Protein 5OGI (pdb70)

Organism: Human adenovirus C serotype 5 (NCBI:txid28285)

B-factor: mean 92.47, std 31.45, range [34.57, 237.87]

Secondary structure (DSSP, 8-state):
-HHHHHTTSSS--HHHHS-HHHHHHHHHHTTTS--GGGS--------SSSB--S---SEEEE--SEEEE-SSEEEEEEEEEE-TT--EEEEEEEEEEEEEEE--TT-B-SSS-SSSTTS-TTPBPSEEEEEE-----EEEEEE----EE-S-EETTEEEEEEETTEEEE--TTT-S-TT---SSSS----SSEEEEEE-TTSPP-BSTT-EE--SSTTS--PPEEE-TTS-EEE--EEEEE--HHHHHS-STT---SEEEEEE---EE-TTEEEEE---S--S--SGGGG-EEEEPPPB-EEEPGGGTTSB--S-GGG--EEEESS----S----TT--HHHHHHHHHHHHS-TTS-BTTTTB------HHHHSEE-------S-EEE--TTSS-S-EEE--EEE-TTSSS-EEE--SSS-S-EEE--SSPP-EEE-HHHHHHHHHHHHHTGGGS-GGG-BPPTT----S-TTSHHHHHH-B--GGGG-TTTTTT-EE--HHHHTS-TTSSTT-HHHHHHHHHH-SSSEEEEEEEEE---TTTTT-EEPSEEEEEEEEEE--HHHHEEESS---TTTTT-EEEEEEEEEEEEE--B-HHHHHHHHHHHTSGGG-EEEE-SS-EEEEEEEE-TT--EEEEEEEEEE-TT--EEEEEEEEGGG---TTSS--TT----S--HHHH-----GGGEEEEEEEETTTEEES-TT-SSSTTSEE-B-SS-SS--EETTTTEEHHHHHHHHHHHHS-GGG---PPPTTTS-TTSTGGGEEEEEEEEE-TTT-TT-----GGG--SSTTSB-SSSS---BS-------SPP-SSTTPPPEEEEEEEEE-S--EEEE-STTS--S-SS-HHHHSHHHHSSEEEEEEEEEE---SS-EEEEEEEE-EEEEEEE--STT--EEEEEEESS--/------SS---EEEE-SEEEE-TT--EEEEEEESS--TT-EEEEEE-SSS--EEEEETTTEEPTT--TTEEEEEETTEEEEEESS--GGG-SEEEEEE-SSSSPEE---EEEEE----EEEE---EEE-TT--EEEEEEEESS-TTT--EEEEEE-TTS-EEEEEEE-TTS-EEE-GGGTT-EEEEEETTTTEEEEEE-S--GGG-EEEEEEEE-SSSSEEEE---EEEEE--

Foldseek 3Di:
DPVCCVVQQDPAAPCPPDDVVVNVVQVVCCVPDHCRVVGDHHDDDDDDQFFADDDDDQKDWWFFPDWDDDPWWIKTKTWDFAAALFWFWLLQKWKWFWWWWFLFLLAFLDFFADFPRVAAQQAWAFEKAWDVDVCVDIDIDTDHDFFDAADFQDPQAGFHQADVPHTDHADLQCPPPAVDHDPDQDDDDRQATEEAHEYQPAFIDHRRQKDFDHPDPNRGFADWDQDPVGDTDGPWDKDFADDPVLVVDPPPSDDGSYIYTYGHTDIDRSFKDWQAQPDLDDGDDPSRSRIGIGGFAHKFKFFDALLFQFFAAQFPVFWWFKFFPPDPDGAGDHHVLDFLQQLLQVVCQLPDALCDADVFRLSHAWDFDLCLQWPQAQFFDQPDWDKDARPVQADQWFFAFDWDAPVVDDGHIGTDPPPDPRGDTDHPDHGDIDIDRVRQVVLLVVQCNFPQLQFPLVQWAAHDSDDADPDCLESRNSGRTFGFSVVRHSPPLHRFGGGDPRCLPPLRSLTSRRVSSSVRSPSQHRRSIGTDIHIRGDRPFVRSRDIDAGHIIMTMTMTTFLCLRRMAMSNFGQSVVNDIGIDTDGMMMMTGIRSGHSVSSNVVSVVCQDDVNWDKTFRSQQWGKDKAKDFFQHFKGKDKFPWDFQQLFWFKWWAKFFPQLAADHNVSDGPPHGTNHDRCSRSLFGRGRQFFAWKFKAKFHPRGPPAPCPDPPRRIGGAFDDDDPVPQADDQFRGGVRQVLLLCQLQPNARPPDDDDDDDSSQTDQHFVVQKFKTKGKDADCVPFPPDDDDDLQGWDDCQQQQDRRGNDGGHHDDDDTPDDQDCDDPRHHDIDMHIGIITTSYIRIQTPEPSSHPPDSRHPNSHDCVSRPGIIMMMMMIGGGGHRHMMIMMMIRRWIWMKTWHNNDRSGIHIDTAIPPPGD/DDDFDAPDDKAWAKPDAEDADDFFDKDKIKIFIPWFLFQAKWKWWDADQFDIATADGSFFHGDPPHDPQWGKHDGTGMIMIMRRGHDVVRQTKMKMWGDSGPPTYIYFIYGYDYVCVWAKAKDAADEDAAQFKDKIKIATDDDALLVWKKWKWKDFPSGDIGTAWIQGNVRDIGGDCVLVPQWDKGADRVRRMIMIMGGRDDQRPQTWMKIWTQDPPTGTHYIYSTYTYGYDD

Sequence (1154 aa):
MPQWSYMHISGQDASEYLSPGLVQFARRATETYFSLNNKFRNPTVAPTHDVTTDRSQRLTLRFIPVDREDTAYSYKARFTLAVGDNRVLDMASTYFDIRGVLDRGPTFKPYSGTAYNALAPKGAPNPCEWDEAATAEQQKTHVFGQAPYSGINITKEGIQIGVEGQTPKYADKTFQPEPQIGESQQWYETEINHAAGRVLKKTTPMKPCYGSYAKPTNENGGQGILVKQQNGKLESQVEMQFFSTTEAAAGNGDNLTPKVVLYSEDVDIETPDTHISYMPTIKEGNSRELMGQQSMPNRPNYIAFRDNFIGLMYYNSTGNMGVLAGQASQLNAVVDLQDRNTELSYQLLLDSIGDRTRYFSMWNQAVDSYDPDVRIIENHGTEDELPNYCFPLGGVGNNSTYTKVKPKTGQENGWEKDATEFSDKNEIRVGNNFAMEINLNANLWRNFLYSNIALYLPDKLKYSPSNVKISDNPNTYDYMNKRVVAPGLVDCYINLGARWSLDYMDNVNPFNHHRNAGLRYRSMLLGNGRYVPFHIQVPQKFFAIKNLLLLPGSYTYEWNFRKDVNMVLQSSLGNDLRVDGASIKFDSICLYATFFPMAHNTASTLEAMLRNDTNDQSFNDYLSAANMLYPIPANATNVPISIPSRNWAAFRGWAFTRLKTKETPSLGSGYDPYYTYSGSIPYLDGTFYLNHTFKKVAITFDSSVSWPGNDRLLTPNEFEIKRRSVDGEGYNVAQCNMTKDWFLVQMLANYNIGYQGFYIPESYKDRMYSFFRNFQPMSRQVVDDTKYKDYQQVGILHQHNNSGFVGYLAPTMREGQAYPANFPYPLIGKTAVDSITQKKFLCDRTLWRIPFSSNFMSMGALTDLGQNLLYANSAHALDMTFEVDPMDEPTLLYVLFEVFDVVRVHRPHRGVIETVYLRTPFSADYKDDDDKDIVMTQSPSSLSASVGDRVTITCKASQSVTNDAAWYQKKPGKAPKLLIYQASTRYTGVPSRFSGSGYGTDFTLTISSLQPEDFATYFCHQDYSSPLTFGQGTKVEIKRQVQLVQSGAEDKKPGASVKVSCKVSGFSLGRRYGVHWVRQAPGQGLEWMGVIWRGGTTDYNAKFQGRVTITKDDSKSTVYMELSSLRSEDTAVYYCARQGSNFPLAYWGQGTLVTVSS

GO terms:
  GO:0019028 viral capsid (C, IDA)

Solvent-accessible surface area: 58524 Å² total; per-residue (Å²): 144,109,113,119,58,161,106,50,105,34,48,83,56,14,61,105,59,39,67,115,42,57,26,135,117,20,184,67,12,79,122,160,134,46,29,102,127,127,70,165,60,19,130,105,79,99,126,132,82,58,82,25,152,172,98,38,152,100,64,30,139,28,107,36,93,57,79,85,68,73,99,74,10,2,52,0,85,0,45,0,41,2,28,66,42,54,11,0,62,1,65,34,4,47,2,17,1,132,5,64,1,30,0,2,95,10,23,12,13,85,65,22,19,68,63,72,54,179,20,98,93,28,34,35,18,48,5,7,4,53,50,57,32,122,160,209,124,97,128,63,61,52,99,41,129,27,35,50,64,13,95,63,9,50,180,107,0,0,19,42,17,92,113,60,178,86,59,93,45,12,68,84,39,34,39,9,49,94,133,84,34,100,118,70,158,120,164,71,142,52,57,45,8,0,2,27,2,25,32,95,95,5,76,12,65,2,26,7,0,14,70,11,104,78,41,48,183,79,45,4,52,4,60,60,69,129,60,183,117,34,112,98,71,18,73,10,110,60,48,79,71,34,80,125,150,48,55,86,44,135,30,142,121,88,72,37,87,43,0,11,1,1,5,34,8,66,31,78,34,69,6,6,25,22,25,96,39,23,17,124,161,171,46,33,33,123,98,17,31,36,6,20,2,29,28,18,14,12,0,13,0,0,2,4,1,0,3,2,0,3,3,2,6,9,0,79,64,22,60,1,41,0,6,2,87,80,32,187,120,38,5,4,58,6,38,92,41,4,1,3,8,0,4,30,1,18,31,25,12,38,119,30,80,4,88,181,83,93,56,73,40,10,27,1,7,2,21,49,34,97,82,19,15,12,6,73,2,147,31,40,146,59,148,146,70,45,103,70,111,33,159,25,37,66,26,128,65,64,91,87,56,84,74,61,69,33,73,0,36,23,98,11,135,40,142,13,48,132,151,96,60,63,140,46,129,88,71,119,63,138,62,107,36,119,117,76,54,84,64,22,66,123,47,45,98,42,0,26,39,2,3,0,20,23,9,32,58,131,45,22,95,56,21,79,60,36,190,48,38,143,45,76,28,10,21,54,32,40,11,45,35,21,0,5,8,18,50,2,3,23,25,20,42,105,67,22,96,4,0,23,78,116,27,11,43,34,5,15,0,19,10,12,86,1,43,0,1,80,72,0,0,107,75,36,24,134,35,72,150,9,112,9,103,15,36,2,10,9,7,0,10,5,4,31,67,3,44,0,0,0,2,43,0,13,1,26,2,18,1,13,41,12,12,0,9,0,0,0,0,0,19,5,0,3,0,59,92,13,37,11,62,21,127,10,72,52,6,16,0,52,0,61,7,113,36,34,6,65,91,39,1,46,78,49,34,60,94,27,28,83,99,121,62,24,29,74,38,78,5,103,17,13,1,3,8,75,60,43,105,0,89,47,97,25,54,82,5,95,17,82,19,107,69,61,71,0,31,15,0,49,0,0,2,0,0,4,3,20,51,80,13,15,10,71,50,12,74,9,80,26,86,197,6,39,14,0,0,0,0,4,21,4,6,0,3,1,3,1,0,15,2,0,48,47,0,29,1,35,5,50,79,112,81,40,14,28,15,116,116,147,11,87,38,46,109,50,1,28,0,28,92,73,143,31,80,129,42,66,37,34,45,150,1,23,1,3,84,8,0,17,47,0,0,2,0,16,32,11,53,7,10,118,169,40,106,122,128,8,87,86,142,89,6,72,24,16,15,0,62,119,19,21,53,42,5,43,44,85,40,24,14,87,120,156,47,182,82,66,122,156,46,41,55,103,129,36,61,31,65,23,9,135,29,8,120,37,10,42,31,116,135,85,67,130,67,148,102,59,66,62,56,61,61,72,147,57,216,103,48,8,74,56,75,77,62,103,25,5,2,0,2,36,1,7,0,65,0,16,0,4,56,46,11,46,72,116,40,73,80,15,46,20,3,103,71,139,100,22,32,111,56,62,14,25,1,46,3,46,0,53,0,35,71,11,98,51,69,1,22,0,0,0,4,0,22,0,44,3,49,0,113,2,33,2,29,125,134,8,29,2,81,32,105,50,105,14,40,3,29,71,123,192,224,180,76,69,61,145,132,76,2,87,4,62,11,53,55,86,58,64,61,8,52,94,47,62,173,7,62,4,45,1,124,9,72,14,37,0,25,52,10,1,2,0,0,15,2,39,132,70,107,23,5,104,7,6,0,37,71,4,78,52,119,36,104,80,24,53,99,52,6,44,13,60,33,148,7,57,74,1,44,3,32,5,62,54,6,83,90,121,5,36,11,32,0,5,0,0,0,7,24,14,25,19,2,25,16,3,106,11,2,114,8,100,107,125,235,180,25,101,8,72,16,38,52,66,75,104,105,147,44,62,24,55,16,122,0,32,0,105,4,54,58,33,65,6,43,155,28,0,0,0,0,0,21,36,15,104,86,130,16,14,36,3,0,0,0,7,42,106,71,34,92,52,43,69,12,78,133,4,153,62,55,2,60,5,72,36,46,91,101,116,29,12,0,38,2,73,3,40,69,2,139,44,145,4,39,3,37,2,5,0,0,11,2,2,66,110,45,8,0,15,54,32,3,120,13,1,94,1,41,3,68,134

InterPro domains:
  IPR016107 Adenovirus Pll, hexon, N-terminal [PF01065] (8-635)
  IPR016108 Adenovirus Pll, hexon, C-terminal [PF03678] (636-857)
  IPR016112 Group II dsDNA virus coat/capsid protein [SSF49749] (6-637)
  IPR016112 Group II dsDNA virus coat/capsid protein [SSF49749] (636-947)
  IPR037542 Adenovirus hexon protein [MF_04051] (1-952)
  IPR044942 Adenovirus Pll, hexon, subdomain 2 [G3DSA:3.90.39.10] (454-565)

Radius of gyration: 51.04 Å; Cα contacts (8 Å, |Δi|>4): 2637; chains: 2; bounding box: 121×82×144 Å

CATH classification: 2.170.9.10

Nearest PDB structures (foldseek):
  5ldn-assembly1_A  TM=9.985E-01  e=0.000E+00  Human adenovirus 5
  6eqc-assembly1_B  TM=9.920E-01  e=0.000E+00  Human adenovirus 5
  7s78-assembly1_H  TM=9.960E-01  e=0.000E+00  Human adenovirus 5
  7s78-assembly1_E  TM=9.958E-01  e=0.000E+00  Human adenovirus 5
  7s78-assembly1_B  TM=9.947E-01  e=0.000E+00  Human adenovirus 5

Structure (mmCIF, N/CA/C/O backbone):
data_5OGI
#
_entry.id   5OGI
#
_cell.length_a   158.185
_cell.length_b   158.185
_cell.length_c   140.805
_cell.angle_alpha   90.00
_cell.angle_beta   90.00
_cell.angle_gamma   120.00
#
_symmetry.space_group_name_H-M   'P 63'
#
loop_
_entity.id
_entity.type
_entity.pdbx_description
1 polymer 'Hexon protein'
2 polymer 'scFv of 9C12 antibody'
3 non-polymer 'SULFATE ION'
4 non-polymer '1,4-DIETHYLENE DIOXIDE'
5 non-polymer 1,2-ETHANEDIOL
6 non-polymer '2-(N-MORPHOLINO)-ETHANESULFONIC ACID'
7 water water
#
loop_
_atom_site.group_PDB
_atom_site.id
_atom_site.type_symbol
_atom_site.label_atom_id
_atom_site.label_alt_id
_atom_site.label_comp_id
_atom_site.label_asym_id
_atom_site.label_entity_id
_atom_site.label_seq_id
_atom_site.pdbx_PDB_ins_code
_atom_site.Cartn_x
_atom_site.Cartn_y
_atom_site.Cartn_z
_atom_site.occupancy
_atom_site.B_iso_or_equiv
_atom_site.auth_seq_id
_atom_site.auth_comp_id
_atom_site.auth_asym_id
_atom_site.auth_atom_id
_atom_site.pdbx_PDB_model_num
ATOM 1 N N . MET A 1 7 ? -85.656 77.410 43.956 1.00 156.31 6 MET A N 1
ATOM 2 C CA . MET A 1 7 ? -86.734 78.356 43.688 1.00 156.70 6 MET A CA 1
ATOM 3 C C . MET A 1 7 ? -88.083 77.771 44.100 1.00 156.00 6 MET A C 1
ATOM 4 O O . MET A 1 7 ? -88.193 76.570 44.346 1.00 156.27 6 MET A O 1
ATOM 17 N N . PRO A 1 8 ? -89.114 78.622 44.174 1.00 156.72 7 PRO A N 1
ATOM 18 C CA . PRO A 1 8 ? -90.421 78.150 44.652 1.00 154.24 7 PRO A CA 1
ATOM 19 C C . PRO A 1 8 ? -91.205 77.377 43.604 1.00 149.63 7 PRO A C 1
ATOM 20 O O . PRO A 1 8 ? -91.656 76.256 43.859 1.00 148.69 7 PRO A O 1
ATOM 31 N N . GLN A 1 9 ? -91.370 77.964 42.417 1.00 136.78 8 GLN A N 1
ATOM 32 C CA . GLN A 1 9 ? -92.241 77.377 41.408 1.00 134.23 8 GLN A CA 1
ATOM 33 C C . GLN A 1 9 ? -91.596 76.210 40.670 1.00 129.05 8 GLN A C 1
ATOM 34 O O . GLN A 1 9 ? -92.316 75.397 40.082 1.00 126.82 8 GLN A O 1
ATOM 48 N N . TRP A 1 10 ? -90.265 76.104 40.685 1.00 118.83 9 TRP A N 1
ATOM 49 C CA . TRP A 1 10 ? -89.607 74.979 40.025 1.00 113.28 9 TRP A CA 1
ATOM 50 C C . TRP A 1 10 ? -89.971 73.661 40.698 1.00 112.79 9 TRP A C 1
ATOM 51 O O . TRP A 1 10 ? -90.397 72.708 40.035 1.00 113.15 9 TRP A O 1
ATOM 72 N N . SER A 1 11 ? -89.809 73.589 42.021 1.00 120.74 10 SER A N 1
ATOM 73 C CA . SER A 1 11 ? -90.115 72.355 42.738 1.00 118.72 10 SER A CA 1
ATOM 74 C C . SER A 1 11 ? -91.576 71.965 42.559 1.00 115.63 10 SER A C 1
ATOM 75 O O . SER A 1 11 ? -91.902 70.774 42.463 1.00 113.17 10 SER A O 1
ATOM 83 N N . TYR A 1 12 ? -92.470 72.954 42.507 1.00 115.35 11 TYR A N 1
ATOM 84 C CA . TYR A 1 12 ? -93.886 72.662 42.311 1.00 114.81 11 TYR A CA 1
ATOM 85 C C . TYR A 1 12 ? -94.145 72.104 40.917 1.00 110.97 11 TYR A C 1
ATOM 86 O O . TYR A 1 12 ? -94.889 71.129 40.759 1.00 107.53 11 TYR A O 1
ATOM 104 N N . MET A 1 13 ? -93.542 72.708 39.894 1.00 99.68 12 MET A N 1
ATOM 105 C CA . MET A 1 13 ? -93.678 72.233 38.523 1.00 97.45 12 MET A CA 1
ATOM 106 C C . MET A 1 13 ? -92.720 71.096 38.196 1.00 94.82 12 MET A C 1
ATOM 107 O O . MET A 1 13 ? -92.652 70.673 37.038 1.00 90.55 12 MET A O 1
ATOM 121 N N . HIS A 1 14 ? -91.980 70.598 39.183 1.00 102.38 13 HIS A N 1
ATOM 122 C CA . HIS A 1 14 ? -91.119 69.431 39.019 1.00 103.00 13 HIS A CA 1
ATOM 123 C C . HIS A 1 14 ? -89.987 69.675 38.027 1.00 104.49 13 HIS A C 1
ATOM 124 O O . HIS A 1 14 ? -89.438 68.724 37.461 1.00 102.99 13 HIS A O 1
ATOM 138 N N . ILE A 1 15 ? -89.632 70.940 37.793 1.00 94.44 14 ILE A N 1
ATOM 139 C CA . ILE A 1 15 ? -88.352 71.239 37.161 1.00 93.78 14 ILE A CA 1
ATOM 140 C C . ILE A 1 15 ? -87.214 70.848 38.094 1.00 94.47 14 ILE A C 1
ATOM 141 O O . ILE A 1 15 ? -86.215 70.255 37.670 1.00 87.17 14 ILE A O 1
ATOM 157 N N . SER A 1 16 ? -87.348 71.180 39.373 1.00 126.87 15 SER A N 1
ATOM 158 C CA . SER A 1 16 ? -86.440 70.751 40.426 1.00 132.17 15 SER A CA 1
ATOM 159 C C . SER A 1 16 ? -87.240 69.977 41.475 1.00 137.71 15 SER A C 1
ATOM 160 O O . SER A 1 16 ? -88.428 69.692 41.295 1.00 135.85 15 SER A O 1
ATOM 168 N N . GLY A 1 17 ? -86.580 69.636 42.578 1.00 147.90 16 GLY A N 1
ATOM 169 C CA . GLY A 1 17 ? -87.239 68.935 43.662 1.00 146.10 16 GLY A CA 1
ATOM 170 C C . GLY A 1 17 ? -86.861 67.470 43.740 1.00 140.53 16 GLY A C 1
ATOM 171 O O . GLY A 1 17 ? -85.688 67.115 43.590 1.00 142.35 16 GLY A O 1
ATOM 175 N N . GLN A 1 18 ? -87.850 66.611 43.970 1.00 99.36 17 GLN A N 1
ATOM 176 C CA . GLN A 1 18 ? -87.634 65.187 44.159 1.00 95.95 17 GLN A CA 1
ATOM 177 C C . GLN A 1 18 ? -88.400 64.400 43.103 1.00 84.12 17 GLN A C 1
ATOM 178 O O . GLN A 1 18 ? -89.359 64.891 42.503 1.00 76.50 17 GLN A O 1
ATOM 192 N N . ASP A 1 19 ? -87.958 63.164 42.881 1.00 103.10 18 ASP A N 1
ATOM 193 C CA . ASP A 1 19 ? -88.551 62.316 41.859 1.00 102.31 18 ASP A CA 1
ATOM 194 C C . ASP A 1 19 ? -89.989 61.948 42.229 1.00 100.66 18 ASP A C 1
ATOM 195 O O . ASP A 1 19 ? -90.456 62.180 43.348 1.00 100.46 18 ASP A O 1
ATOM 204 N N . ALA A 1 20 ? -90.693 61.354 41.260 1.00 108.65 19 ALA A N 1
ATOM 205 C CA . ALA A 1 20 ? -92.084 60.967 41.477 1.00 112.26 19 ALA A CA 1
ATOM 206 C C . ALA A 1 20 ? -92.216 60.009 42.653 1.00 116.28 19 ALA A C 1
ATOM 207 O O . ALA A 1 20 ? -93.151 60.123 43.453 1.00 116.95 19 ALA A O 1
ATOM 214 N N . SER A 1 21 ? -91.290 59.057 42.775 1.00 101.19 20 SER A N 1
ATOM 215 C CA . SER A 1 21 ? -91.347 58.098 43.870 1.00 104.34 20 SER A CA 1
ATOM 216 C C . SER A 1 21 ? -91.371 58.772 45.237 1.00 101.41 20 SER A C 1
ATOM 217 O O . SER A 1 21 ? -91.840 58.166 46.207 1.00 98.09 20 SER A O 1
ATOM 225 N N . GLU A 1 22 ? -90.882 60.006 45.339 1.00 130.78 21 GLU A N 1
ATOM 226 C CA . GLU A 1 22 ? -90.700 60.664 46.627 1.00 135.49 21 GLU A CA 1
ATOM 227 C C . GLU A 1 22 ? -91.783 61.683 46.965 1.00 135.44 21 GLU A C 1
ATOM 228 O O . GLU A 1 22 ? -92.079 61.874 48.150 1.00 137.69 21 GLU A O 1
ATOM 240 N N . TYR A 1 23 ? -92.389 62.341 45.974 1.00 106.20 22 TYR A N 1
ATOM 241 C CA . TYR A 1 23 ? -93.395 63.362 46.249 1.00 107.02 22 TYR A CA 1
ATOM 242 C C . TYR A 1 23 ? -94.825 62.871 46.057 1.00 105.66 22 TYR A C 1
ATOM 243 O O . TYR A 1 23 ? -95.760 63.658 46.232 1.00 105.58 22 TYR A O 1
ATOM 261 N N . LEU A 1 24 ? -95.022 61.604 45.707 1.00 111.84 23 LEU A N 1
ATOM 262 C CA . LEU A 1 24 ? -96.356 61.044 45.553 1.00 107.90 23 LEU A CA 1
ATOM 263 C C . LEU A 1 24 ? -96.772 60.301 46.817 1.00 106.33 23 LEU A C 1
ATOM 264 O O . LEU A 1 24 ? -95.963 60.008 47.700 1.00 106.02 23 LEU A O 1
ATOM 280 N N . SER A 1 25 ? -98.062 60.002 46.892 1.00 124.36 24 SER A N 1
ATOM 281 C CA . SER A 1 25 ? -98.583 59.227 48.006 1.00 125.28 24 SER A CA 1
ATOM 282 C C . SER A 1 25 ? -97.853 57.888 48.081 1.00 125.78 24 SER A C 1
ATOM 283 O O . SER A 1 25 ? -97.712 57.210 47.053 1.00 123.23 24 SER A O 1
ATOM 291 N N . PRO A 1 26 ? -97.371 57.472 49.257 1.00 113.45 25 PRO A N 1
ATOM 292 C CA . PRO A 1 26 ? -96.749 56.139 49.349 1.00 111.78 25 PRO A CA 1
ATOM 293 C C . PRO A 1 26 ? -97.652 55.023 48.850 1.00 108.26 25 PRO A C 1
ATOM 294 O O . PRO A 1 26 ? -97.174 54.090 48.194 1.00 106.13 25 PRO A O 1
ATOM 305 N N . GLY A 1 27 ? -98.952 55.096 49.144 1.00 117.34 26 GLY A N 1
ATOM 306 C CA . GLY A 1 27 ? -99.870 54.077 48.660 1.00 116.68 26 GLY A CA 1
ATOM 307 C C . GLY A 1 27 ? -99.951 54.031 47.146 1.00 116.89 26 GLY A C 1
ATOM 308 O O . GLY A 1 27 ? -100.043 52.954 46.552 1.00 116.78 26 GLY A O 1
ATOM 312 N N . LEU A 1 28 ? -99.923 55.200 46.499 1.00 106.91 27 LEU A N 1
ATOM 313 C CA . LEU A 1 28 ? -99.960 55.235 45.040 1.00 105.68 27 LEU A CA 1
ATOM 314 C C . LEU A 1 28 ? -98.693 54.636 44.441 1.00 105.29 27 LEU A C 1
ATOM 315 O O . LEU A 1 28 ? -98.761 53.872 43.470 1.00 103.39 27 LEU A O 1
ATOM 331 N N . VAL A 1 29 ? -97.530 54.971 45.002 1.00 103.63 28 VAL A N 1
ATOM 332 C CA . VAL A 1 29 ? -96.277 54.404 44.510 1.00 103.04 28 VAL A CA 1
ATOM 333 C C . VAL A 1 29 ? -96.307 52.886 44.630 1.00 102.80 28 VAL A C 1
ATOM 334 O O . VAL A 1 29 ? -95.969 52.161 43.685 1.00 99.66 28 VAL A O 1
ATOM 347 N N . GLN A 1 30 ? -96.709 52.382 45.800 1.00 118.92 29 GLN A N 1
ATOM 348 C CA . GLN A 1 30 ? -96.913 50.946 45.966 1.00 121.20 29 GLN A CA 1
ATOM 349 C C . GLN A 1 30 ? -97.841 50.406 44.887 1.00 119.85 29 GLN A C 1
ATOM 350 O O . GLN A 1 30 ? -97.557 49.383 44.253 1.00 118.05 29 GLN A O 1
ATOM 364 N N . PHE A 1 31 ? -98.967 51.087 44.671 1.00 107.50 30 PHE A N 1
ATOM 365 C CA . PHE A 1 31 ? -99.909 50.671 43.639 1.00 108.27 30 PHE A CA 1
ATOM 366 C C . PHE A 1 31 ? -99.243 50.645 42.270 1.00 104.90 30 PHE A C 1
ATOM 367 O O . PHE A 1 31 ? -99.417 49.695 41.498 1.00 103.13 30 PHE A O 1
ATOM 384 N N . ALA A 1 32 ? -98.469 51.686 41.951 1.00 114.81 31 ALA A N 1
ATOM 385 C CA . ALA A 1 32 ? -97.842 51.767 40.636 1.00 114.96 31 ALA A CA 1
ATOM 386 C C . ALA A 1 32 ? -96.878 50.609 40.406 1.00 114.87 31 ALA A C 1
ATOM 387 O O . ALA A 1 32 ? -96.862 50.012 39.322 1.00 113.45 31 ALA A O 1
ATOM 394 N N . ARG A 1 33 ? -96.060 50.279 41.409 1.00 116.38 32 ARG A N 1
ATOM 395 C CA A ARG A 1 33 ? -95.141 49.155 41.264 0.36 115.82 32 ARG A CA 1
ATOM 396 C CA B ARG A 1 33 ? -95.141 49.152 41.272 0.64 115.80 32 ARG A CA 1
ATOM 397 C C . ARG A 1 33 ? -95.898 47.851 41.039 1.00 117.90 32 ARG A C 1
ATOM 398 O O . ARG A 1 33 ? -95.459 46.998 40.258 1.00 116.92 32 ARG A O 1
ATOM 439 N N . ALA A 1 34 ? -97.036 47.678 41.716 1.00 102.29 33 ALA A N 1
ATOM 440 C CA . ALA A 1 34 ? -97.813 46.453 41.565 1.00 105.20 33 ALA A CA 1
ATOM 441 C C . ALA A 1 34 ? -98.395 46.333 40.162 1.00 107.62 33 ALA A C 1
ATOM 442 O O . ALA A 1 34 ? -98.430 45.237 39.589 1.00 109.72 33 ALA A O 1
ATOM 449 N N . THR A 1 35 ? -98.852 47.446 39.591 1.00 115.56 34 THR A N 1
ATOM 450 C CA . THR A 1 35 ? -99.529 47.443 38.301 1.00 113.53 34 THR A CA 1
ATOM 451 C C . THR A 1 35 ? -98.599 47.741 37.132 1.00 111.23 34 THR A C 1
ATOM 452 O O . THR A 1 35 ? -99.076 47.860 35.999 1.00 110.06 34 THR A O 1
ATOM 463 N N . GLU A 1 36 ? -97.293 47.865 37.374 1.00 125.46 35 GLU A N 1
ATOM 464 C CA . GLU A 1 36 ? -96.370 48.239 36.307 1.00 123.93 35 GLU A CA 1
ATOM 465 C C . GLU A 1 36 ? -96.484 47.299 35.111 1.00 121.47 35 GLU A C 1
ATOM 466 O O . GLU A 1 36 ? -96.611 47.745 33.966 1.00 119.85 35 GLU A O 1
ATOM 478 N N . THR A 1 37 ? -96.441 45.988 35.359 1.00 119.50 36 THR A N 1
ATOM 479 C CA . THR A 1 37 ? -96.291 45.037 34.262 1.00 116.16 36 THR A CA 1
ATOM 480 C C . THR A 1 37 ? -97.454 45.113 33.279 1.00 112.95 36 THR A C 1
ATOM 481 O O . THR A 1 37 ? -97.272 44.839 32.087 1.00 112.71 36 THR A O 1
ATOM 492 N N . TYR A 1 38 ? -98.647 45.487 33.748 1.00 93.10 37 TYR A N 1
ATOM 493 C CA . TYR A 1 38 ? -99.832 45.518 32.902 1.00 92.39 37 TYR A CA 1
ATOM 494 C C . TYR A 1 38 ? -100.527 46.872 32.864 1.00 88.70 37 TYR A C 1
ATOM 495 O O . TYR A 1 38 ? -101.521 47.016 32.142 1.00 86.18 37 TYR A O 1
ATOM 513 N N . PHE A 1 39 ? -100.044 47.866 33.608 1.00 106.30 38 PHE A N 1
ATOM 514 C CA . PHE A 1 39 ? -100.626 49.202 33.546 1.00 105.88 38 PHE A CA 1
ATOM 515 C C . PHE A 1 39 ? -99.670 50.227 34.142 1.00 107.23 38 PHE A C 1
ATOM 516 O O . PHE A 1 39 ? -99.891 50.727 35.250 1.00 108.46 38 PHE A O 1
ATOM 533 N N . SER A 1 40 ? -98.607 50.547 33.409 1.00 106.48 39 SER A N 1
ATOM 534 C CA . SER A 1 40 ? -97.594 51.468 33.904 1.00 106.35 39 SER A CA 1
ATOM 535 C C . SER A 1 40 ? -98.172 52.869 34.075 1.00 106.64 39 SER A C 1
ATOM 536 O O . SER A 1 40 ? -99.021 53.309 33.294 1.00 105.37 39 SER A O 1
ATOM 544 N N . LEU A 1 41 ? -97.705 53.570 35.112 1.00 86.98 40 LEU A N 1
ATOM 545 C CA . LEU A 1 41 ? -98.081 54.958 35.364 1.00 89.80 40 LEU A CA 1
ATOM 546 C C . LEU A 1 41 ? -96.863 55.874 35.419 1.00 86.89 40 LEU A C 1
ATOM 547 O O . LEU A 1 41 ? -96.964 57.005 35.904 1.00 86.68 40 LEU A O 1
ATOM 563 N N . ASN A 1 42 ? -95.711 55.410 34.931 1.00 106.11 41 ASN A N 1
ATOM 564 C CA . ASN A 1 42 ? -94.476 56.172 35.089 1.00 107.84 41 ASN A CA 1
ATOM 565 C C . ASN A 1 42 ? -94.509 57.460 34.274 1.00 109.93 41 ASN A C 1
ATOM 566 O O . ASN A 1 42 ? -94.196 58.540 34.790 1.00 111.02 41 ASN A O 1
ATOM 577 N N . ASN A 1 43 ? -94.883 57.370 32.996 1.00 112.60 42 ASN A N 1
ATOM 578 C CA . ASN A 1 43 ? -94.875 58.543 32.128 1.00 108.84 42 ASN A CA 1
ATOM 579 C C . ASN A 1 43 ? -95.887 59.601 32.550 1.00 105.12 42 ASN A C 1
ATOM 580 O O . ASN A 1 43 ? -95.860 60.708 32.002 1.00 104.92 42 ASN A O 1
ATOM 591 N N . LYS A 1 44 ? -96.768 59.297 33.504 1.00 80.37 43 LYS A N 1
ATOM 592 C CA . LYS A 1 44 ? -97.774 60.257 33.939 1.00 83.02 43 LYS A CA 1
ATOM 593 C C . LYS A 1 44 ? -97.202 61.342 34.842 1.00 84.47 43 LYS A C 1
ATOM 594 O O . LYS A 1 44 ? -97.795 62.422 34.939 1.00 84.80 43 LYS A O 1
ATOM 613 N N . PHE A 1 45 ? -96.074 61.083 35.501 1.00 95.88 44 PHE A N 1
ATOM 614 C CA . PHE A 1 45 ? -95.542 61.971 36.526 1.00 94.04 44 PHE A CA 1
ATOM 615 C C . PHE A 1 45 ? -94.119 62.378 36.173 1.00 94.71 44 PHE A C 1
ATOM 616 O O . PHE A 1 45 ? -93.285 61.528 35.845 1.00 92.50 44 PHE A O 1
ATOM 633 N N . ARG A 1 46 ? -93.852 63.678 36.249 1.00 115.10 45 ARG A N 1
ATOM 634 C CA . ARG A 1 46 ? -92.546 64.215 35.901 1.00 114.97 45 ARG A CA 1
ATOM 635 C C . ARG A 1 46 ? -91.513 63.893 36.975 1.00 116.83 45 ARG A C 1
ATOM 636 O O . ARG A 1 46 ? -91.823 63.807 38.166 1.00 118.69 45 ARG A O 1
ATOM 657 N N . ASN A 1 47 ? -90.267 63.719 36.535 1.00 109.65 46 ASN A N 1
ATOM 658 C CA . ASN A 1 47 ? -89.139 63.531 37.433 1.00 110.18 46 ASN A CA 1
ATOM 659 C C . ASN A 1 47 ? -88.047 64.518 37.028 1.00 109.31 46 ASN A C 1
ATOM 660 O O . ASN A 1 47 ? -87.643 64.540 35.853 1.00 108.58 46 ASN A O 1
ATOM 671 N N . PRO A 1 48 ? -87.542 65.338 37.947 1.00 88.26 47 PRO A N 1
ATOM 672 C CA . PRO A 1 48 ? -86.572 66.365 37.559 1.00 87.68 47 PRO A CA 1
ATOM 673 C C . PRO A 1 48 ? -85.153 65.828 37.473 1.00 80.03 47 PRO A C 1
ATOM 674 O O . PRO A 1 48 ? -84.784 64.848 38.123 1.00 77.24 47 PRO A O 1
ATOM 685 N N . THR A 1 49 ? -84.353 66.498 36.646 1.00 104.59 48 THR A N 1
ATOM 686 C CA . THR A 1 49 ? -82.923 66.242 36.551 1.00 100.46 48 THR A CA 1
ATOM 687 C C . THR A 1 49 ? -82.205 67.576 36.678 1.00 97.22 48 THR A C 1
ATOM 688 O O . THR A 1 49 ? -82.546 68.535 35.979 1.00 95.43 48 THR A O 1
ATOM 699 N N . VAL A 1 50 ? -81.223 67.636 37.572 1.00 96.43 49 VAL A N 1
ATOM 700 C CA . VAL A 1 50 ? -80.563 68.884 37.935 1.00 95.09 49 VAL A CA 1
ATOM 701 C C . VAL A 1 50 ? -79.059 68.701 37.803 1.00 93.75 49 VAL A C 1
ATOM 702 O O . VAL A 1 50 ? -78.499 67.727 38.317 1.00 93.78 49 VAL A O 1
ATOM 715 N N . ALA A 1 51 ? -78.409 69.643 37.122 1.00 91.02 50 ALA A N 1
ATOM 716 C CA . ALA A 1 51 ? -76.961 69.608 36.981 1.00 93.18 50 ALA A CA 1
ATOM 717 C C . ALA A 1 51 ? -76.301 70.187 38.233 1.00 98.01 50 ALA A C 1
ATOM 718 O O . ALA A 1 51 ? -76.818 71.139 38.823 1.00 99.21 50 ALA A O 1
ATOM 725 N N . PRO A 1 52 ? -75.164 69.639 38.663 1.00 87.37 51 PRO A N 1
ATOM 726 C CA . PRO A 1 52 ? -74.478 70.209 39.829 1.00 93.23 51 PRO A CA 1
ATOM 727 C C . PRO A 1 52 ? -73.998 71.624 39.545 1.00 99.42 51 PRO A C 1
ATOM 728 O O . PRO A 1 52 ? -73.529 71.934 38.447 1.00 100.11 51 PRO A O 1
ATOM 739 N N . THR A 1 53 ? -74.121 72.488 40.553 1.00 101.99 52 THR A N 1
ATOM 740 C CA . THR A 1 53 ? -73.820 73.904 40.389 1.00 102.59 52 THR A CA 1
ATOM 741 C C . THR A 1 53 ? -72.400 74.273 40.796 1.00 98.85 52 THR A C 1
ATOM 742 O O . THR A 1 53 ? -71.885 75.294 40.327 1.00 92.03 52 THR A O 1
ATOM 753 N N . HIS A 1 54 ? -71.758 73.479 41.651 1.00 129.99 53 HIS A N 1
ATOM 754 C CA . HIS A 1 54 ? -70.426 73.789 42.146 1.00 133.30 53 HIS A CA 1
ATOM 755 C C . HIS A 1 54 ? -69.526 72.567 42.023 1.00 132.73 53 HIS A C 1
ATOM 756 O O . HIS A 1 54 ? -69.993 71.434 41.881 1.00 132.60 53 HIS A O 1
ATOM 770 N N . ASP A 1 55 ? -68.220 72.823 42.064 1.00 129.52 54 ASP A N 1
ATOM 771 C CA . ASP A 1 55 ? -67.147 71.830 42.117 1.00 127.96 54 ASP A CA 1
ATOM 772 C C . ASP A 1 55 ? -66.849 71.180 40.768 1.00 123.45 54 ASP A C 1
ATOM 773 O O . ASP A 1 55 ? -65.970 70.31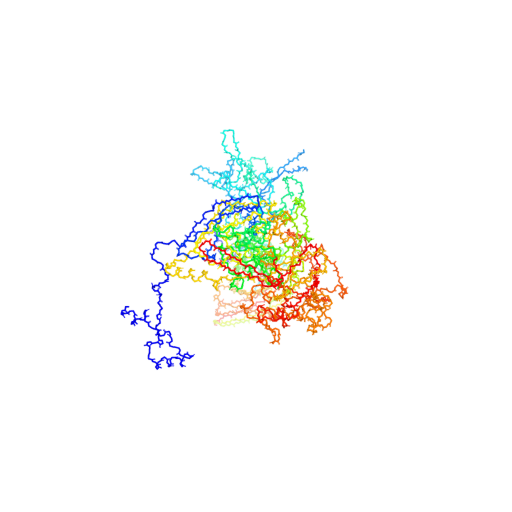0 40.713 1.00 120.08 54 ASP A O 1
ATOM 782 N N . VAL A 1 56 ? -67.526 71.562 39.687 1.00 101.08 55 VAL A N 1
ATOM 783 C CA . VAL A 1 56 ? -67.314 70.916 38.395 1.00 100.58 55 VAL A CA 1
ATOM 784 C C . VAL A 1 56 ? -66.473 71.814 37.497 1.00 97.50 55 VAL A C 1
ATOM 785 O O . VAL A 1 56 ? -65.313 71.504 37.203 1.00 95.36 55 VAL A O 1
ATOM 798 N N . THR A 1 57 ? -67.046 72.929 37.058 1.00 99.77 56 THR A N 1
ATOM 799 C CA . THR A 1 57 ? -66.403 73.800 36.086 1.00 98.13 56 THR A CA 1
ATOM 800 C C . THR A 1 57 ? -65.816 75.034 36.756 1.00 98.94 56 THR A C 1
ATOM 801 O O . THR A 1 57 ? -66.278 75.475 37.811 1.00 102.25 56 THR A O 1
ATOM 812 N N . THR A 1 58 ? -64.782 75.584 36.125 1.00 111.79 57 THR A N 1
ATOM 813 C CA . THR A 1 58 ? -64.144 76.801 36.594 1.00 112.37 57 THR A CA 1
ATOM 814 C C . THR A 1 58 ? -64.991 78.019 36.231 1.00 113.88 57 THR A C 1
ATOM 815 O O . THR A 1 58 ? -66.024 77.920 35.562 1.00 112.28 57 THR A O 1
ATOM 826 N N . ASP A 1 59 ? -64.539 79.190 36.682 1.00 115.69 58 ASP A N 1
ATOM 827 C CA . ASP A 1 59 ? -65.118 80.464 36.280 1.00 116.65 58 ASP A CA 1
ATOM 828 C C . ASP A 1 59 ? -64.113 81.414 35.650 1.00 115.45 58 ASP A C 1
ATOM 829 O O . ASP A 1 59 ? -64.530 82.384 35.007 1.00 113.70 58 ASP A O 1
ATOM 838 N N . ARG A 1 60 ? -62.815 81.165 35.806 1.00 114.27 59 ARG A N 1
ATOM 839 C CA . ARG A 1 60 ? -61.796 82.024 35.229 1.00 113.98 59 ARG A CA 1
ATOM 840 C C . ARG A 1 60 ? -61.555 81.673 33.765 1.00 111.46 59 ARG A C 1
ATOM 841 O O . ARG A 1 60 ? -61.900 80.588 33.291 1.00 108.86 59 ARG A O 1
ATOM 862 N N . SER A 1 61 ? -60.954 82.619 33.047 1.00 106.84 60 SER A N 1
ATOM 863 C CA . SER A 1 61 ? -60.638 82.408 31.641 1.00 106.74 60 SER A CA 1
ATOM 864 C C . SER A 1 61 ? -59.768 81.169 31.479 1.00 110.17 60 SER A C 1
ATOM 865 O O . SER A 1 61 ? -58.725 81.038 32.128 1.00 109.70 60 SER A O 1
ATOM 873 N N . GLN A 1 62 ? -60.201 80.257 30.612 1.00 115.07 61 GLN A N 1
ATOM 874 C CA . GLN A 1 62 ? -59.509 78.988 30.437 1.00 123.49 61 GLN A CA 1
ATOM 875 C C . GLN A 1 62 ? -59.740 78.481 29.022 1.00 129.13 61 GLN A C 1
ATOM 876 O O . GLN A 1 62 ? -60.885 78.410 28.571 1.00 131.39 61 GLN A O 1
ATOM 890 N N . ARG A 1 63 ? -58.663 78.125 28.330 1.00 105.57 62 ARG A N 1
ATOM 891 C CA . ARG A 1 63 ? -58.790 77.538 27.005 1.00 97.76 62 ARG A CA 1
ATOM 892 C C . ARG A 1 63 ? -59.229 76.085 27.111 1.00 81.70 62 ARG A C 1
ATOM 893 O O . ARG A 1 63 ? -58.769 75.342 27.983 1.00 75.69 62 ARG A O 1
ATOM 913 N N . LEU A 1 64 ? -60.128 75.681 26.214 1.00 98.58 63 LEU A N 1
ATOM 914 C CA . LEU A 1 64 ? -60.530 74.281 26.152 1.00 96.81 63 LEU A CA 1
ATOM 915 C C . LEU A 1 64 ? -59.571 73.460 25.303 1.00 91.74 63 LEU A C 1
ATOM 916 O O . LEU A 1 64 ? -59.443 72.249 25.517 1.00 90.54 63 LEU A O 1
ATOM 932 N N . THR A 1 65 ? -58.883 74.098 24.358 1.00 89.32 64 THR A N 1
ATOM 933 C CA . THR A 1 65 ? -57.980 73.412 23.446 1.00 85.93 64 THR A CA 1
ATOM 934 C C . THR A 1 65 ? -56.687 74.202 23.332 1.00 87.10 64 THR A C 1
ATOM 935 O O . THR A 1 65 ? -56.716 75.415 23.105 1.00 89.19 64 THR A O 1
ATOM 946 N N . LEU A 1 66 ? -55.559 73.514 23.487 1.00 84.60 65 LEU A N 1
ATOM 947 C CA . LEU A 1 66 ? -54.244 74.109 23.307 1.00 84.75 65 LEU A CA 1
ATOM 948 C C . LEU A 1 66 ? -53.596 73.556 22.046 1.00 82.98 65 LEU A C 1
ATOM 949 O O . LEU A 1 66 ? -53.731 72.369 21.734 1.00 81.50 65 LEU A O 1
ATOM 965 N N . ARG A 1 67 ? -52.896 74.427 21.328 1.00 90.92 66 ARG A N 1
ATOM 966 C CA . ARG A 1 67 ? -52.177 74.064 20.114 1.00 90.21 66 ARG A CA 1
ATOM 967 C C . ARG A 1 67 ? -50.695 74.314 20.348 1.00 88.07 66 ARG A C 1
ATOM 968 O O . ARG A 1 67 ? -50.296 75.438 20.671 1.00 88.59 66 ARG A O 1
ATOM 989 N N . PHE A 1 68 ? -49.888 73.269 20.199 1.00 79.74 67 PHE A N 1
ATOM 990 C CA . PHE A 1 68 ? -48.445 73.352 20.390 1.00 81.27 67 PHE A CA 1
ATOM 991 C C . PHE A 1 68 ? -47.755 73.120 19.054 1.00 80.42 67 PHE A C 1
ATOM 992 O O . PHE A 1 68 ? -47.890 72.044 18.462 1.00 80.45 67 PHE A O 1
ATOM 1009 N N . ILE A 1 69 ? -47.020 74.122 18.583 1.00 76.33 68 ILE A N 1
ATOM 1010 C CA . ILE A 1 69 ? -46.198 73.960 17.389 1.00 77.31 68 ILE A CA 1
ATOM 1011 C C . ILE A 1 69 ? -44.879 73.353 17.850 1.00 79.61 68 ILE A C 1
ATOM 1012 O O . ILE A 1 69 ? -44.431 73.637 18.971 1.00 80.40 68 ILE A O 1
ATOM 1028 N N . PRO A 1 70 ? -44.224 72.525 17.041 1.00 78.44 69 PRO A N 1
ATOM 1029 C CA . PRO A 1 70 ? -43.107 71.731 17.562 1.00 81.77 69 PRO A CA 1
ATOM 1030 C C . PRO A 1 70 ? -41.862 72.569 17.801 1.00 84.44 69 PRO A C 1
ATOM 1031 O O . PRO A 1 70 ? -41.603 73.562 17.117 1.00 82.46 69 PRO A O 1
ATOM 1042 N N . VAL A 1 71 ? -41.088 72.145 18.803 1.00 92.82 70 VAL A N 1
ATOM 1043 C CA . VAL A 1 71 ? -39.835 72.819 19.127 1.00 95.46 70 VAL A CA 1
ATOM 1044 C C . VAL A 1 71 ? -38.788 72.550 18.054 1.00 94.80 70 VAL A C 1
ATOM 1045 O O . VAL A 1 71 ? -38.055 73.455 17.639 1.00 91.62 70 VAL A O 1
ATOM 1058 N N . ASP A 1 72 ? -38.697 71.304 17.595 1.00 108.70 71 ASP A N 1
ATOM 1059 C CA . ASP A 1 72 ? -37.638 70.891 16.689 1.00 111.51 71 ASP A CA 1
ATOM 1060 C C . ASP A 1 72 ? -38.166 69.799 15.770 1.00 109.64 71 ASP A C 1
ATOM 1061 O O . ASP A 1 72 ? -38.856 68.880 16.219 1.00 108.75 71 ASP A O 1
ATOM 1070 N N . ARG A 1 73 ? -37.841 69.914 14.484 1.00 94.78 72 ARG A N 1
ATOM 1071 C CA . ARG A 1 73 ? -38.251 68.946 13.475 1.00 90.46 72 ARG A CA 1
ATOM 1072 C C . ARG A 1 73 ? -37.031 68.513 12.678 1.00 87.54 72 ARG A C 1
ATOM 1073 O O . ARG A 1 73 ? -36.248 69.356 12.229 1.00 86.72 72 ARG A O 1
ATOM 1094 N N . GLU A 1 74 ? -36.873 67.203 12.507 1.00 95.25 73 GLU A N 1
ATOM 1095 C CA . GLU A 1 74 ? -35.802 66.634 11.705 1.00 96.79 73 GLU A CA 1
ATOM 1096 C C . GLU A 1 74 ? -36.407 65.754 10.622 1.00 94.60 73 GLU A C 1
ATOM 1097 O O . 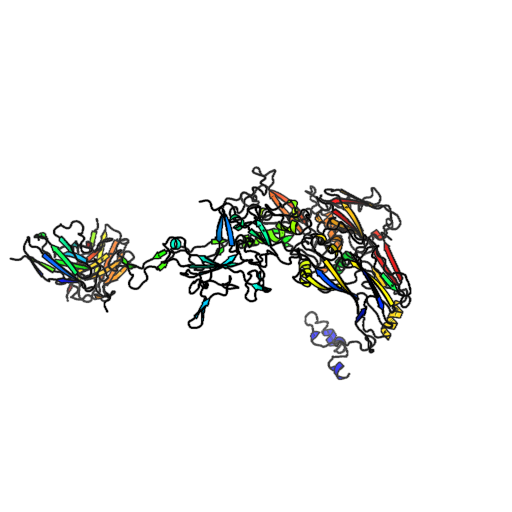GLU A 1 74 ? -37.438 65.110 10.831 1.00 92.51 73 GLU A O 1
ATOM 1109 N N . ASP A 1 75 ? -35.757 65.726 9.461 1.00 79.35 74 ASP A N 1
ATOM 1110 C CA . ASP A 1 75 ? -36.279 65.006 8.310 1.00 77.97 74 ASP A CA 1
ATOM 1111 C C . ASP A 1 75 ? -35.176 64.207 7.636 1.00 76.66 74 ASP A C 1
ATOM 1112 O O . ASP A 1 75 ? -34.047 64.683 7.491 1.00 78.12 74 ASP A O 1
ATOM 1121 N N . THR A 1 76 ? -35.517 62.984 7.234 1.00 85.21 75 THR A N 1
ATOM 1122 C CA . THR A 1 76 ? -34.689 62.202 6.327 1.00 84.24 75 THR A CA 1
ATOM 1123 C C . THR A 1 76 ? -35.465 61.998 5.033 1.00 80.93 75 THR A C 1
ATOM 1124 O O . THR A 1 76 ? -36.437 62.713 4.772 1.00 80.14 75 THR A O 1
ATOM 1135 N N . ALA A 1 77 ? -35.053 61.028 4.219 1.00 81.11 76 ALA A N 1
ATOM 1136 C CA . ALA A 1 77 ? -35.813 60.709 3.017 1.00 78.72 76 ALA A CA 1
ATOM 1137 C C . ALA A 1 77 ? -37.038 59.857 3.326 1.00 78.93 76 ALA A C 1
ATOM 1138 O O . ALA A 1 77 ? -38.027 59.911 2.586 1.00 78.12 76 ALA A O 1
ATOM 1145 N N . TYR A 1 78 ? -36.997 59.078 4.409 1.00 73.04 77 TYR A N 1
ATOM 1146 C CA . TYR A 1 78 ? -38.059 58.136 4.734 1.00 72.80 77 TYR A CA 1
ATOM 1147 C C . TYR A 1 78 ? -38.740 58.408 6.068 1.00 72.27 77 TYR A C 1
ATOM 1148 O O . TYR A 1 78 ? -39.635 57.645 6.449 1.00 69.38 77 TYR A O 1
ATOM 1166 N N . SER A 1 79 ? -38.354 59.459 6.788 1.00 82.15 78 SER A N 1
ATOM 1167 C CA . SER A 1 79 ? -38.900 59.699 8.116 1.00 81.49 78 SER A CA 1
ATOM 1168 C C . SER A 1 79 ? -38.803 61.180 8.450 1.00 80.61 78 SER A C 1
ATOM 1169 O O . SER A 1 79 ? -38.137 61.956 7.761 1.00 80.24 78 SER A O 1
ATOM 1177 N N . TYR A 1 80 ? -39.488 61.561 9.527 1.00 83.64 79 TYR A N 1
ATOM 1178 C CA . TYR A 1 80 ? -39.345 62.892 10.103 1.00 84.54 79 TYR A CA 1
ATOM 1179 C C . TYR A 1 80 ? -39.851 62.845 11.536 1.00 84.52 79 TYR A C 1
ATOM 1180 O O . TYR A 1 80 ? -40.927 62.297 11.795 1.00 83.73 79 TYR A O 1
ATOM 1198 N N . LYS A 1 81 ? -39.072 63.403 12.461 1.00 83.25 80 LYS A N 1
ATOM 1199 C CA . LYS A 1 81 ? -39.415 63.418 13.876 1.00 85.24 80 LYS A CA 1
ATOM 1200 C C . LYS A 1 81 ? -39.769 64.836 14.304 1.00 84.69 80 LYS A C 1
ATOM 1201 O O . LYS A 1 81 ? -39.141 65.803 13.863 1.00 85.77 80 LYS A O 1
ATOM 1220 N N . ALA A 1 82 ? -40.779 64.953 15.163 1.00 81.42 81 ALA A N 1
ATOM 1221 C CA . ALA A 1 82 ? -41.251 66.238 15.656 1.00 83.20 81 ALA A CA 1
ATOM 1222 C C . ALA A 1 82 ? -41.197 66.259 17.177 1.00 84.91 81 ALA A C 1
ATOM 1223 O O . ALA A 1 82 ? -41.565 65.280 17.834 1.00 84.02 81 ALA A O 1
ATOM 1230 N N . ARG A 1 83 ? -40.747 67.383 17.730 1.00 90.43 82 ARG A N 1
ATOM 1231 C CA . ARG A 1 83 ? -40.554 67.540 19.167 1.00 91.61 82 ARG A CA 1
ATOM 1232 C C . ARG A 1 83 ? -41.528 68.589 19.682 1.00 90.67 82 ARG A C 1
ATOM 1233 O O . ARG A 1 83 ? -41.523 69.730 19.207 1.00 89.43 82 ARG A O 1
ATOM 1254 N N . PHE A 1 84 ? -42.364 68.201 20.642 1.00 86.88 83 PHE A N 1
ATOM 1255 C CA . PHE A 1 84 ? -43.320 69.104 21.264 1.00 87.29 83 PHE A CA 1
ATOM 1256 C C . PHE A 1 84 ? -43.026 69.217 22.753 1.00 88.46 83 PHE A C 1
ATOM 1257 O O . PHE A 1 84 ? -42.546 68.269 23.381 1.00 89.31 83 PHE A O 1
ATOM 1274 N N . THR A 1 85 ? -43.315 70.389 23.312 1.00 95.48 84 THR A N 1
ATOM 1275 C CA . THR A 1 85 ? -43.244 70.614 24.754 1.00 99.51 84 THR A CA 1
ATOM 1276 C C . THR A 1 85 ? -44.676 70.725 25.269 1.00 101.40 84 THR A C 1
ATOM 1277 O O . THR A 1 85 ? -45.226 71.817 25.417 1.00 102.70 84 THR A O 1
ATOM 1288 N N . LEU A 1 86 ? -45.281 69.571 25.540 1.00 97.23 85 LEU A N 1
ATOM 1289 C CA . LEU A 1 86 ? -46.643 69.532 26.056 1.00 98.56 85 LEU A CA 1
ATOM 1290 C C . LEU A 1 86 ? -46.676 70.146 27.450 1.00 102.86 85 LEU A C 1
ATOM 1291 O O . LEU A 1 86 ? -46.038 69.634 28.376 1.00 105.07 85 LEU A O 1
ATOM 1307 N N . ALA A 1 87 ? -47.420 71.241 27.600 1.00 93.18 86 ALA A N 1
ATOM 1308 C CA . ALA A 1 87 ? -47.417 72.039 28.822 1.00 98.59 86 ALA A CA 1
ATOM 1309 C C . ALA A 1 87 ? -48.771 71.911 29.508 1.00 101.71 86 ALA A C 1
ATOM 1310 O O . ALA A 1 87 ? -49.762 72.493 29.054 1.00 100.56 86 ALA A O 1
ATOM 1317 N N . VAL A 1 88 ? -48.809 71.156 30.601 1.00 95.63 87 VAL A N 1
ATOM 1318 C CA . VAL A 1 88 ? -49.995 71.058 31.444 1.00 97.67 87 VAL A CA 1
ATOM 1319 C C . VAL A 1 88 ? -49.837 72.073 32.571 1.00 93.51 87 VAL A C 1
ATOM 1320 O O . VAL A 1 88 ? -49.048 71.869 33.497 1.00 87.63 87 VAL A O 1
ATOM 1333 N N . GLY A 1 89 ? -50.581 73.170 32.490 1.00 120.76 88 GLY A N 1
ATOM 1334 C CA . GLY A 1 89 ? -50.530 74.182 33.526 1.00 128.16 88 GLY A CA 1
ATOM 1335 C C . GLY A 1 89 ? -51.041 73.658 34.855 1.00 130.61 88 GLY A C 1
ATOM 1336 O O . GLY A 1 89 ? -51.596 72.565 34.969 1.00 132.28 88 GLY A O 1
ATOM 1340 N N . ASP A 1 90 ? -50.839 74.469 35.890 1.00 106.16 89 ASP A N 1
ATOM 1341 C CA . ASP A 1 90 ? -51.319 74.112 37.216 1.00 114.35 89 ASP A CA 1
ATOM 1342 C C . ASP A 1 90 ? -52.838 74.218 37.277 1.00 115.43 89 ASP A C 1
ATOM 1343 O O . ASP A 1 90 ? -53.453 75.064 36.624 1.00 112.87 89 ASP A O 1
ATOM 1352 N N . ASN A 1 91 ? -53.443 73.342 38.077 1.00 135.25 90 ASN A N 1
ATOM 1353 C CA . ASN A 1 91 ? -54.896 73.246 38.193 1.00 137.93 90 ASN A CA 1
ATOM 1354 C C . ASN A 1 91 ? -55.550 72.890 36.860 1.00 149.83 90 ASN A C 1
ATOM 1355 O O . ASN A 1 91 ? -56.739 73.153 36.654 1.00 153.12 90 ASN A O 1
ATOM 1366 N N . ARG A 1 92 ? -54.780 72.296 35.950 1.00 117.48 91 ARG A N 1
ATOM 1367 C CA . ARG A 1 92 ? -55.283 71.767 34.692 1.00 121.25 91 ARG A CA 1
ATOM 1368 C C . ARG A 1 92 ? -55.012 70.270 34.643 1.00 113.24 91 ARG A C 1
ATOM 1369 O O . ARG A 1 92 ? -54.044 69.779 35.232 1.00 118.13 91 ARG A O 1
ATOM 1389 N N . VAL A 1 93 ? -55.877 69.546 33.937 1.00 117.14 92 VAL A N 1
ATOM 1390 C CA . VAL A 1 93 ? -55.801 68.093 33.841 1.00 105.16 92 VAL A CA 1
ATOM 1391 C C . VAL A 1 93 ? -55.990 67.698 32.384 1.00 94.47 92 VAL A C 1
ATOM 1392 O O . VAL A 1 93 ? -56.924 68.167 31.724 1.00 96.77 92 VAL A O 1
ATOM 1405 N N . LEU A 1 94 ? -55.113 66.828 31.888 1.00 103.81 93 LEU A N 1
ATOM 1406 C CA . LEU A 1 94 ? -55.064 66.469 30.475 1.00 92.05 93 LEU A CA 1
ATOM 1407 C C . LEU A 1 94 ? -55.216 64.964 30.317 1.00 83.69 93 LEU A C 1
ATOM 1408 O O . LEU A 1 94 ? -54.416 64.195 30.862 1.00 82.62 93 LEU A O 1
ATOM 1424 N N . ASP A 1 95 ? -56.223 64.551 29.553 1.00 89.95 94 ASP A N 1
ATOM 1425 C CA . ASP A 1 95 ? -56.384 63.158 29.154 1.00 86.36 94 ASP A CA 1
ATOM 1426 C C . ASP A 1 95 ? -55.729 62.962 27.791 1.00 82.01 94 ASP A C 1
ATOM 1427 O O . ASP A 1 95 ? -56.148 63.577 26.804 1.00 79.91 94 ASP A O 1
ATOM 1436 N N . MET A 1 96 ? -54.706 62.105 27.736 1.00 82.20 95 MET A N 1
ATOM 1437 C CA . MET A 1 96 ? -53.975 61.896 26.489 1.00 80.77 95 MET A CA 1
ATOM 1438 C C . MET A 1 96 ? -54.862 61.338 25.385 1.00 79.50 95 MET A C 1
ATOM 1439 O O . MET A 1 96 ? -54.498 61.431 24.207 1.00 79.79 95 MET A O 1
ATOM 1453 N N . ALA A 1 97 ? -56.011 60.757 25.733 1.00 75.52 96 ALA A N 1
ATOM 1454 C CA . ALA A 1 97 ? -56.954 60.324 24.710 1.00 74.62 96 ALA A CA 1
ATOM 1455 C C . ALA A 1 97 ? -57.438 61.497 23.868 1.00 73.82 96 ALA A C 1
ATOM 1456 O O . ALA A 1 97 ? -57.853 61.308 22.719 1.00 72.75 96 ALA A O 1
ATOM 1463 N N . SER A 1 98 ? -57.393 62.709 24.416 1.00 81.43 97 SER A N 1
ATOM 1464 C CA . SER A 1 98 ? -57.853 63.904 23.724 1.00 82.14 97 SER A CA 1
ATOM 1465 C C . SER A 1 98 ? -56.759 64.568 22.899 1.00 84.23 97 SER A C 1
ATOM 1466 O O . SER A 1 98 ? -56.945 65.702 22.447 1.00 87.12 97 SER A O 1
ATOM 1474 N N . THR A 1 99 ? -55.629 63.898 22.697 1.00 81.68 98 THR A N 1
ATOM 1475 C CA . THR A 1 99 ? -54.513 64.466 21.959 1.00 81.19 98 THR A CA 1
ATOM 1476 C C . THR A 1 99 ? -54.323 63.737 20.637 1.00 78.98 98 THR A C 1
ATOM 1477 O O . THR A 1 99 ? -54.649 62.554 20.501 1.00 78.65 98 THR A O 1
ATOM 1488 N N . TYR A 1 100 ? -53.790 64.468 19.665 1.00 74.16 99 TYR A N 1
ATOM 1489 C CA . TYR A 1 100 ? -53.552 63.945 18.330 1.00 72.82 99 TYR A CA 1
ATOM 1490 C C . TYR A 1 100 ? -52.621 64.908 17.611 1.00 72.31 99 TYR A C 1
ATOM 1491 O O . TYR A 1 100 ? -52.441 66.053 18.034 1.00 71.53 99 TYR A O 1
ATOM 1509 N N . PHE A 1 101 ? -52.040 64.434 16.514 1.00 67.81 100 PHE A N 1
ATOM 1510 C CA . PHE A 1 101 ? -51.158 65.244 15.688 1.00 68.24 100 PHE A CA 1
ATOM 1511 C C . PHE A 1 101 ? -51.924 65.749 14.474 1.00 67.83 100 PHE A C 1
ATOM 1512 O O . PHE A 1 101 ? -52.519 64.957 13.736 1.00 68.09 100 PHE A O 1
ATOM 1529 N N . ASP A 1 102 ? -51.914 67.065 14.278 1.00 75.78 101 ASP A N 1
ATOM 1530 C CA . ASP A 1 102 ? -52.570 67.689 13.130 1.00 77.25 101 ASP A CA 1
ATOM 1531 C C . ASP A 1 102 ? -51.513 67.859 12.046 1.00 77.05 101 ASP A C 1
ATOM 1532 O O . ASP A 1 102 ? -50.649 68.735 12.137 1.00 76.84 101 ASP A O 1
ATOM 1541 N N . ILE A 1 103 ? -51.578 67.010 11.021 1.00 78.15 102 ILE A N 1
ATOM 1542 C CA . ILE A 1 103 ? -50.571 66.958 9.968 1.00 77.52 102 ILE A CA 1
ATOM 1543 C C . ILE A 1 103 ? -51.183 67.471 8.673 1.00 76.83 102 ILE A C 1
ATOM 1544 O O . ILE A 1 103 ? -52.317 67.123 8.324 1.00 78.63 102 ILE A O 1
ATOM 1560 N N . ARG A 1 104 ? -50.419 68.294 7.959 1.00 73.61 103 ARG A N 1
ATOM 1561 C CA . ARG A 1 104 ? -50.832 68.857 6.682 1.00 72.97 103 ARG A CA 1
ATOM 1562 C C . ARG A 1 104 ? -49.688 68.736 5.690 1.00 73.45 103 ARG A C 1
ATOM 1563 O O . ARG A 1 104 ? -48.522 68.932 6.048 1.00 73.91 103 ARG A O 1
ATOM 1584 N N . GLY A 1 105 ? -50.025 68.417 4.448 1.00 69.63 104 GLY A N 1
ATOM 1585 C CA . GLY A 1 105 ? -49.011 68.292 3.425 1.00 70.92 104 GLY A CA 1
ATOM 1586 C C . GLY A 1 105 ? -49.631 68.174 2.052 1.00 71.44 104 GLY A C 1
ATOM 1587 O O . GLY A 1 105 ? -50.833 68.373 1.871 1.00 70.02 104 GLY A O 1
ATOM 1591 N N . VAL A 1 106 ? -48.782 67.845 1.082 1.00 65.33 105 VAL A N 1
ATOM 1592 C CA . VAL A 1 106 ? -49.193 67.666 -0.304 1.00 64.97 105 VAL A CA 1
ATOM 1593 C C . VAL A 1 106 ? -48.932 66.222 -0.699 1.00 62.24 105 VAL A C 1
ATOM 1594 O O . VAL A 1 106 ? -47.861 65.673 -0.418 1.00 56.53 105 VAL A O 1
ATOM 1607 N N . LEU A 1 107 ? -49.910 65.613 -1.363 1.00 80.90 106 LEU A N 1
ATOM 1608 C CA . LEU A 1 107 ? -49.847 64.214 -1.757 1.00 76.74 106 LEU A CA 1
ATOM 1609 C C . LEU A 1 107 ? -49.972 64.098 -3.269 1.00 72.56 106 LEU A C 1
ATOM 1610 O O . LEU A 1 107 ? -50.721 64.850 -3.902 1.00 72.23 106 LEU A O 1
ATOM 1626 N N . ASP A 1 108 ? -49.222 63.159 -3.842 1.00 63.92 107 ASP A N 1
ATOM 1627 C CA . ASP A 1 108 ? -49.270 62.862 -5.272 1.00 62.83 107 ASP A CA 1
ATOM 1628 C C . ASP A 1 108 ? -49.416 61.351 -5.408 1.00 61.04 107 ASP A C 1
ATOM 1629 O O . ASP A 1 108 ? -48.436 60.614 -5.274 1.00 62.32 107 ASP A O 1
ATOM 1638 N N . ARG A 1 109 ? -50.641 60.892 -5.669 1.00 59.85 108 ARG A N 1
ATOM 1639 C CA . ARG A 1 109 ? -50.895 59.458 -5.734 1.00 59.04 108 ARG A CA 1
ATOM 1640 C C . ARG A 1 109 ? -50.332 58.832 -7.002 1.00 58.83 108 ARG A C 1
ATOM 1641 O O . ARG A 1 109 ? -50.157 57.611 -7.048 1.00 59.23 108 ARG A O 1
ATOM 1662 N N . GLY A 1 110 ? -50.043 59.633 -8.024 1.00 62.71 109 GLY A N 1
ATOM 1663 C CA . GLY A 1 110 ? -49.289 59.168 -9.163 1.00 65.40 109 GLY A CA 1
ATOM 1664 C C . GLY A 1 110 ? -50.138 58.779 -10.355 1.00 65.82 109 GLY A C 1
ATOM 1665 O O . GLY A 1 110 ? -51.367 58.902 -10.351 1.00 64.97 109 GLY A O 1
ATOM 1669 N N . PRO A 1 111 ? -49.481 58.300 -11.414 1.00 68.40 110 PRO A N 1
ATOM 1670 C CA . PRO A 1 111 ? -50.196 57.924 -12.640 1.00 68.18 110 PRO A CA 1
ATOM 1671 C C . PRO A 1 111 ? -50.906 56.581 -12.577 1.00 64.18 110 PRO A C 1
ATOM 1672 O O . PRO A 1 111 ? -51.547 56.202 -13.563 1.00 67.33 110 PRO A O 1
ATOM 1683 N N . THR A 1 112 ? -50.807 55.843 -11.472 1.00 52.34 111 THR A N 1
ATOM 1684 C CA . THR A 1 112 ? -51.467 54.551 -11.340 1.00 50.18 111 THR A CA 1
ATOM 1685 C C . THR A 1 112 ? -52.724 54.625 -10.486 1.00 49.69 111 THR A C 1
ATOM 1686 O O . THR A 1 112 ? -53.328 53.588 -10.195 1.00 51.07 111 THR A O 1
ATOM 1697 N N . PHE A 1 113 ? -53.130 55.825 -10.085 1.00 47.70 112 PHE A N 1
ATOM 1698 C CA . PHE A 1 113 ? -54.319 56.021 -9.268 1.00 46.65 112 PHE A CA 1
ATOM 1699 C C . PHE A 1 113 ? -55.538 56.151 -10.176 1.00 49.87 112 PHE A C 1
ATOM 1700 O O . PHE A 1 113 ? -55.618 57.081 -10.986 1.00 54.43 112 PHE A O 1
ATOM 1717 N N . LYS A 1 114 ? -56.480 55.219 -10.048 1.00 49.59 113 LYS A N 1
ATOM 1718 C CA . LYS A 1 114 ? -57.704 55.231 -10.848 1.00 50.30 113 LYS A CA 1
ATOM 1719 C C . LYS A 1 114 ? -58.877 54.857 -9.957 1.00 48.76 113 LYS A C 1
ATOM 1720 O O . LYS A 1 114 ? -59.209 53.673 -9.804 1.00 44.55 113 LYS A O 1
ATOM 1739 N N . PRO A 1 115 ? -59.543 55.844 -9.359 1.00 56.13 114 PRO A N 1
ATOM 1740 C CA . PRO A 1 115 ? -60.628 55.537 -8.417 1.00 55.87 114 PRO A CA 1
ATOM 1741 C C . PRO A 1 115 ? -61.963 55.258 -9.091 1.00 52.34 114 PRO A C 1
ATOM 1742 O O . PRO A 1 115 ? -63.004 55.717 -8.616 1.00 53.33 114 PRO A O 1
ATOM 1753 N N . TYR A 1 116 ? -61.954 54.510 -10.190 1.00 47.03 115 TYR A N 1
ATOM 1754 C CA . TYR A 1 116 ? -63.199 54.140 -10.850 1.00 46.92 115 TYR A CA 1
ATOM 1755 C C . TYR A 1 116 ? -62.916 53.053 -11.872 1.00 45.58 115 TYR A C 1
ATOM 1756 O O . TYR A 1 116 ? -61.775 52.852 -12.295 1.00 47.23 115 TYR A O 1
ATOM 1774 N N . SER A 1 117 ? -63.976 52.352 -12.256 1.00 48.04 116 SER A N 1
ATOM 1775 C CA . SER A 1 117 ? -63.923 51.347 -13.305 1.00 47.30 116 SER A CA 1
ATOM 1776 C C . SER A 1 117 ? -64.497 51.930 -14.588 1.00 46.08 116 SER A C 1
ATOM 1777 O O . SER A 1 117 ? -65.305 52.862 -14.562 1.00 46.76 116 SER A O 1
ATOM 1785 N N . GLY A 1 118 ? -64.066 51.381 -15.713 1.00 46.80 117 GLY A N 1
ATOM 1786 C CA . GLY A 1 118 ? -64.483 51.923 -16.986 1.00 48.50 117 GLY A CA 1
ATOM 1787 C C . GLY A 1 118 ? -63.686 53.165 -17.346 1.00 49.24 117 GLY A C 1
ATOM 1788 O O . GLY A 1 118 ? -62.562 53.383 -16.878 1.00 47.92 117 GLY A O 1
ATOM 1792 N N . THR A 1 119 ? -64.295 54.000 -18.183 1.00 49.82 118 THR A N 1
ATOM 1793 C CA . THR A 1 119 ? -63.639 55.183 -18.716 1.00 49.46 118 THR A CA 1
ATOM 1794 C C . THR A 1 119 ? -64.516 56.404 -18.489 1.00 49.96 118 THR A C 1
ATOM 1795 O O . THR A 1 119 ? -65.696 56.303 -18.140 1.00 49.51 118 THR A O 1
ATOM 1806 N N . ALA A 1 120 ? -63.913 57.571 -18.699 1.00 54.15 119 ALA A N 1
ATOM 1807 C CA . ALA A 1 120 ? -64.617 58.841 -18.639 1.00 55.37 119 ALA A CA 1
ATOM 1808 C C . ALA A 1 120 ? -64.988 59.376 -20.015 1.00 55.66 119 ALA A C 1
ATOM 1809 O O . ALA A 1 120 ? -65.742 60.352 -20.099 1.00 56.66 119 ALA A O 1
ATOM 1816 N N . TYR A 1 121 ? -64.492 58.761 -21.087 1.00 47.72 120 TYR A N 1
ATOM 1817 C CA . TYR A 1 121 ? -64.545 59.348 -22.419 1.00 46.38 120 TYR A CA 1
ATOM 1818 C C . TYR A 1 121 ? -65.155 58.358 -23.395 1.00 47.20 120 TYR A C 1
ATOM 1819 O O . TYR A 1 121 ? -64.591 57.283 -23.625 1.00 46.29 120 TYR A O 1
ATOM 1837 N N . ASN A 1 122 ? -66.295 58.729 -23.975 1.00 46.49 121 ASN A N 1
ATOM 1838 C CA . ASN A 1 122 ? -66.953 57.920 -24.993 1.00 45.64 121 ASN A CA 1
ATOM 1839 C C . ASN A 1 122 ? -67.181 56.498 -24.487 1.00 46.76 121 ASN A C 1
ATOM 1840 O O . ASN A 1 122 ? -66.890 55.509 -25.164 1.00 48.11 121 ASN A O 1
ATOM 1851 N N . ALA A 1 123 ? -67.708 56.403 -23.264 1.00 46.02 122 ALA A N 1
ATOM 1852 C CA . ALA A 1 123 ? -67.943 55.097 -22.658 1.00 44.84 122 ALA A CA 1
ATOM 1853 C C . ALA A 1 123 ? -68.938 54.282 -23.473 1.00 48.21 122 ALA A C 1
ATOM 1854 O O . ALA A 1 123 ? -68.801 53.058 -23.589 1.00 51.16 122 ALA A O 1
ATOM 1861 N N . LEU A 1 124 ? -69.944 54.941 -24.048 1.00 47.72 123 LEU A N 1
ATOM 1862 C CA . LEU A 1 124 ? -70.966 54.249 -24.822 1.00 46.18 123 LEU A CA 1
ATOM 1863 C C . LEU A 1 124 ? -70.482 53.819 -26.198 1.00 48.89 123 LEU A C 1
ATOM 1864 O O . LEU A 1 124 ? -71.145 52.997 -26.839 1.00 51.51 123 LEU A O 1
ATOM 1880 N N . ALA A 1 125 ? -69.355 54.342 -26.661 1.00 50.21 124 ALA A N 1
ATOM 1881 C CA . ALA A 1 125 ? -68.855 53.984 -27.982 1.00 51.44 124 ALA A CA 1
ATOM 1882 C C . ALA A 1 125 ? -68.476 52.507 -28.009 1.00 50.77 124 ALA A C 1
ATOM 1883 O O . ALA A 1 125 ? -67.832 52.023 -27.071 1.00 53.44 124 ALA A O 1
ATOM 1890 N N . PRO A 1 126 ? -68.859 51.759 -29.042 1.00 48.86 125 PRO A N 1
ATOM 1891 C CA . PRO A 1 126 ? -68.348 50.391 -29.189 1.00 48.85 125 PRO A CA 1
ATOM 1892 C C . PRO A 1 126 ? -66.829 50.371 -29.125 1.00 50.27 125 PRO A C 1
ATOM 1893 O O . PRO A 1 126 ? -66.151 51.154 -29.794 1.00 52.49 125 PRO A O 1
ATOM 1904 N N . LYS A 1 127 ? -66.294 49.463 -28.307 1.00 50.21 126 LYS A N 1
ATOM 1905 C CA . LYS A 1 127 ? -64.880 49.501 -27.949 1.00 52.99 126 LYS A CA 1
ATOM 1906 C C . LYS A 1 127 ? -63.947 49.278 -29.133 1.00 52.71 126 LYS A C 1
ATOM 1907 O O . LYS A 1 127 ? -62.745 49.540 -29.004 1.00 52.76 126 LYS A O 1
ATOM 1926 N N . GLY A 1 128 ? -64.454 48.813 -30.272 1.00 54.13 127 GLY A N 1
ATOM 1927 C CA . GLY A 1 128 ? -63.623 48.637 -31.448 1.00 55.23 127 GLY A CA 1
ATOM 1928 C C . GLY A 1 128 ? -63.819 49.732 -32.477 1.00 54.00 127 GLY A C 1
ATOM 1929 O O . GLY A 1 128 ? -63.042 49.847 -33.430 1.00 53.92 127 GLY A O 1
ATOM 1933 N N . ALA A 1 129 ? -64.850 50.546 -32.292 1.00 53.48 128 ALA A N 1
ATOM 1934 C CA . ALA A 1 129 ? -65.164 51.585 -33.262 1.00 51.42 128 ALA A CA 1
ATOM 1935 C C . ALA A 1 129 ? -64.041 52.615 -33.293 1.00 53.97 128 ALA A C 1
ATOM 1936 O O . ALA A 1 129 ? -63.607 53.080 -32.233 1.00 58.15 128 ALA A O 1
ATOM 1943 N N . PRO A 1 130 ? -63.547 52.999 -34.466 1.00 51.78 129 PRO A N 1
ATOM 1944 C CA . PRO A 1 130 ? -62.516 54.037 -34.532 1.00 52.32 129 PRO A CA 1
ATOM 1945 C C . PRO A 1 130 ? -63.122 55.432 -34.469 1.00 52.19 129 PRO A C 1
ATOM 1946 O O . PRO A 1 130 ? -64.338 55.621 -34.505 1.00 53.21 129 PRO A O 1
ATOM 1957 N N . ASN A 1 131 ? -62.238 56.414 -34.362 1.00 47.42 130 ASN A N 1
ATOM 1958 C CA . ASN A 1 131 ? -62.619 57.793 -34.587 1.00 49.50 130 ASN A CA 1
ATOM 1959 C C . ASN A 1 131 ? -62.596 58.088 -36.083 1.00 52.59 130 ASN A C 1
ATOM 1960 O O . ASN A 1 131 ? -61.931 57.388 -36.851 1.00 50.48 130 ASN A O 1
ATOM 1971 N N . PRO A 1 132 ? -63.315 59.116 -36.528 1.00 65.13 131 PRO A N 1
ATOM 1972 C CA . PRO A 1 132 ? -63.184 59.541 -37.929 1.00 66.92 131 PRO A CA 1
ATOM 1973 C C . PRO A 1 132 ? -61.736 59.902 -38.218 1.00 65.87 131 PRO A C 1
ATOM 1974 O O . PRO A 1 132 ? -61.176 60.823 -37.621 1.00 69.72 131 PRO A O 1
ATOM 1985 N N . CYS A 1 133 ? -61.122 59.156 -39.131 1.00 58.55 132 CYS A N 1
ATOM 1986 C CA . CYS A 1 133 ? -59.680 59.213 -39.308 1.00 56.13 132 CYS A CA 1
ATOM 1987 C C . CYS A 1 133 ? -59.328 59.089 -40.783 1.00 51.30 132 CYS A C 1
ATOM 1988 O O . CYS A 1 133 ? -60.183 58.836 -41.636 1.00 48.53 132 CYS A O 1
ATOM 1996 N N . GLU A 1 134 ? -58.042 59.286 -41.067 1.00 53.90 133 GLU A N 1
ATOM 1997 C CA . GLU A 1 134 ? -57.490 59.164 -42.407 1.00 53.10 133 GLU A CA 1
ATOM 1998 C C . GLU A 1 134 ? -56.119 58.512 -42.304 1.00 51.66 133 GLU A C 1
ATOM 1999 O O . GLU A 1 134 ? -55.460 58.572 -41.264 1.00 50.54 133 GLU A O 1
ATOM 2011 N N . TRP A 1 135 ? -55.688 57.884 -43.395 1.00 53.70 134 TRP A N 1
ATOM 2012 C CA . TRP A 1 135 ? -54.397 57.208 -43.397 1.00 56.87 134 TRP A CA 1
ATOM 2013 C C . TRP A 1 135 ? -53.888 57.075 -44.824 1.00 57.98 134 TRP A C 1
ATOM 2014 O O . TRP A 1 135 ? -54.663 57.075 -45.785 1.00 55.63 134 TRP A O 1
ATOM 2035 N N . ASP A 1 136 ? -52.568 56.948 -44.942 1.00 64.02 135 ASP A N 1
ATOM 2036 C CA . ASP A 1 136 ? -51.920 56.715 -46.224 1.00 70.41 135 ASP A CA 1
ATOM 2037 C C . ASP A 1 136 ? -51.795 55.219 -46.477 1.00 74.63 135 ASP A C 1
ATOM 2038 O O . ASP A 1 136 ? -51.505 54.441 -45.564 1.00 74.19 135 ASP A O 1
ATOM 2047 N N . GLU A 1 137 ? -52.012 54.825 -47.729 1.00 71.07 136 GLU A N 1
ATOM 2048 C CA . GLU A 1 137 ? -52.075 53.423 -48.103 1.00 78.77 136 GLU A CA 1
ATOM 2049 C C . GLU A 1 137 ? -51.414 53.240 -49.460 1.00 89.10 136 GLU A C 1
ATOM 2050 O O . GLU A 1 137 ? -51.465 54.127 -50.316 1.00 88.12 136 GLU A O 1
ATOM 2062 N N . ALA A 1 138 ? -50.786 52.083 -49.647 1.00 66.03 137 ALA A N 1
ATOM 2063 C CA . ALA A 1 138 ? -50.156 51.779 -50.923 1.00 81.60 137 ALA A CA 1
ATOM 2064 C C . ALA A 1 138 ? -51.178 51.884 -52.047 1.00 100.10 137 ALA A C 1
ATOM 2065 O O . ALA A 1 138 ? -52.287 51.353 -51.946 1.00 102.95 137 ALA A O 1
ATOM 2072 N N . ALA A 1 139 ? -50.804 52.583 -53.118 1.00 112.53 138 ALA A N 1
ATOM 2073 C CA . ALA A 1 139 ? -51.706 52.793 -54.243 1.00 119.95 138 ALA A CA 1
ATOM 2074 C C . ALA A 1 139 ? -52.184 51.465 -54.815 1.00 117.45 138 ALA A C 1
ATOM 2075 O O . ALA A 1 139 ? -53.333 51.069 -54.595 1.00 111.51 138 ALA A O 1
ATOM 2082 N N . THR A 1 140 ? -51.305 50.764 -55.532 1.00 179.49 139 THR A N 1
ATOM 2083 C CA . THR A 1 140 ? -51.652 49.511 -56.196 1.00 186.51 139 THR A CA 1
ATOM 2084 C C . THR A 1 140 ? -52.860 49.689 -57.110 1.00 187.29 139 THR A C 1
ATOM 2085 O O . THR A 1 140 ? -53.985 49.881 -56.636 1.00 187.46 139 THR A O 1
ATOM 2096 N N . ALA A 1 141 ? -52.637 49.617 -58.418 1.00 123.09 140 ALA A N 1
ATOM 2097 C CA . ALA A 1 141 ? -53.706 49.796 -59.395 1.00 140.53 140 ALA A CA 1
ATOM 2098 C C . ALA A 1 141 ? -54.116 48.458 -59.999 1.00 157.46 140 ALA A C 1
ATOM 2099 O O . ALA A 1 141 ? -55.276 48.260 -60.362 1.00 163.70 140 ALA A O 1
ATOM 2106 N N . GLU A 1 162 ? -42.567 55.082 -53.377 1.00 148.03 161 GLU A N 1
ATOM 2107 C CA . GLU A 1 162 ? -43.752 54.273 -53.638 1.00 146.73 161 GLU A CA 1
ATOM 2108 C C . GLU A 1 162 ? -44.993 55.158 -53.690 1.00 144.81 161 GLU A C 1
ATOM 2109 O O . GLU A 1 162 ? -45.090 56.150 -52.968 1.00 143.94 161 GLU A O 1
ATOM 2120 N N . GLN A 1 163 ? -45.939 54.794 -54.551 1.00 146.34 162 GLN A N 1
ATOM 2121 C CA . GLN A 1 163 ? -47.146 55.587 -54.746 1.00 144.41 162 GLN A CA 1
ATOM 2122 C C . GLN A 1 163 ? -48.149 55.273 -53.642 1.00 138.96 162 GLN A C 1
ATOM 2123 O O . GLN A 1 163 ? -48.561 54.119 -53.479 1.00 139.13 162 GLN A O 1
ATOM 2137 N N . GLN A 1 164 ? -48.543 56.298 -52.888 1.00 102.47 163 GLN A N 1
ATOM 2138 C CA . GLN A 1 164 ? -49.505 56.148 -51.807 1.00 90.88 163 GLN A CA 1
ATOM 2139 C C . GLN A 1 164 ? -50.624 57.166 -51.969 1.00 82.21 163 GLN A C 1
ATOM 2140 O O . GLN A 1 164 ? -50.459 58.209 -52.608 1.00 81.35 163 GLN A O 1
ATOM 2154 N N . LYS A 1 165 ? -51.772 56.844 -51.376 1.00 82.86 164 LYS A N 1
ATOM 2155 C CA . LYS A 1 165 ? -52.943 57.704 -51.424 1.00 73.57 164 LYS A CA 1
ATOM 2156 C C . LYS A 1 165 ? -53.607 57.719 -50.056 1.00 63.00 164 LYS A C 1
ATOM 2157 O O . LYS A 1 165 ? -53.469 56.776 -49.273 1.00 62.49 164 LYS A O 1
ATOM 2176 N N . THR A 1 166 ? -54.332 58.797 -49.776 1.00 59.45 165 THR A N 1
ATOM 2177 C CA . THR A 1 166 ? -54.974 58.980 -48.483 1.00 52.09 165 THR A CA 1
ATOM 2178 C C . THR A 1 166 ? -56.406 58.463 -48.537 1.00 45.69 165 THR A C 1
ATOM 2179 O O . THR A 1 166 ? -57.179 58.847 -49.419 1.00 41.45 165 THR A O 1
ATOM 2190 N N . HIS A 1 167 ? -56.750 57.589 -47.596 1.00 55.62 166 HIS A N 1
ATOM 2191 C CA . HIS A 1 167 ? -58.110 57.103 -47.432 1.00 55.73 166 HIS A CA 1
ATOM 2192 C C . HIS A 1 167 ? -58.753 57.777 -46.228 1.00 61.88 166 HIS A C 1
ATOM 2193 O O . HIS A 1 167 ? -58.085 58.091 -45.240 1.00 65.73 166 HIS A O 1
ATOM 2207 N N . VAL A 1 168 ? -60.062 57.996 -46.319 1.00 63.74 167 VAL A N 1
ATOM 2208 C CA . VAL A 1 168 ? -60.827 58.634 -45.259 1.00 63.44 167 VAL A CA 1
ATOM 2209 C C . VAL A 1 168 ? -61.917 57.680 -44.800 1.00 65.04 167 VAL A C 1
ATOM 2210 O O . VAL A 1 168 ? -62.521 56.971 -45.613 1.00 66.70 167 VAL A O 1
ATOM 2223 N N . PHE A 1 169 ? -62.157 57.658 -43.493 1.00 57.74 168 PHE A N 1
ATOM 2224 C CA . PHE A 1 169 ? -63.266 56.921 -42.895 1.00 53.52 168 PHE A CA 1
ATOM 2225 C C . PHE A 1 169 ? -63.923 57.851 -41.887 1.00 53.54 168 PHE A C 1
ATOM 2226 O O . PHE A 1 169 ? -63.353 58.118 -40.824 1.00 52.44 168 PHE A O 1
ATOM 2243 N N . GLY A 1 170 ? -65.108 58.351 -42.215 1.00 55.27 169 GLY A N 1
ATOM 2244 C CA . GLY A 1 170 ? -65.704 59.368 -41.383 1.00 55.60 169 GLY A CA 1
ATOM 2245 C C . GLY A 1 170 ? -67.210 59.410 -41.491 1.00 56.25 169 GLY A C 1
ATOM 2246 O O . GLY A 1 170 ? -67.845 58.513 -42.050 1.00 58.41 169 GLY A O 1
ATOM 2250 N N . GLN A 1 171 ? -67.768 60.485 -40.940 1.00 53.42 170 GLN A N 1
ATOM 2251 C CA . GLN A 1 171 ? -69.203 60.679 -40.838 1.00 51.14 170 GLN A CA 1
ATOM 2252 C C . GLN A 1 171 ? -69.494 62.161 -41.018 1.00 50.48 170 GLN A C 1
ATOM 2253 O O . GLN A 1 171 ? -68.654 63.010 -40.712 1.00 53.37 170 GLN A O 1
ATOM 2267 N N . ALA A 1 172 ? -70.687 62.467 -41.523 1.00 46.54 171 ALA A N 1
ATOM 2268 C CA . ALA A 1 172 ? -71.112 63.845 -41.773 1.00 46.75 171 ALA A CA 1
ATOM 2269 C C . ALA A 1 172 ? -72.524 64.014 -41.226 1.00 47.66 171 ALA A C 1
ATOM 2270 O O . ALA A 1 172 ? -73.508 63.945 -41.975 1.00 50.32 171 ALA A O 1
ATOM 2277 N N . PRO A 1 173 ? -72.662 64.244 -39.917 1.00 46.53 172 PRO A N 1
ATOM 2278 C CA . PRO A 1 173 ? -74.005 64.276 -39.319 1.00 47.95 172 PRO A CA 1
ATOM 2279 C C . PRO A 1 173 ? -74.759 65.578 -39.520 1.00 50.14 172 PRO A C 1
ATOM 2280 O O . PRO A 1 173 ? -75.985 65.583 -39.347 1.00 53.38 172 PRO A O 1
ATOM 2291 N N . TYR A 1 174 ? -74.091 66.674 -39.869 1.00 49.85 173 TYR A N 1
ATOM 2292 C CA . TYR A 1 174 ? -74.757 67.966 -39.962 1.00 51.48 173 TYR A CA 1
ATOM 2293 C C . TYR A 1 174 ? -75.313 68.178 -41.362 1.00 54.77 173 TYR A C 1
ATOM 2294 O O . TYR A 1 174 ? -74.586 68.048 -42.351 1.00 58.37 173 TYR A O 1
ATOM 2312 N N . SER A 1 175 ? -76.598 68.514 -41.438 1.00 57.85 174 SER A N 1
ATOM 2313 C CA . SER A 1 175 ? -77.249 68.891 -42.686 1.00 60.52 174 SER A CA 1
ATOM 2314 C C . SER A 1 175 ? -77.257 70.410 -42.778 1.00 65.14 174 SER A C 1
ATOM 2315 O O . SER A 1 175 ? -77.831 71.084 -41.915 1.00 67.85 174 SER A O 1
ATOM 2323 N N . GLY A 1 176 ? -76.616 70.946 -43.817 1.00 66.13 175 GLY A N 1
ATOM 2324 C CA . GLY A 1 176 ? -76.504 72.371 -44.014 1.00 66.78 175 GLY A CA 1
ATOM 2325 C C . GLY A 1 176 ? -77.317 72.859 -45.203 1.00 68.41 175 GLY A C 1
ATOM 2326 O O . GLY A 1 176 ? -77.932 72.095 -45.943 1.00 67.55 175 GLY A O 1
ATOM 2330 N N . ILE A 1 177 ? -77.294 74.180 -45.376 1.00 68.54 176 ILE A N 1
ATOM 2331 C CA . ILE A 1 177 ? -78.086 74.803 -46.429 1.00 69.67 176 ILE A CA 1
ATOM 2332 C C . ILE A 1 177 ? -77.431 74.603 -47.791 1.00 72.59 176 ILE A C 1
ATOM 2333 O O . ILE A 1 177 ? -78.110 74.296 -48.777 1.00 75.31 176 ILE A O 1
ATOM 2349 N N . ASN A 1 178 ? -76.113 74.763 -47.869 1.00 71.15 177 ASN A N 1
ATOM 2350 C CA . ASN A 1 178 ? -75.395 74.655 -49.134 1.00 69.65 177 ASN A CA 1
ATOM 2351 C C . ASN A 1 178 ? -73.923 74.406 -48.828 1.00 66.45 177 ASN A C 1
ATOM 2352 O O . ASN A 1 178 ? -73.507 74.382 -47.666 1.00 68.75 177 ASN A O 1
ATOM 2363 N N . ILE A 1 179 ? -73.133 74.218 -49.884 1.00 49.52 178 ILE A N 1
ATOM 2364 C CA . ILE A 1 179 ? -71.690 74.024 -49.759 1.00 48.08 178 ILE A CA 1
ATOM 2365 C C . ILE A 1 179 ? -71.003 74.813 -50.868 1.00 49.31 178 ILE A C 1
ATOM 2366 O O . ILE A 1 179 ? -71.145 74.481 -52.051 1.00 49.82 178 ILE A O 1
ATOM 2382 N N . THR A 1 180 ? -70.254 75.840 -50.490 1.00 55.79 179 THR A N 1
ATOM 2383 C CA . THR A 1 180 ? -69.373 76.568 -51.390 1.00 59.21 179 THR A CA 1
ATOM 2384 C C . THR A 1 180 ? -67.935 76.373 -50.920 1.00 58.39 179 THR A C 1
ATOM 2385 O O . THR A 1 180 ? -67.665 75.649 -49.959 1.00 53.91 179 THR A O 1
ATOM 2396 N N . LYS A 1 181 ? -67.002 77.030 -51.612 1.00 70.59 180 LYS A N 1
ATOM 2397 C CA . LYS A 1 181 ? -65.608 77.004 -51.189 1.00 71.83 180 LYS A CA 1
ATOM 2398 C C . LYS A 1 181 ? -65.392 77.680 -49.841 1.00 71.84 180 LYS A C 1
ATOM 2399 O O . LYS A 1 181 ? -64.290 77.585 -49.289 1.00 71.95 180 LYS A O 1
ATOM 2418 N N . GLU A 1 182 ? -66.403 78.357 -49.303 1.00 73.36 181 GLU A N 1
ATOM 2419 C CA . GLU A 1 182 ? -66.315 78.992 -47.996 1.00 75.42 181 GLU A CA 1
ATOM 2420 C C . GLU A 1 182 ? -66.732 78.064 -46.862 1.00 75.74 181 GLU A C 1
ATOM 2421 O O . GLU A 1 182 ? -66.696 78.475 -45.697 1.00 76.92 181 GLU A O 1
ATOM 2433 N N . GLY A 1 183 ? -67.118 76.834 -47.171 1.00 66.65 182 GLY A N 1
ATOM 2434 C CA . GLY A 1 183 ? -67.520 75.864 -46.179 1.00 63.77 182 GLY A CA 1
ATOM 2435 C C . GLY A 1 183 ? -68.981 75.483 -46.301 1.00 62.54 182 GLY A C 1
ATOM 2436 O O . GLY A 1 183 ? -69.626 75.669 -47.336 1.00 62.23 182 GLY A O 1
ATOM 2440 N N . ILE A 1 184 ? -69.503 74.927 -45.216 1.00 66.57 183 ILE A N 1
ATOM 2441 C CA . ILE A 1 184 ? -70.912 74.571 -45.123 1.00 64.27 183 ILE A CA 1
ATOM 2442 C C . ILE A 1 184 ? -71.684 75.806 -44.683 1.00 63.73 183 ILE A C 1
ATOM 2443 O O . ILE A 1 184 ? -71.263 76.518 -43.763 1.00 65.17 183 ILE A O 1
ATOM 2459 N N . GLN A 1 185 ? -72.807 76.073 -45.344 1.00 58.10 184 GLN A N 1
ATOM 2460 C CA . GLN A 1 185 ? -73.658 77.194 -44.966 1.00 58.34 184 GLN A CA 1
ATOM 2461 C C . GLN A 1 185 ? -74.562 76.762 -43.819 1.00 60.03 184 GLN A C 1
ATOM 2462 O O . GLN A 1 185 ? -75.310 75.787 -43.946 1.00 61.20 184 GLN A O 1
ATOM 2476 N N . ILE A 1 186 ? -74.494 77.487 -42.703 1.00 51.24 185 ILE A N 1
ATOM 2477 C CA . ILE A 1 186 ? -75.220 77.130 -41.489 1.00 51.66 185 ILE A CA 1
ATOM 2478 C C . ILE A 1 186 ? -76.318 78.123 -41.151 1.00 54.96 185 ILE A C 1
ATOM 2479 O O . ILE A 1 186 ? -77.033 77.921 -40.158 1.00 53.67 185 ILE A O 1
ATOM 2495 N N . GLY A 1 187 ? -76.481 79.181 -41.935 1.00 54.88 186 GLY A N 1
ATOM 2496 C CA . GLY A 1 187 ? -77.501 80.169 -41.652 1.00 61.36 186 GLY A CA 1
ATOM 2497 C C . GLY A 1 187 ? -77.379 81.345 -42.600 1.00 66.60 186 GLY A C 1
ATOM 2498 O O . GLY A 1 187 ? -76.661 81.286 -43.601 1.00 68.71 186 GLY A O 1
ATOM 2502 N N . VAL A 1 188 ? -78.101 82.412 -42.267 1.00 67.98 187 VAL A N 1
ATOM 2503 C CA . VAL A 1 188 ? -78.105 83.635 -43.063 1.00 72.99 187 VAL A CA 1
ATOM 2504 C C . VAL A 1 188 ? -78.198 84.830 -42.126 1.00 76.85 187 VAL A C 1
ATOM 2505 O O . VAL A 1 188 ? -78.886 84.779 -41.100 1.00 72.38 187 VAL A O 1
ATOM 2518 N N . GLU A 1 189 ? -77.509 85.910 -42.487 1.00 102.02 188 GLU A N 1
ATOM 2519 C CA . GLU A 1 189 ? -77.566 87.182 -41.769 1.00 109.39 188 GLU A CA 1
ATOM 2520 C C . GLU A 1 189 ? -78.238 88.187 -42.702 1.00 111.83 188 GLU A C 1
ATOM 2521 O O . GLU A 1 189 ? -77.586 89.020 -43.331 1.00 115.16 188 GLU A O 1
ATOM 2533 N N . GLY A 1 190 ? -79.562 88.098 -42.791 1.00 98.89 189 GLY A N 1
ATOM 2534 C CA . GLY A 1 190 ? -80.305 88.901 -43.741 1.00 100.46 189 GLY A CA 1
ATOM 2535 C C . GLY A 1 190 ? -80.184 88.350 -45.146 1.00 100.96 189 GLY A C 1
ATOM 2536 O O . GLY A 1 190 ? -80.809 87.338 -45.479 1.00 100.92 189 GLY A O 1
ATOM 2540 N N . GLN A 1 191 ? -79.376 89.004 -45.980 1.00 121.72 190 GLN A N 1
ATOM 2541 C CA . GLN A 1 191 ? -79.116 88.537 -47.335 1.00 121.77 190 GLN A CA 1
ATOM 2542 C C . GLN A 1 191 ? -77.770 87.842 -47.474 1.00 116.12 190 GLN A C 1
ATOM 2543 O O . GLN A 1 191 ? -77.517 87.224 -48.513 1.00 116.64 190 GLN A O 1
ATOM 2557 N N . THR A 1 192 ? -76.907 87.923 -46.458 1.00 102.31 191 THR A N 1
ATOM 2558 C CA . THR A 1 192 ? -75.570 87.343 -46.529 1.00 97.94 191 THR A CA 1
ATOM 2559 C C . THR A 1 192 ? -75.591 85.914 -45.998 1.00 93.15 191 THR A C 1
ATOM 2560 O O . THR A 1 192 ? -76.150 85.672 -44.922 1.00 90.81 191 THR A O 1
ATOM 2571 N N . PRO A 1 193 ? -74.998 84.948 -46.698 1.00 77.52 192 PRO A N 1
ATOM 2572 C CA . PRO A 1 193 ? -74.930 83.588 -46.154 1.00 72.88 192 PRO A CA 1
ATOM 2573 C C . PRO A 1 193 ? -73.866 83.472 -45.074 1.00 65.91 192 PRO A C 1
ATOM 2574 O O . PRO A 1 193 ? -72.778 84.046 -45.175 1.00 63.02 192 PRO A O 1
ATOM 2585 N N . LYS A 1 194 ? -74.194 82.717 -44.031 1.00 84.98 193 LYS A N 1
ATOM 2586 C CA . LYS A 1 194 ? -73.317 82.513 -42.890 1.00 86.13 193 LYS A CA 1
ATOM 2587 C C . LYS A 1 194 ? -72.721 81.112 -42.962 1.00 81.76 193 LYS A C 1
ATOM 2588 O O . LYS A 1 194 ? -73.430 80.140 -43.244 1.00 82.08 193 LYS A O 1
ATOM 2607 N N . TYR A 1 195 ? -71.418 81.010 -42.711 1.00 64.00 194 TYR A N 1
ATOM 2608 C CA . TYR A 1 195 ? -70.691 79.762 -42.876 1.00 56.62 194 TYR A CA 1
ATOM 2609 C C . TYR A 1 195 ? -70.104 79.299 -41.549 1.00 52.12 194 TYR A C 1
ATOM 2610 O O . TYR A 1 195 ? -69.919 80.082 -40.613 1.00 51.31 194 TYR A O 1
ATOM 2628 N N . ALA A 1 196 ? -69.807 78.004 -41.489 1.00 49.38 195 ALA A N 1
ATOM 2629 C CA . ALA A 1 196 ? -69.358 77.384 -40.251 1.00 50.13 195 ALA A CA 1
ATOM 2630 C C . ALA A 1 196 ? -67.987 77.908 -39.843 1.00 51.92 195 ALA A C 1
ATOM 2631 O O . ALA A 1 196 ? -67.072 78.003 -40.666 1.00 51.63 195 ALA A O 1
ATOM 2638 N N . ASP A 1 197 ? -67.854 78.248 -38.562 1.00 61.36 196 ASP A N 1
ATOM 2639 C CA . ASP A 1 197 ? -66.564 78.612 -37.984 1.00 61.25 196 ASP A CA 1
ATOM 2640 C C . ASP A 1 197 ? -65.738 77.345 -37.805 1.00 60.97 196 ASP A C 1
ATOM 2641 O O . ASP A 1 197 ? -66.037 76.519 -36.937 1.00 62.72 196 ASP A O 1
ATOM 2650 N N . LYS A 1 198 ? -64.695 77.190 -38.623 1.00 58.22 197 LYS A N 1
ATOM 2651 C CA . LYS A 1 198 ? -63.994 75.912 -38.696 1.00 58.32 197 LYS A CA 1
ATOM 2652 C C . LYS A 1 198 ? -63.427 75.491 -37.347 1.00 59.62 197 LYS A C 1
ATOM 2653 O O . LYS A 1 198 ? -63.252 74.292 -37.098 1.00 60.58 197 LYS A O 1
ATOM 2672 N N . THR A 1 199 ? -63.140 76.450 -36.464 1.00 53.93 198 THR A N 1
ATOM 2673 C CA . THR A 1 199 ? -62.474 76.123 -35.208 1.00 54.15 198 THR A CA 1
ATOM 2674 C C . THR A 1 199 ? -63.301 75.192 -34.330 1.00 51.67 198 THR A C 1
ATOM 2675 O O . THR A 1 199 ? -62.728 74.476 -33.503 1.00 50.70 198 THR A O 1
ATOM 2686 N N . PHE A 1 200 ? -64.626 75.181 -34.478 1.00 53.19 199 PHE A N 1
ATOM 2687 C CA . PHE A 1 200 ? -65.448 74.307 -33.649 1.00 51.16 199 PHE A CA 1
ATOM 2688 C C . PHE A 1 200 ? -66.705 73.826 -34.365 1.00 54.93 199 PHE A C 1
ATOM 2689 O O . PHE A 1 200 ? -67.388 72.920 -33.874 1.00 55.41 199 PHE A O 1
ATOM 2706 N N . GLN A 1 201 ? -67.024 74.420 -35.519 1.00 58.93 200 GLN A N 1
ATOM 2707 C CA . GLN A 1 201 ? -68.196 74.007 -36.271 1.00 59.91 200 GLN A CA 1
ATOM 2708 C C . GLN A 1 201 ? -67.784 73.231 -37.517 1.00 59.01 200 GLN A C 1
ATOM 2709 O O . GLN A 1 201 ? -66.794 73.589 -38.164 1.00 61.65 200 GLN A O 1
ATOM 2723 N N . PRO A 1 202 ? -68.509 72.163 -37.884 1.00 51.28 201 PRO A N 1
ATOM 2724 C CA . PRO A 1 202 ? -69.677 71.624 -37.182 1.00 50.34 201 PRO A CA 1
ATOM 2725 C C . PRO A 1 202 ? -69.294 70.915 -35.888 1.00 50.52 201 PRO A C 1
ATOM 2726 O O . PRO A 1 202 ? -68.169 70.431 -35.763 1.00 49.11 201 PRO A O 1
ATOM 2737 N N . GLU A 1 203 ? -70.223 70.855 -34.940 1.00 57.14 202 GLU A N 1
ATOM 2738 C CA . GLU A 1 203 ? -69.944 70.236 -33.651 1.00 58.84 202 GLU A CA 1
ATOM 2739 C C . GLU A 1 203 ? -70.297 68.753 -33.711 1.00 58.05 202 GLU A C 1
ATOM 2740 O O . GLU A 1 203 ? -71.383 68.401 -34.189 1.00 55.61 202 GLU A O 1
ATOM 2752 N N . PRO A 1 204 ? -69.423 67.857 -33.241 1.00 62.08 203 PRO A N 1
ATOM 2753 C CA . PRO A 1 204 ? -69.651 66.421 -33.474 1.00 62.15 203 PRO A CA 1
ATOM 2754 C C . PRO A 1 204 ? -70.871 65.863 -32.764 1.00 62.25 203 PRO A C 1
ATOM 2755 O O . PRO A 1 204 ? -71.382 64.819 -33.187 1.00 64.81 203 PRO A O 1
ATOM 2766 N N . GLN A 1 205 ? -71.357 66.514 -31.709 1.00 55.73 204 GLN A N 1
ATOM 2767 C CA . GLN A 1 205 ? -72.495 66.004 -30.954 1.00 53.93 204 GLN A CA 1
ATOM 2768 C C . GLN A 1 205 ? -73.836 66.410 -31.553 1.00 54.29 204 GLN A C 1
ATOM 2769 O O . GLN A 1 205 ? -74.873 66.131 -30.942 1.00 57.00 204 GLN A O 1
ATOM 2783 N N . ILE A 1 206 ? -73.847 67.046 -32.723 1.00 51.88 205 ILE A N 1
ATOM 2784 C CA . ILE A 1 206 ? -75.074 67.520 -33.351 1.00 52.41 205 ILE A CA 1
ATOM 2785 C C . ILE A 1 206 ? -75.284 66.770 -34.657 1.00 54.24 205 ILE A C 1
ATOM 2786 O O . ILE A 1 206 ? -74.334 66.528 -35.409 1.00 56.37 205 ILE A O 1
ATOM 2802 N N . GLY A 1 207 ? -76.532 66.424 -34.927 1.00 54.58 206 GLY A N 1
ATOM 2803 C CA . GLY A 1 207 ? -76.887 65.701 -36.123 1.00 55.91 206 GLY A CA 1
ATOM 2804 C C . GLY A 1 207 ? -78.377 65.759 -36.366 1.00 56.05 206 GLY A C 1
ATOM 2805 O O . GLY A 1 207 ? -79.064 66.669 -35.899 1.00 52.95 206 GLY A O 1
ATOM 2809 N N . GLU A 1 208 ? -78.876 64.766 -37.098 1.00 61.34 207 GLU A N 1
ATOM 2810 C CA . GLU A 1 208 ? -80.301 64.703 -37.391 1.00 67.09 207 GLU A CA 1
ATOM 2811 C C . GLU A 1 208 ? -81.100 64.597 -36.096 1.00 68.77 207 GLU A C 1
ATOM 2812 O O . GLU A 1 208 ? -80.651 64.008 -35.109 1.00 67.43 207 GLU A O 1
ATOM 2824 N N . SER A 1 209 ? -82.297 65.180 -36.103 1.00 73.41 208 SER A N 1
ATOM 2825 C CA . SER A 1 209 ? -83.192 65.134 -34.954 1.00 74.05 208 SER A CA 1
ATOM 2826 C C . SER A 1 209 ? -84.310 64.117 -35.122 1.00 68.00 208 SER A C 1
ATOM 2827 O O . SER A 1 209 ? -85.189 64.035 -34.258 1.00 74.32 208 SER A O 1
ATOM 2835 N N A GLN A 1 210 ? -84.340 63.373 -36.222 0.80 65.69 209 GLN A N 1
ATOM 2836 N N B GLN A 1 210 ? -84.249 63.302 -36.175 0.20 65.24 209 GLN A N 1
ATOM 2837 C CA A GLN A 1 210 ? -85.396 62.397 -36.439 0.80 64.11 209 GLN A CA 1
ATOM 2838 C CA B GLN A 1 210 ? -85.338 62.431 -36.591 0.20 65.09 209 GLN A CA 1
ATOM 2839 C C A GLN A 1 210 ? -84.786 61.076 -36.880 0.80 61.08 209 GLN A C 1
ATOM 2840 C C B GLN A 1 210 ? -84.777 61.060 -36.942 0.20 60.99 209 GLN A C 1
ATOM 2841 O O A GLN A 1 210 ? -83.696 61.031 -37.459 0.80 65.00 209 GLN A O 1
ATOM 2842 O O B GLN A 1 210 ? -83.692 60.961 -37.523 0.20 64.88 209 GLN A O 1
ATOM 2866 N N . TRP A 1 211 ? -85.517 60.000 -36.596 1.00 58.72 210 TRP A N 1
ATOM 2867 C CA . TRP A 1 211 ? -84.997 58.650 -36.802 1.00 52.36 210 TRP A CA 1
ATOM 2868 C C . TRP A 1 211 ? -84.959 58.265 -38.278 1.00 55.42 210 TRP A C 1
ATOM 2869 O O . TRP A 1 211 ? -84.014 57.601 -38.721 1.00 59.49 210 TRP A O 1
ATOM 2891 N N . TYR A 1 212 ? -85.969 58.654 -39.052 1.00 51.52 211 TYR A N 1
ATOM 2892 C CA . TYR A 1 212 ? -86.077 58.144 -40.411 1.00 58.04 211 TYR A CA 1
ATOM 2893 C C . TYR A 1 212 ? -85.180 58.927 -41.367 1.00 65.48 211 TYR A C 1
ATOM 2894 O O . TYR A 1 212 ? -84.718 60.034 -41.075 1.00 65.42 211 TYR A O 1
ATOM 2912 N N . GLU A 1 213 ? -84.951 58.329 -42.534 1.00 77.30 212 GLU A N 1
ATOM 2913 C CA . GLU A 1 213 ? -83.995 58.848 -43.500 1.00 83.03 212 GLU A CA 1
ATOM 2914 C C . GLU A 1 213 ? -84.528 60.102 -44.190 1.00 85.82 212 GLU A C 1
ATOM 2915 O O . GLU A 1 213 ? -85.737 60.326 -44.299 1.00 85.10 212 GLU A O 1
ATOM 2927 N N . THR A 1 214 ? -83.590 60.922 -44.663 1.00 80.37 213 THR A N 1
ATOM 2928 C CA . THR A 1 214 ? -83.901 62.137 -45.399 1.00 82.00 213 THR A CA 1
ATOM 2929 C C . THR A 1 214 ? -82.821 62.344 -46.450 1.00 82.55 213 THR A C 1
ATOM 2930 O O . THR A 1 214 ? -81.697 61.852 -46.315 1.00 81.06 213 THR A O 1
ATOM 2941 N N . GLU A 1 215 ? -83.169 63.070 -47.509 1.00 95.77 214 GLU A N 1
ATOM 2942 C CA . GLU A 1 215 ? -82.159 63.478 -48.477 1.00 97.05 214 GLU A CA 1
ATOM 2943 C C . GLU A 1 215 ? -81.333 64.605 -47.870 1.00 94.61 214 GLU A C 1
ATOM 2944 O O . GLU A 1 215 ? -81.876 65.645 -47.481 1.00 94.50 214 GLU A O 1
ATOM 2956 N N . ILE A 1 216 ? -80.032 64.385 -47.755 1.00 81.14 215 ILE A N 1
ATOM 2957 C CA . ILE A 1 216 ? -79.115 65.363 -47.178 1.00 76.17 215 ILE A CA 1
ATOM 2958 C C . ILE A 1 216 ? -78.101 65.683 -48.269 1.00 72.85 215 ILE A C 1
ATOM 2959 O O . ILE A 1 216 ? -77.037 65.064 -48.363 1.00 68.65 215 ILE A O 1
ATOM 2975 N N . ASN A 1 217 ? -78.435 66.660 -49.111 1.00 83.99 216 ASN A N 1
ATOM 2976 C CA . ASN A 1 217 ? -77.591 67.018 -50.241 1.00 83.26 216 ASN A CA 1
ATOM 2977 C C . ASN A 1 217 ? -76.394 67.870 -49.842 1.00 79.63 216 ASN A C 1
ATOM 2978 O O . ASN A 1 217 ? -75.484 68.046 -50.659 1.00 80.70 216 ASN A O 1
ATOM 2989 N N . HIS A 1 218 ? -76.368 68.397 -48.616 1.00 63.48 217 HIS A N 1
ATOM 2990 C CA . HIS A 1 218 ? -75.267 69.242 -48.143 1.00 59.93 217 HIS A CA 1
ATOM 2991 C C . HIS A 1 218 ? -74.948 68.827 -46.709 1.00 54.10 217 HIS A C 1
ATOM 2992 O O . HIS A 1 218 ? -75.571 69.306 -45.757 1.00 55.33 217 HIS A O 1
ATOM 3006 N N . ALA A 1 219 ? -73.969 67.940 -46.563 1.00 51.72 218 ALA A N 1
ATOM 3007 C CA . ALA A 1 219 ? -73.604 67.374 -45.274 1.00 48.86 218 ALA A CA 1
ATOM 3008 C C . ALA A 1 219 ? -72.213 67.830 -44.861 1.00 48.81 218 ALA A C 1
ATOM 3009 O O . ALA A 1 219 ? -71.372 68.176 -45.695 1.00 48.20 218 ALA A O 1
ATOM 3016 N N . ALA A 1 220 ? -71.976 67.823 -43.551 1.00 50.66 219 ALA A N 1
ATOM 3017 C CA . ALA A 1 220 ? -70.698 68.268 -43.022 1.00 50.22 219 ALA A CA 1
ATOM 3018 C C . ALA A 1 220 ? -70.367 67.488 -41.758 1.00 48.56 219 ALA A C 1
ATOM 3019 O O . ALA A 1 220 ? -71.257 66.980 -41.071 1.00 48.45 219 ALA A O 1
ATOM 3026 N N . GLY A 1 221 ? -69.074 67.401 -41.464 1.00 54.27 220 GLY A N 1
ATOM 3027 C CA . GLY A 1 221 ? -68.597 66.730 -40.276 1.00 54.77 220 GLY A CA 1
ATOM 3028 C C . GLY A 1 221 ? -67.158 67.102 -39.987 1.00 54.80 220 GLY A C 1
ATOM 3029 O O . GLY A 1 221 ? -66.576 67.967 -40.644 1.00 56.86 220 GLY A O 1
ATOM 3033 N N . ARG A 1 222 ? -66.584 66.422 -38.996 1.00 49.84 221 ARG A N 1
ATOM 3034 C CA . ARG A 1 222 ? -65.196 66.610 -38.601 1.00 49.83 221 ARG A CA 1
ATOM 3035 C C . ARG A 1 222 ? -64.450 65.293 -38.756 1.00 51.37 221 ARG A C 1
ATOM 3036 O O . ARG A 1 222 ? -65.027 64.213 -38.595 1.00 52.00 221 ARG A O 1
ATOM 3057 N N . VAL A 1 223 ? -63.159 65.388 -39.065 1.00 53.74 222 VAL A N 1
ATOM 3058 C CA . VAL A 1 223 ? -62.326 64.209 -39.259 1.00 54.59 222 VAL A CA 1
ATOM 3059 C C . VAL A 1 223 ? -60.929 64.515 -38.743 1.00 54.92 222 VAL A C 1
ATOM 3060 O O . VAL A 1 223 ? -60.470 65.659 -38.780 1.00 56.08 222 VAL A O 1
ATOM 3073 N N . LEU A 1 224 ? -60.250 63.481 -38.258 1.00 48.41 223 LEU A N 1
ATOM 3074 C CA . LEU A 1 224 ? -58.888 63.618 -37.767 1.00 48.74 223 LEU A CA 1
ATOM 3075 C C . LEU A 1 224 ? -57.909 63.441 -38.919 1.00 50.00 223 LEU A C 1
ATOM 3076 O O . LEU A 1 224 ? -58.049 62.519 -39.729 1.00 50.18 223 LEU A O 1
ATOM 3092 N N . LYS A 1 225 ? -56.926 64.332 -38.991 1.00 55.51 224 LYS A N 1
ATOM 3093 C CA . LYS A 1 225 ? -55.921 64.257 -40.036 1.00 56.03 224 LYS A CA 1
ATOM 3094 C C . LYS A 1 225 ? -55.100 62.979 -39.895 1.00 55.87 224 LYS A C 1
ATOM 3095 O O . LYS A 1 225 ? -55.020 62.371 -38.824 1.00 54.84 224 LYS A O 1
ATOM 3114 N N . LYS A 1 226 ? -54.479 62.573 -41.005 1.00 51.86 225 LYS A N 1
ATOM 3115 C CA . LYS A 1 226 ? -53.607 61.404 -40.984 1.00 52.03 225 LYS A CA 1
ATOM 3116 C C . LYS A 1 226 ? -52.418 61.602 -40.056 1.00 50.14 225 LYS A C 1
ATOM 3117 O O . LYS A 1 226 ? -51.782 60.620 -39.658 1.00 44.62 225 LYS A O 1
ATOM 3136 N N . THR A 1 227 ? -52.108 62.851 -39.703 1.00 59.85 226 THR A N 1
ATOM 3137 C CA . THR A 1 227 ? -51.011 63.135 -38.790 1.00 61.34 226 THR A CA 1
ATOM 3138 C C . THR A 1 227 ? -51.364 62.809 -37.345 1.00 63.84 226 THR A C 1
ATOM 3139 O O . THR A 1 227 ? -50.459 62.573 -36.537 1.00 67.61 226 THR A O 1
ATOM 3150 N N . THR A 1 228 ? -52.648 62.786 -37.004 1.00 56.22 227 THR A N 1
ATOM 3151 C CA . THR A 1 228 ? -53.058 62.438 -35.648 1.00 54.96 227 THR A CA 1
ATOM 3152 C C . THR A 1 228 ? -53.077 60.920 -35.493 1.00 52.78 227 THR A C 1
ATOM 3153 O O . THR A 1 228 ? -53.668 60.230 -36.328 1.00 49.43 227 THR A O 1
ATOM 3164 N N . PRO A 1 229 ? -52.452 60.364 -34.453 1.00 63.50 228 PRO A N 1
ATOM 3165 C CA . PRO A 1 229 ? -52.469 58.904 -34.292 1.00 64.37 228 PRO A CA 1
ATOM 3166 C C . PRO A 1 229 ? -53.888 58.358 -34.241 1.00 62.69 228 PRO A C 1
ATOM 3167 O O . PRO A 1 229 ? -54.836 59.058 -33.881 1.00 63.29 228 PRO A O 1
ATOM 3178 N N . MET A 1 230 ? -54.028 57.095 -34.632 1.00 63.64 229 MET A N 1
ATOM 3179 C CA . MET A 1 230 ? -55.316 56.415 -34.601 1.00 64.56 229 MET A CA 1
ATOM 3180 C C . MET A 1 230 ? -55.546 55.833 -33.214 1.00 64.18 229 MET A C 1
ATOM 3181 O O . MET A 1 230 ? -54.724 55.057 -32.715 1.00 64.63 229 MET A O 1
ATOM 3195 N N . LYS A 1 231 ? -56.660 56.214 -32.595 1.00 61.30 230 LYS A N 1
ATOM 3196 C CA . LYS A 1 231 ? -57.085 55.625 -31.340 1.00 58.70 230 LYS A CA 1
ATOM 3197 C C . LYS A 1 231 ? -58.564 55.279 -31.433 1.00 54.53 230 LYS A C 1
ATOM 3198 O O . LYS A 1 231 ? -59.335 56.026 -32.045 1.00 56.71 230 LYS A O 1
ATOM 3217 N N . PRO A 1 232 ? -58.992 54.161 -30.855 1.00 50.52 231 PRO A N 1
ATOM 3218 C CA . PRO A 1 232 ? -60.427 53.856 -30.844 1.00 50.53 231 PRO A CA 1
ATOM 3219 C C . PRO A 1 232 ? -61.203 54.913 -30.073 1.00 49.19 231 PRO A C 1
ATOM 3220 O O . PRO A 1 232 ? -60.698 55.517 -29.125 1.00 50.06 231 PRO A O 1
ATOM 3231 N N . CYS A 1 233 ? -62.448 55.136 -30.501 1.00 47.70 232 CYS A N 1
ATOM 3232 C CA . CYS A 1 233 ? -63.269 56.188 -29.908 1.00 46.58 232 CYS A CA 1
ATOM 3233 C C . CYS A 1 233 ? -63.396 56.012 -28.400 1.00 49.04 232 CYS A C 1
ATOM 3234 O O . CYS A 1 233 ? -63.238 56.972 -27.636 1.00 51.38 232 CYS A O 1
ATOM 3242 N N . TYR A 1 234 ? -63.693 54.792 -27.952 1.00 49.41 233 TYR A N 1
ATOM 3243 C CA . TYR A 1 234 ? -63.813 54.497 -26.529 1.00 47.29 233 TYR A CA 1
ATOM 3244 C C . TYR A 1 234 ? -62.538 54.887 -25.789 1.00 46.30 233 TYR A C 1
ATOM 3245 O O . TYR A 1 234 ? -61.483 54.279 -25.998 1.00 45.37 233 TYR A O 1
ATOM 3263 N N . GLY A 1 235 ? -62.621 55.900 -24.929 1.00 52.37 234 GLY A N 1
ATOM 3264 C CA . GLY A 1 235 ? -61.477 56.378 -24.181 1.00 52.36 234 GLY A CA 1
ATOM 3265 C C . GLY A 1 235 ? -60.746 57.547 -24.805 1.00 53.07 234 GLY A C 1
ATOM 3266 O O . GLY A 1 235 ? -59.812 58.073 -24.186 1.00 53.99 234 GLY A O 1
ATOM 3270 N N . SER A 1 236 ? -61.143 57.976 -26.000 1.00 48.15 235 SER A N 1
ATOM 3271 C CA . SER A 1 236 ? -60.449 59.063 -26.677 1.00 47.61 235 SER A CA 1
ATOM 3272 C C . SER A 1 236 ? -60.745 60.393 -26.000 1.00 49.85 235 SER A C 1
ATOM 3273 O O . SER A 1 236 ? -61.906 60.737 -25.758 1.00 50.72 235 SER A O 1
ATOM 3281 N N . TYR A 1 237 ? -59.690 61.146 -25.701 1.00 49.95 236 TYR A N 1
ATOM 3282 C CA . TYR A 1 237 ? -59.828 62.489 -25.158 1.00 52.43 236 TYR A CA 1
ATOM 3283 C C . TYR A 1 237 ? -58.832 63.408 -25.845 1.00 52.62 236 TYR A C 1
ATOM 3284 O O . TYR A 1 237 ? -57.666 63.046 -26.024 1.00 48.03 236 TYR A O 1
ATOM 3302 N N . ALA A 1 238 ? -59.301 64.588 -26.236 1.00 64.21 237 ALA A N 1
ATOM 3303 C CA . ALA A 1 238 ? -58.440 65.631 -26.785 1.00 63.71 237 ALA A CA 1
ATOM 3304 C C . ALA A 1 238 ? -58.866 66.944 -26.149 1.00 60.04 237 ALA A C 1
ATOM 3305 O O . ALA A 1 238 ? -59.988 67.406 -26.375 1.00 59.12 237 ALA A O 1
ATOM 3312 N N . LYS A 1 239 ? -57.983 67.533 -25.351 1.00 56.45 238 LYS A N 1
ATOM 3313 C CA . LYS A 1 239 ? -58.331 68.748 -24.637 1.00 57.13 238 LYS A CA 1
ATOM 3314 C C . LYS A 1 239 ? -58.781 69.824 -25.626 1.00 55.49 238 LYS A C 1
ATOM 3315 O O . LYS A 1 239 ? -58.356 69.828 -26.785 1.00 57.46 238 LYS A O 1
ATOM 3334 N N . PRO A 1 240 ? -59.629 70.756 -25.197 1.00 53.39 239 PRO A N 1
ATOM 3335 C CA . PRO A 1 240 ? -60.088 71.800 -26.114 1.00 52.29 239 PRO A CA 1
ATOM 3336 C C . PRO A 1 240 ? -59.087 72.936 -26.229 1.00 55.98 239 PRO A C 1
ATOM 3337 O O . PRO A 1 240 ? -58.379 73.278 -25.280 1.00 59.76 239 PRO A O 1
ATOM 3348 N N . THR A 1 241 ? -59.043 73.525 -27.423 1.00 58.67 240 THR A N 1
ATOM 3349 C CA . THR A 1 241 ? -58.152 74.638 -27.710 1.00 61.72 240 THR A CA 1
ATOM 3350 C C . THR A 1 241 ? -58.872 75.980 -27.762 1.00 64.76 240 THR A C 1
ATOM 3351 O O . THR A 1 241 ? -58.211 77.012 -27.921 1.00 69.23 240 THR A O 1
ATOM 3362 N N . ASN A 1 242 ? -60.198 75.994 -27.644 1.00 55.89 241 ASN A N 1
ATOM 3363 C CA . ASN A 1 242 ? -60.958 77.235 -27.630 1.00 58.36 241 ASN A CA 1
ATOM 3364 C C . ASN A 1 242 ? -62.155 77.063 -26.705 1.00 59.62 241 ASN A C 1
ATOM 3365 O O . ASN A 1 242 ? -62.474 75.956 -26.264 1.00 56.34 241 ASN A O 1
ATOM 3376 N N . GLU A 1 243 ? -62.821 78.181 -26.413 1.00 71.88 242 GLU A N 1
ATOM 3377 C CA . GLU A 1 243 ? -63.960 78.160 -25.504 1.00 74.21 242 GLU A CA 1
ATOM 3378 C C . GLU A 1 243 ? -65.185 77.477 -26.096 1.00 72.76 242 GLU A C 1
ATOM 3379 O O . GLU A 1 243 ? -66.132 77.199 -25.353 1.00 72.90 242 GLU A O 1
ATOM 3391 N N . ASN A 1 244 ? -65.194 77.201 -27.401 1.00 63.39 243 ASN A N 1
ATOM 3392 C CA . ASN A 1 244 ? -66.344 76.608 -28.069 1.00 61.46 243 ASN A CA 1
ATOM 3393 C C . ASN A 1 244 ? -66.185 75.107 -28.285 1.00 56.48 243 ASN A C 1
ATOM 3394 O O . ASN A 1 244 ? -66.926 74.520 -29.080 1.00 54.24 243 ASN A O 1
ATOM 3405 N N . GLY A 1 245 ? -65.233 74.476 -27.599 1.00 64.71 244 GLY A N 1
ATOM 3406 C CA . GLY A 1 245 ? -65.074 73.040 -27.656 1.00 64.97 244 GLY A CA 1
ATOM 3407 C C . GLY A 1 245 ? -64.180 72.524 -28.764 1.00 63.11 244 GLY A C 1
ATOM 3408 O O . GLY A 1 245 ? -63.970 71.306 -28.847 1.00 62.47 244 GLY A O 1
ATOM 3412 N N . GLY A 1 246 ? -63.650 73.397 -29.615 1.00 57.55 245 GLY A N 1
ATOM 3413 C CA . GLY A 1 246 ? -62.753 72.945 -30.663 1.00 57.04 245 GLY A CA 1
ATOM 3414 C C . GLY A 1 246 ? -61.462 72.389 -30.085 1.00 55.53 245 GLY A C 1
ATOM 3415 O O . GLY A 1 246 ? -60.930 72.895 -29.095 1.00 54.49 245 GLY A O 1
ATOM 3419 N N . GLN A 1 247 ? -60.953 71.333 -30.720 1.00 54.37 246 GLN A N 1
ATOM 3420 C CA . GLN A 1 247 ? -59.754 70.646 -30.257 1.00 52.50 246 GLN A CA 1
ATOM 3421 C C . GLN A 1 247 ? -58.575 70.793 -31.209 1.00 50.33 246 GLN A C 1
ATOM 3422 O O . GLN A 1 247 ? -57.493 70.275 -30.916 1.00 50.92 246 GLN A O 1
ATOM 3436 N N . GLY A 1 248 ? -58.750 71.483 -32.331 1.00 51.14 247 GLY A N 1
ATOM 3437 C CA . GLY A 1 248 ? -57.687 71.638 -33.302 1.00 54.78 247 GLY A CA 1
ATOM 3438 C C . GLY A 1 248 ? -56.429 72.244 -32.717 1.00 57.64 247 GLY A C 1
ATOM 3439 O O . GLY A 1 248 ? -56.461 73.362 -32.193 1.00 59.71 247 GLY A O 1
ATOM 3443 N N . ILE A 1 249 ? -55.311 71.518 -32.798 1.00 55.98 248 ILE A N 1
ATOM 3444 C CA . ILE A 1 249 ? -54.052 72.042 -32.285 1.00 59.96 248 ILE A CA 1
ATOM 3445 C C . ILE A 1 249 ? -53.753 73.376 -32.954 1.00 61.28 248 ILE A C 1
ATOM 3446 O O . ILE A 1 249 ? -53.954 73.551 -34.163 1.00 60.64 248 ILE A O 1
ATOM 3462 N N . LEU A 1 250 ? -53.270 74.327 -32.162 1.00 64.21 249 LEU A N 1
ATOM 3463 C CA . LEU A 1 250 ? -52.921 75.651 -32.653 1.00 64.51 249 LEU A CA 1
ATOM 3464 C C . LEU A 1 250 ? -51.418 75.751 -32.868 1.00 67.28 249 LEU A C 1
ATOM 3465 O O . LEU A 1 250 ? -50.627 75.274 -32.048 1.00 67.28 249 LEU A O 1
ATOM 3481 N N . VAL A 1 251 ? -51.032 76.381 -33.975 1.00 68.20 250 VAL A N 1
ATOM 3482 C CA . VAL A 1 251 ? -49.637 76.520 -34.372 1.00 73.76 250 VAL A CA 1
ATOM 3483 C C . VAL A 1 251 ? -49.208 77.966 -34.169 1.00 76.06 250 VAL A C 1
ATOM 3484 O O . VAL A 1 251 ? -49.933 78.899 -34.536 1.00 76.19 250 VAL A O 1
ATOM 3497 N N . LYS A 1 252 ? -48.021 78.147 -33.596 1.00 85.59 251 LYS A N 1
ATOM 3498 C CA . LYS A 1 252 ? -47.481 79.478 -33.353 1.00 90.09 251 LYS A CA 1
ATOM 3499 C C . LYS A 1 252 ? -46.931 80.049 -34.655 1.00 91.35 251 LYS A C 1
ATOM 3500 O O . LYS A 1 252 ? -46.053 79.446 -35.282 1.00 90.27 251 LYS A O 1
ATOM 3519 N N . GLN A 1 253 ? -47.445 81.208 -35.061 1.00 97.92 252 GLN A N 1
ATOM 3520 C CA . GLN A 1 253 ? -47.033 81.836 -36.305 1.00 103.01 252 GLN A CA 1
ATOM 3521 C C . GLN A 1 253 ? -45.799 82.709 -36.080 1.00 109.17 252 GLN A C 1
ATOM 3522 O O . GLN A 1 253 ? -45.306 82.865 -34.960 1.00 109.40 252 GLN A O 1
ATOM 3536 N N . GLN A 1 254 ? -45.292 83.287 -37.172 1.00 120.65 253 GLN A N 1
ATOM 3537 C CA . GLN A 1 254 ? -44.126 84.162 -37.084 1.00 123.20 253 GLN A CA 1
ATOM 3538 C C . GLN A 1 254 ? -44.402 85.352 -36.172 1.00 122.88 253 GLN A C 1
ATOM 3539 O O . GLN A 1 254 ? -43.628 85.638 -35.251 1.00 123.56 253 GLN A O 1
ATOM 3553 N N . ASN A 1 255 ? -45.508 86.060 -36.415 1.00 114.66 254 ASN A N 1
ATOM 3554 C CA . ASN A 1 255 ? -45.841 87.241 -35.625 1.00 114.49 254 ASN A CA 1
ATOM 3555 C C . ASN A 1 255 ? -46.125 86.916 -34.163 1.00 113.09 254 ASN A C 1
ATOM 3556 O O . ASN A 1 255 ? -46.284 87.845 -33.363 1.00 112.94 254 ASN A O 1
ATOM 3567 N N . GLY A 1 256 ? -46.202 85.638 -33.796 1.00 106.30 255 GLY A N 1
ATOM 3568 C CA . GLY A 1 256 ? -46.348 85.239 -32.413 1.00 105.42 255 GLY A CA 1
ATOM 3569 C C . GLY A 1 256 ? -47.759 84.911 -31.971 1.00 103.13 255 GLY A C 1
ATOM 3570 O O . GLY A 1 256 ? -47.962 84.627 -30.785 1.00 102.56 255 GLY A O 1
ATOM 3574 N N . LYS A 1 257 ? -48.735 84.933 -32.875 1.00 99.92 256 LYS A N 1
ATOM 3575 C CA . LYS A 1 257 ? -50.111 84.592 -32.542 1.00 97.17 256 LYS A CA 1
ATOM 3576 C C . LYS A 1 257 ? -50.383 83.131 -32.877 1.00 93.18 256 LYS A C 1
ATOM 3577 O O . LYS A 1 257 ? -49.827 82.578 -33.828 1.00 92.75 256 LYS A O 1
ATOM 3596 N N . LEU A 1 258 ? -51.246 82.510 -32.078 1.00 96.20 257 LEU A N 1
ATOM 3597 C CA . LEU A 1 258 ? -51.670 81.143 -32.337 1.00 92.47 257 LEU A CA 1
ATOM 3598 C C . LEU A 1 258 ? -52.721 81.124 -33.440 1.00 91.57 257 LEU A C 1
ATOM 3599 O O . LEU A 1 258 ? -53.590 81.997 -33.504 1.00 91.73 257 LEU A O 1
ATOM 3615 N N . GLU A 1 259 ? -52.635 80.124 -34.314 1.00 97.41 258 GLU A N 1
ATOM 3616 C CA . GLU A 1 259 ? -53.491 80.057 -35.488 1.00 99.17 258 GLU A CA 1
ATOM 3617 C C . GLU A 1 259 ? -54.018 78.642 -35.666 1.00 94.52 258 GLU A C 1
ATOM 3618 O O . GLU A 1 259 ? -53.307 77.667 -35.409 1.00 94.63 258 GLU A O 1
ATOM 3630 N N . SER A 1 260 ? -55.267 78.541 -36.111 1.00 76.24 259 SER A N 1
ATOM 3631 C CA . SER A 1 260 ? -55.900 77.250 -36.329 1.00 73.57 259 SER A CA 1
ATOM 3632 C C . SER A 1 260 ? -55.438 76.645 -37.648 1.00 68.64 259 SER A C 1
ATOM 3633 O O . SER A 1 260 ? -55.318 77.341 -38.660 1.00 66.48 259 SER A O 1
ATOM 3641 N N . GLN A 1 261 ? -55.179 75.337 -37.631 1.00 77.09 260 GLN A N 1
ATOM 3642 C CA . GLN A 1 261 ? -54.719 74.613 -38.809 1.00 74.98 260 GLN A CA 1
ATOM 3643 C C . GLN A 1 261 ? -55.806 73.723 -39.403 1.00 71.96 260 GLN A C 1
ATOM 3644 O O . GLN A 1 261 ? -55.498 72.794 -40.156 1.00 71.53 260 GLN A O 1
ATOM 3658 N N . VAL A 1 262 ? -57.072 73.998 -39.089 1.00 59.14 261 VAL A N 1
ATOM 3659 C CA . VAL A 1 262 ? -58.169 73.191 -39.609 1.00 57.11 261 VAL A CA 1
ATOM 3660 C C . VAL A 1 262 ? -58.268 73.388 -41.115 1.00 55.95 261 VAL A C 1
ATOM 3661 O O . VAL A 1 262 ? -58.275 74.522 -41.612 1.00 55.16 261 VAL A O 1
ATOM 3674 N N . GLU A 1 263 ? -58.363 72.281 -41.846 1.00 68.15 262 GLU A N 1
ATOM 3675 C CA . GLU A 1 263 ? -58.359 72.285 -43.303 1.00 70.18 262 GLU A CA 1
ATOM 3676 C C . GLU A 1 263 ? -59.622 71.592 -43.798 1.00 68.43 262 GLU A C 1
ATOM 3677 O O . GLU A 1 263 ? -59.997 70.535 -43.280 1.00 67.26 262 GLU A O 1
ATOM 3689 N N . MET A 1 264 ? -60.281 72.193 -44.787 1.00 67.35 263 MET A N 1
ATOM 3690 C CA . MET A 1 264 ? -61.526 71.657 -45.320 1.00 65.91 263 MET A CA 1
ATOM 3691 C C . MET A 1 264 ? -61.249 70.646 -46.426 1.00 67.97 263 MET A C 1
ATOM 3692 O O . MET A 1 264 ? -60.328 70.820 -47.230 1.00 72.99 263 MET A O 1
ATOM 3706 N N . GLN A 1 265 ? -62.059 69.588 -46.459 1.00 55.71 264 GLN A N 1
ATOM 3707 C CA . GLN A 1 265 ? -61.950 68.536 -47.463 1.00 53.13 264 GLN A CA 1
ATOM 3708 C C . GLN A 1 265 ? -63.329 68.291 -48.054 1.00 49.96 264 GLN A C 1
ATOM 3709 O O . GLN A 1 265 ? -64.248 67.875 -47.339 1.00 47.58 264 GLN A O 1
ATOM 3723 N N . PHE A 1 266 ? -63.469 68.535 -49.352 1.00 51.99 265 PHE A N 1
ATOM 3724 C CA . PHE A 1 266 ? -64.746 68.410 -50.038 1.00 51.05 265 PHE A CA 1
ATOM 3725 C C . PHE A 1 266 ? -64.846 67.074 -50.763 1.00 51.57 265 PHE A C 1
ATOM 3726 O O . PHE A 1 266 ? -63.863 66.560 -51.304 1.00 48.56 265 PHE A O 1
ATOM 3743 N N . PHE A 1 267 ? -66.059 66.523 -50.776 1.00 57.09 266 PHE A N 1
ATOM 3744 C CA . PHE A 1 267 ? -66.303 65.201 -51.327 1.00 59.09 266 PHE A CA 1
ATOM 3745 C C . PHE A 1 267 ? -67.614 65.187 -52.096 1.00 63.00 266 PHE A C 1
ATOM 3746 O O . PHE A 1 267 ? -68.544 65.940 -51.795 1.00 64.89 266 PHE A O 1
ATOM 3763 N N . SER A 1 268 ? -67.672 64.313 -53.095 1.00 60.04 267 SER A N 1
ATOM 3764 C CA . SER A 1 268 ? -68.908 63.973 -53.779 1.00 64.37 267 SER A CA 1
ATOM 3765 C C . SER A 1 268 ? -68.868 62.489 -54.111 1.00 68.43 267 SER A C 1
ATOM 3766 O O . SER A 1 268 ? -67.827 61.837 -53.998 1.00 69.01 267 SER A O 1
ATOM 3774 N N . THR A 1 269 ? -70.016 61.951 -54.513 1.00 74.81 268 THR A N 1
ATOM 3775 C CA . THR A 1 269 ? -70.093 60.533 -54.833 1.00 80.75 268 THR A CA 1
ATOM 3776 C C . THR A 1 269 ? -69.174 60.200 -56.000 1.00 91.76 268 THR A C 1
ATOM 3777 O O . THR A 1 269 ? -68.900 61.037 -56.864 1.00 96.11 268 THR A O 1
ATOM 3788 N N . THR A 1 270 ? -68.688 58.959 -56.015 1.00 83.29 269 THR A N 1
ATOM 3789 C CA . THR A 1 270 ? -67.843 58.511 -57.116 1.00 89.96 269 THR A CA 1
ATOM 3790 C C . THR A 1 270 ? -68.584 58.610 -58.442 1.00 91.40 269 THR A C 1
ATOM 3791 O O . THR A 1 270 ? -68.011 59.029 -59.455 1.00 86.31 269 THR A O 1
ATOM 3802 N N . GLU A 1 271 ? -69.861 58.226 -58.455 1.00 127.01 270 GLU A N 1
ATOM 3803 C CA . GLU A 1 271 ? -70.664 58.348 -59.666 1.00 129.13 270 GLU A CA 1
ATOM 3804 C C . GLU A 1 271 ? -70.755 59.799 -60.124 1.00 127.21 270 GLU A C 1
ATOM 3805 O O . GLU A 1 271 ? -70.704 60.083 -61.327 1.00 128.54 270 GLU A O 1
ATOM 3817 N N . ALA A 1 272 ? -70.889 60.733 -59.179 1.00 99.45 271 ALA A N 1
ATOM 3818 C CA . ALA A 1 272 ? -70.980 62.145 -59.538 1.00 104.02 271 ALA A CA 1
ATOM 3819 C C . ALA A 1 272 ? -69.652 62.667 -60.071 1.00 108.77 271 ALA A C 1
ATOM 3820 O O . ALA A 1 272 ? -69.629 63.508 -60.977 1.00 112.92 271 ALA A O 1
ATOM 3827 N N . ALA A 1 273 ? -68.536 62.188 -59.518 1.00 101.80 272 ALA A N 1
ATOM 3828 C CA . ALA A 1 273 ? -67.221 62.582 -60.006 1.00 102.31 272 ALA A CA 1
ATOM 3829 C C . ALA A 1 273 ? -66.876 61.937 -61.341 1.00 100.89 272 ALA A C 1
ATOM 3830 O O . ALA A 1 273 ? -65.900 62.352 -61.976 1.00 99.49 272 ALA A O 1
ATOM 3837 N N . ALA A 1 274 ? -67.643 60.934 -61.777 1.00 119.26 273 ALA A N 1
ATOM 3838 C CA . ALA A 1 274 ? -67.420 60.345 -63.092 1.00 123.51 273 ALA A CA 1
ATOM 3839 C C . ALA A 1 274 ? -67.811 61.307 -64.205 1.00 129.23 273 ALA A C 1
ATOM 3840 O O . ALA A 1 274 ? -67.264 61.228 -65.311 1.00 130.13 273 ALA A O 1
ATOM 3847 N N . GLY A 1 275 ? -68.745 62.213 -63.935 1.00 118.42 274 GLY A N 1
ATOM 3848 C CA . GLY A 1 275 ? -69.185 63.164 -64.938 1.00 118.25 274 GLY A CA 1
ATOM 3849 C C . GLY A 1 275 ? -68.048 64.027 -65.450 1.00 120.20 274 GLY A C 1
ATOM 3850 O O . GLY A 1 275 ? -66.911 63.983 -64.979 1.00 118.75 274 GLY A O 1
ATOM 3854 N N . ASN A 1 276 ? -68.379 64.838 -66.454 1.00 152.79 275 ASN A N 1
ATOM 3855 C CA . ASN A 1 276 ? -67.377 65.691 -67.086 1.00 158.65 275 ASN A CA 1
ATOM 3856 C C . ASN A 1 276 ? -66.759 66.652 -66.075 1.00 155.65 275 ASN A C 1
ATOM 3857 O O . ASN A 1 276 ? -65.540 66.652 -65.867 1.00 154.86 275 ASN A O 1
ATOM 3868 N N . GLY A 1 277 ? -67.582 67.481 -65.432 1.00 144.53 276 GLY A N 1
ATOM 3869 C CA . GLY A 1 277 ? -67.065 68.382 -64.420 1.00 139.38 276 GLY A CA 1
ATOM 3870 C C . GLY A 1 277 ? -67.907 69.613 -64.150 1.00 136.42 276 GLY A C 1
ATOM 3871 O O . GLY A 1 277 ? -67.980 70.070 -63.006 1.00 138.88 276 GLY A O 1
ATOM 3875 N N . ASP A 1 278 ? -68.538 70.173 -65.184 1.00 97.63 277 ASP A N 1
ATOM 3876 C CA . ASP A 1 278 ? -69.323 71.388 -64.988 1.00 103.96 277 ASP A CA 1
ATOM 3877 C C . ASP A 1 278 ? -70.437 71.162 -63.972 1.00 98.38 277 ASP A C 1
ATOM 3878 O O . ASP A 1 278 ? -70.755 72.055 -63.178 1.00 97.35 277 ASP A O 1
ATOM 3887 N N . ASN A 1 279 ? -71.037 69.971 -63.977 1.00 140.93 278 ASN A N 1
ATOM 3888 C CA . ASN A 1 279 ? -72.047 69.621 -62.986 1.00 137.27 278 ASN A CA 1
ATOM 3889 C C . ASN A 1 279 ? -71.445 69.251 -61.638 1.00 130.71 278 ASN A C 1
ATOM 3890 O O . ASN A 1 279 ? -72.192 69.106 -60.664 1.00 134.65 278 ASN A O 1
ATOM 3901 N N . LEU A 1 280 ? -70.126 69.100 -61.557 1.00 91.61 279 LEU A N 1
ATOM 3902 C CA . LEU A 1 280 ? -69.497 68.574 -60.353 1.00 86.65 279 LEU A CA 1
ATOM 3903 C C . LEU A 1 280 ? -69.653 69.561 -59.205 1.00 76.52 279 LEU A C 1
ATOM 3904 O O . LEU A 1 280 ? -69.257 70.726 -59.315 1.00 74.98 279 LEU A O 1
ATOM 3920 N N . THR A 1 281 ? -70.230 69.090 -58.103 1.00 100.82 280 THR A N 1
ATOM 3921 C CA . THR A 1 281 ? -70.425 69.893 -56.907 1.00 92.63 280 THR A CA 1
ATOM 3922 C C . THR A 1 281 ? -70.273 68.983 -55.700 1.00 89.55 280 THR A C 1
ATOM 3923 O O . THR A 1 281 ? -70.652 67.808 -55.765 1.00 93.06 280 THR A O 1
ATOM 3934 N N . PRO A 1 282 ? -69.734 69.486 -54.591 1.00 73.64 281 PRO A N 1
ATOM 3935 C CA . PRO A 1 282 ? -69.557 68.630 -53.415 1.00 67.33 281 PRO A CA 1
ATOM 3936 C C . PRO A 1 282 ? -70.858 68.455 -52.651 1.00 62.07 281 PRO A C 1
ATOM 3937 O O . PRO A 1 282 ? -71.608 69.410 -52.430 1.00 57.71 281 PRO A O 1
ATOM 3948 N N . LYS A 1 283 ? -71.126 67.211 -52.255 1.00 87.09 282 LYS A N 1
ATOM 3949 C CA . LYS A 1 283 ? -72.262 66.896 -51.401 1.00 82.80 282 LYS A CA 1
ATOM 3950 C C . LYS A 1 283 ? -71.870 66.683 -49.945 1.00 77.07 282 LYS A C 1
ATOM 3951 O O . LYS A 1 283 ? -72.757 66.540 -49.096 1.00 77.15 282 LYS A O 1
ATOM 3970 N N . VAL A 1 284 ? -70.573 66.656 -49.639 1.00 63.54 283 VAL A N 1
ATOM 3971 C CA . VAL A 1 284 ? -70.078 66.485 -48.279 1.00 59.71 283 VAL A CA 1
ATOM 3972 C C . VAL A 1 284 ? -68.847 67.363 -48.098 1.00 57.46 283 VAL A C 1
ATOM 3973 O O . VAL A 1 284 ? -68.065 67.571 -49.031 1.00 57.95 283 VAL A O 1
ATOM 3986 N N . VAL A 1 285 ? -68.673 67.876 -46.882 1.00 57.09 284 VAL A N 1
ATOM 3987 C CA . VAL A 1 285 ? -67.480 68.637 -46.522 1.00 57.62 284 VAL A CA 1
ATOM 3988 C C . VAL A 1 285 ? -67.064 68.223 -45.117 1.00 55.37 284 VAL A C 1
ATOM 3989 O O . VAL A 1 285 ? -67.848 68.347 -44.172 1.00 55.75 284 VAL A O 1
ATOM 4002 N N . LEU A 1 286 ? -65.836 67.737 -44.976 1.00 57.87 285 LEU A N 1
ATOM 4003 C CA . LEU A 1 286 ? -65.297 67.330 -43.687 1.00 58.45 285 LEU A CA 1
ATOM 4004 C C . LEU A 1 286 ? -64.234 68.330 -43.259 1.00 61.07 285 LEU A C 1
ATOM 4005 O O . LEU A 1 286 ? -63.390 68.729 -44.068 1.00 63.88 285 LEU A O 1
ATOM 4021 N N . TYR A 1 287 ? -64.285 68.738 -41.994 1.00 56.67 286 TYR A N 1
ATOM 4022 C CA . TYR A 1 287 ? -63.313 69.674 -41.435 1.00 56.16 286 TYR A CA 1
ATOM 4023 C C . TYR A 1 287 ? -62.212 68.864 -40.764 1.00 57.70 286 TYR A C 1
ATOM 4024 O O . TYR A 1 287 ? -62.376 68.378 -39.641 1.00 60.27 286 TYR A O 1
ATOM 4042 N N . SER A 1 288 ? -61.085 68.713 -41.456 1.00 51.08 287 SER A N 1
ATOM 4043 C CA . SER A 1 288 ? -59.985 67.899 -40.962 1.00 53.38 287 SER A CA 1
ATOM 4044 C C . SER A 1 288 ? -59.092 68.712 -40.034 1.00 54.82 287 SER A C 1
ATOM 4045 O O . SER A 1 288 ? -58.740 69.857 -40.336 1.00 56.21 287 SER A O 1
ATOM 4053 N N . GLU A 1 289 ? -58.716 68.107 -38.908 1.00 59.24 288 GLU A N 1
ATOM 4054 C CA . GLU A 1 289 ? -57.944 68.810 -37.897 1.00 60.20 288 GLU A CA 1
ATOM 4055 C C . GLU A 1 289 ? -57.064 67.834 -37.132 1.00 60.69 288 GLU A C 1
ATOM 4056 O O . GLU A 1 289 ? -57.389 66.651 -36.997 1.00 61.78 288 GLU A O 1
ATOM 4068 N N . ASP A 1 290 ? -55.944 68.348 -36.636 1.00 61.72 289 ASP A N 1
ATOM 4069 C CA . ASP A 1 290 ? -55.118 67.637 -35.673 1.00 60.07 289 ASP A CA 1
ATOM 4070 C C . ASP A 1 290 ? -55.589 67.950 -34.261 1.00 56.67 289 ASP A C 1
ATOM 4071 O O . ASP A 1 290 ? -56.034 69.063 -33.968 1.00 55.07 289 ASP A O 1
ATOM 4080 N N . VAL A 1 291 ? -55.481 66.956 -33.381 1.00 50.55 290 VAL A N 1
ATOM 4081 C CA . VAL A 1 291 ? -55.822 67.121 -31.975 1.00 48.38 290 VAL A CA 1
ATOM 4082 C C . VAL A 1 291 ? -54.837 66.314 -31.140 1.00 50.46 290 VAL A C 1
ATOM 4083 O O . VAL A 1 291 ? -54.194 65.379 -31.621 1.00 50.59 290 VAL A O 1
ATOM 4096 N N . ASP A 1 292 ? -54.720 66.693 -29.869 1.00 61.68 291 ASP A N 1
ATOM 4097 C CA . ASP A 1 292 ? -53.836 65.996 -28.934 1.00 67.44 291 ASP A CA 1
ATOM 4098 C C . ASP A 1 292 ? -54.598 64.844 -28.279 1.00 66.10 291 ASP A C 1
ATOM 4099 O O . ASP A 1 292 ? -54.955 64.871 -27.102 1.00 66.57 291 ASP A O 1
ATOM 4108 N N . ILE A 1 293 ? -54.854 63.813 -29.088 1.00 60.50 292 ILE A N 1
ATOM 4109 C CA . ILE A 1 293 ? -55.521 62.627 -28.571 1.00 61.64 292 ILE A CA 1
ATOM 4110 C C . ILE A 1 293 ? -54.706 62.033 -27.433 1.00 59.47 292 ILE A C 1
ATOM 4111 O O . ILE A 1 293 ? -53.472 62.116 -27.400 1.00 60.20 292 ILE A O 1
ATOM 4127 N N . GLU A 1 294 ? -55.413 61.412 -26.498 1.00 56.83 293 GLU A N 1
ATOM 4128 C CA . GLU A 1 294 ? -54.790 60.646 -25.433 1.00 59.49 293 GLU A CA 1
ATOM 4129 C C . GLU A 1 294 ? -55.835 59.687 -24.889 1.00 58.63 293 GLU A C 1
ATOM 4130 O O . GLU A 1 294 ? -57.038 59.872 -25.091 1.00 56.66 293 GLU A O 1
ATOM 4142 N N . THR A 1 295 ? -55.359 58.649 -24.207 1.00 67.07 294 THR A N 1
ATOM 4143 C CA . THR A 1 295 ? -56.216 57.638 -23.597 1.00 66.72 294 THR A CA 1
ATOM 4144 C C . THR A 1 295 ? -55.910 57.596 -22.103 1.00 65.45 294 THR A C 1
ATOM 4145 O O . THR A 1 295 ? -55.285 56.647 -21.610 1.00 67.92 294 THR A O 1
ATOM 4156 N N . PRO A 1 296 ? -56.335 58.617 -21.354 1.00 56.39 295 PRO A N 1
ATOM 4157 C CA . PRO A 1 296 ? -55.932 58.699 -19.941 1.00 54.97 295 PRO A CA 1
ATOM 4158 C C . PRO A 1 296 ? -56.229 57.446 -19.137 1.00 54.25 295 PRO A C 1
ATOM 4159 O O . PRO A 1 296 ? -55.389 57.033 -18.332 1.00 60.01 295 PRO A O 1
ATOM 4170 N N . ASP A 1 297 ? -57.388 56.818 -19.338 1.00 44.34 296 ASP A N 1
ATOM 4171 C CA . ASP A 1 297 ? -57.835 55.746 -18.456 1.00 44.51 296 ASP A CA 1
ATOM 4172 C C . ASP A 1 297 ? -58.191 54.475 -19.224 1.00 42.71 296 ASP A C 1
ATOM 4173 O O . ASP A 1 297 ? -58.991 53.668 -18.746 1.00 41.44 296 ASP A O 1
ATOM 4182 N N . THR A 1 298 ? -57.600 54.266 -20.401 1.00 47.98 297 THR A N 1
ATOM 4183 C CA . THR A 1 298 ? -57.843 53.052 -21.171 1.00 48.49 297 THR A CA 1
ATOM 4184 C C . THR A 1 298 ? -56.540 52.559 -21.783 1.00 49.34 297 THR A C 1
ATOM 4185 O O . THR A 1 298 ? -55.562 53.303 -21.898 1.00 51.81 297 THR A O 1
ATOM 4196 N N . HIS A 1 299 ? -56.539 51.284 -22.176 1.00 44.79 298 HIS A N 1
ATOM 4197 C CA . HIS A 1 299 ? -55.426 50.687 -22.902 1.00 46.82 298 HIS A CA 1
ATOM 4198 C C . HIS A 1 299 ? -55.991 49.819 -24.020 1.00 51.60 298 HIS A C 1
ATOM 4199 O O . HIS A 1 299 ? -57.209 49.685 -24.173 1.00 53.06 298 HIS A O 1
ATOM 4213 N N . ILE A 1 300 ? -55.100 49.220 -24.805 1.00 51.96 299 ILE A N 1
ATOM 4214 C CA . ILE A 1 300 ? -55.479 48.474 -26.000 1.00 50.70 299 ILE A CA 1
ATOM 4215 C C . ILE A 1 300 ? -55.607 47.001 -25.637 1.00 54.24 299 ILE A C 1
ATOM 4216 O O . ILE A 1 300 ? -54.640 46.379 -25.181 1.00 57.00 299 ILE A O 1
ATOM 4232 N N . SER A 1 301 ? -56.798 46.437 -25.856 1.00 54.28 300 SER A N 1
ATOM 4233 C CA . SER A 1 301 ? -57.025 45.014 -25.636 1.00 55.94 300 SER A CA 1
ATOM 4234 C C . SER A 1 301 ? -56.682 44.170 -26.856 1.00 55.80 300 SER A C 1
ATOM 4235 O O . SER A 1 301 ? -56.377 42.980 -26.709 1.00 59.23 300 SER A O 1
ATOM 4243 N N . TYR A 1 302 ? -56.733 44.750 -28.054 1.00 50.64 301 TYR A N 1
ATOM 4244 C CA . TYR A 1 302 ? -56.344 44.049 -29.276 1.00 51.16 301 TYR A CA 1
ATOM 4245 C C . TYR A 1 302 ? -55.534 44.996 -30.150 1.00 50.49 301 TYR A C 1
ATOM 4246 O O . TYR A 1 302 ? -56.081 45.959 -30.698 1.00 48.53 301 TYR A O 1
ATOM 4264 N N . MET A 1 303 ? -54.239 44.716 -30.293 1.00 54.20 302 MET A N 1
ATOM 4265 C CA . MET A 1 303 ? -53.387 45.483 -31.188 1.00 59.98 302 MET A CA 1
ATOM 4266 C C . MET A 1 303 ? -53.137 44.653 -32.437 1.00 63.23 302 MET A C 1
ATOM 4267 O O . MET A 1 303 ? -52.425 43.640 -32.361 1.00 63.82 302 MET A O 1
ATOM 4281 N N . PRO A 1 304 ? -53.685 45.024 -33.598 1.00 64.95 303 PRO A N 1
ATOM 4282 C CA . PRO A 1 304 ? -53.568 44.130 -34.761 1.00 70.00 303 PRO A CA 1
ATOM 4283 C C . PRO A 1 304 ? -52.153 44.017 -35.296 1.00 75.53 303 PRO A C 1
ATOM 4284 O O . PRO A 1 304 ? -51.735 42.923 -35.697 1.00 76.37 303 PRO A O 1
ATOM 4295 N N . THR A 1 305 ? -51.397 45.112 -35.312 1.00 61.80 304 THR A N 1
ATOM 4296 C CA . THR A 1 305 ? -50.083 45.122 -35.932 1.00 69.49 304 THR A CA 1
ATOM 4297 C C . THR A 1 305 ? -49.102 45.875 -35.047 1.00 71.40 304 THR A C 1
ATOM 4298 O O . THR A 1 305 ? -49.461 46.843 -34.372 1.00 69.85 304 THR A O 1
ATOM 4309 N N . ILE A 1 306 ? -47.852 45.410 -35.061 1.00 95.19 305 ILE A N 1
ATOM 4310 C CA . ILE A 1 306 ? -46.781 46.108 -34.362 1.00 103.39 305 ILE A CA 1
ATOM 4311 C C . ILE A 1 306 ? -46.297 47.321 -35.146 1.00 109.00 305 ILE A C 1
ATOM 4312 O O . ILE A 1 306 ? -45.705 48.234 -34.556 1.00 108.54 305 ILE A O 1
ATOM 4328 N N . LYS A 1 307 ? -46.535 47.357 -36.456 1.00 105.10 306 LYS A N 1
ATOM 4329 C CA . LYS A 1 307 ? -46.109 48.489 -37.268 1.00 110.91 306 LYS A CA 1
ATOM 4330 C C . LYS A 1 307 ? -46.720 49.778 -36.737 1.00 114.76 306 LYS A C 1
ATOM 4331 O O . LYS A 1 307 ? -47.941 49.889 -36.596 1.00 110.82 306 LYS A O 1
ATOM 4350 N N . GLU A 1 308 ? -45.868 50.752 -36.443 1.00 138.86 307 GLU A N 1
ATOM 4351 C CA . GLU A 1 308 ? -46.337 52.046 -35.976 1.00 143.47 307 GLU A CA 1
ATOM 4352 C C . GLU A 1 308 ? -46.729 52.922 -37.160 1.00 137.72 307 GLU A C 1
ATOM 4353 O O . GLU A 1 308 ? -46.122 52.864 -38.234 1.00 138.59 307 GLU A O 1
ATOM 4365 N N . GLY A 1 309 ? -47.761 53.736 -36.954 1.00 104.21 308 GLY A N 1
ATOM 4366 C CA . GLY A 1 309 ? -48.264 54.610 -37.996 1.00 98.55 308 GLY A CA 1
ATOM 4367 C C . GLY A 1 309 ? -49.691 54.287 -38.383 1.00 88.75 308 GLY A C 1
ATOM 4368 O O . GLY A 1 309 ? -50.142 53.150 -38.225 1.00 86.38 308 GLY A O 1
ATOM 4372 N N . ASN A 1 310 ? -50.410 55.280 -38.895 1.00 89.95 309 ASN A N 1
ATOM 4373 C CA . ASN A 1 310 ? -51.809 55.083 -39.241 1.00 79.57 309 ASN A CA 1
ATOM 4374 C C . ASN A 1 310 ? -51.945 54.136 -40.426 1.00 73.67 309 ASN A C 1
ATOM 4375 O O . ASN A 1 310 ? -51.146 54.164 -41.365 1.00 75.63 309 ASN A O 1
ATOM 4386 N N . SER A 1 311 ? -52.971 53.292 -40.371 1.00 67.62 310 SER A N 1
ATOM 4387 C CA . SER A 1 311 ? -53.229 52.311 -41.413 1.00 60.31 310 SER A CA 1
ATOM 4388 C C . SER A 1 311 ? -54.659 51.824 -41.257 1.00 55.43 310 SER A C 1
ATOM 4389 O O . SER A 1 311 ? -55.285 52.015 -40.212 1.00 52.02 310 SER A O 1
ATOM 4397 N N . ARG A 1 312 ? -55.174 51.188 -42.311 1.00 63.44 311 ARG A N 1
ATOM 4398 C CA . ARG A 1 312 ? -56.512 50.617 -42.221 1.00 63.13 311 ARG A CA 1
ATOM 4399 C C . ARG A 1 312 ? -56.562 49.527 -41.163 1.00 58.44 311 ARG A C 1
ATOM 4400 O O . ARG A 1 312 ? -57.545 49.412 -40.423 1.00 56.12 311 ARG A O 1
ATOM 4421 N N . GLU A 1 313 ? -55.508 48.714 -41.077 1.00 65.70 312 GLU A N 1
ATOM 4422 C CA . GLU A 1 313 ? -55.465 47.662 -40.068 1.00 68.19 312 GLU A CA 1
ATOM 4423 C C . GLU A 1 313 ? -55.623 48.243 -38.671 1.00 64.41 312 GLU A C 1
ATOM 4424 O O . GLU A 1 313 ? -56.294 47.655 -37.814 1.00 64.15 312 GLU A O 1
ATOM 4436 N N . LEU A 1 314 ? -55.016 49.404 -38.425 1.00 57.41 313 LEU A N 1
ATOM 4437 C CA . LEU A 1 314 ? -55.066 50.023 -37.109 1.00 56.43 313 LEU A CA 1
ATOM 4438 C C . LEU A 1 314 ? -56.449 50.553 -36.757 1.00 58.31 313 LEU A C 1
ATOM 4439 O O . LEU A 1 314 ? -56.654 50.971 -35.614 1.00 58.43 313 LEU A O 1
ATOM 4455 N N . MET A 1 315 ? -57.390 50.561 -37.701 1.00 63.05 314 MET A N 1
ATOM 4456 C CA . MET A 1 315 ? -58.769 50.926 -37.401 1.00 64.33 314 MET A CA 1
ATOM 4457 C C . MET A 1 315 ? -59.522 49.828 -36.668 1.00 63.31 314 MET A C 1
ATOM 4458 O O . MET A 1 315 ? -60.681 50.040 -36.296 1.00 62.22 314 MET A O 1
ATOM 4472 N N . GLY A 1 316 ? -58.906 48.667 -36.465 1.00 64.10 315 GLY A N 1
ATOM 4473 C CA . GLY A 1 316 ? -59.565 47.557 -35.810 1.00 62.36 315 GLY A CA 1
ATOM 4474 C C . GLY A 1 316 ? -59.164 47.393 -34.359 1.00 60.06 315 GLY A C 1
ATOM 4475 O O . GLY A 1 316 ? -59.727 46.553 -33.650 1.00 59.11 315 GLY A O 1
ATOM 4479 N N . GLN A 1 317 ? -58.192 48.181 -33.902 1.00 56.87 316 GLN A N 1
ATOM 4480 C CA . GLN A 1 317 ? -57.720 48.049 -32.531 1.00 56.59 316 GLN A CA 1
ATOM 4481 C C . GLN A 1 317 ? -58.834 48.403 -31.554 1.00 53.26 316 GLN A C 1
ATOM 4482 O O . GLN A 1 317 ? -59.638 49.306 -31.798 1.00 51.37 316 GLN A O 1
ATOM 4496 N N . GLN A 1 318 ? -58.878 47.673 -30.441 1.00 47.80 317 GLN A N 1
ATOM 4497 C CA . GLN A 1 318 ? -59.959 47.766 -29.472 1.00 47.75 317 GLN A CA 1
ATOM 4498 C C . GLN A 1 318 ? -59.417 48.280 -28.147 1.00 52.30 317 GLN A C 1
ATOM 4499 O O . GLN A 1 318 ? -58.296 47.944 -27.752 1.00 50.32 317 GLN A O 1
ATOM 4513 N N . SER A 1 319 ? -60.216 49.096 -27.467 1.00 62.56 318 SER A N 1
ATOM 4514 C CA . SER A 1 319 ? -59.842 49.660 -26.180 1.00 65.60 318 SER A CA 1
ATOM 4515 C C . SER A 1 319 ? -60.485 48.878 -25.042 1.00 65.66 318 SER A C 1
ATOM 4516 O O . SER A 1 319 ? -61.438 48.117 -25.229 1.00 68.74 318 SER A O 1
ATOM 4524 N N . MET A 1 320 ? -59.942 49.090 -23.843 1.00 59.06 319 MET A N 1
ATOM 4525 C CA . MET A 1 320 ? -60.387 48.433 -22.642 1.00 55.77 319 MET A CA 1
ATOM 4526 C C . MET A 1 320 ? -60.042 49.379 -21.498 1.00 53.10 319 MET A C 1
ATOM 4527 O O . MET A 1 320 ? -58.918 49.904 -21.466 1.00 55.45 319 MET A O 1
ATOM 4541 N N . PRO A 1 321 ? -60.957 49.624 -20.565 1.00 47.80 320 PRO A N 1
ATOM 4542 C CA . PRO A 1 321 ? -60.638 50.526 -19.457 1.00 46.66 320 PRO A CA 1
ATOM 4543 C C . PRO A 1 321 ? -59.548 49.955 -18.568 1.00 47.31 320 PRO A C 1
ATOM 4544 O O . PRO A 1 321 ? -59.430 48.741 -18.382 1.00 46.21 320 PRO A O 1
ATOM 4555 N N . ASN A 1 322 ? -58.739 50.856 -18.022 1.00 51.14 321 ASN A N 1
ATOM 4556 C CA . ASN A 1 322 ? -57.679 50.453 -17.115 1.00 52.13 321 ASN A CA 1
ATOM 4557 C C . ASN A 1 322 ? -58.266 50.029 -15.774 1.00 51.18 321 ASN A C 1
ATOM 4558 O O . ASN A 1 322 ? -59.305 50.530 -15.337 1.00 53.51 321 ASN A O 1
ATOM 4569 N N . ARG A 1 323 ? -57.591 49.084 -15.128 1.00 41.22 322 ARG A N 1
ATOM 4570 C CA . ARG A 1 323 ? -58.101 48.533 -13.883 1.00 40.50 322 ARG A CA 1
ATOM 4571 C C . ARG A 1 323 ? -58.237 49.636 -12.835 1.00 39.49 322 ARG A C 1
ATOM 4572 O O . ARG A 1 323 ? -57.401 50.545 -12.775 1.00 41.46 322 ARG A O 1
ATOM 4593 N N . PRO A 1 324 ? -59.266 49.589 -11.992 1.00 36.59 323 PRO A N 1
ATOM 4594 C CA . PRO A 1 324 ? -59.359 50.569 -10.905 1.00 39.63 323 PRO A CA 1
ATOM 4595 C C . PRO A 1 324 ? -58.262 50.344 -9.876 1.00 42.32 323 PRO A C 1
ATOM 4596 O O . PRO A 1 324 ? -57.861 49.209 -9.606 1.00 38.13 323 PRO A O 1
ATOM 4607 N N . ASN A 1 325 ? -57.770 51.446 -9.303 1.00 50.74 324 ASN A N 1
ATOM 4608 C CA . ASN A 1 325 ? -56.716 51.375 -8.289 1.00 50.69 324 ASN A CA 1
ATOM 4609 C C . ASN A 1 325 ? -56.937 52.537 -7.319 1.00 52.68 324 ASN A C 1
ATOM 4610 O O . ASN A 1 325 ? -56.418 53.637 -7.521 1.00 55.11 324 ASN A O 1
ATOM 4621 N N . TYR A 1 326 ? -57.721 52.278 -6.276 1.00 50.66 325 TYR A N 1
ATOM 4622 C CA . TYR A 1 326 ? -57.896 53.259 -5.216 1.00 53.17 325 TYR A CA 1
ATOM 4623 C C . TYR A 1 326 ? -56.628 53.347 -4.380 1.00 54.45 325 TYR A C 1
ATOM 4624 O O . TYR A 1 326 ? -55.974 52.337 -4.110 1.00 51.70 325 TYR A O 1
ATOM 4642 N N . ILE A 1 327 ? -56.278 54.566 -3.979 1.00 58.40 326 ILE A N 1
ATOM 4643 C CA . ILE A 1 327 ? -55.086 54.812 -3.175 1.00 62.77 326 ILE A CA 1
ATOM 4644 C C . ILE A 1 327 ? -55.443 55.817 -2.088 1.00 63.15 326 ILE A C 1
ATOM 4645 O O . ILE A 1 327 ? -56.054 56.853 -2.369 1.00 63.34 326 ILE A O 1
ATOM 4661 N N . ALA A 1 328 ? -55.061 55.514 -0.851 1.00 58.36 327 ALA A N 1
ATOM 4662 C CA . ALA A 1 328 ? -55.482 56.308 0.294 1.00 60.36 327 ALA A CA 1
ATOM 4663 C C . ALA A 1 328 ? -54.500 56.092 1.437 1.00 61.91 327 ALA A C 1
ATOM 4664 O O . ALA A 1 328 ? -53.525 55.344 1.318 1.00 63.00 327 ALA A O 1
ATOM 4671 N N . PHE A 1 329 ? -54.767 56.767 2.553 1.00 62.28 328 PHE A N 1
ATOM 4672 C CA . PHE A 1 329 ? -54.122 56.434 3.811 1.00 60.74 328 PHE A CA 1
ATOM 4673 C C . PHE A 1 329 ? -54.790 55.207 4.416 1.00 58.82 328 PHE A C 1
ATOM 4674 O O . PHE A 1 329 ? -55.970 54.934 4.179 1.00 57.52 328 PHE A O 1
ATOM 4691 N N . ARG A 1 330 ? -54.023 54.464 5.205 1.00 57.32 329 ARG A N 1
ATOM 4692 C CA . ARG A 1 330 ? -54.478 53.171 5.685 1.00 57.50 329 ARG A CA 1
ATOM 4693 C C . ARG A 1 330 ? -55.573 53.336 6.737 1.00 57.11 329 ARG A C 1
ATOM 4694 O O . ARG A 1 330 ? -55.812 54.422 7.272 1.00 57.69 329 ARG A O 1
ATOM 4715 N N . ASP A 1 331 ? -56.255 52.228 7.020 1.00 60.18 330 ASP A N 1
ATOM 4716 C CA . ASP A 1 331 ? -57.259 52.212 8.074 1.00 61.17 330 ASP A CA 1
ATOM 4717 C C . ASP A 1 331 ? -56.647 52.679 9.388 1.00 62.75 330 ASP A C 1
ATOM 4718 O O . ASP A 1 331 ? -55.578 52.211 9.789 1.00 63.12 330 ASP A O 1
ATOM 4727 N N . ASN A 1 332 ? -57.326 53.612 10.056 1.00 63.24 331 ASN A N 1
ATOM 4728 C CA . ASN A 1 332 ? -56.853 54.159 11.327 1.00 62.85 331 ASN A CA 1
ATOM 4729 C C . ASN A 1 332 ? -55.467 54.781 11.185 1.00 60.22 331 ASN A C 1
ATOM 4730 O O . ASN A 1 332 ? -54.691 54.826 12.142 1.00 59.52 331 ASN A O 1
ATOM 4741 N N . PHE A 1 333 ? -55.149 55.266 9.986 1.00 59.83 332 PHE A N 1
ATOM 4742 C CA . PHE A 1 333 ? -53.855 55.887 9.709 1.00 61.38 332 PHE A CA 1
ATOM 4743 C C . PHE A 1 333 ? -52.703 54.976 10.123 1.00 60.82 332 PHE A C 1
ATOM 4744 O O . PHE A 1 333 ? -51.656 55.432 10.586 1.00 62.50 332 PHE A O 1
ATOM 4761 N N . ILE A 1 334 ? -52.900 53.669 9.947 1.00 57.49 333 ILE A N 1
ATOM 4762 C CA . ILE A 1 334 ? -51.843 52.712 10.242 1.00 60.13 333 ILE A CA 1
ATOM 4763 C C . ILE A 1 334 ? -50.612 53.046 9.413 1.00 60.43 333 ILE A C 1
ATOM 4764 O O . ILE A 1 334 ? -50.706 53.331 8.212 1.00 57.89 333 ILE A O 1
ATOM 4780 N N . GLY A 1 335 ? -49.444 53.024 10.057 1.00 66.88 334 GLY A N 1
ATOM 4781 C CA . GLY A 1 335 ? -48.175 53.182 9.383 1.00 68.08 334 GLY A CA 1
ATOM 4782 C C . GLY A 1 335 ? -47.588 54.576 9.445 1.00 71.31 334 GLY A C 1
ATOM 4783 O O . GLY A 1 335 ? -46.371 54.724 9.289 1.00 73.46 334 GLY A O 1
ATOM 4787 N N . LEU A 1 336 ? -48.412 55.603 9.667 1.00 72.91 335 LEU A N 1
ATOM 4788 C CA . LEU A 1 336 ? -47.888 56.965 9.687 1.00 73.15 335 LEU A CA 1
ATOM 4789 C C . LEU A 1 336 ? -46.924 57.185 10.844 1.00 75.44 335 LEU A C 1
ATOM 4790 O O . LEU A 1 336 ? -45.953 57.938 10.701 1.00 78.71 335 LEU A O 1
ATOM 4806 N N . MET A 1 337 ? -47.170 56.554 11.986 1.00 70.18 336 MET A N 1
ATOM 4807 C CA . MET A 1 337 ? -46.349 56.734 13.174 1.00 69.17 336 MET A CA 1
ATOM 4808 C C . MET A 1 337 ? -45.555 55.468 13.469 1.00 66.20 336 MET A C 1
ATOM 4809 O O . MET A 1 337 ? -46.085 54.355 13.388 1.00 65.03 336 MET A O 1
ATOM 4823 N N . TYR A 1 338 ? -44.281 55.651 13.806 1.00 69.33 337 TYR A N 1
ATOM 4824 C CA . TYR A 1 338 ? -43.425 54.528 14.161 1.00 70.80 337 TYR A CA 1
ATOM 4825 C C . TYR A 1 338 ? -43.869 53.921 15.485 1.00 74.71 337 TYR A C 1
ATOM 4826 O O . TYR A 1 338 ? -44.024 54.628 16.485 1.00 77.86 337 TYR A O 1
ATOM 4844 N N . TYR A 1 339 ? -44.070 52.607 15.490 1.00 69.82 338 TYR A N 1
ATOM 4845 C CA . TYR A 1 339 ? -44.318 51.860 16.712 1.00 73.76 338 TYR A CA 1
ATOM 4846 C C . TYR A 1 339 ? -43.457 50.608 16.711 1.00 79.02 338 TYR A C 1
ATOM 4847 O O . TYR A 1 339 ? -43.168 50.032 15.658 1.00 80.08 338 TYR A O 1
ATOM 4865 N N . ASN A 1 340 ? -43.045 50.192 17.907 1.00 75.49 339 ASN A N 1
ATOM 4866 C CA . ASN A 1 340 ? -42.346 48.924 18.091 1.00 78.53 339 ASN A CA 1
ATOM 4867 C C . ASN A 1 340 ? -41.044 48.877 17.297 1.00 82.75 339 ASN A C 1
ATOM 4868 O O . ASN A 1 340 ? -40.572 47.802 16.920 1.00 78.42 339 ASN A O 1
ATOM 4879 N N . SER A 1 341 ? -40.458 50.044 17.032 1.00 113.10 340 SER A N 1
ATOM 4880 C CA . SER A 1 341 ? -39.188 50.155 16.319 1.00 116.98 340 SER A CA 1
ATOM 4881 C C . SER A 1 341 ? -38.172 50.780 17.264 1.00 119.34 340 SER A C 1
ATOM 4882 O O . SER A 1 341 ? -38.279 51.963 17.605 1.00 119.25 340 SER A O 1
ATOM 4890 N N . THR A 1 342 ? -37.192 49.981 17.689 1.00 124.72 341 THR A N 1
ATOM 4891 C CA . THR A 1 342 ? -36.184 50.464 18.627 1.00 128.98 341 THR A CA 1
ATOM 4892 C C . THR A 1 342 ? -35.480 51.708 18.099 1.00 127.90 341 THR A C 1
ATOM 4893 O O . THR A 1 342 ? -35.170 52.628 18.865 1.00 130.08 341 THR A O 1
ATOM 4904 N N . GLY A 1 343 ? -35.216 51.755 16.792 1.00 110.38 342 GLY A N 1
ATOM 4905 C CA . GLY A 1 343 ? -34.485 52.878 16.231 1.00 108.55 342 GLY A CA 1
ATOM 4906 C C . GLY A 1 343 ? -35.276 54.172 16.218 1.00 106.39 342 GLY A C 1
ATOM 4907 O O . GLY A 1 343 ? -34.689 55.259 16.228 1.00 105.74 342 GLY A O 1
ATOM 4911 N N . ASN A 1 344 ? -36.607 54.080 16.201 1.00 106.88 343 ASN A N 1
ATOM 4912 C CA . ASN A 1 344 ? -37.486 55.246 16.108 1.00 103.49 343 ASN A CA 1
ATOM 4913 C C . ASN A 1 344 ? -38.543 55.184 17.214 1.00 101.94 343 ASN A C 1
ATOM 4914 O O . ASN A 1 344 ? -39.747 55.148 16.962 1.00 100.87 343 ASN A O 1
ATOM 4925 N N . MET A 1 345 ? -38.078 55.191 18.461 1.00 97.59 344 MET A N 1
ATOM 4926 C CA . MET A 1 345 ? -38.949 55.035 19.618 1.00 95.77 344 MET A CA 1
ATOM 4927 C C . MET A 1 345 ? -39.525 56.384 20.025 1.00 91.54 344 MET A C 1
ATOM 4928 O O . MET A 1 345 ? -38.783 57.357 20.203 1.00 87.33 344 MET A O 1
ATOM 4942 N N . GLY A 1 346 ? -40.847 56.438 20.169 1.00 103.18 345 GLY A N 1
ATOM 4943 C CA . GLY A 1 346 ? -41.482 57.635 20.682 1.00 102.67 345 GLY A CA 1
ATOM 4944 C C . GLY A 1 346 ? -40.992 57.984 22.073 1.00 101.35 345 GLY A C 1
ATOM 4945 O O . GLY A 1 346 ? -40.410 57.165 22.788 1.00 103.39 345 GLY A O 1
ATOM 4949 N N . VAL A 1 347 ? -41.248 59.229 22.466 1.00 80.48 346 VAL A N 1
ATOM 4950 C CA . VAL A 1 347 ? -40.721 59.777 23.711 1.00 83.05 346 VAL A CA 1
ATOM 4951 C C . VAL A 1 347 ? -41.806 60.587 24.404 1.00 79.81 346 VAL A C 1
ATOM 4952 O O . VAL A 1 347 ? -42.405 61.485 23.802 1.00 76.91 346 VAL A O 1
ATOM 4965 N N . LEU A 1 348 ? -42.059 60.264 25.670 1.00 87.23 347 LEU A N 1
ATOM 4966 C CA . LEU A 1 348 ? -42.829 61.119 26.567 1.00 85.44 347 LEU A CA 1
ATOM 4967 C C . LEU A 1 348 ? -42.092 61.157 27.895 1.00 89.97 347 LEU A C 1
ATOM 4968 O O . LEU A 1 348 ? -41.858 60.109 28.502 1.00 92.36 347 LEU A O 1
ATOM 4984 N N . ALA A 1 349 ? -41.722 62.354 28.341 1.00 98.09 348 ALA A N 1
ATOM 4985 C CA . ALA A 1 349 ? -40.898 62.492 29.531 1.00 101.35 348 ALA A CA 1
ATOM 4986 C C . ALA A 1 349 ? -41.161 63.841 30.176 1.00 102.89 348 ALA A C 1
ATOM 4987 O O . ALA A 1 349 ? -41.697 64.759 29.551 1.00 100.38 348 ALA A O 1
ATOM 4994 N N . GLY A 1 350 ? -40.770 63.950 31.443 1.00 116.88 349 GLY A N 1
ATOM 4995 C CA . GLY A 1 350 ? -40.804 65.232 32.123 1.00 123.53 349 GLY A CA 1
ATOM 4996 C C . GLY A 1 350 ? -39.575 66.056 31.772 1.00 130.57 349 GLY A C 1
ATOM 4997 O O . GLY A 1 350 ? -38.479 65.528 31.585 1.00 130.76 349 GLY A O 1
ATOM 5001 N N . GLN A 1 351 ? -39.772 67.373 31.671 1.00 126.26 350 GLN A N 1
ATOM 5002 C CA . GLN A 1 351 ? -38.657 68.260 31.355 1.00 135.35 350 GLN A CA 1
ATOM 5003 C C . GLN A 1 351 ? -37.510 68.067 32.338 1.00 148.13 350 GLN A C 1
ATOM 5004 O O . GLN A 1 351 ? -36.339 68.029 31.943 1.00 149.76 350 GLN A O 1
ATOM 5018 N N . ALA A 1 352 ? -37.830 67.941 33.626 1.00 140.30 351 ALA A N 1
ATOM 5019 C CA . ALA A 1 352 ? -36.816 67.742 34.652 1.00 145.11 351 ALA A CA 1
ATOM 5020 C C . ALA A 1 352 ? -36.063 66.440 34.414 1.00 141.62 351 ALA A C 1
ATOM 5021 O O . ALA A 1 352 ? -34.863 66.452 34.120 1.00 139.32 351 ALA A O 1
ATOM 5028 N N . SER A 1 353 ? -36.761 65.314 34.533 1.00 172.95 352 SER A N 1
ATOM 5029 C CA . SER A 1 353 ? -36.131 64.011 34.370 1.00 172.60 352 SER A CA 1
ATOM 5030 C C . SER A 1 353 ? -35.806 63.765 32.902 1.00 168.89 352 SER A C 1
ATOM 5031 O O . SER A 1 353 ? -36.705 63.745 32.054 1.00 167.73 352 SER A O 1
ATOM 5039 N N . GLN A 1 354 ? -34.522 63.567 32.601 1.00 159.83 353 GLN A N 1
ATOM 5040 C CA . GLN A 1 354 ? -34.127 63.163 31.258 1.00 153.83 353 GLN A CA 1
ATOM 5041 C C . GLN A 1 354 ? -34.690 61.800 30.876 1.00 146.79 353 GLN A C 1
ATOM 5042 O O . GLN A 1 354 ? -34.615 61.424 29.700 1.00 144.60 353 GLN A O 1
ATOM 5056 N N . LEU A 1 355 ? -35.249 61.062 31.830 1.00 125.94 354 LEU A N 1
ATOM 5057 C CA . LEU A 1 355 ? -35.700 59.703 31.578 1.00 117.91 354 LEU A CA 1
ATOM 5058 C C . LEU A 1 355 ? -36.982 59.692 30.754 1.00 111.68 354 LEU A C 1
ATOM 5059 O O . LEU A 1 355 ? -37.848 60.559 30.895 1.00 111.24 354 LEU A O 1
ATOM 5075 N N . ASN A 1 356 ? -37.102 58.681 29.898 1.00 109.23 355 ASN A N 1
ATOM 5076 C CA . ASN A 1 356 ? -38.239 58.527 29.002 1.00 103.17 355 ASN A CA 1
ATOM 5077 C C . ASN A 1 356 ? -39.273 57.593 29.617 1.00 99.80 355 ASN A C 1
ATOM 5078 O O . ASN A 1 356 ? -38.924 56.593 30.250 1.00 100.89 355 ASN A O 1
ATOM 5089 N N . ALA A 1 357 ? -40.550 57.928 29.425 1.00 99.53 356 ALA A N 1
ATOM 5090 C CA . ALA A 1 357 ? -41.646 57.102 29.916 1.00 94.01 356 ALA A CA 1
ATOM 5091 C C . ALA A 1 357 ? -42.047 56.008 28.939 1.00 90.98 356 ALA A C 1
ATOM 5092 O O . ALA A 1 357 ? -42.697 55.039 29.350 1.00 90.62 356 ALA A O 1
ATOM 5099 N N . VAL A 1 358 ? -41.684 56.139 27.666 1.00 92.40 357 VAL A N 1
ATOM 5100 C CA . VAL A 1 358 ? -42.018 55.149 26.649 1.00 89.76 357 VAL A CA 1
ATOM 5101 C C . VAL A 1 358 ? -40.947 54.069 26.635 1.00 91.32 357 VAL A C 1
ATOM 5102 O O . VAL A 1 358 ? -39.748 54.367 26.564 1.00 92.91 357 VAL A O 1
ATOM 5115 N N . VAL A 1 359 ? -41.380 52.813 26.693 1.00 81.03 358 VAL A N 1
ATOM 5116 C CA . VAL A 1 359 ? -40.497 51.655 26.583 1.00 81.79 358 VAL A CA 1
ATOM 5117 C C . VAL A 1 359 ? -41.147 50.729 25.563 1.00 79.89 358 VAL A C 1
ATOM 5118 O O . VAL A 1 359 ? -42.081 49.989 25.892 1.00 79.57 358 VAL A O 1
ATOM 5131 N N . ASP A 1 360 ? -40.658 50.765 24.328 1.00 87.53 359 ASP A N 1
ATOM 5132 C CA . ASP A 1 360 ? -41.243 50.011 23.231 1.00 86.18 359 ASP A CA 1
ATOM 5133 C C . ASP A 1 360 ? -40.376 48.803 22.900 1.00 89.16 359 ASP A C 1
ATOM 5134 O O . ASP A 1 360 ? -39.151 48.837 23.036 1.00 90.86 359 ASP A O 1
ATOM 5143 N N . LEU A 1 361 ? -41.030 47.731 22.460 1.00 91.61 360 LEU A N 1
ATOM 5144 C CA . LEU A 1 361 ? -40.361 46.496 22.084 1.00 91.92 360 LEU A CA 1
ATOM 5145 C C . LEU A 1 361 ? -40.720 46.135 20.650 1.00 90.59 360 LEU A C 1
ATOM 5146 O O . LEU A 1 361 ? -41.702 46.629 20.091 1.00 89.10 360 LEU A O 1
ATOM 5162 N N . GLN A 1 362 ? -39.908 45.261 20.059 1.00 89.52 361 GLN A N 1
ATOM 5163 C CA . GLN A 1 362 ? -40.188 44.747 18.726 1.00 91.18 361 GLN A CA 1
ATOM 5164 C C . GLN A 1 362 ? -41.109 43.537 18.748 1.00 90.80 361 GLN A C 1
ATOM 5165 O O . GLN A 1 362 ? -41.673 43.183 17.707 1.00 87.94 361 GLN A O 1
ATOM 5179 N N . ASP A 1 363 ? -41.273 42.899 19.904 1.00 103.42 362 ASP A N 1
ATOM 5180 C CA . ASP A 1 363 ? -42.255 41.838 20.057 1.00 103.08 362 ASP A CA 1
ATOM 5181 C C . ASP A 1 363 ? -43.662 42.374 20.288 1.00 100.24 362 ASP A C 1
ATOM 5182 O O . ASP A 1 363 ? -44.574 41.580 20.541 1.00 100.61 362 ASP A O 1
ATOM 5191 N N . ARG A 1 364 ? -43.855 43.688 20.222 1.00 84.89 363 ARG A N 1
ATOM 5192 C CA . ARG A 1 364 ? -45.159 44.303 20.406 1.00 83.17 363 ARG A CA 1
ATOM 5193 C C . ARG A 1 364 ? -45.745 44.692 19.054 1.00 79.33 363 ARG A C 1
ATOM 5194 O O . ARG A 1 364 ? -45.017 44.996 18.105 1.00 78.80 363 ARG A O 1
ATOM 5215 N N . ASN A 1 365 ? -47.076 44.676 18.974 1.00 78.81 364 ASN A N 1
ATOM 5216 C CA . ASN A 1 365 ? -47.804 45.037 17.756 1.00 75.54 364 ASN A CA 1
ATOM 5217 C C . ASN A 1 365 ? -48.862 46.066 18.146 1.00 75.20 364 ASN A C 1
ATOM 5218 O O . ASN A 1 365 ? -50.017 45.721 18.410 1.00 73.54 364 ASN A O 1
ATOM 5229 N N . THR A 1 366 ? -48.459 47.339 18.178 1.00 80.31 365 THR A N 1
ATOM 5230 C CA . THR A 1 366 ? -49.368 48.396 18.608 1.00 79.57 365 THR A CA 1
ATOM 5231 C C . THR A 1 366 ? -50.513 48.581 17.623 1.00 76.45 365 THR A C 1
ATOM 5232 O O . THR A 1 366 ? -51.672 48.723 18.031 1.00 76.77 365 THR A O 1
ATOM 5243 N N . GLU A 1 367 ? -50.210 48.591 16.324 1.00 76.05 366 GLU A N 1
ATOM 5244 C CA . GLU A 1 367 ? -51.245 48.826 15.323 1.00 75.86 366 GLU A CA 1
ATOM 5245 C C . GLU A 1 367 ? -52.319 47.747 15.386 1.00 75.02 366 GLU A C 1
ATOM 5246 O O . GLU A 1 367 ? -53.514 48.049 15.478 1.00 76.75 366 GLU A O 1
ATOM 5258 N N . LEU A 1 368 ? -51.912 46.476 15.343 1.00 62.23 367 LEU A N 1
ATOM 5259 C CA . LEU A 1 368 ? -52.886 45.391 15.386 1.00 60.23 367 LEU A CA 1
ATOM 5260 C C . LEU A 1 368 ? -53.637 45.374 16.712 1.00 60.58 367 LEU A C 1
ATOM 5261 O O . LEU A 1 368 ? -54.829 45.048 16.750 1.00 62.30 367 LEU A O 1
ATOM 5277 N N . SER A 1 369 ? -52.959 45.711 17.809 1.00 66.55 368 SER A N 1
ATOM 5278 C CA . SER A 1 369 ? -53.643 45.819 19.094 1.00 69.99 368 SER A CA 1
ATOM 5279 C C . SER A 1 369 ? -54.768 46.844 19.021 1.00 69.63 368 SER A C 1
ATOM 5280 O O . SER A 1 369 ? -55.888 46.593 19.481 1.00 68.17 368 SER A O 1
ATOM 5288 N N . TYR A 1 370 ? -54.484 48.009 18.435 1.00 71.27 369 TYR A N 1
ATOM 5289 C CA . TYR A 1 370 ? -55.502 49.046 18.309 1.00 73.02 369 TYR A CA 1
ATOM 5290 C C . TYR A 1 370 ? -56.665 48.569 17.448 1.00 70.99 369 TYR A C 1
ATOM 5291 O O . TYR A 1 370 ? -57.829 48.863 17.745 1.00 70.03 369 TYR A O 1
ATOM 5309 N N . GLN A 1 371 ? -56.371 47.831 16.377 1.00 76.11 370 GLN A N 1
ATOM 5310 C CA . GLN A 1 371 ? -57.428 47.278 15.537 1.00 74.40 370 GLN A CA 1
ATOM 5311 C C . GLN A 1 371 ? -58.377 46.411 16.357 1.00 73.86 370 GLN A C 1
ATOM 5312 O O . GLN A 1 371 ? -59.588 46.658 16.401 1.00 75.29 370 GLN A O 1
ATOM 5326 N N . LEU A 1 372 ? -57.839 45.384 17.017 1.00 69.15 371 LEU A N 1
ATOM 5327 C CA . LEU A 1 372 ? -58.686 44.460 17.763 1.00 69.55 371 LEU A CA 1
ATOM 5328 C C . LEU A 1 372 ? -59.343 45.139 18.956 1.00 71.04 371 LEU A C 1
ATOM 5329 O O . LEU A 1 372 ? -60.471 44.789 19.322 1.00 71.59 371 LEU A O 1
ATOM 5345 N N . LEU A 1 373 ? -58.660 46.102 19.577 1.00 71.19 372 LEU A N 1
ATOM 5346 C CA . LEU A 1 373 ? -59.281 46.876 20.646 1.00 72.06 372 LEU A CA 1
ATOM 5347 C C . LEU A 1 373 ? -60.512 47.612 20.133 1.00 71.59 372 LEU A C 1
ATOM 5348 O O . LEU A 1 373 ? -61.597 47.516 20.718 1.00 72.51 372 LEU A O 1
ATOM 5364 N N . LEU A 1 374 ? -60.359 48.356 19.036 1.00 67.14 373 LEU A N 1
ATOM 5365 C CA . LEU A 1 374 ? -61.495 49.064 18.457 1.00 64.86 373 LEU A CA 1
ATOM 5366 C C . LEU A 1 374 ? -62.651 48.114 18.178 1.00 63.26 373 LEU A C 1
ATOM 5367 O O . LEU A 1 374 ? -63.815 48.449 18.427 1.00 62.14 373 LEU A O 1
ATOM 5383 N N . ASP A 1 375 ? -62.349 46.922 17.660 1.00 70.38 374 ASP A N 1
ATOM 5384 C CA . ASP A 1 375 ? -63.401 45.947 17.394 1.00 72.31 374 ASP A CA 1
ATOM 5385 C C . ASP A 1 375 ? -64.123 45.555 18.676 1.00 74.68 374 ASP A C 1
ATOM 5386 O O . ASP A 1 375 ? -65.349 45.395 18.683 1.00 76.10 374 ASP A O 1
ATOM 5395 N N . SER A 1 376 ? -63.380 45.396 19.773 1.00 77.67 375 SER A N 1
ATOM 5396 C CA . SER A 1 376 ? -63.996 44.988 21.031 1.00 79.63 375 SER A CA 1
ATOM 5397 C C . SER A 1 376 ? -64.897 46.083 21.588 1.00 82.45 375 SER A C 1
ATOM 5398 O O . SER A 1 376 ? -65.950 45.793 22.168 1.00 81.13 375 SER A O 1
ATOM 5406 N N . ILE A 1 377 ? -64.503 47.345 21.419 1.00 87.22 376 ILE A N 1
ATOM 5407 C CA . ILE A 1 377 ? -65.263 48.451 21.994 1.00 88.92 376 ILE A CA 1
ATOM 5408 C C . ILE A 1 377 ? -66.533 48.700 21.190 1.00 90.48 376 ILE A C 1
ATOM 5409 O O . ILE A 1 377 ? -67.646 48.659 21.726 1.00 93.05 376 ILE A O 1
ATOM 5425 N N . GLY A 1 378 ? -66.383 48.972 19.895 1.00 79.19 377 GLY A N 1
ATOM 5426 C CA . GLY A 1 378 ? -67.500 49.406 19.079 1.00 76.29 377 GLY A CA 1
ATOM 5427 C C . GLY A 1 378 ? -67.714 48.607 17.810 1.00 73.26 377 GLY A C 1
ATOM 5428 O O . GLY A 1 378 ? -67.314 47.443 17.713 1.00 70.46 377 GLY A O 1
ATOM 5432 N N . ASP A 1 379 ? -68.350 49.239 16.828 1.00 82.20 378 ASP A N 1
ATOM 5433 C CA . ASP A 1 379 ? -68.764 48.589 15.590 1.00 82.25 378 ASP A CA 1
ATOM 5434 C C . ASP A 1 379 ? -67.879 49.095 14.456 1.00 80.44 378 ASP A C 1
ATOM 5435 O O . ASP A 1 379 ? -68.019 50.243 14.018 1.00 80.91 378 ASP A O 1
ATOM 5444 N N . ARG A 1 380 ? -66.973 48.239 13.977 1.00 74.14 379 ARG A N 1
ATOM 5445 C CA . ARG A 1 380 ? -66.058 48.633 12.911 1.00 69.50 379 ARG A CA 1
ATOM 5446 C C . ARG A 1 380 ? -66.757 48.850 11.576 1.00 67.44 379 ARG A C 1
ATOM 5447 O O . ARG A 1 380 ? -66.143 49.416 10.665 1.00 65.61 379 ARG A O 1
ATOM 5468 N N . THR A 1 381 ? -68.012 48.420 11.430 1.00 65.69 380 THR A N 1
ATOM 5469 C CA . THR A 1 381 ? -68.741 48.692 10.197 1.00 63.25 380 THR A CA 1
ATOM 5470 C C . THR A 1 381 ? -69.043 50.174 10.026 1.00 61.83 380 THR A C 1
ATOM 5471 O O . THR A 1 381 ? -69.358 50.603 8.911 1.00 63.34 380 THR A O 1
ATOM 5482 N N . ARG A 1 382 ? -68.960 50.958 11.098 1.00 61.24 381 ARG A N 1
ATOM 5483 C CA . ARG A 1 382 ? -69.195 52.391 11.027 1.00 60.48 381 ARG A CA 1
ATOM 5484 C C . ARG A 1 382 ? -67.891 53.128 10.758 1.00 61.12 381 ARG A C 1
ATOM 5485 O O . ARG A 1 382 ? -66.840 52.781 11.305 1.00 61.50 381 ARG A O 1
ATOM 5506 N N . TYR A 1 383 ? -67.970 54.151 9.913 1.00 61.01 382 TYR A N 1
ATOM 5507 C CA . TYR A 1 383 ? -66.810 54.931 9.510 1.00 62.68 382 TYR A CA 1
ATOM 5508 C C . TYR A 1 383 ? -66.749 56.239 10.286 1.00 63.98 382 TYR A C 1
ATOM 5509 O O . TYR A 1 383 ? -67.774 56.892 10.507 1.00 64.05 382 TYR A O 1
ATOM 5527 N N . PHE A 1 384 ? -65.539 56.612 10.697 1.00 62.35 383 PHE A N 1
ATOM 5528 C CA . PHE A 1 384 ? -65.280 57.894 11.346 1.00 65.33 383 PHE A CA 1
ATOM 5529 C C . PHE A 1 384 ? -64.135 58.561 10.597 1.00 65.36 383 PHE A C 1
ATOM 5530 O O . PHE A 1 384 ? -62.993 58.094 10.658 1.00 64.92 383 PHE A O 1
ATOM 5547 N N . SER A 1 385 ? -64.443 59.654 9.899 1.00 71.22 384 SER A N 1
ATOM 5548 C CA . SER A 1 385 ? -63.478 60.256 8.985 1.00 73.15 384 SER A CA 1
ATOM 5549 C C . SER A 1 385 ? -62.224 60.741 9.701 1.00 76.04 384 SER A C 1
ATOM 5550 O O . SER A 1 385 ? -61.137 60.738 9.111 1.00 74.58 384 SER A O 1
ATOM 5558 N N . MET A 1 386 ? -62.348 61.160 10.963 1.00 81.99 385 MET A N 1
ATOM 5559 C CA . MET A 1 386 ? -61.239 61.837 11.633 1.00 82.79 385 MET A CA 1
ATOM 5560 C C . MET A 1 386 ? -59.974 60.989 11.620 1.00 78.44 385 MET A C 1
ATOM 5561 O O . MET A 1 386 ? -58.908 61.451 11.194 1.00 78.48 385 MET A O 1
ATOM 5575 N N . TRP A 1 387 ? -60.065 59.751 12.097 1.00 72.25 386 TRP A N 1
ATOM 5576 C CA . TRP A 1 387 ? -58.904 58.880 12.214 1.00 70.82 386 TRP A CA 1
ATOM 5577 C C . TRP A 1 387 ? -58.711 57.984 11.000 1.00 68.12 386 TRP A C 1
ATOM 5578 O O . TRP A 1 387 ? -57.934 57.027 11.075 1.00 67.01 386 TRP A O 1
ATOM 5599 N N . ASN A 1 388 ? -59.388 58.265 9.887 1.00 64.58 387 ASN A N 1
ATOM 5600 C CA . ASN A 1 388 ? -59.410 57.345 8.752 1.00 63.99 387 ASN A CA 1
ATOM 5601 C C . ASN A 1 388 ? -59.978 55.994 9.172 1.00 64.19 387 ASN A C 1
ATOM 5602 O O . ASN A 1 388 ? -59.674 54.957 8.577 1.00 66.33 387 ASN A O 1
ATOM 5613 N N . GLN A 1 389 ? -60.817 56.012 10.206 1.00 66.19 388 GLN A N 1
ATOM 5614 C CA . GLN A 1 389 ? -61.388 54.802 10.776 1.00 65.62 388 GLN A CA 1
ATOM 5615 C C . GLN A 1 389 ? -62.413 54.203 9.824 1.00 66.44 388 GLN A C 1
ATOM 5616 O O . GLN A 1 389 ? -63.608 54.506 9.912 1.00 66.18 388 GLN A O 1
ATOM 5630 N N . ALA A 1 390 ? -61.949 53.361 8.901 1.00 67.59 389 ALA A N 1
ATOM 5631 C CA . ALA A 1 390 ? -62.829 52.684 7.952 1.00 67.11 389 ALA A CA 1
ATOM 5632 C C . ALA A 1 390 ? -62.213 51.315 7.682 1.00 66.63 389 ALA A C 1
ATOM 5633 O O . ALA A 1 390 ? -61.228 51.211 6.946 1.00 67.90 389 ALA A O 1
ATOM 5640 N N . VAL A 1 391 ? -62.798 50.276 8.280 1.00 59.85 390 VAL A N 1
ATOM 5641 C CA . VAL A 1 391 ? -62.172 48.961 8.262 1.00 58.98 390 VAL A CA 1
ATOM 5642 C C . VAL A 1 391 ? -62.033 48.464 6.831 1.00 59.55 390 VAL A C 1
ATOM 5643 O O . VAL A 1 391 ? -62.896 48.703 5.976 1.00 59.46 390 VAL A O 1
ATOM 5656 N N . ASP A 1 392 ? -60.938 47.759 6.567 1.00 62.09 391 ASP A N 1
ATOM 5657 C CA . ASP A 1 392 ? -60.790 47.059 5.302 1.00 61.89 391 ASP A CA 1
ATOM 5658 C C . ASP A 1 392 ? -61.813 45.935 5.220 1.00 62.96 391 ASP A C 1
ATOM 5659 O O . ASP A 1 392 ? -62.145 45.304 6.227 1.00 66.24 391 ASP A O 1
ATOM 5668 N N . SER A 1 393 ? -62.317 45.688 4.015 1.00 61.82 392 SER A N 1
ATOM 5669 C CA . SER A 1 393 ? -63.367 44.698 3.824 1.00 61.75 392 SER A CA 1
ATOM 5670 C C . SER A 1 393 ? -63.328 44.206 2.385 1.00 59.35 392 SER A C 1
ATOM 5671 O O . SER A 1 393 ? -62.588 44.727 1.548 1.00 58.25 392 SER A O 1
ATOM 5679 N N . TYR A 1 394 ? -64.138 43.185 2.112 1.00 63.32 393 TYR A N 1
ATOM 5680 C CA . TYR A 1 394 ? -64.300 42.661 0.765 1.00 63.48 393 TYR A CA 1
ATOM 5681 C C . TYR A 1 394 ? -65.751 42.252 0.563 1.00 64.75 393 TYR A C 1
ATOM 5682 O O . TYR A 1 394 ? -66.452 41.904 1.516 1.00 64.88 393 TYR A O 1
ATOM 5700 N N . ASP A 1 395 ? -66.192 42.300 -0.685 1.00 61.82 394 ASP A N 1
ATOM 5701 C CA . ASP A 1 395 ? -67.549 41.882 -1.013 1.00 60.88 394 ASP A CA 1
ATOM 5702 C C . ASP A 1 395 ? -67.685 40.388 -0.745 1.00 58.65 394 ASP A C 1
ATOM 5703 O O . ASP A 1 395 ? -66.900 39.601 -1.291 1.00 59.34 394 ASP A O 1
ATOM 5712 N N . PRO A 1 396 ? -68.645 39.947 0.076 1.00 51.70 395 PRO A N 1
ATOM 5713 C CA . PRO A 1 396 ? -68.770 38.497 0.313 1.00 51.76 395 PRO A CA 1
ATOM 5714 C C . PRO A 1 396 ? -69.057 37.716 -0.954 1.00 53.76 395 PRO A C 1
ATOM 5715 O O . PRO A 1 396 ? -68.559 36.595 -1.119 1.00 55.87 395 PRO A O 1
ATOM 5726 N N . ASP A 1 397 ? -69.846 38.285 -1.862 1.00 63.83 396 ASP A N 1
ATOM 5727 C CA . ASP A 1 397 ? -70.186 37.614 -3.107 1.00 66.71 396 ASP A CA 1
ATOM 5728 C C . ASP A 1 397 ? -69.042 37.620 -4.112 1.00 63.89 396 ASP A C 1
ATOM 5729 O O . ASP A 1 397 ? -69.163 36.990 -5.168 1.00 64.53 396 ASP A O 1
ATOM 5738 N N . VAL A 1 398 ? -67.948 38.316 -3.814 1.00 55.86 397 VAL A N 1
ATOM 5739 C CA . VAL A 1 398 ? -66.726 38.191 -4.600 1.00 53.28 397 VAL A CA 1
ATOM 5740 C C . VAL A 1 398 ? -65.824 37.104 -4.032 1.00 51.85 397 VAL A C 1
ATOM 5741 O O . VAL A 1 398 ? -65.258 36.305 -4.781 1.00 52.47 397 VAL A O 1
ATOM 5754 N N . ARG A 1 399 ? -65.686 37.061 -2.706 1.00 49.69 398 ARG A N 1
ATOM 5755 C CA . ARG A 1 399 ? -64.877 36.031 -2.063 1.00 50.98 398 ARG A CA 1
ATOM 5756 C C . ARG A 1 399 ? -65.444 34.644 -2.342 1.00 52.46 398 ARG A C 1
ATOM 5757 O O . ARG A 1 399 ? -64.768 33.784 -2.916 1.00 51.17 398 ARG A O 1
ATOM 5778 N N . ILE A 1 400 ? -66.690 34.410 -1.941 1.00 64.43 399 ILE A N 1
ATOM 5779 C CA . ILE A 1 400 ? -67.385 33.155 -2.208 1.00 67.73 399 ILE A CA 1
ATOM 5780 C C . ILE A 1 400 ? -68.399 33.410 -3.316 1.00 67.67 399 ILE A C 1
ATOM 5781 O O . ILE A 1 400 ? -69.309 34.232 -3.157 1.00 67.18 399 ILE A O 1
ATOM 5797 N N . ILE A 1 401 ? -68.251 32.702 -4.432 1.00 66.49 400 ILE A N 1
ATOM 5798 C CA . ILE A 1 401 ? -69.157 32.866 -5.564 1.00 65.89 400 ILE A CA 1
ATOM 5799 C C . ILE A 1 401 ? -70.404 32.032 -5.310 1.00 67.54 400 ILE A C 1
ATOM 5800 O O . ILE A 1 401 ? -70.320 30.818 -5.101 1.00 66.24 400 ILE A O 1
ATOM 5816 N N . GLU A 1 402 ? -71.561 32.681 -5.332 1.00 70.03 401 GLU A N 1
ATOM 5817 C CA . GLU A 1 402 ? -72.852 32.020 -5.166 1.00 72.14 401 GLU A CA 1
ATOM 5818 C C . GLU A 1 402 ? -73.561 32.124 -6.513 1.00 67.75 401 GLU A C 1
ATOM 5819 O O . GLU A 1 402 ? -74.247 33.105 -6.798 1.00 70.05 401 GLU A O 1
ATOM 5831 N N . ASN A 1 403 ? -73.380 31.106 -7.349 1.00 52.49 402 ASN A N 1
ATOM 5832 C CA . ASN A 1 403 ? -73.806 31.168 -8.746 1.00 53.40 402 ASN A CA 1
ATOM 5833 C C . ASN A 1 403 ? -75.198 30.562 -8.876 1.00 54.34 402 ASN A C 1
ATOM 5834 O O . ASN A 1 403 ? -75.355 29.340 -8.925 1.00 52.83 402 ASN A O 1
ATOM 5845 N N . HIS A 1 404 ? -76.213 31.422 -8.945 1.00 64.52 403 HIS A N 1
ATOM 5846 C CA . HIS A 1 404 ? -77.584 31.003 -9.196 1.00 66.10 403 HIS A CA 1
ATOM 5847 C C . HIS A 1 404 ? -77.931 31.021 -10.674 1.00 65.31 403 HIS A C 1
ATOM 5848 O O . HIS A 1 404 ? -79.108 30.891 -11.024 1.00 66.90 403 HIS A O 1
ATOM 5862 N N . GLY A 1 405 ? -76.940 31.184 -11.545 1.00 52.80 404 GLY A N 1
ATOM 5863 C CA . GLY A 1 405 ? -77.257 31.411 -12.934 1.00 48.16 404 GLY A CA 1
ATOM 5864 C C . GLY A 1 405 ? -77.914 32.769 -13.103 1.00 47.88 404 GLY A C 1
ATOM 5865 O O . GLY A 1 405 ? -77.664 33.713 -12.348 1.00 44.68 404 GLY A O 1
ATOM 5869 N N . THR A 1 406 ? -78.783 32.864 -14.106 1.00 58.49 405 THR A N 1
ATOM 5870 C CA . THR A 1 406 ? -79.413 34.127 -14.457 1.00 58.12 405 THR A CA 1
ATOM 5871 C C . THR A 1 406 ? -80.886 33.897 -14.752 1.00 61.64 405 THR A C 1
ATOM 5872 O O . THR A 1 406 ? -81.284 32.826 -15.217 1.00 61.65 405 THR A O 1
ATOM 5883 N N . GLU A 1 407 ? -81.691 34.922 -14.470 1.00 67.68 406 GLU A N 1
ATOM 5884 C CA . GLU A 1 407 ? -83.130 34.875 -14.723 1.00 69.17 406 GLU A CA 1
ATOM 5885 C C . GLU A 1 407 ? -83.385 35.454 -16.112 1.00 67.95 406 GLU A C 1
ATOM 5886 O O . GLU A 1 407 ? -83.811 36.598 -16.285 1.00 68.64 406 GLU A O 1
ATOM 5898 N N . ASP A 1 408 ? -83.113 34.629 -17.124 1.00 59.70 407 ASP A N 1
ATOM 5899 C CA . ASP A 1 408 ? -83.207 35.030 -18.522 1.00 59.75 407 ASP A CA 1
ATOM 5900 C C . ASP A 1 408 ? -84.294 34.254 -19.260 1.00 57.40 407 ASP A C 1
ATOM 5901 O O . ASP A 1 408 ? -84.191 34.027 -20.466 1.00 54.22 407 ASP A O 1
ATOM 5910 N N . GLU A 1 409 ? -85.351 33.851 -18.548 1.00 63.54 408 GLU A N 1
ATOM 5911 C CA . GLU A 1 409 ? -86.419 33.083 -19.180 1.00 64.37 408 GLU A CA 1
ATOM 5912 C C . GLU A 1 409 ? -86.998 33.826 -20.378 1.00 63.92 408 GLU A C 1
ATOM 5913 O O . GLU A 1 409 ? -87.244 33.225 -21.431 1.00 67.87 408 GLU A O 1
ATOM 5925 N N . LEU A 1 410 ? -87.220 35.131 -20.241 1.00 58.53 409 LEU A N 1
ATOM 5926 C CA . LEU A 1 410 ? -87.750 35.920 -21.347 1.00 54.18 409 LEU A CA 1
ATOM 5927 C C . LEU A 1 410 ? -86.611 36.423 -22.232 1.00 55.12 409 LEU A C 1
ATOM 5928 O O . LEU A 1 410 ? -85.568 36.843 -21.720 1.00 56.02 409 LEU A O 1
ATOM 5944 N N . PRO A 1 411 ? -86.764 36.391 -23.555 1.00 56.92 410 PRO A N 1
ATOM 5945 C CA . PRO A 1 411 ? -85.748 36.995 -24.424 1.00 57.39 410 PRO A CA 1
ATOM 5946 C C . PRO A 1 411 ? -85.835 38.512 -24.405 1.00 53.76 410 PRO A C 1
ATOM 5947 O O . PRO A 1 411 ? -86.910 39.091 -24.234 1.00 55.52 410 PRO A O 1
ATOM 5958 N N . ASN A 1 412 ? -84.682 39.154 -24.576 1.00 47.71 411 ASN A N 1
ATOM 5959 C CA . ASN A 1 412 ? -84.592 40.607 -24.629 1.00 50.04 411 ASN A CA 1
ATOM 5960 C C . ASN A 1 412 ? -84.230 41.037 -26.041 1.00 46.78 411 ASN A C 1
ATOM 5961 O O . ASN A 1 412 ? -83.338 40.456 -26.667 1.00 45.92 411 ASN A O 1
ATOM 5972 N N . TYR A 1 413 ? -84.919 42.062 -26.535 1.00 48.13 412 TYR A N 1
ATOM 5973 C CA . TYR A 1 413 ? -84.778 42.494 -27.916 1.00 47.98 412 TYR A CA 1
ATOM 5974 C C . TYR A 1 413 ? -84.519 43.989 -27.992 1.00 45.90 412 TYR A C 1
ATOM 5975 O O . TYR A 1 413 ? -85.035 44.771 -27.189 1.00 42.05 412 TYR A O 1
ATOM 5993 N N . CYS A 1 414 ? -83.713 44.371 -28.978 1.00 48.77 413 CYS A N 1
ATOM 5994 C CA . CYS A 1 414 ? -83.599 45.750 -29.424 1.00 52.01 413 CYS A CA 1
ATOM 5995 C C . CYS A 1 414 ? -84.206 45.861 -30.817 1.00 48.92 413 CYS A C 1
ATOM 5996 O O . CYS A 1 414 ? -84.130 44.926 -31.619 1.00 48.37 413 CYS A O 1
ATOM 6004 N N . PHE A 1 415 ? -84.818 47.001 -31.094 1.00 47.86 414 PHE A N 1
ATOM 6005 C CA . PHE A 1 415 ? -85.651 47.190 -32.275 1.00 48.61 414 PHE A CA 1
ATOM 6006 C C . PHE A 1 415 ? -85.201 48.395 -33.074 1.00 43.51 414 PHE A C 1
ATOM 6007 O O . PHE A 1 415 ? -84.403 49.211 -32.603 1.00 41.20 414 PHE A O 1
ATOM 6024 N N . PRO A 1 416 ? -85.698 48.540 -34.302 1.00 43.88 415 PRO A N 1
ATOM 6025 C CA . PRO A 1 416 ? -85.407 49.752 -35.071 1.00 45.07 415 PRO A CA 1
ATOM 6026 C C . PRO A 1 416 ? -86.007 50.974 -34.397 1.00 42.90 415 PRO A C 1
ATOM 6027 O O . PRO A 1 416 ? -87.066 50.907 -33.771 1.00 42.18 415 PRO A O 1
ATOM 6038 N N . LEU A 1 417 ? -85.315 52.105 -34.533 1.00 38.35 416 LEU A N 1
ATOM 6039 C CA . LEU A 1 417 ? -85.832 53.341 -33.960 1.00 39.99 416 LEU A CA 1
ATOM 6040 C C . LEU A 1 417 ? -87.225 53.658 -34.492 1.00 47.85 416 LEU A C 1
ATOM 6041 O O . LEU A 1 417 ? -88.026 54.288 -33.792 1.00 47.40 416 LEU A O 1
ATOM 6057 N N . GLY A 1 418 ? -87.537 53.219 -35.713 1.00 59.76 417 GLY A N 1
ATOM 6058 C CA . GLY A 1 418 ? -88.870 53.374 -36.262 1.00 58.05 417 GLY A CA 1
ATOM 6059 C C . GLY A 1 418 ? -89.856 52.299 -35.859 1.00 56.37 417 GLY A C 1
ATOM 6060 O O . GLY A 1 418 ? -91.039 52.398 -36.200 1.00 57.70 417 GLY A O 1
ATOM 6064 N N . GLY A 1 419 ? -89.394 51.269 -35.156 1.00 50.84 418 GLY A N 1
ATOM 6065 C CA . GLY A 1 419 ? -90.262 50.219 -34.669 1.00 48.71 418 GLY A CA 1
ATOM 6066 C C . GLY A 1 419 ? -90.628 49.154 -35.679 1.00 50.88 418 GLY A C 1
ATOM 6067 O O . GLY A 1 419 ? -91.375 48.229 -35.330 1.00 56.19 418 GLY A O 1
ATOM 6071 N N . VAL A 1 420 ? -90.125 49.237 -36.912 1.00 41.22 419 VAL A N 1
ATOM 6072 C CA . VAL A 1 420 ? -90.539 48.315 -37.963 1.00 40.36 419 VAL A CA 1
ATOM 6073 C C . VAL A 1 420 ? -89.325 47.734 -38.676 1.00 43.95 419 VAL A C 1
ATOM 6074 O O . VAL A 1 420 ? -89.170 46.511 -38.769 1.00 42.44 419 VAL A O 1
ATOM 6087 N N . GLY A 1 421 ? -88.469 48.601 -39.194 1.00 57.54 420 GLY A N 1
ATOM 6088 C CA . GLY A 1 421 ? -87.341 48.177 -39.992 1.00 60.13 420 GLY A CA 1
ATOM 6089 C C . GLY A 1 421 ? -87.623 48.260 -41.478 1.00 63.94 420 GLY A C 1
ATOM 6090 O O . GLY A 1 421 ? -88.512 48.979 -41.942 1.00 65.38 420 GLY A O 1
ATOM 6094 N N . ASN A 1 422 ? -86.840 47.494 -42.237 1.00 61.89 421 ASN A N 1
ATOM 6095 C CA . ASN A 1 422 ? -86.960 47.507 -43.688 1.00 64.08 421 ASN A CA 1
ATOM 6096 C C . ASN A 1 422 ? -88.394 47.222 -44.116 1.00 60.68 421 ASN A C 1
ATOM 6097 O O . ASN A 1 422 ? -89.127 46.472 -43.465 1.00 59.06 421 ASN A O 1
ATOM 6108 N N . ASN A 1 423 ? -88.787 47.826 -45.233 1.00 56.80 422 ASN A N 1
ATOM 6109 C CA . ASN A 1 423 ? -90.139 47.696 -45.749 1.00 56.36 422 ASN A CA 1
ATOM 6110 C C . ASN A 1 423 ? -90.085 47.730 -47.271 1.00 58.64 422 ASN A C 1
ATOM 6111 O O . ASN A 1 423 ? -89.025 47.924 -47.873 1.00 61.36 422 ASN A O 1
ATOM 6122 N N . SER A 1 424 ? -91.244 47.540 -47.889 1.00 56.70 423 SER A N 1
ATOM 6123 C CA . SER A 1 424 ? -91.398 47.642 -49.329 1.00 57.82 423 SER A CA 1
ATOM 6124 C C . SER A 1 424 ? -92.485 48.660 -49.643 1.00 58.80 423 SER A C 1
ATOM 6125 O O . SER A 1 424 ? -93.325 48.980 -48.798 1.00 60.13 423 SER A O 1
ATOM 6133 N N . THR A 1 425 ? -92.457 49.173 -50.870 1.00 63.73 424 THR A N 1
ATOM 6134 C CA . THR A 1 425 ? -93.415 50.181 -51.305 1.00 64.25 424 THR A CA 1
ATOM 6135 C C . THR A 1 425 ? -94.604 49.503 -51.973 1.00 62.15 424 THR A C 1
ATOM 6136 O O . THR A 1 425 ? -94.428 48.647 -52.845 1.00 63.02 424 THR A O 1
ATOM 6147 N N . TYR A 1 426 ? -95.810 49.888 -51.559 1.00 56.43 425 TYR A N 1
ATOM 6148 C CA . TYR A 1 426 ? -97.039 49.283 -52.052 1.00 54.38 425 TYR A CA 1
ATOM 6149 C C . TYR A 1 426 ? -97.978 50.344 -52.609 1.00 55.43 425 TYR A C 1
ATOM 6150 O O . TYR A 1 426 ? -98.105 51.436 -52.046 1.00 55.33 425 TYR A O 1
ATOM 6168 N N . THR A 1 427 ? -98.638 50.004 -53.712 1.00 52.56 426 THR A N 1
ATOM 6169 C CA . THR A 1 427 ? -99.707 50.811 -54.281 1.00 54.29 426 THR A CA 1
ATOM 6170 C C . THR A 1 427 ? -101.046 50.300 -53.765 1.00 54.27 426 THR A C 1
ATOM 6171 O O . THR A 1 427 ? -101.267 49.089 -53.679 1.00 53.96 426 THR A O 1
ATOM 6182 N N . LYS A 1 428 ? -101.938 51.223 -53.423 1.00 55.20 427 LYS A N 1
ATOM 6183 C CA . LYS A 1 428 ? -103.272 50.820 -53.004 1.00 58.48 427 LYS A CA 1
ATOM 6184 C C . LYS A 1 428 ? -104.084 50.369 -54.210 1.00 57.71 427 LYS A C 1
ATOM 6185 O O . LYS A 1 428 ? -103.960 50.923 -55.307 1.00 57.87 427 LYS A O 1
ATOM 6204 N N . VAL A 1 429 ? -104.915 49.351 -54.003 1.00 51.36 428 VAL A N 1
ATOM 6205 C CA . VAL A 1 429 ? -105.833 48.869 -55.024 1.00 48.04 428 VAL A CA 1
ATOM 6206 C C . VAL A 1 429 ? -107.208 48.728 -54.392 1.00 47.40 428 VAL A C 1
ATOM 6207 O O . VAL A 1 429 ? -107.338 48.522 -53.182 1.00 44.49 428 VAL A O 1
ATOM 6220 N N . LYS A 1 430 ? -108.241 48.842 -55.223 1.00 52.27 429 LYS A N 1
ATOM 6221 C CA . LYS A 1 430 ? -109.607 48.676 -54.761 1.00 57.17 429 LYS A CA 1
ATOM 6222 C C . LYS A 1 430 ? -110.308 47.603 -55.583 1.00 55.26 429 LYS A C 1
ATOM 6223 O O . LYS A 1 430 ? -109.996 47.415 -56.762 1.00 56.10 429 LYS A O 1
ATOM 6242 N N . PRO A 1 431 ? -111.255 46.882 -54.991 1.00 58.08 430 PRO A N 1
ATOM 6243 C CA . PRO A 1 431 ? -111.899 45.783 -55.709 1.00 57.67 430 PRO A CA 1
ATOM 6244 C C . PRO A 1 431 ? -112.988 46.273 -56.646 1.00 59.47 430 PRO A C 1
ATOM 6245 O O . PRO A 1 431 ? -113.639 47.294 -56.411 1.00 60.07 430 PRO A O 1
ATOM 6256 N N . LYS A 1 432 ? -113.173 45.522 -57.726 1.00 62.20 431 LYS A N 1
ATOM 6257 C CA . LYS A 1 432 ? -114.336 45.694 -58.589 1.00 64.02 431 LYS A CA 1
ATOM 6258 C C . LYS A 1 432 ? -115.496 44.989 -57.900 1.00 68.25 431 LYS A C 1
ATOM 6259 O O . LYS A 1 432 ? -115.609 43.762 -57.937 1.00 69.88 431 LYS A O 1
ATOM 6278 N N . THR A 1 433 ? -116.352 45.777 -57.245 1.00 74.42 432 THR A N 1
ATOM 6279 C CA . THR A 1 433 ? -117.357 45.242 -56.332 1.00 76.01 432 THR A CA 1
ATOM 6280 C C . THR A 1 433 ? -118.377 44.337 -57.012 1.00 75.32 432 THR A C 1
ATOM 6281 O O . THR A 1 433 ? -119.154 43.682 -56.309 1.00 74.33 432 THR A O 1
ATOM 6292 N N . GLY A 1 434 ? -118.403 44.283 -58.339 1.00 73.60 433 GLY A N 1
ATOM 6293 C CA . GLY A 1 434 ? -119.313 43.417 -59.056 1.00 75.72 433 GLY A CA 1
ATOM 6294 C C . GLY A 1 434 ? -118.700 42.140 -59.590 1.00 76.45 433 GLY A C 1
ATOM 6295 O O . GLY A 1 434 ? -119.382 41.401 -60.310 1.00 77.14 433 GLY A O 1
ATOM 6299 N N . GLN A 1 435 ? -117.446 41.847 -59.256 1.00 76.05 434 GLN A N 1
ATOM 6300 C CA . GLN A 1 435 ? -116.731 40.711 -59.814 1.00 79.54 434 GLN A CA 1
ATOM 6301 C C . GLN A 1 435 ? -116.232 39.799 -58.702 1.00 79.70 434 GLN A C 1
ATOM 6302 O O . GLN A 1 435 ? -116.094 40.205 -57.544 1.00 78.95 434 GLN A O 1
ATOM 6316 N N . GLU A 1 436 ? -115.953 38.550 -59.080 1.00 74.30 435 GLU A N 1
ATOM 6317 C CA . GLU A 1 436 ? -115.477 37.566 -58.115 1.00 73.03 435 GLU A CA 1
ATOM 6318 C C . GLU A 1 436 ? -114.130 37.973 -57.531 1.00 72.48 435 GLU A C 1
ATOM 6319 O O . GLU A 1 436 ? -113.941 37.960 -56.309 1.00 67.99 435 GLU A O 1
ATOM 6331 N N . ASN A 1 437 ? -113.180 38.336 -58.386 1.00 90.63 436 ASN A N 1
ATOM 6332 C CA . ASN A 1 437 ? -111.833 38.654 -57.935 1.00 89.73 436 ASN A CA 1
ATOM 6333 C C . ASN A 1 437 ? -111.199 39.649 -58.906 1.00 85.42 436 ASN A C 1
ATOM 6334 O O . ASN A 1 437 ? -110.144 39.418 -59.492 1.00 85.23 436 ASN A O 1
ATOM 6345 N N . GLY A 1 438 ? -111.858 40.789 -59.086 1.00 70.22 437 GLY A N 1
ATOM 6346 C CA . GLY A 1 438 ? -111.349 41.865 -59.928 1.00 66.57 437 GLY A CA 1
ATOM 6347 C C . GLY A 1 438 ? -110.797 42.997 -59.090 1.00 60.73 437 GLY A C 1
ATOM 6348 O O . GLY A 1 438 ? -111.373 43.369 -58.065 1.00 55.56 437 GLY A O 1
ATOM 6352 N N . TRP A 1 439 ? -109.673 43.557 -59.538 1.00 66.63 438 TRP A N 1
ATOM 6353 C CA . TRP A 1 439 ? -108.966 44.570 -58.774 1.00 66.01 438 TRP A CA 1
ATOM 6354 C C . TRP A 1 439 ? -108.470 45.665 -59.703 1.00 69.25 438 TRP A C 1
ATOM 6355 O O . TRP A 1 439 ? -108.188 45.428 -60.881 1.00 71.65 438 TRP A O 1
ATOM 6376 N N . GLU A 1 440 ? -108.362 46.870 -59.150 1.00 73.97 439 GLU A N 1
ATOM 6377 C CA . GLU A 1 440 ? -108.101 48.069 -59.928 1.00 77.16 439 GLU A CA 1
ATOM 6378 C C . GLU A 1 440 ? -107.146 48.973 -59.165 1.00 76.14 439 GLU A C 1
ATOM 6379 O O . GLU A 1 440 ? -107.300 49.175 -57.958 1.00 74.14 439 GLU A O 1
ATOM 6391 N N . LYS A 1 441 ? -106.164 49.513 -59.880 1.00 66.20 440 LYS A N 1
ATOM 6392 C CA . LYS A 1 441 ? -105.239 50.470 -59.290 1.00 69.58 440 LYS A CA 1
ATOM 6393 C C . LYS A 1 441 ? -105.998 51.694 -58.790 1.00 73.49 440 LYS A C 1
ATOM 6394 O O . LYS A 1 441 ? -106.936 52.169 -59.436 1.00 72.36 440 LYS A O 1
ATOM 6413 N N . ASP A 1 442 ? -105.589 52.206 -57.622 1.00 95.08 441 ASP A N 1
ATOM 6414 C CA . ASP A 1 442 ? -106.236 53.360 -56.985 1.00 101.51 441 ASP A CA 1
ATOM 6415 C C . ASP A 1 442 ? -105.150 54.365 -56.601 1.00 105.41 441 ASP A C 1
ATOM 6416 O O . ASP A 1 442 ? -104.760 54.462 -55.435 1.00 102.34 441 ASP A O 1
ATOM 6425 N N . ALA A 1 443 ? -104.671 55.119 -57.588 1.00 114.70 442 ALA A N 1
ATOM 6426 C CA . ALA A 1 443 ? -103.655 56.140 -57.372 1.00 113.19 442 ALA A CA 1
ATOM 6427 C C . ALA A 1 443 ? -104.226 57.552 -57.366 1.00 109.15 442 ALA A C 1
ATOM 6428 O O . ALA A 1 443 ? -103.464 58.511 -57.210 1.00 108.60 442 ALA A O 1
ATOM 6435 N N . THR A 1 444 ? -105.541 57.704 -57.530 1.00 94.39 443 THR A N 1
ATOM 6436 C CA . THR A 1 444 ? -106.138 59.036 -57.540 1.00 92.44 443 THR A CA 1
ATOM 6437 C C . THR A 1 444 ? -106.006 59.709 -56.178 1.00 83.90 443 THR A C 1
ATOM 6438 O O . THR A 1 444 ? -105.532 60.847 -56.081 1.00 81.43 443 THR A O 1
ATOM 6449 N N . GLU A 1 445 ? -106.412 59.017 -55.113 1.00 91.93 444 GLU A N 1
ATOM 6450 C CA . GLU A 1 445 ? -106.479 59.615 -53.786 1.00 89.96 444 GLU A CA 1
ATOM 6451 C C . GLU A 1 445 ? -105.337 59.198 -52.868 1.00 82.47 444 GLU A C 1
ATOM 6452 O O . GLU A 1 445 ? -105.102 59.871 -51.859 1.00 78.69 444 GLU A O 1
ATOM 6464 N N . PHE A 1 446 ? -104.628 58.118 -53.185 1.00 76.67 445 PHE A N 1
ATOM 6465 C CA . PHE A 1 446 ? -103.570 57.596 -52.336 1.00 71.89 445 PHE A CA 1
ATOM 6466 C C . PHE A 1 446 ? -102.234 57.613 -53.065 1.00 70.86 445 PHE A C 1
ATOM 6467 O O . PHE A 1 446 ? -102.167 57.596 -54.297 1.00 69.37 445 PHE A O 1
ATOM 6484 N N . SER A 1 447 ? -101.164 57.641 -52.278 1.00 66.61 446 SER A N 1
ATOM 6485 C CA . SER A 1 447 ? -99.827 57.522 -52.832 1.00 67.76 446 SER A CA 1
ATOM 6486 C C . SER A 1 447 ? -99.590 56.100 -53.327 1.00 67.52 446 SER A C 1
ATOM 6487 O O . SER A 1 447 ? -100.146 55.133 -52.800 1.00 68.85 446 SER A O 1
ATOM 6495 N N . ASP A 1 448 ? -98.766 55.981 -54.365 1.00 66.12 447 ASP A N 1
ATOM 6496 C CA . ASP A 1 448 ? -98.376 54.686 -54.904 1.00 67.26 447 ASP A CA 1
ATOM 6497 C C . ASP A 1 448 ? -97.074 54.172 -54.301 1.00 66.40 447 ASP A C 1
ATOM 6498 O O . ASP A 1 448 ? -96.523 53.185 -54.797 1.00 63.40 447 ASP A O 1
ATOM 6507 N N . LYS A 1 449 ? -96.576 54.813 -53.243 1.00 81.68 448 LYS A N 1
ATOM 6508 C CA . LYS A 1 449 ? -95.321 54.428 -52.600 1.00 81.79 448 LYS A CA 1
ATOM 6509 C C . LYS A 1 449 ? -95.518 54.400 -51.084 1.00 76.95 448 LYS A C 1
ATOM 6510 O O . LYS A 1 449 ? -94.851 55.104 -50.327 1.00 76.32 448 LYS A O 1
ATOM 6529 N N . ASN A 1 450 ? -96.456 53.569 -50.641 1.00 63.04 449 ASN A N 1
ATOM 6530 C CA . ASN A 1 450 ? -96.734 53.405 -49.223 1.00 57.98 449 ASN A CA 1
ATOM 6531 C C . ASN A 1 450 ? -95.803 52.351 -48.640 1.00 57.08 449 ASN A C 1
ATOM 6532 O O . ASN A 1 450 ? -95.717 51.231 -49.157 1.00 53.34 449 ASN A O 1
ATOM 6543 N N . GLU A 1 451 ? -95.118 52.713 -47.560 1.00 67.41 450 GLU A N 1
ATOM 6544 C CA . GLU A 1 451 ? -94.177 51.815 -46.901 1.00 67.57 450 GLU A CA 1
ATOM 6545 C C . GLU A 1 451 ? -94.941 50.830 -46.024 1.00 62.76 450 GLU A C 1
ATOM 6546 O O . GLU A 1 451 ? -95.721 51.239 -45.156 1.00 61.93 450 GLU A O 1
ATOM 6558 N N . ILE A 1 452 ? -94.725 49.536 -46.252 1.00 53.20 451 ILE A N 1
ATOM 6559 C CA . ILE A 1 452 ? -95.339 48.480 -45.453 1.00 51.44 451 ILE A CA 1
ATOM 6560 C C . ILE A 1 452 ? -94.337 47.346 -45.298 1.00 51.04 451 ILE A C 1
ATOM 6561 O O . ILE A 1 452 ? -93.716 46.920 -46.278 1.00 51.86 451 ILE A O 1
ATOM 6577 N N . ARG A 1 453 ? -94.194 46.844 -44.076 1.00 47.78 452 ARG A N 1
ATOM 6578 C CA . ARG A 1 453 ? -93.407 45.650 -43.806 1.00 47.72 452 ARG A CA 1
ATOM 6579 C C . ARG A 1 453 ? -94.351 44.493 -43.519 1.00 46.10 452 ARG A C 1
ATOM 6580 O O . ARG A 1 453 ? -95.248 44.611 -42.678 1.00 43.43 452 ARG A O 1
ATOM 6601 N N . VAL A 1 454 ? -94.147 43.384 -44.216 1.00 49.52 453 VAL A N 1
ATOM 6602 C CA . VAL A 1 454 ? -94.952 42.187 -44.024 1.00 50.27 453 VAL A CA 1
ATOM 6603 C C . VAL A 1 454 ? -94.243 41.284 -43.026 1.00 53.32 453 VAL A C 1
ATOM 6604 O O . VAL A 1 454 ? -93.038 41.033 -43.147 1.00 55.49 453 VAL A O 1
ATOM 6617 N N . GLY A 1 455 ? -94.984 40.801 -42.038 1.00 53.38 454 GLY A N 1
ATOM 6618 C CA . GLY A 1 455 ? -94.408 39.973 -41.001 1.00 54.32 454 GLY A CA 1
ATOM 6619 C C . GLY A 1 455 ? -93.982 40.781 -39.794 1.00 54.24 454 GLY A C 1
ATOM 6620 O O . GLY A 1 455 ? -94.275 41.972 -39.652 1.00 52.28 454 GLY A O 1
ATOM 6624 N N . ASN A 1 456 ? -93.269 40.102 -38.900 1.00 56.63 455 ASN A N 1
ATOM 6625 C CA . ASN A 1 456 ? -92.769 40.749 -37.698 1.00 56.63 455 ASN A CA 1
ATOM 6626 C C . ASN A 1 456 ? -91.691 41.765 -38.049 1.00 57.05 455 ASN A C 1
ATOM 6627 O O . ASN A 1 456 ? -91.021 41.668 -39.081 1.00 61.15 455 ASN A O 1
ATOM 6638 N N . ASN A 1 457 ? -91.529 42.752 -37.173 1.00 52.27 456 ASN A N 1
ATOM 6639 C CA . ASN A 1 457 ? -90.513 43.769 -37.379 1.00 52.21 456 ASN A CA 1
ATOM 6640 C C . ASN A 1 457 ? -89.117 43.157 -37.257 1.00 48.88 456 ASN A C 1
ATOM 6641 O O . ASN A 1 457 ? -88.937 42.026 -36.796 1.00 49.65 456 ASN A O 1
ATOM 6652 N N . PHE A 1 458 ? -88.119 43.921 -37.689 1.00 42.43 457 PHE A N 1
ATOM 6653 C CA . PHE A 1 458 ? -86.735 43.511 -37.520 1.00 44.03 457 PHE A CA 1
ATOM 6654 C C . PHE A 1 458 ? -86.318 43.694 -36.067 1.00 44.59 457 PHE A C 1
ATOM 6655 O O . PHE A 1 458 ? -86.849 44.548 -35.352 1.00 44.79 457 PHE A O 1
ATOM 6672 N N . ALA A 1 459 ? -85.365 42.878 -35.628 1.00 46.57 458 ALA A N 1
ATOM 6673 C CA . ALA A 1 459 ? -84.937 42.926 -34.236 1.00 49.40 458 ALA A CA 1
ATOM 6674 C C . ALA A 1 459 ? -83.639 42.151 -34.074 1.00 49.91 458 ALA A C 1
ATOM 6675 O O . ALA A 1 459 ? -83.262 41.340 -34.925 1.00 47.79 458 ALA A O 1
ATOM 6682 N N . MET A 1 460 ? -82.960 42.426 -32.962 1.00 51.00 459 MET A N 1
ATOM 6683 C CA . MET A 1 460 ? -81.809 41.658 -32.519 1.00 51.80 459 MET A CA 1
ATOM 6684 C C . MET A 1 460 ? -82.054 41.243 -31.075 1.00 49.60 459 MET A C 1
ATOM 6685 O O . MET A 1 460 ? -82.860 41.851 -30.366 1.00 47.96 459 MET A O 1
ATOM 6699 N N . GLU A 1 461 ? -81.353 40.198 -30.639 1.00 45.09 460 GLU A N 1
ATOM 6700 C CA . GLU A 1 461 ? -81.589 39.589 -29.337 1.00 47.13 460 GLU A CA 1
ATOM 6701 C C . GLU A 1 461 ? -80.331 39.648 -28.482 1.00 45.91 460 GLU A C 1
ATOM 6702 O O . GLU A 1 461 ? -79.214 39.519 -28.991 1.00 43.81 460 GLU A O 1
ATOM 6714 N N . ILE A 1 462 ? -80.524 39.837 -27.176 1.00 55.10 461 ILE A N 1
ATOM 6715 C CA . ILE A 1 462 ? -79.427 39.913 -26.217 1.00 52.22 461 ILE A CA 1
ATOM 6716 C C . ILE A 1 462 ? -79.900 39.307 -24.902 1.00 51.25 461 ILE A C 1
ATOM 6717 O O . ILE A 1 462 ? -81.072 39.420 -24.535 1.00 51.69 461 ILE A O 1
ATOM 6733 N N . ASN A 1 463 ? -78.980 38.652 -24.193 1.00 41.89 462 ASN A N 1
ATOM 6734 C CA . ASN A 1 463 ? -79.268 38.079 -22.877 1.00 40.15 462 ASN A CA 1
ATOM 6735 C C . ASN A 1 463 ? -78.693 39.038 -21.840 1.00 39.70 462 ASN A C 1
ATOM 6736 O O . ASN A 1 463 ? -77.527 38.946 -21.458 1.00 39.27 462 ASN A O 1
ATOM 6747 N N . LEU A 1 464 ? -79.530 39.968 -21.380 1.00 42.43 463 LEU A N 1
ATOM 6748 C CA . LEU A 1 464 ? -79.046 41.047 -20.525 1.00 43.77 463 LEU A CA 1
ATOM 6749 C C . LEU A 1 464 ? -78.460 40.507 -19.227 1.00 49.01 463 LEU A C 1
ATOM 6750 O O . LEU A 1 464 ? -77.335 40.854 -18.848 1.00 51.16 463 LEU A O 1
ATOM 6766 N N . ASN A 1 465 ? -79.210 39.654 -18.528 1.00 52.06 464 ASN A N 1
ATOM 6767 C CA . ASN A 1 465 ? -78.750 39.170 -17.231 1.00 51.30 464 ASN A CA 1
ATOM 6768 C C . ASN A 1 465 ? -77.504 38.300 -17.368 1.00 49.21 464 ASN A C 1
ATOM 6769 O O . ASN A 1 465 ? -76.614 38.346 -16.512 1.00 50.56 464 ASN A O 1
ATOM 6780 N N . ALA A 1 466 ? -77.420 37.498 -18.431 1.00 45.38 465 ALA A N 1
ATOM 6781 C CA . ALA A 1 466 ? -76.202 36.729 -18.670 1.00 45.91 465 ALA A CA 1
ATOM 6782 C C . ALA A 1 466 ? -75.012 37.650 -18.903 1.00 49.81 465 ALA A C 1
ATOM 6783 O O . ALA A 1 466 ? -73.913 37.394 -18.399 1.00 54.30 465 ALA A O 1
ATOM 6790 N N . ASN A 1 467 ? -75.211 38.727 -19.667 1.00 50.18 466 ASN A N 1
ATOM 6791 C CA . ASN A 1 467 ? -74.128 39.678 -19.899 1.00 52.79 466 ASN A CA 1
ATOM 6792 C C . ASN A 1 467 ? -73.713 40.368 -18.605 1.00 53.52 466 ASN A C 1
ATOM 6793 O O . ASN A 1 467 ? -72.517 40.502 -18.319 1.00 52.71 466 ASN A O 1
ATOM 6804 N N . LEU A 1 468 ? -74.685 40.815 -17.809 1.00 50.93 467 LEU A N 1
ATOM 6805 C CA . LEU A 1 468 ? -74.357 41.512 -16.571 1.00 49.83 467 LEU A CA 1
ATOM 6806 C C . LEU A 1 468 ? -73.618 40.595 -15.606 1.00 52.74 467 LEU A C 1
ATOM 6807 O O . LEU A 1 468 ? -72.631 41.002 -14.981 1.00 56.37 467 LEU A O 1
ATOM 6823 N N . TRP A 1 469 ? -74.083 39.353 -15.470 1.00 52.01 468 TRP A N 1
ATOM 6824 C CA . TRP A 1 469 ? -73.392 38.385 -14.626 1.00 51.66 468 TRP A CA 1
ATOM 6825 C C . TRP A 1 469 ? -71.968 38.156 -15.121 1.00 50.66 468 TRP A C 1
ATOM 6826 O O . TRP A 1 469 ? -71.014 38.167 -14.335 1.00 49.46 468 TRP A O 1
ATOM 6847 N N . ARG A 1 470 ? -71.806 37.965 -16.432 1.00 51.48 469 ARG A N 1
ATOM 6848 C CA . ARG A 1 470 ? -70.476 37.763 -16.998 1.00 50.67 469 ARG A CA 1
ATOM 6849 C C . ARG A 1 470 ? -69.571 38.952 -16.695 1.00 49.85 469 ARG A C 1
ATOM 6850 O O . ARG A 1 470 ? -68.419 38.783 -16.282 1.00 51.78 469 ARG A O 1
ATOM 6871 N N . ASN A 1 471 ? -70.083 40.169 -16.887 1.00 47.36 470 ASN A N 1
ATOM 6872 C CA . ASN A 1 471 ? -69.281 41.357 -16.614 1.00 47.75 470 ASN A CA 1
ATOM 6873 C C . ASN A 1 471 ? -68.865 41.415 -15.152 1.00 48.81 470 ASN A C 1
ATOM 6874 O O . ASN A 1 471 ? -67.717 41.750 -14.836 1.00 50.37 470 ASN A O 1
ATOM 6885 N N . PHE A 1 472 ? -69.786 41.091 -14.243 1.00 51.14 471 PHE A N 1
ATOM 6886 C CA . PHE A 1 472 ? -69.449 41.084 -12.825 1.00 49.44 471 PHE A CA 1
ATOM 6887 C C . PHE A 1 472 ? -68.306 40.118 -12.544 1.00 47.78 471 PHE A C 1
ATOM 6888 O O . PHE A 1 472 ? -67.330 40.469 -11.873 1.00 49.67 471 PHE A O 1
ATOM 6905 N N . LEU A 1 473 ? -68.409 38.890 -13.059 1.00 45.50 472 LEU A N 1
ATOM 6906 C CA . LEU A 1 473 ? -67.384 37.887 -12.792 1.00 44.44 472 LEU A CA 1
ATOM 6907 C C . LEU A 1 473 ? -66.026 38.329 -13.318 1.00 47.14 472 LEU A C 1
ATOM 6908 O O . LEU A 1 473 ? -65.004 38.160 -12.640 1.00 50.09 472 LEU A O 1
ATOM 6924 N N . TYR A 1 474 ? -65.990 38.901 -14.522 1.00 45.18 473 TYR A N 1
ATOM 6925 C CA . TYR A 1 474 ? -64.706 39.266 -15.107 1.00 45.76 473 TYR A CA 1
ATOM 6926 C C . TYR A 1 474 ? -64.086 40.450 -14.378 1.00 49.73 473 TYR A C 1
ATOM 6927 O O . TYR A 1 474 ? -62.861 40.516 -14.218 1.00 51.91 473 TYR A O 1
ATOM 6945 N N . SER A 1 475 ? -64.914 41.391 -13.926 1.00 54.57 474 SER A N 1
ATOM 6946 C CA . SER A 1 475 ? -64.388 42.594 -13.289 1.00 58.25 474 SER A CA 1
ATOM 6947 C C . SER A 1 475 ? -63.843 42.298 -11.899 1.00 57.92 474 SER A C 1
ATOM 6948 O O . SER A 1 475 ? -62.765 42.781 -11.531 1.00 55.75 474 SER A O 1
ATOM 6956 N N . ASN A 1 476 ? -64.570 41.503 -11.115 1.00 56.30 475 ASN A N 1
ATOM 6957 C CA . ASN A 1 476 ? -64.273 41.334 -9.701 1.00 56.35 475 ASN A CA 1
ATOM 6958 C C . ASN A 1 476 ? -63.485 40.072 -9.386 1.00 57.02 475 ASN A C 1
ATOM 6959 O O . ASN A 1 476 ? -62.985 39.944 -8.263 1.00 59.91 475 ASN A O 1
ATOM 6970 N N . ILE A 1 477 ? -63.357 39.141 -10.332 1.00 51.13 476 ILE A N 1
ATOM 6971 C CA . ILE A 1 477 ? -62.729 37.857 -10.039 1.00 48.04 476 ILE A CA 1
ATOM 6972 C C . ILE A 1 477 ? -61.676 37.513 -11.084 1.00 46.59 476 ILE A C 1
ATOM 6973 O O . ILE A 1 477 ? -60.502 37.319 -10.750 1.00 49.21 476 ILE A O 1
ATOM 6989 N N . ALA A 1 478 ? -62.079 37.421 -12.353 1.00 46.33 477 ALA A N 1
ATOM 6990 C CA . ALA A 1 478 ? -61.143 37.000 -13.392 1.00 47.71 477 ALA A CA 1
ATOM 6991 C C . ALA A 1 478 ? -59.891 37.869 -13.391 1.00 47.89 477 ALA A C 1
ATOM 6992 O O . ALA A 1 478 ? -58.765 37.360 -13.437 1.00 46.68 477 ALA A O 1
ATOM 6999 N N . LEU A 1 479 ? -60.069 39.190 -13.341 1.00 52.44 478 LEU A N 1
ATOM 7000 C CA . LEU A 1 479 ? -58.936 40.106 -13.387 1.00 53.63 478 LEU A CA 1
ATOM 7001 C C . LEU A 1 479 ? -58.048 40.024 -12.153 1.00 55.42 478 LEU A C 1
ATOM 7002 O O . LEU A 1 479 ? -56.944 40.578 -12.174 1.00 59.32 478 LEU A O 1
ATOM 7018 N N . TYR A 1 480 ? -58.490 39.356 -11.090 1.00 49.50 479 TYR A N 1
ATOM 7019 C CA . TYR A 1 480 ? -57.708 39.235 -9.868 1.00 51.84 479 TYR A CA 1
ATOM 7020 C C . TYR A 1 480 ? -57.068 37.863 -9.720 1.00 54.88 479 TYR A C 1
ATOM 7021 O O . TYR A 1 480 ? -56.447 37.589 -8.688 1.00 59.36 479 TYR A O 1
ATOM 7039 N N . LEU A 1 481 ? -57.191 37.005 -10.727 1.00 51.69 480 LEU A N 1
ATOM 7040 C CA . LEU A 1 481 ? -56.589 35.688 -10.653 1.00 51.99 480 LEU A CA 1
ATOM 7041 C C . LEU A 1 481 ? -55.070 35.810 -10.536 1.00 51.23 480 LEU A C 1
ATOM 7042 O O . LEU A 1 481 ? -54.485 36.808 -10.969 1.00 48.76 480 LEU A O 1
ATOM 7058 N N . PRO A 1 482 ? -54.409 34.816 -9.940 1.00 54.87 481 PRO A N 1
ATOM 7059 C CA . PRO A 1 482 ? -52.943 34.831 -9.889 1.00 56.49 481 PRO A CA 1
ATOM 7060 C C . PRO A 1 482 ? -52.338 35.049 -11.269 1.00 58.18 481 PRO A C 1
ATOM 7061 O O . PRO A 1 482 ? -52.914 34.675 -12.292 1.00 57.10 481 PRO A O 1
ATOM 7072 N N . ASP A 1 483 ? -51.152 35.658 -11.283 1.00 61.51 482 ASP A N 1
ATOM 7073 C CA . ASP A 1 483 ? -50.534 36.071 -12.536 1.00 62.68 482 ASP A CA 1
ATOM 7074 C C . ASP A 1 483 ? -50.155 34.893 -13.423 1.00 65.95 482 ASP A C 1
ATOM 7075 O O . ASP A 1 483 ? -49.940 35.086 -14.623 1.00 63.10 482 ASP A O 1
ATOM 7084 N N . LYS A 1 484 ? -50.071 33.681 -12.870 1.00 80.94 483 LYS A N 1
ATOM 7085 C CA . LYS A 1 484 ? -49.692 32.525 -13.675 1.00 82.91 483 LYS A CA 1
ATOM 7086 C C . LYS A 1 484 ? -50.785 32.110 -14.656 1.00 80.51 483 LYS A C 1
ATOM 7087 O O . LYS A 1 484 ? -50.503 31.353 -15.590 1.00 82.05 483 LYS A O 1
ATOM 7106 N N . LEU A 1 485 ? -52.016 32.586 -14.471 1.00 70.60 484 LEU A N 1
ATOM 7107 C CA . LEU A 1 485 ? -53.120 32.246 -15.359 1.00 67.33 484 LEU A CA 1
ATOM 7108 C C . LEU A 1 485 ? -53.335 33.276 -16.459 1.00 66.30 484 LEU A C 1
ATOM 7109 O O . LEU A 1 485 ? -54.224 33.089 -17.296 1.00 70.05 484 LEU A O 1
ATOM 7125 N N . LYS A 1 486 ? -52.559 34.352 -16.474 1.00 51.72 485 LYS A N 1
ATOM 7126 C CA . LYS A 1 486 ? -52.656 35.376 -17.501 1.00 49.93 485 LYS A CA 1
ATOM 7127 C C . LYS A 1 486 ? -51.529 35.208 -18.515 1.00 48.72 485 LYS A C 1
ATOM 7128 O O . LYS A 1 486 ? -50.628 34.382 -18.353 1.00 48.68 485 LYS A O 1
ATOM 7147 N N . TYR A 1 487 ? -51.589 36.009 -19.576 1.00 55.09 486 TYR A N 1
ATOM 7148 C CA . TYR A 1 487 ? -50.545 36.013 -20.589 1.00 55.43 486 TYR A CA 1
ATOM 7149 C C . TYR A 1 487 ? -50.277 37.445 -21.028 1.00 55.06 486 TYR A C 1
ATOM 7150 O O . TYR A 1 487 ? -51.073 38.354 -20.778 1.00 54.96 486 TYR A O 1
ATOM 7168 N N . SER A 1 488 ? -49.127 37.640 -21.683 1.00 52.69 487 SER A N 1
ATOM 7169 C CA . SER A 1 488 ? -48.719 38.985 -22.063 1.00 54.01 487 SER A CA 1
ATOM 7170 C C . SER A 1 488 ? -49.372 39.381 -23.387 1.00 55.67 487 SER A C 1
ATOM 7171 O O . SER A 1 488 ? -49.460 38.562 -24.306 1.00 54.03 487 SER A O 1
ATOM 7179 N N . PRO A 1 489 ? -49.825 40.627 -23.517 1.00 60.69 488 PRO A N 1
ATOM 7180 C CA . PRO A 1 489 ? -50.552 41.023 -24.727 1.00 62.49 488 PRO A CA 1
ATOM 7181 C C . PRO A 1 489 ? -49.663 40.980 -25.960 1.00 64.54 488 PRO A C 1
ATOM 7182 O O . PRO A 1 489 ? -48.432 41.019 -25.880 1.00 64.82 488 PRO A O 1
ATOM 7193 N N . SER A 1 490 ? -50.311 40.895 -27.120 1.00 61.28 489 SER A N 1
ATOM 7194 C CA . SER A 1 490 ? -49.613 40.786 -28.394 1.00 62.77 489 SER A CA 1
ATOM 7195 C C . SER A 1 490 ? -49.421 42.167 -29.006 1.00 63.05 489 SER A C 1
ATOM 7196 O O . SER A 1 490 ? -50.378 42.938 -29.131 1.00 62.21 489 SER A O 1
ATOM 7204 N N . ASN A 1 491 ? -48.179 42.474 -29.386 1.00 62.29 490 ASN A N 1
ATOM 7205 C CA . ASN A 1 491 ? -47.838 43.726 -30.056 1.00 63.09 490 ASN A CA 1
ATOM 7206 C C . ASN A 1 491 ? -48.041 44.937 -29.149 1.00 66.58 490 ASN A C 1
ATOM 7207 O O . ASN A 1 491 ? -48.375 46.025 -29.622 1.00 67.52 490 ASN A O 1
ATOM 7218 N N . VAL A 1 492 ? -47.836 44.766 -27.845 1.00 63.44 491 VAL A N 1
ATOM 7219 C CA . VAL A 1 492 ? -47.986 45.849 -26.879 1.00 65.50 491 VAL A CA 1
ATOM 7220 C C . VAL A 1 492 ? -46.837 45.761 -25.886 1.00 67.57 491 VAL A C 1
ATOM 7221 O O . VAL A 1 492 ? -46.582 44.694 -25.318 1.00 60.45 491 VAL A O 1
ATOM 7234 N N . LYS A 1 493 ? -46.146 46.879 -25.678 1.00 89.93 492 LYS A N 1
ATOM 7235 C CA . LYS A 1 493 ? -45.058 46.913 -24.713 1.00 94.91 492 LYS A CA 1
ATOM 7236 C C . LYS A 1 493 ? -45.595 46.733 -23.300 1.00 91.82 492 LYS A C 1
ATOM 7237 O O . LYS A 1 493 ? -46.655 47.257 -22.947 1.00 90.86 492 LYS A O 1
ATOM 7256 N N . ILE A 1 494 ? -44.852 45.984 -22.488 1.00 67.01 493 ILE A N 1
ATOM 7257 C CA . ILE A 1 494 ? -45.229 45.722 -21.107 1.00 63.22 493 ILE A CA 1
ATOM 7258 C C . ILE A 1 494 ? -43.972 45.751 -20.250 1.00 60.10 493 ILE A C 1
ATOM 7259 O O . ILE A 1 494 ? -42.878 45.402 -20.703 1.00 58.93 493 ILE A O 1
ATOM 7275 N N . SER A 1 495 ? -44.139 46.174 -19.001 1.00 70.27 494 SER A N 1
ATOM 7276 C CA . SER A 1 495 ? -43.016 46.300 -18.087 1.00 68.86 494 SER A CA 1
ATOM 7277 C C . SER A 1 495 ? -42.418 44.933 -17.765 1.00 67.36 494 SER A C 1
ATOM 7278 O O . SER A 1 495 ? -43.047 43.885 -17.942 1.00 64.11 494 SER A O 1
ATOM 7286 N N . ASP A 1 496 ? -41.174 44.959 -17.289 1.00 80.16 495 ASP A N 1
ATOM 7287 C CA . ASP A 1 496 ? -40.527 43.763 -16.770 1.00 79.25 495 ASP A CA 1
ATOM 7288 C C . ASP A 1 496 ? -40.820 43.534 -15.297 1.00 76.74 495 ASP A C 1
ATOM 7289 O O . ASP A 1 496 ? -40.621 42.418 -14.805 1.00 76.88 495 ASP A O 1
ATOM 7298 N N . ASN A 1 497 ? -41.295 44.558 -14.590 1.00 68.37 496 ASN A N 1
ATOM 7299 C CA . ASN A 1 497 ? -41.545 44.453 -13.160 1.00 67.89 496 ASN A CA 1
ATOM 7300 C C . ASN A 1 497 ? -42.976 43.984 -12.926 1.00 64.54 496 ASN A C 1
ATOM 7301 O O . ASN A 1 497 ? -43.916 44.703 -13.292 1.00 61.88 496 ASN A O 1
ATOM 7312 N N . PRO A 1 498 ? -43.197 42.807 -12.331 1.00 65.32 497 PRO A N 1
ATOM 7313 C CA . PRO A 1 498 ? -44.576 42.381 -12.042 1.00 63.72 497 PRO A CA 1
ATOM 7314 C C . PRO A 1 498 ? -45.247 43.174 -10.932 1.00 62.03 497 PRO A C 1
ATOM 7315 O O . PRO A 1 498 ? -46.440 42.957 -10.680 1.00 60.45 497 PRO A O 1
ATOM 7326 N N . ASN A 1 499 ? -44.530 44.076 -10.267 1.00 63.23 498 ASN A N 1
ATOM 7327 C CA . ASN A 1 499 ? -45.097 44.892 -9.202 1.00 63.15 498 ASN A CA 1
ATOM 7328 C C . ASN A 1 499 ? -45.648 46.222 -9.700 1.00 59.76 498 ASN A C 1
ATOM 7329 O O . ASN A 1 499 ? -46.202 46.981 -8.899 1.00 58.28 498 ASN A O 1
ATOM 7340 N N . THR A 1 500 ? -45.515 46.522 -10.988 1.00 63.68 499 THR A N 1
ATOM 7341 C CA . THR A 1 500 ? -45.970 47.794 -11.526 1.00 63.62 499 THR A CA 1
ATOM 7342 C C . THR A 1 500 ? -47.430 47.714 -11.958 1.00 62.04 499 THR A C 1
ATOM 7343 O O . THR A 1 500 ? -47.975 46.639 -12.220 1.00 60.14 499 THR A O 1
ATOM 7354 N N . TYR A 1 501 ? -48.061 48.888 -12.022 1.00 57.78 500 TYR A N 1
ATOM 7355 C CA . TYR A 1 501 ? -49.425 48.977 -12.532 1.00 56.85 500 TYR A CA 1
ATOM 7356 C C . TYR A 1 501 ? -49.482 48.587 -14.003 1.00 57.92 500 TYR A C 1
ATOM 7357 O O . TYR A 1 501 ? -50.428 47.922 -14.440 1.00 56.39 500 TYR A O 1
ATOM 7375 N N . ASP A 1 502 ? -48.469 48.987 -14.778 1.00 63.26 501 ASP A N 1
ATOM 7376 C CA . ASP A 1 502 ? -48.430 48.655 -16.199 1.00 62.51 501 ASP A CA 1
ATOM 7377 C C . ASP A 1 502 ? -48.518 47.150 -16.415 1.00 61.53 501 ASP A C 1
ATOM 7378 O O . ASP A 1 502 ? -49.230 46.683 -17.311 1.00 60.18 501 ASP A O 1
ATOM 7387 N N . TYR A 1 503 ? -47.799 46.373 -15.604 1.00 59.75 502 TYR A N 1
ATOM 7388 C CA . TYR A 1 503 ? -47.839 44.921 -15.739 1.00 59.68 502 TYR A CA 1
ATOM 7389 C C . TYR A 1 503 ? -49.203 44.372 -15.340 1.00 59.22 502 TYR A C 1
ATOM 7390 O O . TYR A 1 503 ? -49.810 43.592 -16.081 1.00 60.04 502 TYR A O 1
ATOM 7408 N N . MET A 1 504 ? -49.706 44.774 -14.171 1.00 59.64 503 MET A N 1
ATOM 7409 C CA . MET A 1 504 ? -51.005 44.284 -13.720 1.00 60.01 503 MET A CA 1
ATOM 7410 C C . MET A 1 504 ? -52.122 44.703 -14.663 1.00 59.91 503 MET A C 1
ATOM 7411 O O . MET A 1 504 ? -53.125 43.992 -14.794 1.00 62.61 503 MET A O 1
ATOM 7425 N N . ASN A 1 505 ? -51.971 45.848 -15.326 1.00 57.00 504 ASN A N 1
ATOM 7426 C CA . ASN A 1 505 ? -53.049 46.382 -16.148 1.00 56.06 504 ASN A CA 1
ATOM 7427 C C . ASN A 1 505 ? -53.084 45.751 -17.533 1.00 57.71 504 ASN A C 1
ATOM 7428 O O . ASN A 1 505 ? -54.165 45.613 -18.116 1.00 59.83 504 ASN A O 1
ATOM 7439 N N . LYS A 1 506 ? -51.929 45.358 -18.073 1.00 56.26 505 LYS A N 1
ATOM 7440 C CA . LYS A 1 506 ? -51.850 44.864 -19.440 1.00 55.98 505 LYS A CA 1
ATOM 7441 C C . LYS A 1 506 ? -51.828 43.344 -19.536 1.00 57.23 505 LYS A C 1
ATOM 7442 O O . LYS A 1 506 ? -52.017 42.810 -20.634 1.00 58.28 505 LYS A O 1
ATOM 7461 N N . ARG A 1 507 ? -51.615 42.637 -18.428 1.00 59.49 506 ARG A N 1
ATOM 7462 C CA . ARG A 1 507 ? -51.676 41.182 -18.455 1.00 59.07 506 ARG A CA 1
ATOM 7463 C C . ARG A 1 507 ? -53.091 40.725 -18.788 1.00 57.71 506 ARG A C 1
ATOM 7464 O O . ARG A 1 507 ? -54.073 41.253 -18.260 1.00 60.90 506 ARG A O 1
ATOM 7485 N N . VAL A 1 508 ? -53.190 39.739 -19.673 1.00 54.21 507 VAL A N 1
ATOM 7486 C CA . VAL A 1 508 ? -54.460 39.340 -20.269 1.00 51.40 507 VAL A CA 1
ATOM 7487 C C . VAL A 1 508 ? -54.950 38.073 -19.585 1.00 50.10 507 VAL A C 1
ATOM 7488 O O . VAL A 1 508 ? -54.244 37.057 -19.555 1.00 50.29 507 VAL A O 1
ATOM 7501 N N . VAL A 1 509 ? -56.168 38.127 -19.053 1.00 51.07 508 VAL A N 1
ATOM 7502 C CA . VAL A 1 509 ? -56.847 36.965 -18.492 1.00 51.15 508 VAL A CA 1
ATOM 7503 C C . VAL A 1 509 ? -58.012 36.622 -19.407 1.00 49.99 508 VAL A C 1
ATOM 7504 O O . VAL A 1 509 ? -58.790 37.504 -19.793 1.00 49.69 508 VAL A O 1
ATOM 7517 N N . ALA A 1 510 ? -58.129 35.353 -19.758 1.00 47.73 509 ALA A N 1
ATOM 7518 C CA . ALA A 1 510 ? -59.201 34.926 -20.646 1.00 49.06 509 ALA A CA 1
ATOM 7519 C C . ALA A 1 510 ? -60.510 34.835 -19.866 1.00 48.04 509 ALA A C 1
ATOM 7520 O O . ALA A 1 510 ? -60.532 34.257 -18.775 1.00 44.69 509 ALA A O 1
ATOM 7527 N N . PRO A 1 511 ? -61.616 35.384 -20.385 1.00 51.18 510 PRO A N 1
ATOM 7528 C CA . PRO A 1 511 ? -62.866 35.364 -19.605 1.00 51.35 510 PRO A CA 1
ATOM 7529 C C . PRO A 1 511 ? -63.381 33.965 -19.326 1.00 54.34 510 PRO A C 1
ATOM 7530 O O . PRO A 1 511 ? -64.121 33.769 -18.352 1.00 53.44 510 PRO A O 1
ATOM 7541 N N . GLY A 1 512 ? -63.011 32.983 -20.151 1.00 58.69 511 GLY A N 1
ATOM 7542 C CA . GLY A 1 512 ? -63.489 31.626 -19.956 1.00 59.49 511 GLY A CA 1
ATOM 7543 C C . GLY A 1 512 ? -63.063 31.002 -18.643 1.00 61.37 511 GLY A C 1
ATOM 7544 O O . GLY A 1 512 ? -63.630 29.978 -18.243 1.00 61.76 511 GLY A O 1
ATOM 7548 N N . LEU A 1 513 ? -62.080 31.594 -17.956 1.00 62.66 512 LEU A N 1
ATOM 7549 C CA . LEU A 1 513 ? -61.651 31.038 -16.676 1.00 63.43 512 LEU A CA 1
ATOM 7550 C C . LEU A 1 513 ? -62.651 31.342 -15.570 1.00 62.29 512 LEU A C 1
ATOM 7551 O O . LEU A 1 513 ? -62.727 30.599 -14.588 1.00 61.89 512 LEU A O 1
ATOM 7567 N N . VAL A 1 514 ? -63.418 32.420 -15.707 1.00 63.31 513 VAL A N 1
ATOM 7568 C CA . VAL A 1 514 ? -64.433 32.773 -14.722 1.00 62.14 513 VAL A CA 1
ATOM 7569 C C . VAL A 1 514 ? -65.688 33.222 -15.460 1.00 64.64 513 VAL A C 1
ATOM 7570 O O . VAL A 1 514 ? -66.103 34.383 -15.356 1.00 62.84 513 VAL A O 1
ATOM 7583 N N . ASP A 1 515 ? -66.296 32.308 -16.214 1.00 69.86 514 ASP A N 1
ATOM 7584 C CA . ASP A 1 515 ? -67.445 32.631 -17.046 1.00 71.65 514 ASP A CA 1
ATOM 7585 C C . ASP A 1 515 ? -68.738 32.364 -16.275 1.00 70.57 514 ASP A C 1
ATOM 7586 O O . ASP A 1 515 ? -68.726 32.042 -15.085 1.00 71.56 514 ASP A O 1
ATOM 7595 N N . CYS A 1 516 ? -69.875 32.488 -16.964 1.00 60.33 515 CYS A N 1
ATOM 7596 C CA . CYS A 1 516 ? -71.176 32.373 -16.316 1.00 60.21 515 CYS A CA 1
ATOM 7597 C C . CYS A 1 516 ? -71.427 30.986 -15.741 1.00 57.46 515 CYS A C 1
ATOM 7598 O O . CYS A 1 516 ? -72.252 30.847 -14.830 1.00 54.94 515 CYS A O 1
ATOM 7606 N N . TYR A 1 517 ? -70.736 29.964 -16.243 1.00 57.20 516 TYR A N 1
ATOM 7607 C CA . TYR A 1 517 ? -71.025 28.576 -15.906 1.00 56.66 516 TYR A CA 1
ATOM 7608 C C . TYR A 1 517 ? -70.057 28.002 -14.878 1.00 57.83 516 TYR A C 1
ATOM 7609 O O . TYR A 1 517 ? -70.012 26.781 -14.700 1.00 57.71 516 TYR A O 1
ATOM 7627 N N . ILE A 1 518 ? -69.294 28.850 -14.191 1.00 63.02 517 ILE A N 1
ATOM 7628 C CA . ILE A 1 518 ? -68.356 28.366 -13.185 1.00 68.89 517 ILE A CA 1
ATOM 7629 C C . ILE A 1 518 ? -69.123 27.805 -11.998 1.00 68.57 517 ILE A C 1
ATOM 7630 O O . ILE A 1 518 ? -70.003 28.472 -11.439 1.00 67.64 517 ILE A O 1
ATOM 7646 N N . ASN A 1 519 ? -68.784 26.578 -11.603 1.00 70.57 518 ASN A N 1
ATOM 7647 C CA . ASN A 1 519 ? -69.380 25.922 -10.440 1.00 69.46 518 ASN A CA 1
ATOM 7648 C C . ASN A 1 519 ? -70.858 26.277 -10.323 1.00 67.92 518 ASN A C 1
ATOM 7649 O O . ASN A 1 519 ? -71.354 26.689 -9.272 1.00 66.26 518 ASN A O 1
ATOM 7660 N N . LEU A 1 520 ? -71.560 26.124 -11.442 1.00 64.41 519 LEU A N 1
ATOM 7661 C CA . LEU A 1 520 ? -72.929 26.603 -11.549 1.00 61.03 519 LEU A CA 1
ATOM 7662 C C . LEU A 1 520 ? -73.828 25.892 -10.547 1.00 61.83 519 LEU A C 1
ATOM 7663 O O . LEU A 1 520 ? -73.949 24.662 -10.566 1.00 61.50 519 LEU A O 1
ATOM 7679 N N . GLY A 1 521 ? -74.457 26.672 -9.673 1.00 59.07 520 GLY A N 1
ATOM 7680 C CA . GLY A 1 521 ? -75.320 26.134 -8.644 1.00 56.98 520 GLY A CA 1
ATOM 7681 C C . GLY A 1 521 ? -74.638 25.809 -7.336 1.00 56.14 520 GLY A C 1
ATOM 7682 O O . GLY A 1 521 ? -75.228 25.101 -6.511 1.00 56.76 520 GLY A O 1
ATOM 7686 N N . ALA A 1 522 ? -73.419 26.297 -7.119 1.00 57.24 521 ALA A N 1
ATOM 7687 C CA . ALA A 1 522 ? -72.671 26.035 -5.899 1.00 58.19 521 ALA A CA 1
ATOM 7688 C C . ALA A 1 522 ? -72.346 27.342 -5.191 1.00 55.74 521 ALA A C 1
ATOM 7689 O O . ALA A 1 522 ? -72.297 28.413 -5.802 1.00 54.71 521 ALA A O 1
ATOM 7696 N N . ARG A 1 523 ? -72.128 27.238 -3.885 1.00 55.35 522 ARG A N 1
ATOM 7697 C CA . ARG A 1 523 ? -71.541 28.315 -3.094 1.00 53.99 522 ARG A CA 1
ATOM 7698 C C . ARG A 1 523 ? -70.091 27.913 -2.858 1.00 51.95 522 ARG A C 1
ATOM 7699 O O . ARG A 1 523 ? -69.794 27.111 -1.970 1.00 54.95 522 ARG A O 1
ATOM 7720 N N . TRP A 1 524 ? -69.189 28.463 -3.666 1.00 49.26 523 TRP A N 1
ATOM 7721 C CA . TRP A 1 524 ? -67.828 27.952 -3.739 1.00 48.97 523 TRP A CA 1
ATOM 7722 C C . TRP A 1 524 ? -66.880 29.058 -4.171 1.00 50.97 523 TRP A C 1
ATOM 7723 O O . TRP A 1 524 ? -67.084 29.681 -5.217 1.00 53.09 523 TRP A O 1
ATOM 7744 N N . SER A 1 525 ? -65.845 29.290 -3.370 1.00 54.37 524 SER A N 1
ATOM 7745 C CA . SER A 1 525 ? -64.787 30.223 -3.724 1.00 57.32 524 SER A CA 1
ATOM 7746 C C . SER A 1 525 ? -63.729 29.500 -4.544 1.00 56.05 524 SER A C 1
ATOM 7747 O O . SER A 1 525 ? -63.377 28.354 -4.254 1.00 55.51 524 SER A O 1
ATOM 7755 N N . LEU A 1 526 ? -63.228 30.173 -5.575 1.00 55.89 525 LEU A N 1
ATOM 7756 C CA . LEU A 1 526 ? -62.234 29.556 -6.440 1.00 54.77 525 LEU A CA 1
ATOM 7757 C C . LEU A 1 526 ? -60.994 29.177 -5.640 1.00 59.13 525 LEU A C 1
ATOM 7758 O O . LEU A 1 526 ? -60.504 29.952 -4.814 1.00 58.08 525 LEU A O 1
ATOM 7774 N N . ASP A 1 527 ? -60.490 27.966 -5.887 1.00 66.68 526 ASP A N 1
ATOM 7775 C CA . ASP A 1 527 ? -59.285 27.513 -5.200 1.00 70.01 526 ASP A CA 1
ATOM 7776 C C . ASP A 1 527 ? -58.119 28.463 -5.453 1.00 71.90 526 ASP A C 1
ATOM 7777 O O . ASP A 1 527 ? -57.350 28.771 -4.535 1.00 73.57 526 ASP A O 1
ATOM 7786 N N . TYR A 1 528 ? -57.975 28.945 -6.690 1.00 73.24 527 TYR A N 1
ATOM 7787 C CA . TYR A 1 528 ? -56.885 29.861 -7.006 1.00 73.90 527 TYR A CA 1
ATOM 7788 C C . TYR A 1 528 ? -57.011 31.191 -6.275 1.00 72.09 527 TYR A C 1
ATOM 7789 O O . TYR A 1 528 ? -56.007 31.895 -6.125 1.00 73.60 527 TYR A O 1
ATOM 7807 N N . MET A 1 529 ? -58.211 31.551 -5.818 1.00 63.46 528 MET A N 1
ATOM 7808 C CA . MET A 1 529 ? -58.436 32.827 -5.153 1.00 60.78 528 MET A CA 1
ATOM 7809 C C . MET A 1 529 ? -58.409 32.732 -3.633 1.00 62.03 528 MET A C 1
ATOM 7810 O O . MET A 1 529 ? -58.349 33.770 -2.967 1.00 62.24 528 MET A O 1
ATOM 7824 N N . ASP A 1 530 ? -58.452 31.524 -3.070 1.00 68.33 529 ASP A N 1
ATOM 7825 C CA . ASP A 1 530 ? -58.431 31.390 -1.617 1.00 68.42 529 ASP A CA 1
ATOM 7826 C C . ASP A 1 530 ? -57.184 32.030 -1.022 1.00 66.68 529 ASP A C 1
ATOM 7827 O O . ASP A 1 530 ? -57.265 32.756 -0.025 1.00 66.25 529 ASP A O 1
ATOM 7836 N N . ASN A 1 531 ? -56.021 31.778 -1.622 1.00 62.16 530 ASN A N 1
ATOM 7837 C CA . ASN A 1 531 ? -54.763 32.322 -1.135 1.00 60.28 530 ASN A CA 1
ATOM 7838 C C . ASN A 1 531 ? -54.436 33.685 -1.736 1.00 57.56 530 ASN A C 1
ATOM 7839 O O . ASN A 1 531 ? -53.260 34.063 -1.787 1.00 54.93 530 ASN A O 1
ATOM 7850 N N . VAL A 1 532 ? -55.442 34.428 -2.189 1.00 59.51 531 VAL A N 1
ATOM 7851 C CA . VAL A 1 532 ? -55.260 35.772 -2.727 1.00 57.36 531 VAL A CA 1
ATOM 7852 C C . VAL A 1 532 ? -55.910 36.756 -1.765 1.00 59.07 531 VAL A C 1
ATOM 7853 O O . VAL A 1 532 ? -57.094 36.620 -1.433 1.00 59.69 531 VAL A O 1
ATOM 7866 N N . ASN A 1 533 ? -55.132 37.740 -1.313 1.00 59.04 532 ASN A N 1
ATOM 7867 C CA . ASN A 1 533 ? -55.599 38.752 -0.374 1.00 59.39 532 ASN A CA 1
ATOM 7868 C C . ASN A 1 533 ? -56.906 39.371 -0.863 1.00 59.23 532 ASN A C 1
ATOM 7869 O O . ASN A 1 533 ? -56.893 40.201 -1.784 1.00 58.99 532 ASN A O 1
ATOM 7880 N N . PRO A 1 534 ? -58.053 39.008 -0.278 1.00 54.45 533 PRO A N 1
ATOM 7881 C CA . PRO A 1 534 ? -59.326 39.538 -0.790 1.00 54.46 533 PRO A CA 1
ATOM 7882 C C . PRO A 1 534 ? -59.496 41.026 -0.563 1.00 55.43 533 PRO A C 1
ATOM 7883 O O . PRO A 1 534 ? -60.367 41.636 -1.197 1.00 55.56 533 PRO A O 1
ATOM 7894 N N . PHE A 1 535 ? -58.690 41.632 0.307 1.00 58.50 534 PHE A N 1
ATOM 7895 C CA . PHE A 1 535 ? -58.844 43.046 0.616 1.00 58.13 534 PHE A CA 1
ATOM 7896 C C . PHE A 1 535 ? -58.144 43.943 -0.393 1.00 57.77 534 PHE A C 1
ATOM 7897 O O . PHE A 1 535 ? -58.411 45.148 -0.420 1.00 57.94 534 PHE A O 1
ATOM 7914 N N . ASN A 1 536 ? -57.257 43.385 -1.218 1.00 58.82 535 ASN A N 1
ATOM 7915 C CA . ASN A 1 536 ? -56.652 44.127 -2.323 1.00 59.00 535 ASN A CA 1
ATOM 7916 C C . ASN A 1 536 ? -57.598 44.059 -3.523 1.00 57.74 535 ASN A C 1
ATOM 7917 O O . ASN A 1 536 ? -57.341 43.409 -4.540 1.00 59.23 535 ASN A O 1
ATOM 7928 N N . HIS A 1 537 ? -58.718 44.764 -3.385 1.00 48.06 536 HIS A N 1
ATOM 7929 C CA . HIS A 1 537 ? -59.806 44.681 -4.344 1.00 48.16 536 HIS A CA 1
ATOM 7930 C C . HIS A 1 537 ? -60.505 46.030 -4.415 1.00 52.39 536 HIS A C 1
ATOM 7931 O O . HIS A 1 537 ? -60.583 46.755 -3.420 1.00 51.58 536 HIS A O 1
ATOM 7945 N N . HIS A 1 538 ? -61.020 46.360 -5.603 1.00 58.24 537 HIS A N 1
ATOM 7946 C CA . HIS A 1 538 ? -61.654 47.657 -5.802 1.00 58.59 537 HIS A CA 1
ATOM 7947 C C . HIS A 1 538 ? -63.017 47.757 -5.131 1.00 59.99 537 HIS A C 1
ATOM 7948 O O . HIS A 1 538 ? -63.592 48.852 -5.099 1.00 60.13 537 HIS A O 1
ATOM 7962 N N . ARG A 1 539 ? -63.544 46.659 -4.592 1.00 57.49 538 ARG A N 1
ATOM 7963 C CA . ARG A 1 539 ? -64.772 46.686 -3.809 1.00 56.13 538 ARG A CA 1
ATOM 7964 C C . ARG A 1 539 ? -64.502 46.706 -2.310 1.00 53.73 538 ARG A C 1
ATOM 7965 O O . ARG A 1 539 ? -65.429 46.507 -1.519 1.00 52.28 538 ARG A O 1
ATOM 7986 N N . ASN A 1 540 ? -63.253 46.937 -1.906 1.00 50.17 539 ASN A N 1
ATOM 7987 C CA . ASN A 1 540 ? -62.923 47.170 -0.506 1.00 50.35 539 ASN A CA 1
ATOM 7988 C C . ASN A 1 540 ? -63.572 48.469 -0.043 1.00 47.84 539 ASN A C 1
ATOM 7989 O O . ASN A 1 540 ? -62.984 49.545 -0.181 1.00 45.32 539 ASN A O 1
ATOM 8000 N N . ALA A 1 541 ? -64.784 48.374 0.510 1.00 53.42 540 ALA A N 1
ATOM 8001 C CA . ALA A 1 541 ? -65.555 49.571 0.837 1.00 57.03 540 ALA A CA 1
ATOM 8002 C C . ALA A 1 541 ? -64.761 50.537 1.707 1.00 57.26 540 ALA A C 1
ATOM 8003 O O . ALA A 1 541 ? -64.837 51.757 1.522 1.00 55.00 540 ALA A O 1
ATOM 8010 N N . GLY A 1 542 ? -63.999 50.011 2.666 1.00 56.05 541 GLY A N 1
ATOM 8011 C CA . GLY A 1 542 ? -63.210 50.880 3.524 1.00 57.09 541 GLY A CA 1
ATOM 8012 C C . GLY A 1 542 ? -62.134 51.624 2.757 1.00 56.98 541 GLY A C 1
ATOM 8013 O O . GLY A 1 542 ? -62.048 52.854 2.819 1.00 58.48 541 GLY A O 1
ATOM 8017 N N . LEU A 1 543 ? -61.296 50.889 2.022 1.00 56.34 542 LEU A N 1
ATOM 8018 C CA . LEU A 1 543 ? -60.249 51.528 1.233 1.00 58.44 542 LEU A CA 1
ATOM 8019 C C . LEU A 1 543 ? -60.840 52.548 0.269 1.00 58.45 542 LEU A C 1
ATOM 8020 O O . LEU A 1 543 ? -60.287 53.639 0.082 1.00 56.64 542 LEU A O 1
ATOM 8036 N N . ARG A 1 544 ? -61.971 52.208 -0.345 1.00 61.27 543 ARG A N 1
ATOM 8037 C CA . ARG A 1 544 ? -62.620 53.111 -1.285 1.00 61.93 543 ARG A CA 1
ATOM 8038 C C . ARG A 1 544 ? -63.079 54.390 -0.593 1.00 59.76 543 ARG A C 1
ATOM 8039 O O . ARG A 1 544 ? -62.879 55.495 -1.113 1.00 57.95 543 ARG A O 1
ATOM 8060 N N . TYR A 1 545 ? -63.696 54.261 0.583 1.00 59.81 544 TYR A N 1
ATOM 8061 C CA . TYR A 1 545 ? -64.115 55.437 1.339 1.00 58.78 544 TYR A CA 1
ATOM 8062 C C . TYR A 1 545 ? -62.920 56.306 1.708 1.00 59.23 544 TYR A C 1
ATOM 8063 O O . TYR A 1 545 ? -62.990 57.539 1.633 1.00 59.38 544 TYR A O 1
ATOM 8081 N N . ARG A 1 546 ? -61.808 55.681 2.104 1.00 55.59 545 ARG A N 1
ATOM 8082 C CA . ARG A 1 546 ? -60.626 56.446 2.483 1.00 54.93 545 ARG A CA 1
ATOM 8083 C C . ARG A 1 546 ? -59.969 57.095 1.271 1.00 55.84 545 ARG A C 1
ATOM 8084 O O . ARG A 1 546 ? -59.336 58.149 1.401 1.00 56.18 545 ARG A O 1
ATOM 8105 N N . SER A 1 547 ? -60.111 56.492 0.089 1.00 58.37 546 SER A N 1
ATOM 8106 C CA . SER A 1 547 ? -59.609 57.123 -1.127 1.00 60.73 546 SER A CA 1
ATOM 8107 C C . SER A 1 547 ? -60.450 58.333 -1.507 1.00 64.07 546 SER A C 1
ATOM 8108 O O . SER A 1 547 ? -59.915 59.352 -1.959 1.00 64.54 546 SER A O 1
ATOM 8116 N N . MET A 1 548 ? -61.766 58.240 -1.330 1.00 65.81 547 MET A N 1
ATOM 8117 C CA . MET A 1 548 ? -62.651 59.339 -1.686 1.00 65.55 547 MET A CA 1
ATOM 8118 C C . MET A 1 548 ? -62.693 60.426 -0.622 1.00 62.28 547 MET A C 1
ATOM 8119 O O . MET A 1 548 ? -63.114 61.548 -0.923 1.00 61.17 547 MET A O 1
ATOM 8133 N N . LEU A 1 549 ? -62.269 60.127 0.609 1.00 63.69 548 LEU A N 1
ATOM 8134 C CA . LEU A 1 549 ? -62.111 61.185 1.601 1.00 63.42 548 LEU A CA 1
ATOM 8135 C C . LEU A 1 549 ? -61.066 62.198 1.161 1.00 63.39 548 LEU A C 1
ATOM 8136 O O . LEU A 1 549 ? -61.152 63.379 1.519 1.00 63.57 548 LEU A O 1
ATOM 8152 N N . LEU A 1 550 ? -60.072 61.753 0.391 1.00 58.86 549 LEU A N 1
ATOM 8153 C CA . LEU A 1 550 ? -59.066 62.662 -0.143 1.00 59.61 549 LEU A CA 1
ATOM 8154 C C . LEU A 1 550 ? -59.566 63.362 -1.401 1.00 59.20 549 LEU A C 1
ATOM 8155 O O . LEU A 1 550 ? -59.359 64.569 -1.565 1.00 58.99 549 LEU A O 1
ATOM 8171 N N . GLY A 1 551 ? -60.230 62.631 -2.287 1.00 59.80 550 GLY A N 1
ATOM 8172 C CA . GLY A 1 551 ? -60.809 63.192 -3.486 1.00 59.39 550 GLY A CA 1
ATOM 8173 C C . GLY A 1 551 ? -60.684 62.227 -4.646 1.00 60.06 550 GLY A C 1
ATOM 8174 O O . GLY A 1 551 ? -60.387 61.046 -4.470 1.00 61.28 550 GLY A O 1
ATOM 8178 N N . ASN A 1 552 ? -60.918 62.750 -5.851 1.00 59.86 551 ASN A N 1
ATOM 8179 C CA . ASN A 1 552 ? -60.871 61.961 -7.077 1.00 57.23 551 ASN A CA 1
ATOM 8180 C C . ASN A 1 552 ? -59.640 62.241 -7.927 1.00 56.15 551 ASN A C 1
ATOM 8181 O O . ASN A 1 552 ? -59.469 61.604 -8.971 1.00 57.95 551 ASN A O 1
ATOM 8192 N N . GLY A 1 553 ? -58.783 63.173 -7.516 1.00 56.40 552 GLY A N 1
ATOM 8193 C CA . GLY A 1 553 ? -57.574 63.481 -8.246 1.00 56.15 552 GLY A CA 1
ATOM 8194 C C . GLY A 1 553 ? -56.347 62.847 -7.608 1.00 56.00 552 GLY A C 1
ATOM 8195 O O . GLY A 1 553 ? -56.375 62.350 -6.485 1.00 54.86 552 GLY A O 1
ATOM 8199 N N . ARG A 1 554 ? -55.249 62.873 -8.363 1.00 57.25 553 ARG A N 1
ATOM 8200 C CA . ARG A 1 554 ? -53.985 62.363 -7.848 1.00 60.92 553 ARG A CA 1
ATOM 8201 C C . ARG A 1 554 ? -53.238 63.417 -7.041 1.00 62.20 553 ARG A C 1
ATOM 8202 O O . ARG A 1 554 ? -52.440 63.069 -6.164 1.00 61.38 553 ARG A O 1
ATOM 8223 N N . TYR A 1 555 ? -53.485 64.695 -7.318 1.00 62.32 554 TYR A N 1
ATOM 8224 C CA . TYR A 1 555 ? -52.845 65.793 -6.603 1.00 64.02 554 TYR A CA 1
ATOM 8225 C C . TYR A 1 555 ? -53.759 66.209 -5.455 1.00 65.48 554 TYR A C 1
ATOM 8226 O O . TYR A 1 555 ? -54.836 66.769 -5.682 1.00 67.95 554 TYR A O 1
ATOM 8244 N N . VAL A 1 556 ? -53.331 65.937 -4.226 1.00 60.87 555 VAL A N 1
ATOM 8245 C CA . VAL A 1 556 ? -54.188 66.116 -3.058 1.00 63.88 555 VAL A CA 1
ATOM 8246 C C . VAL A 1 556 ? -53.439 66.829 -1.937 1.00 64.41 555 VAL A C 1
ATOM 8247 O O . VAL A 1 556 ? -52.567 66.225 -1.294 1.00 63.51 555 VAL A O 1
ATOM 8260 N N . PRO A 1 557 ? -53.733 68.102 -1.669 1.00 74.22 556 PRO A N 1
ATOM 8261 C CA . PRO A 1 557 ? -53.315 68.708 -0.395 1.00 75.51 556 PRO A CA 1
ATOM 8262 C C . PRO A 1 557 ? -54.204 68.206 0.735 1.00 75.26 556 PRO A C 1
ATOM 8263 O O . PRO A 1 557 ? -55.413 68.449 0.741 1.00 75.81 556 PRO A O 1
ATOM 8274 N N . PHE A 1 558 ? -53.602 67.508 1.694 1.00 70.66 557 PHE A N 1
ATOM 8275 C CA . PHE A 1 558 ? -54.348 66.812 2.731 1.00 68.97 557 PHE A CA 1
ATOM 8276 C C . PHE A 1 558 ? -54.155 67.476 4.089 1.00 71.83 557 PHE A C 1
ATOM 8277 O O . PHE A 1 558 ? -53.153 68.150 4.341 1.00 72.54 557 PHE A O 1
ATOM 8294 N N . HIS A 1 559 ? -55.140 67.270 4.961 1.00 68.22 558 HIS A N 1
ATOM 8295 C CA . HIS A 1 559 ? -55.123 67.814 6.316 1.00 67.64 558 HIS A CA 1
ATOM 8296 C C . HIS A 1 559 ? -55.813 66.791 7.207 1.00 64.21 558 HIS A C 1
ATOM 8297 O O . HIS A 1 559 ? -57.023 66.582 7.083 1.00 60.93 558 HIS A O 1
ATOM 8311 N N . ILE A 1 560 ? -55.050 66.150 8.095 1.00 70.14 559 ILE A N 1
ATOM 8312 C CA . ILE A 1 560 ? -55.522 64.973 8.812 1.00 67.69 559 ILE A CA 1
ATOM 8313 C C . ILE A 1 560 ? -55.184 65.070 10.295 1.00 70.34 559 ILE A C 1
ATOM 8314 O O . ILE A 1 560 ? -54.358 65.879 10.722 1.00 70.99 559 ILE A O 1
ATOM 8330 N N . GLN A 1 561 ? -55.843 64.217 11.080 1.00 70.85 560 GLN A N 1
ATOM 8331 C CA . GLN A 1 561 ? -55.599 64.085 12.513 1.00 69.35 560 GLN A CA 1
ATOM 8332 C C . GLN A 1 561 ? -55.195 62.645 12.797 1.00 68.09 560 GLN A C 1
ATOM 8333 O O . GLN A 1 561 ? -55.923 61.713 12.437 1.00 65.14 560 GLN A O 1
ATOM 8347 N N . VAL A 1 562 ? -54.048 62.464 13.434 1.00 70.90 561 VAL A N 1
ATOM 8348 C CA . VAL A 1 562 ? -53.479 61.144 13.699 1.00 70.00 561 VAL A CA 1
ATOM 8349 C C . VAL A 1 562 ? -53.547 60.886 15.200 1.00 71.60 561 VAL A C 1
ATOM 8350 O O . VAL A 1 562 ? -53.103 61.737 15.979 1.00 73.26 561 VAL A O 1
ATOM 8363 N N . PRO A 1 563 ? -54.068 59.744 15.645 1.00 63.77 562 PRO A N 1
ATOM 8364 C CA . PRO A 1 563 ? -54.182 59.484 17.081 1.00 64.77 562 PRO A CA 1
ATOM 8365 C C . PRO A 1 563 ? -52.971 58.755 17.648 1.00 69.70 562 PRO A C 1
ATOM 8366 O O . PRO A 1 563 ? -52.170 58.157 16.927 1.00 70.54 562 PRO A O 1
ATOM 8377 N N . GLN A 1 564 ? -52.866 58.804 18.975 1.00 74.61 563 GLN A N 1
ATOM 8378 C CA . GLN A 1 564 ? -51.825 58.087 19.700 1.00 75.87 563 GLN A CA 1
ATOM 8379 C C . GLN A 1 564 ? -52.347 56.704 20.073 1.00 74.03 563 GLN A C 1
ATOM 8380 O O . GLN A 1 564 ? -53.383 56.584 20.736 1.00 73.68 563 GLN A O 1
ATOM 8394 N N . LYS A 1 565 ? -51.623 55.661 19.654 1.00 70.74 564 LYS A N 1
ATOM 8395 C CA . LYS A 1 565 ? -52.066 54.287 19.843 1.00 72.59 564 LYS A CA 1
ATOM 8396 C C . LYS A 1 565 ? -51.289 53.521 20.904 1.00 70.69 564 LYS A C 1
ATOM 8397 O O . LYS A 1 565 ? -51.772 52.480 21.360 1.00 67.60 564 LYS A O 1
ATOM 8416 N N . PHE A 1 566 ? -50.111 53.997 21.305 1.00 68.84 565 PHE A N 1
ATOM 8417 C CA . PHE A 1 566 ? -49.318 53.274 22.289 1.00 71.69 565 PHE A CA 1
ATOM 8418 C C . PHE A 1 566 ? -50.117 53.094 23.574 1.00 74.54 565 PHE A C 1
ATOM 8419 O O . PHE A 1 566 ? -50.691 54.051 24.104 1.00 74.17 565 PHE A O 1
ATOM 8436 N N . PHE A 1 567 ? -50.148 51.858 24.077 1.00 82.91 566 PHE A N 1
ATOM 8437 C CA . PHE A 1 567 ? -51.073 51.513 25.152 1.00 84.55 566 PHE A CA 1
ATOM 8438 C C . PHE A 1 567 ? -50.748 52.242 26.450 1.00 88.01 566 PHE A C 1
ATOM 8439 O O . PHE A 1 567 ? -51.657 52.533 27.235 1.00 90.29 566 PHE A O 1
ATOM 8456 N N . ALA A 1 568 ? -49.473 52.548 26.697 1.00 92.96 567 ALA A N 1
ATOM 8457 C CA . ALA A 1 568 ? -49.105 53.191 27.954 1.00 96.29 567 ALA A CA 1
ATOM 8458 C C . ALA A 1 568 ? -49.549 54.649 28.003 1.00 97.00 567 ALA A C 1
ATOM 8459 O O . ALA A 1 568 ? -49.801 55.179 29.091 1.00 98.11 567 ALA A O 1
ATOM 8466 N N . ILE A 1 569 ? -49.657 55.308 26.854 1.00 88.43 568 ILE A N 1
ATOM 8467 C CA . ILE A 1 569 ? -49.941 56.740 26.796 1.00 88.45 568 ILE A CA 1
ATOM 8468 C C . ILE A 1 569 ? -51.401 57.016 26.459 1.00 83.26 568 ILE A C 1
ATOM 8469 O O . ILE A 1 569 ? -52.040 57.857 27.092 1.00 80.37 568 ILE A O 1
ATOM 8485 N N . LYS A 1 570 ? -51.946 56.313 25.461 1.00 85.15 569 LYS A N 1
ATOM 8486 C CA . LYS A 1 570 ? -53.164 56.769 24.793 1.00 86.44 569 LYS A CA 1
ATOM 8487 C C . LYS A 1 570 ? -54.292 57.094 25.767 1.00 87.23 569 LYS A C 1
ATOM 8488 O O . LYS A 1 570 ? -55.167 57.907 25.446 1.00 86.81 569 LYS A O 1
ATOM 8507 N N . ASN A 1 571 ? -54.293 56.484 26.953 1.00 88.17 570 ASN A N 1
ATOM 8508 C CA . ASN A 1 571 ? -55.313 56.756 27.960 1.00 87.87 570 ASN A CA 1
ATOM 8509 C C . ASN A 1 571 ? -54.738 57.367 29.231 1.00 88.68 570 ASN A C 1
ATOM 8510 O O . ASN A 1 571 ? -55.467 57.511 30.221 1.00 87.53 570 ASN A O 1
ATOM 8521 N N . LEU A 1 572 ? -53.461 57.735 29.234 1.00 86.00 571 LEU A N 1
ATOM 8522 C CA . LEU A 1 572 ? -52.862 58.313 30.427 1.00 86.33 571 LEU A CA 1
ATOM 8523 C C . LEU A 1 572 ? -53.519 59.644 30.762 1.00 88.16 571 LEU A C 1
ATOM 8524 O O . LEU A 1 572 ? -53.932 60.402 29.880 1.00 87.14 571 LEU A O 1
ATOM 8540 N N . LEU A 1 573 ? -53.611 59.925 32.057 1.00 77.20 572 LEU A N 1
ATOM 8541 C CA . LEU A 1 573 ? -54.128 61.191 32.562 1.00 78.64 572 LEU A CA 1
ATOM 8542 C C . LEU A 1 573 ? -52.940 61.966 33.115 1.00 76.06 572 LEU A C 1
ATOM 8543 O O . LEU A 1 573 ? -52.380 61.601 34.155 1.00 73.96 572 LEU A O 1
ATOM 8559 N N . LEU A 1 574 ? -52.556 63.028 32.415 1.00 91.56 573 LEU A N 1
ATOM 8560 C CA . LEU A 1 574 ? -51.303 63.722 32.674 1.00 91.48 573 LEU A CA 1
ATOM 8561 C C . LEU A 1 574 ? -51.539 64.863 33.657 1.00 95.32 573 LEU A C 1
ATOM 8562 O O . LEU A 1 574 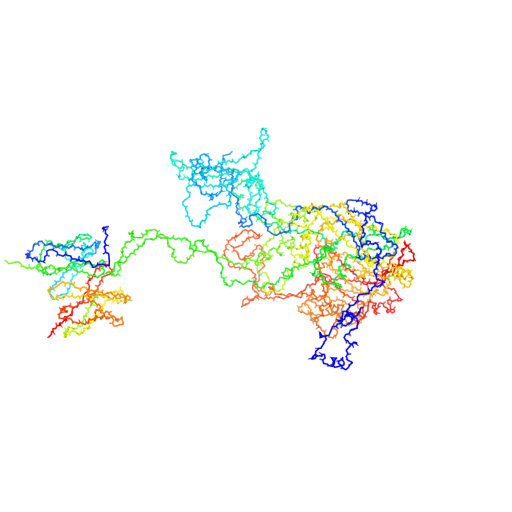? -52.348 65.760 33.396 1.00 95.23 573 LEU A O 1
ATOM 8578 N N . LEU A 1 575 ? -50.834 64.825 34.782 1.00 104.83 574 LEU A N 1
ATOM 8579 C CA . LEU A 1 575 ? -50.958 65.850 35.806 1.00 108.29 574 LEU A CA 1
ATOM 8580 C C . LEU A 1 575 ? -50.113 67.062 35.435 1.00 109.53 574 LEU A C 1
ATOM 8581 O O . LEU A 1 575 ? -49.282 67.003 34.526 1.00 110.10 574 LEU A O 1
ATOM 8597 N N . PRO A 1 576 ? -50.312 68.196 36.124 1.00 106.36 575 PRO A N 1
ATOM 8598 C CA . PRO A 1 576 ? -49.568 69.414 35.771 1.00 106.37 575 PRO A CA 1
ATOM 8599 C C . PRO A 1 576 ? -48.068 69.206 35.641 1.00 105.36 575 PRO A C 1
ATOM 8600 O O . PRO A 1 576 ? -47.517 68.203 36.106 1.00 105.51 575 PRO A O 1
ATOM 8611 N N . GLY A 1 577 ? -47.407 70.164 35.007 1.00 97.21 576 GLY A N 1
ATOM 8612 C CA . GLY A 1 577 ? -46.010 70.050 34.644 1.00 97.17 576 GLY A CA 1
ATOM 8613 C C . GLY A 1 577 ? -45.813 70.171 33.144 1.00 94.00 576 GLY A C 1
ATOM 8614 O O . GLY A 1 577 ? -46.757 70.195 32.357 1.00 93.43 576 GLY A O 1
ATOM 8618 N N . SER A 1 578 ? -44.543 70.256 32.764 1.00 92.14 577 SER A N 1
ATOM 8619 C CA . SER A 1 578 ? -44.148 70.303 31.364 1.00 91.78 577 SER A CA 1
ATOM 8620 C C . SER A 1 578 ? -43.512 68.976 30.974 1.00 91.55 577 SER A C 1
ATOM 8621 O O . SER A 1 578 ? -42.814 68.352 31.779 1.00 92.83 577 SER A O 1
ATOM 8629 N N . TYR A 1 579 ? -43.759 68.547 29.736 1.00 90.65 578 TYR A N 1
ATOM 8630 C CA . TYR A 1 579 ? -43.308 67.245 29.268 1.00 90.19 578 TYR A CA 1
ATOM 8631 C C . TYR A 1 579 ? -42.866 67.341 27.815 1.00 87.02 578 TYR A C 1
ATOM 8632 O O . TYR A 1 579 ? -43.499 68.031 27.011 1.00 84.57 578 TYR A O 1
ATOM 8650 N N . THR A 1 580 ? -41.776 66.648 27.486 1.00 93.71 579 THR A N 1
ATOM 8651 C CA . THR A 1 580 ? -41.378 66.479 26.096 1.00 95.05 579 THR A CA 1
ATOM 8652 C C . THR A 1 580 ? -42.204 65.366 25.471 1.00 95.64 579 THR A C 1
ATOM 8653 O O . THR A 1 580 ? -42.262 64.254 26.003 1.00 96.27 579 THR A O 1
ATOM 8664 N N . TYR A 1 581 ? -42.850 65.669 24.351 1.00 89.63 580 TYR A N 1
ATOM 8665 C CA . TYR A 1 581 ? -43.615 64.686 23.588 1.00 88.10 580 TYR A CA 1
ATOM 8666 C C . TYR A 1 581 ? -43.038 64.700 22.179 1.00 88.28 580 TYR A C 1
ATOM 8667 O O . TYR A 1 581 ? -43.330 65.605 21.390 1.00 87.51 580 TYR A O 1
ATOM 8685 N N . GLU A 1 582 ? -42.202 63.712 21.875 1.00 101.45 581 GLU A N 1
ATOM 8686 C CA . GLU A 1 582 ? -41.493 63.629 20.607 1.00 102.76 581 GLU A CA 1
ATOM 8687 C C . GLU A 1 582 ? -41.814 62.300 19.941 1.00 100.79 581 GLU A C 1
ATOM 8688 O O . GLU A 1 582 ? -41.832 61.256 20.601 1.00 101.87 581 GLU A O 1
ATOM 8700 N N . TRP A 1 583 ? -42.070 62.337 18.635 1.00 92.82 582 TRP A N 1
ATOM 8701 C CA . TRP A 1 583 ? -42.422 61.123 17.915 1.00 92.08 582 TRP A CA 1
ATOM 8702 C C . TRP A 1 583 ? -41.872 61.176 16.498 1.00 91.58 582 TRP A C 1
ATOM 8703 O O . TRP A 1 583 ? -41.645 62.253 15.940 1.00 92.71 582 TRP A O 1
ATOM 8724 N N . ASN A 1 584 ? -41.668 59.994 15.925 1.00 82.89 583 ASN A N 1
ATOM 8725 C CA . ASN A 1 584 ? -41.168 59.841 14.569 1.00 83.74 583 ASN A CA 1
ATOM 8726 C C . ASN A 1 584 ? -42.292 59.399 13.643 1.00 80.72 583 ASN A C 1
ATOM 8727 O O . ASN A 1 584 ? -43.227 58.706 14.057 1.00 80.96 583 ASN A O 1
ATOM 8738 N N . PHE A 1 585 ? -42.188 59.801 12.379 1.00 82.83 584 PHE A N 1
ATOM 8739 C CA . PHE A 1 585 ? -43.213 59.526 11.386 1.00 77.82 584 PHE A CA 1
ATOM 8740 C C . PHE A 1 585 ? -42.558 58.996 10.118 1.00 77.08 584 PHE A C 1
ATOM 8741 O O . PHE A 1 585 ? -41.390 59.281 9.841 1.00 76.57 584 PHE A O 1
ATOM 8758 N N . ARG A 1 586 ? -43.321 58.220 9.353 1.00 75.25 585 ARG A N 1
ATOM 8759 C CA . ARG A 1 586 ? -42.820 57.618 8.127 1.00 73.51 585 ARG A CA 1
ATOM 8760 C C . ARG A 1 586 ? -43.139 58.488 6.915 1.00 70.86 585 ARG A C 1
ATOM 8761 O O . ARG A 1 586 ? -44.083 59.281 6.912 1.00 68.66 585 ARG A O 1
ATOM 8782 N N . LYS A 1 587 ? -42.323 58.320 5.873 1.00 62.83 586 LYS A N 1
ATOM 8783 C CA . LYS A 1 587 ? -42.591 58.895 4.565 1.00 64.13 586 LYS A CA 1
ATOM 8784 C C . LYS A 1 587 ? -42.722 57.846 3.473 1.00 65.05 586 LYS A C 1
ATOM 8785 O O . LYS A 1 587 ? -43.055 58.201 2.335 1.00 62.52 586 LYS A O 1
ATOM 8805 N N . ASP A 1 588 ? -42.466 56.575 3.777 1.00 82.38 587 ASP A N 1
ATOM 8806 C CA . ASP A 1 588 ? -42.501 55.522 2.772 1.00 81.77 587 ASP A CA 1
ATOM 8807 C C . ASP A 1 588 ? -43.898 55.393 2.179 1.00 79.14 587 ASP A C 1
ATOM 8808 O O . ASP A 1 588 ? -44.842 55.016 2.880 1.00 79.03 587 ASP A O 1
ATOM 8817 N N . VAL A 1 589 ? -44.039 55.712 0.890 1.00 74.71 588 VAL A N 1
ATOM 8818 C CA . VAL A 1 589 ? -45.344 55.633 0.238 1.00 73.14 588 VAL A CA 1
ATOM 8819 C C . VAL A 1 589 ? -45.937 54.235 0.377 1.00 71.35 588 VAL A C 1
ATOM 8820 O O . VAL A 1 589 ? -47.155 54.075 0.523 1.00 70.42 588 VAL A O 1
ATOM 8833 N N . ASN A 1 590 ? -45.095 53.200 0.330 1.00 66.06 589 ASN A N 1
ATOM 8834 C CA . ASN A 1 590 ? -45.600 51.842 0.490 1.00 65.86 589 ASN A CA 1
ATOM 8835 C C . ASN A 1 590 ? -46.109 51.575 1.900 1.00 66.14 589 ASN A C 1
ATOM 8836 O O . ASN A 1 590 ? -46.862 50.615 2.101 1.00 64.65 589 ASN A O 1
ATOM 8847 N N . MET A 1 591 ? -45.721 52.395 2.877 1.00 73.57 590 MET A N 1
ATOM 8848 C CA . MET A 1 591 ? -46.193 52.253 4.249 1.00 73.58 590 MET A CA 1
ATOM 8849 C C . MET A 1 591 ? -47.335 53.207 4.574 1.00 73.41 590 MET A C 1
ATOM 8850 O O . MET A 1 591 ? -48.342 52.790 5.154 1.00 73.34 590 MET A O 1
ATOM 8864 N N . VAL A 1 592 ? -47.200 54.483 4.214 1.00 71.67 591 VAL A N 1
ATOM 8865 C CA . VAL A 1 592 ? -48.222 55.456 4.582 1.00 71.29 591 VAL A CA 1
ATOM 8866 C C . VAL A 1 592 ? -49.433 55.353 3.665 1.00 68.80 591 VAL A C 1
ATOM 8867 O O . VAL A 1 592 ? -50.551 55.688 4.072 1.00 69.93 591 VAL A O 1
ATOM 8880 N N . LEU A 1 593 ? -49.245 54.898 2.429 1.00 63.54 592 LEU A N 1
ATOM 8881 C CA . LEU A 1 593 ? -50.332 54.767 1.471 1.00 63.40 592 LEU A CA 1
ATOM 8882 C C . LEU A 1 593 ? -50.702 53.304 1.281 1.00 65.34 592 LEU A C 1
ATOM 8883 O O . LEU A 1 593 ? -49.911 52.395 1.544 1.00 65.71 592 LEU A O 1
ATOM 8899 N N . GLN A 1 594 ? -51.930 53.095 0.817 1.00 72.87 593 GLN A N 1
ATOM 8900 C CA . GLN A 1 594 ? -52.456 51.771 0.524 1.00 69.65 593 GLN A CA 1
ATOM 8901 C C . GLN A 1 594 ? -53.145 51.824 -0.829 1.00 68.41 593 GLN A C 1
ATOM 8902 O O . GLN A 1 594 ? -53.916 52.750 -1.095 1.00 67.92 593 GLN A O 1
ATOM 8916 N N . SER A 1 595 ? -52.868 50.838 -1.679 1.00 62.11 594 SER A N 1
ATOM 8917 C CA . SER A 1 595 ? -53.523 50.719 -2.973 1.00 58.26 594 SER A CA 1
ATOM 8918 C C . SER A 1 595 ? -54.321 49.424 -3.021 1.00 54.10 594 SER A C 1
ATOM 8919 O O . SER A 1 595 ? -53.996 48.452 -2.335 1.00 55.65 594 SER A O 1
ATOM 8927 N N . SER A 1 596 ? -55.374 49.417 -3.839 1.00 48.57 595 SER A N 1
ATOM 8928 C CA . SER A 1 596 ? -56.221 48.232 -3.932 1.00 48.47 595 SER A CA 1
ATOM 8929 C C . SER A 1 596 ? -55.551 47.119 -4.727 1.00 49.82 595 SER A C 1
ATOM 8930 O O . SER A 1 596 ? -55.831 45.939 -4.494 1.00 49.65 595 SER A O 1
ATOM 8938 N N . LEU A 1 597 ? -54.674 47.463 -5.667 1.00 53.56 596 LEU A N 1
ATOM 8939 C CA . LEU A 1 597 ? -53.957 46.452 -6.431 1.00 55.03 596 LEU A CA 1
ATOM 8940 C C . LEU A 1 597 ? -52.638 46.044 -5.787 1.00 60.16 596 LEU A C 1
ATOM 8941 O O . LEU A 1 597 ? -52.105 44.981 -6.124 1.00 65.49 596 LEU A O 1
ATOM 8957 N N . GLY A 1 598 ? -52.103 46.850 -4.872 1.00 55.61 597 GLY A N 1
ATOM 8958 C CA . GLY A 1 598 ? -50.880 46.502 -4.178 1.00 55.38 597 GLY A CA 1
ATOM 8959 C C . GLY A 1 598 ? -49.601 46.771 -4.938 1.00 57.71 597 GLY A C 1
ATOM 8960 O O . GLY A 1 598 ? -48.528 46.367 -4.473 1.00 60.24 597 GLY A O 1
ATOM 8964 N N . ASN A 1 599 ? -49.672 47.438 -6.087 1.00 57.45 598 ASN A N 1
ATOM 8965 C CA . ASN A 1 599 ? -48.474 47.737 -6.857 1.00 58.12 598 ASN A CA 1
ATOM 8966 C C . ASN A 1 599 ? -47.479 48.543 -6.022 1.00 60.97 598 ASN A C 1
ATOM 8967 O O . ASN A 1 599 ? -47.840 49.238 -5.068 1.00 62.94 598 ASN A O 1
ATOM 8978 N N . ASP A 1 600 ? -46.204 48.437 -6.395 1.00 65.09 599 ASP A N 1
ATOM 8979 C CA . ASP A 1 600 ? -45.123 49.146 -5.709 1.00 66.49 599 ASP A CA 1
ATOM 8980 C C . ASP A 1 600 ? -45.252 50.638 -5.987 1.00 65.57 599 ASP A C 1
ATOM 8981 O O . ASP A 1 600 ? -44.886 51.117 -7.062 1.00 63.95 599 ASP A O 1
ATOM 8990 N N . LEU A 1 601 ? -45.759 51.386 -5.004 1.00 60.01 600 LEU A N 1
ATOM 8991 C CA . LEU A 1 601 ? -45.971 52.815 -5.191 1.00 60.92 600 LEU A CA 1
ATOM 8992 C C . LEU A 1 601 ? -44.665 53.599 -5.231 1.00 58.84 600 LEU A C 1
ATOM 8993 O O . LEU A 1 601 ? -44.660 54.745 -5.693 1.00 54.73 600 LEU A O 1
ATOM 9009 N N . ARG A 1 602 ? -43.562 53.016 -4.761 1.00 63.69 601 ARG A N 1
ATOM 9010 C CA . ARG A 1 602 ? -42.264 53.663 -4.925 1.00 67.20 601 ARG A CA 1
ATOM 9011 C C . ARG A 1 602 ? -41.917 53.803 -6.402 1.00 69.86 601 ARG A C 1
ATOM 9012 O O . ARG A 1 602 ? -41.565 54.891 -6.873 1.00 70.03 601 ARG A O 1
ATOM 9033 N N . VAL A 1 603 ? -42.019 52.703 -7.151 1.00 75.70 602 VAL A N 1
ATOM 9034 C CA . VAL A 1 603 ? -41.706 52.730 -8.575 1.00 76.49 602 VAL A CA 1
ATOM 9035 C C . VAL A 1 603 ? -42.793 53.447 -9.365 1.00 78.03 602 VAL A C 1
ATOM 9036 O O . VAL A 1 603 ? -42.509 54.079 -10.389 1.00 81.47 602 VAL A O 1
ATOM 9049 N N . ASP A 1 604 ? -44.048 53.359 -8.921 1.00 65.53 603 ASP A N 1
ATOM 9050 C CA . ASP A 1 604 ? -45.182 53.849 -9.692 1.00 63.19 603 ASP A CA 1
ATOM 9051 C C . ASP A 1 604 ? -45.485 55.325 -9.441 1.00 61.14 603 ASP A C 1
ATOM 9052 O O . ASP A 1 604 ? -46.623 55.760 -9.656 1.00 55.84 603 ASP A O 1
ATOM 9061 N N . GLY A 1 605 ? -44.502 56.097 -8.983 1.00 62.14 604 GLY A N 1
ATOM 9062 C CA . GLY A 1 605 ? -44.590 57.543 -9.043 1.00 63.11 604 GLY A CA 1
ATOM 9063 C C . GLY A 1 605 ? -45.430 58.208 -7.979 1.00 62.46 604 GLY A C 1
ATOM 9064 O O . GLY A 1 605 ? -45.917 59.321 -8.203 1.00 60.15 604 GLY A O 1
ATOM 9068 N N . ALA A 1 606 ? -45.622 57.572 -6.829 1.00 62.51 605 ALA A N 1
ATOM 9069 C CA . ALA A 1 606 ? -46.302 58.210 -5.713 1.00 62.73 605 ALA A CA 1
ATOM 9070 C C . ALA A 1 606 ? -45.286 58.954 -4.857 1.00 65.26 605 ALA A C 1
ATOM 9071 O O . ALA A 1 606 ? -44.167 58.478 -4.643 1.00 63.97 605 ALA A O 1
ATOM 9078 N N . SER A 1 607 ? -45.680 60.131 -4.378 1.00 80.99 606 SER A N 1
ATOM 9079 C CA . SER A 1 607 ? -44.804 60.958 -3.562 1.00 83.08 606 SER A CA 1
ATOM 9080 C C . SER A 1 607 ? -45.653 61.717 -2.556 1.00 80.84 606 SER A C 1
ATOM 9081 O O . SER A 1 607 ? -46.774 62.129 -2.867 1.00 79.85 606 SER A O 1
ATOM 9089 N N . ILE A 1 608 ? -45.111 61.899 -1.355 1.00 75.42 607 ILE A N 1
ATOM 9090 C CA . ILE A 1 608 ? -45.801 62.614 -0.292 1.00 75.09 607 ILE A CA 1
ATOM 9091 C C . ILE A 1 608 ? -44.826 63.575 0.371 1.00 75.27 607 ILE A C 1
ATOM 9092 O O . ILE A 1 608 ? -43.624 63.309 0.471 1.00 73.96 607 ILE A O 1
ATOM 9108 N N . LYS A 1 609 ? -45.363 64.702 0.830 1.00 77.58 608 LYS A N 1
ATOM 9109 C CA . LYS A 1 609 ? -44.584 65.757 1.462 1.00 80.66 608 LYS A CA 1
ATOM 9110 C C . LYS A 1 609 ? -45.383 66.287 2.640 1.00 80.22 608 LYS A C 1
ATOM 9111 O O . LYS A 1 609 ? -46.544 66.673 2.480 1.00 81.29 608 LYS A O 1
ATOM 9130 N N . PHE A 1 610 ? -44.764 66.300 3.817 1.00 70.88 609 PHE A N 1
ATOM 9131 C CA . PHE A 1 610 ? -45.411 66.757 5.043 1.00 70.39 609 PHE A CA 1
ATOM 9132 C C . PHE A 1 610 ? -44.960 68.187 5.316 1.00 70.32 609 PHE A C 1
ATOM 9133 O O . PHE A 1 610 ? -43.821 68.417 5.734 1.00 69.91 609 PHE A O 1
ATOM 9150 N N . ASP A 1 611 ? -45.858 69.146 5.078 1.00 87.69 610 ASP A N 1
ATOM 9151 C CA . ASP A 1 611 ? -45.504 70.557 5.211 1.00 89.26 610 ASP A CA 1
ATOM 9152 C C . ASP A 1 611 ? -45.381 70.962 6.674 1.00 89.17 610 ASP A C 1
ATOM 9153 O O . ASP A 1 611 ? -44.361 71.525 7.090 1.00 90.18 610 ASP A O 1
ATOM 9162 N N . SER A 1 612 ? -46.414 70.692 7.470 1.00 78.83 611 SER A N 1
ATOM 9163 C CA . SER A 1 612 ? -46.470 71.171 8.843 1.00 78.59 611 SER A CA 1
ATOM 9164 C C . SER A 1 612 ? -47.120 70.120 9.730 1.00 75.77 611 SER A C 1
ATOM 9165 O O . SER A 1 612 ? -47.820 69.220 9.259 1.00 75.27 611 SER A O 1
ATOM 9173 N N . ILE A 1 613 ? -46.877 70.251 11.030 1.00 75.25 612 ILE A N 1
ATOM 9174 C CA . ILE A 1 613 ? -47.452 69.362 12.033 1.00 73.85 612 ILE A CA 1
ATOM 9175 C C . ILE A 1 613 ? -47.632 70.148 13.323 1.00 74.04 612 ILE A C 1
ATOM 9176 O O . ILE A 1 613 ? -46.763 70.935 13.713 1.00 73.53 612 ILE A O 1
ATOM 9192 N N . CYS A 1 614 ? -48.767 69.933 13.982 1.00 84.16 613 CYS A N 1
ATOM 9193 C CA . CYS A 1 614 ? -49.063 70.547 15.267 1.00 87.11 613 CYS A CA 1
ATOM 9194 C C . CYS A 1 614 ? -49.563 69.474 16.222 1.00 84.04 613 CYS A C 1
ATOM 9195 O O . CYS A 1 614 ? -49.821 68.332 15.831 1.00 84.42 613 CYS A O 1
ATOM 9203 N N . LEU A 1 615 ? -49.694 69.851 17.492 1.00 73.33 614 LEU A N 1
ATOM 9204 C CA . LEU A 1 615 ? -50.196 68.959 18.529 1.00 74.99 614 LEU A CA 1
ATOM 9205 C C . LEU A 1 615 ? -51.330 69.661 19.258 1.00 73.21 614 LEU A C 1
ATOM 9206 O O . LEU A 1 615 ? -51.148 70.769 19.772 1.00 72.50 614 LEU A O 1
ATOM 9222 N N . TYR A 1 616 ? -52.494 69.021 19.293 1.00 81.27 615 TYR A N 1
ATOM 9223 C CA . TYR A 1 616 ? -53.688 69.580 19.908 1.00 81.01 615 TYR A CA 1
ATOM 9224 C C . TYR A 1 616 ? -54.028 68.799 21.168 1.00 82.96 615 TYR A C 1
ATOM 9225 O O . TYR A 1 616 ? -54.008 67.564 21.165 1.00 84.07 615 TYR A O 1
ATOM 9243 N N . ALA A 1 617 ? -54.338 69.524 22.238 1.00 75.14 616 ALA A N 1
ATOM 9244 C CA . ALA A 1 617 ? -54.679 68.932 23.522 1.00 75.81 616 ALA A CA 1
ATOM 9245 C C . ALA A 1 617 ? -55.932 69.606 24.053 1.00 76.39 616 ALA A C 1
ATOM 9246 O O . ALA A 1 617 ? -55.980 70.835 24.161 1.00 77.69 616 ALA A O 1
ATOM 9253 N N . THR A 1 618 ? -56.940 68.803 24.376 1.00 82.61 617 THR A N 1
ATOM 9254 C CA . THR A 1 618 ? -58.208 69.302 24.889 1.00 83.82 617 THR A CA 1
ATOM 9255 C C . THR A 1 618 ? -58.265 69.073 26.393 1.00 83.82 617 THR A C 1
ATOM 9256 O O . THR A 1 618 ? -58.054 67.951 26.865 1.00 82.04 617 THR A O 1
ATOM 9267 N N . PHE A 1 619 ? -58.554 70.135 27.138 1.00 87.76 618 PHE A N 1
ATOM 9268 C CA . PHE A 1 619 ? -58.545 70.109 28.594 1.00 89.29 618 PHE A CA 1
ATOM 9269 C C . PHE A 1 619 ? -59.957 70.306 29.122 1.00 91.69 618 PHE A C 1
ATOM 9270 O O . PHE A 1 619 ? -60.678 71.198 28.663 1.00 92.93 618 PHE A O 1
ATOM 9287 N N . PHE A 1 620 ? -60.343 69.479 30.082 1.00 82.72 619 PHE A N 1
ATOM 9288 C CA . PHE A 1 620 ? -61.597 69.698 30.781 1.00 81.87 619 PHE A CA 1
ATOM 9289 C C . PHE A 1 620 ? -61.513 71.021 31.541 1.00 83.10 619 PHE A C 1
ATOM 9290 O O . PHE A 1 620 ? -60.535 71.248 32.268 1.00 82.12 619 PHE A O 1
ATOM 9307 N N . PRO A 1 621 ? -62.498 71.919 31.404 1.00 89.66 620 PRO A N 1
ATOM 9308 C CA . PRO A 1 621 ? -62.428 73.186 32.144 1.00 92.38 620 PRO A CA 1
ATOM 9309 C C . PRO A 1 621 ? -62.689 72.980 33.628 1.00 93.55 620 PRO A C 1
ATOM 9310 O O . PRO A 1 621 ? -63.605 73.573 34.204 1.00 93.14 620 PRO A O 1
ATOM 9321 N N . MET A 1 622 ? -61.869 72.142 34.253 1.00 99.19 621 MET A N 1
ATOM 9322 C CA . MET A 1 622 ? -62.142 71.685 35.605 1.00 100.39 621 MET A CA 1
ATOM 9323 C C . MET A 1 622 ? -61.966 72.816 36.608 1.00 106.89 621 MET A C 1
ATOM 9324 O O . MET A 1 622 ? -61.026 73.612 36.515 1.00 108.64 621 MET A O 1
ATOM 9338 N N . ALA A 1 623 ? -62.884 72.889 37.571 1.00 102.16 622 ALA A N 1
ATOM 9339 C CA . ALA A 1 623 ? -62.730 73.821 38.676 1.00 105.85 622 ALA A CA 1
ATOM 9340 C C . ALA A 1 623 ? -61.376 73.610 39.339 1.00 108.12 622 ALA A C 1
ATOM 9341 O O . ALA A 1 623 ? -60.932 72.476 39.535 1.00 107.96 622 ALA A O 1
ATOM 9348 N N . HIS A 1 624 ? -60.716 74.717 39.682 1.00 108.47 623 HIS A N 1
ATOM 9349 C CA . HIS A 1 624 ? -59.332 74.638 40.136 1.00 108.99 623 HIS A CA 1
ATOM 9350 C C . HIS A 1 624 ? -59.220 73.908 41.469 1.00 106.23 623 HIS A C 1
ATOM 9351 O O . HIS A 1 624 ? -58.278 73.137 41.680 1.00 102.65 623 HIS A O 1
ATOM 9365 N N . ASN A 1 625 ? -60.166 74.136 42.383 1.00 121.43 624 ASN A N 1
ATOM 9366 C CA . ASN A 1 625 ? -60.155 73.402 43.646 1.00 121.11 624 ASN A CA 1
ATOM 9367 C C . ASN A 1 625 ? -60.273 71.900 43.411 1.00 118.49 624 ASN A C 1
ATOM 9368 O O . ASN A 1 625 ? -59.570 71.106 44.046 1.00 118.90 624 ASN A O 1
ATOM 9379 N N . THR A 1 626 ? -61.160 71.491 42.501 1.00 118.44 625 THR A N 1
ATOM 9380 C CA . THR A 1 626 ? -61.316 70.072 42.194 1.00 117.87 625 THR A CA 1
ATOM 9381 C C . THR A 1 626 ? -60.080 69.515 41.498 1.00 118.23 625 THR A C 1
ATOM 9382 O O . THR A 1 626 ? -59.646 68.395 41.792 1.00 118.48 625 THR A O 1
ATOM 9393 N N . ALA A 1 627 ? -59.502 70.278 40.567 1.00 103.33 626 ALA A N 1
ATOM 9394 C CA . ALA A 1 627 ? -58.305 69.818 39.870 1.00 103.10 626 ALA A CA 1
ATOM 9395 C C . ALA A 1 627 ? -57.134 69.652 40.832 1.00 107.34 626 ALA A C 1
ATOM 9396 O O . ALA A 1 627 ? -56.370 68.685 40.731 1.00 108.37 626 ALA A O 1
ATOM 9403 N N . SER A 1 628 ? -56.976 70.587 41.774 1.00 112.38 627 SER A N 1
ATOM 9404 C CA . SER A 1 628 ? -55.891 70.489 42.747 1.00 112.96 627 SER A CA 1
ATOM 9405 C C . SER A 1 628 ? -56.069 69.268 43.639 1.00 110.74 627 SER A C 1
ATOM 9406 O O . SER A 1 628 ? -55.112 68.530 43.902 1.00 110.64 627 SER A O 1
ATOM 9414 N N . THR A 1 629 ? -57.293 69.044 44.122 1.00 119.97 628 THR A N 1
ATOM 9415 C CA . THR A 1 629 ? -57.551 67.887 44.971 1.00 121.64 628 THR A CA 1
ATOM 9416 C C . THR A 1 629 ? -57.308 66.589 44.213 1.00 121.27 628 THR A C 1
ATOM 9417 O O . THR A 1 629 ? -56.761 65.630 44.768 1.00 122.52 628 THR A O 1
ATOM 9428 N N . LEU A 1 630 ? -57.706 66.540 42.939 1.00 103.90 629 LEU A N 1
ATOM 9429 C CA . LEU A 1 630 ? -57.502 65.329 42.151 1.00 104.44 629 LEU A CA 1
ATOM 9430 C C . LEU A 1 630 ? -56.024 65.108 41.857 1.00 100.66 629 LEU A C 1
ATOM 9431 O O . LEU A 1 630 ? -55.527 63.980 41.957 1.00 95.55 629 LEU A O 1
ATOM 9447 N N . GLU A 1 631 ? -55.307 66.170 41.485 1.00 122.71 630 GLU A N 1
ATOM 9448 C CA . GLU A 1 631 ? -53.858 66.078 41.350 1.00 124.85 630 GLU A CA 1
ATOM 9449 C C . GLU A 1 631 ? -53.235 65.503 42.616 1.00 127.26 630 GLU A C 1
ATOM 9450 O O . GLU A 1 631 ? -52.449 64.551 42.561 1.00 127.98 630 GLU A O 1
ATOM 9462 N N . ALA A 1 632 ? -53.595 66.063 43.774 1.00 131.13 631 ALA A N 1
ATOM 9463 C CA . ALA A 1 632 ? -53.040 65.586 45.036 1.00 131.29 631 ALA A CA 1
ATOM 9464 C C . ALA A 1 632 ? -53.310 64.099 45.233 1.00 128.85 631 ALA A C 1
ATOM 9465 O O . ALA A 1 632 ? -52.422 63.350 45.657 1.00 130.09 631 ALA A O 1
ATOM 9472 N N . MET A 1 633 ? -54.532 63.653 44.931 1.00 114.38 632 MET A N 1
ATOM 9473 C CA . MET A 1 633 ? -54.871 62.245 45.109 1.00 112.12 632 MET A CA 1
ATOM 9474 C C . MET A 1 633 ? -54.104 61.361 44.133 1.00 110.55 632 MET A C 1
ATOM 9475 O O . MET A 1 633 ? -53.723 60.236 44.476 1.00 111.05 632 MET A O 1
ATOM 9489 N N . LEU A 1 634 ? -53.868 61.849 42.914 1.00 98.39 633 LEU A N 1
ATOM 9490 C CA . LEU A 1 634 ? -53.253 61.032 41.874 1.00 96.66 633 LEU A CA 1
ATOM 9491 C C . LEU A 1 634 ? -51.734 60.970 41.968 1.00 94.33 633 LEU A C 1
ATOM 9492 O O . LEU A 1 634 ? -51.127 60.127 41.299 1.00 92.10 633 LEU A O 1
ATOM 9508 N N . ARG A 1 635 ? -51.105 61.832 42.766 1.00 103.19 634 ARG A N 1
ATOM 9509 C CA . ARG A 1 635 ? -49.661 61.770 42.947 1.00 100.53 634 ARG A CA 1
ATOM 9510 C C . ARG A 1 635 ? -49.241 60.719 43.966 1.00 100.05 634 ARG A C 1
ATOM 9511 O O . ARG A 1 635 ? -48.038 60.483 44.126 1.00 96.78 634 ARG A O 1
ATOM 9532 N N . ASN A 1 636 ? -50.191 60.084 44.648 1.00 116.62 635 ASN A N 1
ATOM 9533 C CA . ASN A 1 636 ? -49.867 59.110 45.676 1.00 119.47 635 ASN A CA 1
ATOM 9534 C C . ASN A 1 636 ? -49.526 57.758 45.054 1.00 119.15 635 ASN A C 1
ATOM 9535 O O . ASN A 1 636 ? -49.931 57.434 43.934 1.00 115.75 635 ASN A O 1
ATOM 9546 N N . ASP A 1 637 ? -48.771 56.960 45.812 1.00 119.50 636 ASP A N 1
ATOM 9547 C CA . ASP A 1 637 ? -48.273 55.687 45.300 1.00 118.94 636 ASP A CA 1
ATOM 9548 C C . ASP A 1 637 ? -49.414 54.727 44.982 1.00 117.15 636 ASP A C 1
ATOM 9549 O O . ASP A 1 637 ? -49.447 54.118 43.907 1.00 114.60 636 ASP A O 1
ATOM 9558 N N . THR A 1 638 ? -50.360 54.572 45.912 1.00 109.03 637 THR A N 1
ATOM 9559 C CA . THR A 1 638 ? -51.439 53.609 45.723 1.00 108.38 637 THR A CA 1
ATOM 9560 C C . THR A 1 638 ? -52.308 53.935 44.516 1.00 102.58 637 THR A C 1
ATOM 9561 O O . THR A 1 638 ? -53.038 53.059 44.040 1.00 99.62 637 THR A O 1
ATOM 9572 N N . ASN A 1 639 ? -52.246 55.167 44.010 1.00 109.82 638 ASN A N 1
ATOM 9573 C CA . ASN A 1 639 ? -53.106 55.615 42.922 1.00 107.72 638 ASN A CA 1
ATOM 9574 C C . ASN A 1 639 ? -52.348 55.752 41.605 1.00 108.06 638 ASN A C 1
ATOM 9575 O O . ASN A 1 639 ? -52.725 56.552 40.744 1.00 103.47 638 ASN A O 1
ATOM 9586 N N . ASP A 1 640 ? -51.278 54.980 41.434 1.00 94.15 639 ASP A N 1
ATOM 9587 C CA . ASP A 1 640 ? -50.606 54.925 40.145 1.00 94.22 639 ASP A CA 1
ATOM 9588 C C . ASP A 1 640 ? -51.550 54.361 39.091 1.00 91.62 639 ASP A C 1
ATOM 9589 O O . ASP A 1 640 ? -52.292 53.407 39.342 1.00 91.03 639 ASP A O 1
ATOM 9598 N N . GLN A 1 641 ? -51.522 54.961 37.907 1.00 87.80 640 GLN A N 1
ATOM 9599 C CA . GLN A 1 641 ? -52.349 54.493 36.808 1.00 86.70 640 GLN A CA 1
ATOM 9600 C C . GLN A 1 641 ? -51.707 53.275 36.162 1.00 87.73 640 GLN A C 1
ATOM 9601 O O . GLN A 1 641 ? -50.484 53.209 35.999 1.00 87.01 640 GLN A O 1
ATOM 9615 N N . SER A 1 642 ? -52.541 52.305 35.800 1.00 102.47 641 SER A N 1
ATOM 9616 C CA . SER A 1 642 ? -52.082 51.043 35.240 1.00 104.19 641 SER A CA 1
ATOM 9617 C C . SER A 1 642 ? -52.805 50.772 33.930 1.00 102.85 641 SER A C 1
ATOM 9618 O O . SER A 1 642 ? -54.018 50.974 33.823 1.00 105.09 641 SER A O 1
ATOM 9626 N N . PHE A 1 643 ? -52.046 50.321 32.934 1.00 84.56 642 PHE A N 1
ATOM 9627 C CA . PHE A 1 643 ? -52.577 49.984 31.623 1.00 83.24 642 PHE A CA 1
ATOM 9628 C C . PHE A 1 643 ? -51.915 48.703 31.138 1.00 82.44 642 PHE A C 1
ATOM 9629 O O . PHE A 1 643 ? -50.921 48.239 31.701 1.00 80.72 642 PHE A O 1
ATOM 9646 N N . ASN A 1 644 ? -52.474 48.135 30.072 1.00 102.02 643 ASN A N 1
ATOM 9647 C CA . ASN A 1 644 ? -51.852 46.993 29.418 1.00 102.48 643 ASN A CA 1
ATOM 9648 C C . ASN A 1 644 ? -52.336 46.915 27.978 1.00 97.94 643 ASN A C 1
ATOM 9649 O O . ASN A 1 644 ? -53.457 47.321 27.661 1.00 96.99 643 ASN A O 1
ATOM 9660 N N . ASP A 1 645 ? -51.469 46.388 27.115 1.00 92.48 644 ASP A N 1
ATOM 9661 C CA . ASP A 1 645 ? -51.784 46.263 25.699 1.00 90.74 644 ASP A CA 1
ATOM 9662 C C . ASP A 1 645 ? -52.962 45.317 25.508 1.00 86.28 644 ASP A C 1
ATOM 9663 O O . ASP A 1 645 ? -52.970 44.204 26.040 1.00 86.58 644 ASP A O 1
ATOM 9672 N N . TYR A 1 646 ? -53.966 45.762 24.749 1.00 76.03 645 TYR A N 1
ATOM 9673 C CA . TYR A 1 646 ? -55.139 44.923 24.525 1.00 75.43 645 TYR A CA 1
ATOM 9674 C C . TYR A 1 646 ? -54.741 43.579 23.931 1.00 75.94 645 TYR A C 1
ATOM 9675 O O . TYR A 1 646 ? -55.191 42.524 24.392 1.00 75.75 645 TYR A O 1
ATOM 9693 N N . LEU A 1 647 ? -53.905 43.601 22.892 1.00 76.46 646 LEU A N 1
ATOM 9694 C CA . LEU A 1 647 ? -53.447 42.359 22.281 1.00 79.67 646 LEU A CA 1
ATOM 9695 C C . LEU A 1 647 ? -52.843 41.433 23.330 1.00 84.82 646 LEU A C 1
ATOM 9696 O O . LEU A 1 647 ? -53.145 40.235 23.368 1.00 86.54 646 LEU A O 1
ATOM 9712 N N . SER A 1 648 ? -51.994 41.980 24.198 1.00 86.33 647 SER A N 1
ATOM 9713 C CA . SER A 1 648 ? -51.366 41.226 25.280 1.00 86.75 647 SER A CA 1
ATOM 9714 C C . SER A 1 648 ? -50.739 39.937 24.744 1.00 83.53 647 SER A C 1
ATOM 9715 O O . SER A 1 648 ? -51.235 38.829 24.948 1.00 80.68 647 SER A O 1
ATOM 9723 N N . ALA A 1 649 ? -49.623 40.117 24.044 1.00 93.33 648 ALA A N 1
ATOM 9724 C CA . ALA A 1 649 ? -48.958 38.984 23.422 1.00 93.55 648 ALA A CA 1
ATOM 9725 C C . ALA A 1 649 ? -47.568 39.400 22.969 1.00 96.53 648 ALA A C 1
ATOM 9726 O O . ALA A 1 649 ? -47.309 40.580 22.712 1.00 96.20 648 ALA A O 1
ATOM 9733 N N . ALA A 1 650 ? -46.681 38.415 22.880 1.00 81.44 649 ALA A N 1
ATOM 9734 C CA . ALA A 1 650 ? -45.375 38.578 22.259 1.00 83.34 649 ALA A CA 1
ATOM 9735 C C . ALA A 1 650 ? -45.430 37.964 20.868 1.00 83.31 649 ALA A C 1
ATOM 9736 O O . ALA A 1 650 ? -45.820 36.802 20.715 1.00 85.85 649 ALA A O 1
ATOM 9743 N N . ASN A 1 651 ? -45.048 38.743 19.864 1.00 73.54 650 ASN A N 1
ATOM 9744 C CA . ASN A 1 651 ? -45.239 38.368 18.472 1.00 70.08 650 ASN A CA 1
ATOM 9745 C C . ASN A 1 651 ? -43.969 37.748 17.903 1.00 68.75 650 ASN A C 1
ATOM 9746 O O . ASN A 1 651 ? -42.864 38.249 18.128 1.00 64.88 650 ASN A O 1
ATOM 9757 N N . MET A 1 652 ? -44.138 36.651 17.168 1.00 98.66 651 MET A N 1
ATOM 9758 C CA . MET A 1 652 ? -43.032 35.959 16.524 1.00 101.25 651 MET A CA 1
ATOM 9759 C C . MET A 1 652 ? -43.447 35.546 15.122 1.00 98.07 651 MET A C 1
ATOM 9760 O O . MET A 1 652 ? -44.561 35.057 14.913 1.00 97.92 651 MET A O 1
ATOM 9774 N N . LEU A 1 653 ? -42.544 35.747 14.166 1.00 81.18 652 LEU A N 1
ATOM 9775 C CA . LEU A 1 653 ? -42.762 35.369 12.776 1.00 76.47 652 LEU A CA 1
ATOM 9776 C C . LEU A 1 653 ? -41.678 34.382 12.374 1.00 75.98 652 LEU A C 1
ATOM 9777 O O . LEU A 1 653 ? -40.486 34.687 12.487 1.00 77.72 652 LEU A O 1
ATOM 9793 N N . TYR A 1 654 ? -42.090 33.207 11.909 1.00 76.85 653 TYR A N 1
ATOM 9794 C CA . TYR A 1 654 ? -41.151 32.166 11.523 1.00 79.52 653 TYR A CA 1
ATOM 9795 C C . TYR A 1 654 ? -41.208 31.966 10.016 1.00 80.58 653 TYR A C 1
ATOM 9796 O O . TYR A 1 654 ? -42.297 31.714 9.480 1.00 82.05 653 TYR A O 1
ATOM 9814 N N . PRO A 1 655 ? -40.094 32.069 9.292 1.00 73.84 654 PRO A N 1
ATOM 9815 C CA . PRO A 1 655 ? -40.154 31.920 7.832 1.00 70.32 654 PRO A CA 1
ATOM 9816 C C . PRO A 1 655 ? -40.636 30.536 7.428 1.00 67.18 654 PRO A C 1
ATOM 9817 O O . PRO A 1 655 ? -40.194 29.520 7.968 1.00 67.01 654 PRO A O 1
ATOM 9828 N N . ILE A 1 656 ? -41.561 30.509 6.475 1.00 79.92 655 ILE A N 1
ATOM 9829 C CA . ILE A 1 656 ? -41.990 29.270 5.835 1.00 81.03 655 ILE A CA 1
ATOM 9830 C C . ILE A 1 656 ? -41.516 29.319 4.388 1.00 80.97 655 ILE A C 1
ATOM 9831 O O . ILE A 1 656 ? -42.153 29.990 3.562 1.00 78.32 655 ILE A O 1
ATOM 9847 N N . PRO A 1 657 ? -40.426 28.644 4.026 1.00 72.88 656 PRO A N 1
ATOM 9848 C CA . PRO A 1 657 ? -39.953 28.721 2.641 1.00 72.58 656 PRO A CA 1
ATOM 9849 C C . PRO A 1 657 ? -41.001 28.194 1.672 1.00 73.48 656 PRO A C 1
ATOM 9850 O O . PRO A 1 657 ? -41.948 27.501 2.050 1.00 74.18 656 PRO A O 1
ATOM 9861 N N . ALA A 1 658 ? -40.823 28.547 0.402 1.00 82.66 657 ALA A N 1
ATOM 9862 C CA . ALA A 1 658 ? -41.824 28.235 -0.608 1.00 81.89 657 ALA A CA 1
ATOM 9863 C C . ALA A 1 658 ? -42.066 26.733 -0.690 1.00 83.24 657 ALA A C 1
ATOM 9864 O O . ALA A 1 658 ? -41.131 25.929 -0.643 1.00 85.47 657 ALA A O 1
ATOM 9871 N N . ASN A 1 659 ? -43.338 26.360 -0.803 1.00 71.71 658 ASN A N 1
ATOM 9872 C CA . ASN A 1 659 ? -43.771 24.984 -1.025 1.00 74.29 658 ASN A CA 1
ATOM 9873 C C . ASN A 1 659 ? -43.432 24.059 0.135 1.00 73.89 658 ASN A C 1
ATOM 9874 O O . ASN A 1 659 ? -43.528 22.835 -0.008 1.00 73.52 658 ASN A O 1
ATOM 9885 N N . ALA A 1 660 ? -43.041 24.604 1.282 1.00 69.96 659 ALA A N 1
ATOM 9886 C CA . ALA A 1 660 ? -42.772 23.797 2.462 1.00 72.26 659 ALA A CA 1
ATOM 9887 C C . ALA A 1 660 ? -44.064 23.565 3.232 1.00 73.34 659 ALA A C 1
ATOM 9888 O O . ALA A 1 660 ? -44.895 24.469 3.361 1.00 72.08 659 ALA A O 1
ATOM 9895 N N . THR A 1 661 ? -44.230 22.345 3.737 1.00 77.61 660 THR A N 1
ATOM 9896 C CA . THR A 1 661 ? -45.423 21.966 4.481 1.00 78.96 660 THR A CA 1
ATOM 9897 C C . THR A 1 661 ? -45.178 21.798 5.970 1.00 77.09 660 THR A C 1
ATOM 9898 O O . THR A 1 661 ? -46.108 21.976 6.759 1.00 71.99 660 THR A O 1
ATOM 9909 N N . ASN A 1 662 ? -43.955 21.465 6.370 1.00 99.47 661 ASN A N 1
ATOM 9910 C CA . ASN A 1 662 ? -43.615 21.240 7.769 1.00 98.75 661 ASN A CA 1
ATOM 9911 C C . ASN A 1 662 ? -42.912 22.478 8.312 1.00 96.09 661 ASN A C 1
ATOM 9912 O O . ASN A 1 662 ? -41.896 22.913 7.760 1.00 96.65 661 ASN A O 1
ATOM 9923 N N . VAL A 1 663 ? -43.452 23.038 9.386 1.00 79.51 662 VAL A N 1
ATOM 9924 C CA . VAL A 1 663 ? -42.931 24.251 10.000 1.00 79.62 662 VAL A CA 1
ATOM 9925 C C . VAL A 1 663 ? -42.554 23.933 11.442 1.00 78.02 662 VAL A C 1
ATOM 9926 O O . VAL A 1 663 ? -43.396 23.960 12.338 1.00 76.91 662 VAL A O 1
ATOM 9939 N N . PRO A 1 664 ? -41.281 23.627 11.705 1.00 84.36 663 PRO A N 1
ATOM 9940 C CA . PRO A 1 664 ? -40.851 23.389 13.085 1.00 84.31 663 PRO A CA 1
ATOM 9941 C C . PRO A 1 664 ? -40.310 24.648 13.742 1.00 83.54 663 PRO A C 1
ATOM 9942 O O . PRO A 1 664 ? -39.578 25.437 13.141 1.00 84.04 663 PRO A O 1
ATOM 9953 N N . ILE A 1 665 ? -40.694 24.827 15.004 1.00 88.80 664 ILE A N 1
ATOM 9954 C CA . ILE A 1 665 ? -40.200 25.920 15.828 1.00 89.74 664 ILE A CA 1
ATOM 9955 C C . ILE A 1 665 ? -39.986 25.401 17.242 1.00 94.24 664 ILE A C 1
ATOM 9956 O O . ILE A 1 665 ? -40.671 24.481 17.700 1.00 95.00 664 ILE A O 1
ATOM 9972 N N . SER A 1 666 ? -39.027 26.010 17.936 1.00 88.50 665 SER A N 1
ATOM 9973 C CA . SER A 1 666 ? -38.677 25.600 19.288 1.00 92.10 665 SER A CA 1
ATOM 9974 C C . SER A 1 666 ? -38.271 26.816 20.103 1.00 95.26 665 SER A C 1
ATOM 9975 O O . SER A 1 666 ? -37.635 27.738 19.584 1.00 96.09 665 SER A O 1
ATOM 9983 N N . ILE A 1 667 ? -38.641 26.805 21.375 1.00 90.28 666 ILE A N 1
ATOM 9984 C CA . ILE A 1 667 ? -38.242 27.825 22.340 1.00 92.43 666 ILE A CA 1
ATOM 9985 C C . ILE A 1 667 ? -37.368 27.155 23.392 1.00 93.37 666 ILE A C 1
ATOM 9986 O O . ILE A 1 667 ? -37.732 26.081 23.886 1.00 90.36 666 ILE A O 1
ATOM 10002 N N . PRO A 1 668 ? -36.228 27.733 23.763 1.00 118.17 667 PRO A N 1
ATOM 10003 C CA . PRO A 1 668 ? -35.407 27.126 24.816 1.00 119.86 667 PRO A CA 1
ATOM 10004 C C . PRO A 1 668 ? -36.102 27.194 26.167 1.00 119.59 667 PRO A C 1
ATOM 10005 O O . PRO A 1 668 ? -37.038 27.968 26.381 1.00 119.03 667 PRO A O 1
ATOM 10016 N N . SER A 1 669 ? -35.625 26.359 27.090 1.00 107.47 668 SER A N 1
ATOM 10017 C CA . SER A 1 669 ? -36.240 26.271 28.408 1.00 106.79 668 SER A CA 1
ATOM 10018 C C . SER A 1 669 ? -36.363 27.653 29.036 1.00 101.45 668 SER A C 1
ATOM 10019 O O . SER A 1 669 ? -35.430 28.457 28.994 1.00 100.57 668 SER A O 1
ATOM 10027 N N . ARG A 1 670 ? -37.529 27.928 29.614 1.00 102.05 669 ARG A N 1
ATOM 10028 C CA . ARG A 1 670 ? -37.803 29.238 30.190 1.00 99.50 669 ARG A CA 1
ATOM 10029 C C . ARG A 1 670 ? -39.011 29.127 31.113 1.00 96.99 669 ARG A C 1
ATOM 10030 O O . ARG A 1 670 ? -39.598 28.055 31.279 1.00 95.75 669 ARG A O 1
ATOM 10051 N N . ASN A 1 671 ? -39.388 30.261 31.700 1.00 106.00 670 ASN A N 1
ATOM 10052 C CA . ASN A 1 671 ? -40.490 30.323 32.649 1.00 106.43 670 ASN A CA 1
ATOM 10053 C C . ASN A 1 671 ? -41.796 30.636 31.929 1.00 102.90 670 ASN A C 1
ATOM 10054 O O . ASN A 1 671 ? -41.836 31.473 31.023 1.00 102.41 670 ASN A O 1
ATOM 10065 N N . TRP A 1 672 ? -42.868 29.959 32.347 1.00 95.50 671 TRP A N 1
ATOM 10066 C CA . TRP A 1 672 ? -44.172 30.085 31.702 1.00 91.06 671 TRP A CA 1
ATOM 10067 C C . TRP A 1 672 ? -45.267 30.550 32.654 1.00 90.75 671 TRP A C 1
ATOM 10068 O O . TRP A 1 672 ? -46.451 30.451 32.310 1.00 88.62 671 TRP A O 1
ATOM 10089 N N . ALA A 1 673 ? -44.913 31.049 33.834 1.00 92.86 672 ALA A N 1
ATOM 10090 C CA . ALA A 1 673 ? -45.916 31.526 34.776 1.00 92.18 672 ALA A CA 1
ATOM 10091 C C . ALA A 1 673 ? -46.781 32.597 34.127 1.00 88.55 672 ALA A C 1
ATOM 10092 O O . ALA A 1 673 ? -46.268 33.604 33.630 1.00 87.08 672 ALA A O 1
ATOM 10099 N N . ALA A 1 674 ? -48.095 32.372 34.128 1.00 72.47 673 ALA A N 1
ATOM 10100 C CA . ALA A 1 674 ? -49.113 33.288 33.611 1.00 67.88 673 ALA A CA 1
ATOM 10101 C C . ALA A 1 674 ? -49.269 33.204 32.098 1.00 77.25 673 ALA A C 1
ATOM 10102 O O . ALA A 1 674 ? -49.934 34.070 31.511 1.00 76.25 673 ALA A O 1
ATOM 10109 N N . PHE A 1 675 ? -48.691 32.199 31.445 1.00 83.23 674 PHE A N 1
ATOM 10110 C CA . PHE A 1 675 ? -48.892 32.019 30.013 1.00 82.48 674 PHE A CA 1
ATOM 10111 C C . PHE A 1 675 ? -50.377 31.843 29.714 1.00 81.46 674 PHE A C 1
ATOM 10112 O O . PHE A 1 675 ? -51.018 30.922 30.230 1.00 81.84 674 PHE A O 1
ATOM 10129 N N . ARG A 1 676 ? -50.927 32.729 28.881 1.00 94.13 675 ARG A N 1
ATOM 10130 C CA . ARG A 1 676 ? -52.365 32.748 28.636 1.00 94.85 675 ARG A CA 1
ATOM 10131 C C . ARG A 1 676 ? -52.793 31.871 27.464 1.00 91.69 675 ARG A C 1
ATOM 10132 O O . ARG A 1 676 ? -53.931 31.385 27.456 1.00 91.16 675 ARG A O 1
ATOM 10153 N N . GLY A 1 677 ? -51.934 31.662 26.477 1.00 76.73 676 GLY A N 1
ATOM 10154 C CA . GLY A 1 677 ? -52.224 30.730 25.409 1.00 75.14 676 GLY A CA 1
ATOM 10155 C C . GLY A 1 677 ? -51.492 31.103 24.136 1.00 74.46 676 GLY A C 1
ATOM 10156 O O . GLY A 1 677 ? -50.639 31.986 24.119 1.00 74.82 676 GLY A O 1
ATOM 10160 N N . TRP A 1 678 ? -51.845 30.390 23.071 1.00 82.98 677 TRP A N 1
ATOM 10161 C CA . TRP A 1 678 ? -51.314 30.615 21.738 1.00 82.56 677 TRP A CA 1
ATOM 10162 C C . TRP A 1 678 ? -52.398 31.184 20.835 1.00 79.87 677 TRP A C 1
ATOM 10163 O O . TRP A 1 678 ? -53.583 30.869 20.978 1.00 80.70 677 TRP A O 1
ATOM 10184 N N . ALA A 1 679 ? -51.973 32.034 19.908 1.00 75.53 678 ALA A N 1
ATOM 10185 C CA . ALA A 1 679 ? -52.790 32.437 18.776 1.00 72.80 678 ALA A CA 1
ATOM 10186 C C . ALA A 1 679 ? -51.888 32.503 17.555 1.00 72.99 678 ALA A C 1
ATOM 10187 O O . ALA A 1 679 ? -50.717 32.875 17.662 1.00 74.84 678 ALA A O 1
ATOM 10194 N N . PHE A 1 680 ? -52.424 32.136 16.394 1.00 73.97 679 PHE A N 1
ATOM 10195 C CA . PHE A 1 680 ? -51.566 32.077 15.219 1.00 74.20 679 PHE A CA 1
ATOM 10196 C C . PHE A 1 680 ? -52.379 32.205 13.940 1.00 72.96 679 PHE A C 1
ATOM 10197 O O . PHE A 1 680 ? -53.556 31.840 13.886 1.00 73.23 679 PHE A O 1
ATOM 10214 N N . THR A 1 681 ? -51.720 32.736 12.914 1.00 63.23 680 THR A N 1
ATOM 10215 C CA . THR A 1 681 ? -52.225 32.761 11.550 1.00 62.91 680 THR A CA 1
ATOM 10216 C C . THR A 1 681 ? -51.017 32.672 10.624 1.00 63.53 680 THR A C 1
ATOM 10217 O O . THR A 1 681 ? -49.889 32.446 11.072 1.00 64.32 680 THR A O 1
ATOM 10228 N N . ARG A 1 682 ? -51.249 32.859 9.328 1.00 65.11 681 ARG A N 1
ATOM 10229 C CA . ARG A 1 682 ? -50.197 32.742 8.330 1.00 63.55 681 ARG A CA 1
ATOM 10230 C C . ARG A 1 682 ? -50.192 33.983 7.454 1.00 62.36 681 ARG A C 1
ATOM 10231 O O . ARG A 1 682 ? -51.250 34.500 7.087 1.00 63.95 681 ARG A O 1
ATOM 10252 N N . LEU A 1 683 ? -48.994 34.455 7.124 1.00 59.72 682 LEU A N 1
ATOM 10253 C CA . LEU A 1 683 ? -48.807 35.663 6.339 1.00 60.01 682 LEU A CA 1
ATOM 10254 C C . LEU A 1 683 ? -47.951 35.363 5.116 1.00 63.32 682 LEU A C 1
ATOM 10255 O O . LEU A 1 683 ? -47.349 34.294 4.991 1.00 62.95 682 LEU A O 1
ATOM 10271 N N . LYS A 1 684 ? -47.905 36.332 4.207 1.00 71.90 683 LYS A N 1
ATOM 10272 C CA . LYS A 1 684 ? -47.016 36.300 3.055 1.00 75.17 683 LYS A CA 1
ATOM 10273 C C . LYS A 1 684 ? -45.863 37.260 3.305 1.00 77.99 683 LYS A C 1
ATOM 10274 O O . LYS A 1 684 ? -46.086 38.406 3.709 1.00 79.87 683 LYS A O 1
ATOM 10293 N N . THR A 1 685 ? -44.634 36.795 3.068 1.00 73.32 684 THR A N 1
ATOM 10294 C CA . THR A 1 685 ? -43.483 37.671 3.251 1.00 75.51 684 THR A CA 1
ATOM 10295 C C . THR A 1 685 ? -43.594 38.907 2.370 1.00 73.32 684 THR A C 1
ATOM 10296 O O . THR A 1 685 ? -43.104 39.981 2.738 1.00 73.99 684 THR A O 1
ATOM 10307 N N . LYS A 1 686 ? -44.240 38.774 1.210 1.00 67.73 685 LYS A N 1
ATOM 10308 C CA . LYS A 1 686 ? -44.406 39.910 0.312 1.00 69.95 685 LYS A CA 1
ATOM 10309 C C . LYS A 1 686 ? -45.231 41.011 0.965 1.00 67.55 685 LYS A C 1
ATOM 10310 O O . LYS A 1 686 ? -44.925 42.200 0.816 1.00 64.74 685 LYS A O 1
ATOM 10329 N N . GLU A 1 687 ? -46.277 40.635 1.695 1.00 73.13 686 GLU A N 1
ATOM 10330 C CA . GLU A 1 687 ? -47.202 41.588 2.290 1.00 73.42 686 GLU A CA 1
ATOM 10331 C C . GLU A 1 687 ? -46.848 41.931 3.731 1.00 73.08 686 GLU A C 1
ATOM 10332 O O . GLU A 1 687 ? -47.631 42.611 4.403 1.00 72.09 686 GLU A O 1
ATOM 10344 N N . THR A 1 688 ? -45.697 41.485 4.216 1.00 75.74 687 THR A N 1
ATOM 10345 C CA . THR A 1 688 ? -45.295 41.714 5.603 1.00 81.78 687 THR A CA 1
ATOM 10346 C C . THR A 1 688 ? -43.983 42.483 5.623 1.00 89.11 687 THR A C 1
ATOM 10347 O O . THR A 1 688 ? -42.928 41.906 5.295 1.00 92.68 687 THR A O 1
ATOM 10358 N N . PRO A 1 689 ? -43.976 43.763 5.982 1.00 71.71 688 PRO A N 1
ATOM 10359 C CA . PRO A 1 689 ? -42.718 44.511 6.022 1.00 75.90 688 PRO A CA 1
ATOM 10360 C C . PRO A 1 689 ? -41.920 44.206 7.281 1.00 80.29 688 PRO A C 1
ATOM 10361 O O . PRO A 1 689 ? -42.451 43.756 8.298 1.00 79.39 688 PRO A O 1
ATOM 10372 N N . SER A 1 690 ? -40.617 44.457 7.189 1.00 100.38 689 SER A N 1
ATOM 10373 C CA . SER A 1 690 ? -39.698 44.222 8.301 1.00 107.80 689 SER A CA 1
ATOM 10374 C C . SER A 1 690 ? -39.604 45.506 9.118 1.00 114.76 689 SER A C 1
ATOM 10375 O O . SER A 1 690 ? -38.874 46.433 8.760 1.00 113.72 689 SER A O 1
ATOM 10383 N N . LEU A 1 691 ? -40.344 45.562 10.222 1.00 113.64 690 LEU A N 1
ATOM 10384 C CA . LEU A 1 691 ? -40.341 46.740 11.073 1.00 123.91 690 LEU A CA 1
ATOM 10385 C C . LEU A 1 691 ? -39.151 46.709 12.026 1.00 130.76 690 LEU A C 1
ATOM 10386 O O . LEU A 1 691 ? -38.489 45.684 12.218 1.00 126.15 690 LEU A O 1
ATOM 10402 N N . GLY A 1 692 ? -38.890 47.862 12.640 1.00 165.29 691 GLY A N 1
ATOM 10403 C CA . GLY A 1 692 ? -37.712 48.055 13.455 1.00 167.60 691 GLY A CA 1
ATOM 10404 C C . GLY A 1 692 ? -36.497 48.538 12.683 1.00 165.65 691 GLY A C 1
ATOM 10405 O O . GLY A 1 692 ? -35.688 49.294 13.227 1.00 167.31 691 GLY A O 1
ATOM 10409 N N . SER A 1 693 ? -36.348 48.112 11.424 1.00 131.79 692 SER A N 1
ATOM 10410 C CA . SER A 1 693 ? -35.252 48.596 10.591 1.00 129.78 692 SER A CA 1
ATOM 10411 C C . SER A 1 693 ? -35.360 50.092 10.329 1.00 117.97 692 SER A C 1
ATOM 10412 O O . SER A 1 693 ? -34.344 50.757 10.090 1.00 115.35 692 SER A O 1
ATOM 10420 N N . GLY A 1 694 ? -36.570 50.635 10.371 1.00 107.78 693 GLY A N 1
ATOM 10421 C CA . GLY A 1 694 ? -36.823 52.021 10.021 1.00 96.34 693 GLY A CA 1
ATOM 10422 C C . GLY A 1 694 ? -37.206 52.182 8.564 1.00 86.08 693 GLY A C 1
ATOM 10423 O O . GLY A 1 694 ? -38.107 52.957 8.238 1.00 85.57 693 GLY A O 1
ATOM 10427 N N . TYR A 1 695 ? -36.531 51.454 7.677 1.00 90.40 694 TYR A N 1
ATOM 10428 C CA . TYR A 1 695 ? -36.862 51.467 6.260 1.00 84.25 694 TYR A CA 1
ATOM 10429 C C . TYR A 1 695 ? -36.551 50.099 5.675 1.00 78.73 694 TYR A C 1
ATOM 10430 O O . TYR A 1 695 ? -35.439 49.590 5.841 1.00 76.95 694 TYR A O 1
ATOM 10448 N N . ASP A 1 696 ? -37.536 49.511 4.996 1.00 89.14 695 ASP A N 1
ATOM 10449 C CA . ASP A 1 696 ? -37.381 48.203 4.379 1.00 86.73 695 ASP A CA 1
ATOM 10450 C C . ASP A 1 696 ? -37.098 48.395 2.896 1.00 85.73 695 ASP A C 1
ATOM 10451 O O . ASP A 1 696 ? -38.022 48.736 2.142 1.00 83.66 695 ASP A O 1
ATOM 10460 N N . PRO A 1 697 ? -35.862 48.197 2.425 1.00 91.22 696 PRO A N 1
ATOM 10461 C CA . PRO A 1 697 ? -35.573 48.434 1.000 1.00 90.27 696 PRO A CA 1
ATOM 10462 C C . PRO A 1 697 ? -36.146 47.380 0.061 1.00 87.85 696 PRO A C 1
ATOM 10463 O O . PRO A 1 697 ? -36.189 47.627 -1.152 1.00 86.16 696 PRO A O 1
ATOM 10474 N N . TYR A 1 698 ? -36.585 46.226 0.568 1.00 83.47 697 TYR A N 1
ATOM 10475 C CA . TYR A 1 698 ? -37.130 45.161 -0.267 1.00 83.04 697 TYR A CA 1
ATOM 10476 C C . TYR A 1 698 ? -38.654 45.087 -0.202 1.00 80.87 697 TYR A C 1
ATOM 10477 O O . TYR A 1 698 ? -39.236 44.061 -0.573 1.00 79.76 697 TYR A O 1
ATOM 10495 N N . TYR A 1 699 ? -39.310 46.155 0.249 1.00 80.48 698 TYR A N 1
ATOM 10496 C CA . TYR A 1 699 ? -40.767 46.195 0.352 1.00 76.72 698 TYR A CA 1
ATOM 10497 C C . TYR A 1 699 ? -41.330 46.811 -0.926 1.00 76.27 698 TYR A C 1
ATOM 10498 O O . TYR A 1 699 ? -41.235 48.026 -1.130 1.00 77.17 698 TYR A O 1
ATOM 10516 N N . THR A 1 700 ? -41.906 45.973 -1.783 1.00 77.58 699 THR A N 1
ATOM 10517 C CA . THR A 1 700 ? -42.484 46.391 -3.057 1.00 75.51 699 THR A CA 1
ATOM 10518 C C . THR A 1 700 ? -43.956 45.985 -3.064 1.00 72.55 699 THR A C 1
ATOM 10519 O O . THR A 1 700 ? -44.382 45.124 -3.844 1.00 75.77 699 THR A O 1
ATOM 10530 N N . TYR A 1 701 ? -44.737 46.603 -2.181 1.00 66.77 700 TYR A N 1
ATOM 10531 C CA . TYR A 1 701 ? -46.132 46.219 -2.000 1.00 62.30 700 TYR A CA 1
ATOM 10532 C C . TYR A 1 701 ? -46.862 47.334 -1.268 1.00 62.01 700 TYR A C 1
ATOM 10533 O O . TYR A 1 701 ? -46.349 47.868 -0.278 1.00 62.75 700 TYR A O 1
ATOM 10551 N N . SER A 1 702 ? -48.054 47.686 -1.756 1.00 59.57 701 SER A N 1
ATOM 10552 C CA . SER A 1 702 ? -48.845 48.751 -1.153 1.00 59.39 701 SER A CA 1
ATOM 10553 C C . SER A 1 702 ? -50.256 48.284 -0.824 1.00 59.77 701 SER A C 1
ATOM 10554 O O . SER A 1 702 ? -51.141 49.118 -0.596 1.00 62.08 701 SER A O 1
ATOM 10562 N N . GLY A 1 703 ? -50.487 46.977 -0.794 1.00 59.40 702 GLY A N 1
ATOM 10563 C CA . GLY A 1 703 ? -51.771 46.451 -0.395 1.00 61.25 702 GLY A CA 1
ATOM 10564 C C . GLY A 1 703 ? -51.897 46.400 1.115 1.00 61.79 702 GLY A C 1
ATOM 10565 O O . GLY A 1 703 ? -51.064 46.914 1.863 1.00 63.09 702 GLY A O 1
ATOM 10569 N N . SER A 1 704 ? -52.975 45.766 1.568 1.00 59.82 703 SER A N 1
ATOM 10570 C CA . SER A 1 704 ? -53.212 45.655 2.999 1.00 59.85 703 SER A CA 1
ATOM 10571 C C . SER A 1 704 ? -52.074 44.886 3.659 1.00 61.30 703 SER A C 1
ATOM 10572 O O . SER A 1 704 ? -51.390 44.076 3.028 1.00 62.67 703 SER A O 1
ATOM 10580 N N . ILE A 1 705 ? -51.878 45.147 4.946 1.00 62.79 704 ILE A N 1
ATOM 10581 C CA . ILE A 1 705 ? -50.824 44.499 5.723 1.00 61.97 704 ILE A CA 1
ATOM 10582 C C . ILE A 1 705 ? -51.484 43.751 6.876 1.00 64.45 704 ILE A C 1
ATOM 10583 O O . ILE A 1 705 ? -51.666 44.326 7.960 1.00 65.41 704 ILE A O 1
ATOM 10599 N N . PRO A 1 706 ? -51.865 42.483 6.691 1.00 63.37 705 PRO A N 1
ATOM 10600 C CA . PRO A 1 706 ? -52.584 41.771 7.762 1.00 64.59 705 PRO A CA 1
ATOM 10601 C C . PRO A 1 706 ? -51.886 41.826 9.109 1.00 66.62 705 PRO A C 1
ATOM 10602 O O . PRO A 1 706 ? -52.554 41.959 10.143 1.00 67.11 705 PRO A O 1
ATOM 10613 N N . TYR A 1 707 ? -50.554 41.730 9.127 1.00 66.43 706 TYR A N 1
ATOM 10614 C CA . TYR A 1 707 ? -49.823 41.787 10.388 1.00 67.15 706 TYR A CA 1
ATOM 10615 C C . TYR A 1 707 ? -50.211 43.008 11.210 1.00 68.05 706 TYR A C 1
ATOM 10616 O O . TYR A 1 707 ? -50.203 42.953 12.445 1.00 67.07 706 TYR A O 1
ATOM 10634 N N . LEU A 1 708 ? -50.564 44.111 10.549 1.00 72.01 707 LEU A N 1
ATOM 10635 C CA . LEU A 1 708 ? -50.886 45.364 11.222 1.00 70.79 707 LEU A CA 1
ATOM 10636 C C . LEU A 1 708 ? -52.385 45.631 11.293 1.00 70.91 707 LEU A C 1
ATOM 10637 O O . LEU A 1 708 ? -52.902 45.961 12.363 1.00 72.61 707 LEU A O 1
ATOM 10653 N N . ASP A 1 709 ? -53.095 45.497 10.174 1.00 62.86 708 ASP A N 1
ATOM 10654 C CA . ASP A 1 709 ? -54.506 45.859 10.116 1.00 61.48 708 ASP A CA 1
ATOM 10655 C C . ASP A 1 709 ? -55.441 44.699 10.431 1.00 60.76 708 ASP A C 1
ATOM 10656 O O . ASP A 1 709 ? -56.652 44.917 10.553 1.00 55.53 708 ASP A O 1
ATOM 10665 N N . GLY A 1 710 ? -54.921 43.482 10.569 1.00 70.42 709 GLY A N 1
ATOM 10666 C CA . GLY A 1 710 ? -55.764 42.345 10.874 1.00 71.77 709 GLY A CA 1
ATOM 10667 C C . GLY A 1 710 ? -56.546 41.795 9.704 1.00 69.04 709 GLY A C 1
ATOM 10668 O O . GLY A 1 710 ? -57.557 41.121 9.915 1.00 71.02 709 GLY A O 1
ATOM 10672 N N . THR A 1 711 ? -56.113 42.059 8.474 1.00 61.28 710 THR A N 1
ATOM 10673 C CA . THR A 1 711 ? -56.779 41.533 7.282 1.00 60.05 710 THR A CA 1
ATOM 10674 C C . THR A 1 711 ? -56.280 40.133 6.932 1.00 60.15 710 THR A C 1
ATOM 10675 O O . THR A 1 711 ? -55.895 39.855 5.798 1.00 60.48 710 THR A O 1
ATOM 10686 N N . PHE A 1 712 ? -56.291 39.233 7.911 1.00 61.53 711 PHE A N 1
ATOM 10687 C CA . PHE A 1 712 ? -55.810 37.878 7.685 1.00 61.82 711 PHE A CA 1
ATOM 10688 C C . PHE A 1 712 ? -56.751 37.132 6.745 1.00 62.40 711 PHE A C 1
ATOM 10689 O O . PHE A 1 712 ? -57.944 37.436 6.653 1.00 63.39 711 PHE A O 1
ATOM 10706 N N . TYR A 1 713 ? -56.204 36.144 6.036 1.00 66.58 712 TYR A N 1
ATOM 10707 C CA . TYR A 1 713 ? -56.994 35.420 5.047 1.00 64.63 712 TYR A CA 1
ATOM 10708 C C . TYR A 1 713 ? -56.402 34.064 4.674 1.00 66.57 712 TYR A C 1
ATOM 10709 O O . TYR A 1 713 ? -56.888 33.418 3.740 1.00 68.33 712 TYR A O 1
ATOM 10727 N N . LEU A 1 714 ? -55.363 33.619 5.381 1.00 64.23 713 LEU A N 1
ATOM 10728 C CA . LEU A 1 714 ? -54.710 32.348 5.084 1.00 64.36 713 LEU A CA 1
ATOM 10729 C C . LEU A 1 714 ? -54.920 31.305 6.174 1.00 64.85 713 LEU A C 1
ATOM 10730 O O . LEU A 1 714 ? -54.225 30.284 6.183 1.00 64.87 713 LEU A O 1
ATOM 10746 N N . ASN A 1 715 ? -55.870 31.528 7.084 1.00 69.62 714 ASN A N 1
ATOM 10747 C CA . ASN A 1 715 ? -56.089 30.588 8.178 1.00 67.76 714 ASN A CA 1
ATOM 10748 C C . ASN A 1 715 ? -56.455 29.200 7.669 1.00 65.31 714 ASN A C 1
ATOM 10749 O O . ASN A 1 715 ? -56.104 28.195 8.297 1.00 67.46 714 ASN A O 1
ATOM 10760 N N . HIS A 1 716 ? -57.153 29.119 6.535 1.00 60.39 715 HIS A N 1
ATOM 10761 C CA . HIS A 1 716 ? -57.612 27.834 6.022 1.00 60.90 715 HIS A CA 1
ATOM 10762 C C . HIS A 1 716 ? -56.468 26.924 5.590 1.00 62.02 715 HIS A C 1
ATOM 10763 O O . HIS A 1 716 ? -56.689 25.722 5.411 1.00 63.83 715 HIS A O 1
ATOM 10777 N N . THR A 1 717 ? -55.261 27.458 5.416 1.00 61.23 716 THR A N 1
ATOM 10778 C CA . THR A 1 717 ? -54.140 26.661 4.931 1.00 62.60 716 THR A CA 1
ATOM 10779 C C . THR A 1 717 ? -53.440 25.875 6.031 1.00 65.51 716 THR A C 1
ATOM 10780 O O . THR A 1 717 ? -52.428 25.224 5.751 1.00 66.95 716 THR A O 1
ATOM 10791 N N . PHE A 1 718 ? -53.939 25.920 7.264 1.00 65.93 717 PHE A N 1
ATOM 10792 C CA . PHE A 1 718 ? -53.364 25.148 8.355 1.00 67.60 717 PHE A CA 1
ATOM 10793 C C . PHE A 1 718 ? -53.979 23.755 8.388 1.00 71.32 717 PHE A C 1
ATOM 10794 O O . PHE A 1 718 ? -55.174 23.585 8.130 1.00 68.85 717 PHE A O 1
ATOM 10811 N N . LYS A 1 719 ? -53.154 22.759 8.706 1.00 82.98 718 LYS A N 1
ATOM 10812 C CA . LYS A 1 719 ? -53.579 21.366 8.741 1.00 87.28 718 LYS A CA 1
ATOM 10813 C C . LYS A 1 719 ? -53.621 20.802 10.153 1.00 88.53 718 LYS A C 1
ATOM 10814 O O . LYS A 1 719 ? -54.644 20.248 10.568 1.00 88.36 718 LYS A O 1
ATOM 10833 N N . LYS A 1 720 ? -52.533 20.926 10.908 1.00 84.74 719 LYS A N 1
ATOM 10834 C CA . LYS A 1 720 ? -52.522 20.488 12.297 1.00 85.00 719 LYS A CA 1
ATOM 10835 C C . LYS A 1 720 ? -51.296 21.063 12.992 1.00 83.69 719 LYS A C 1
ATOM 10836 O O . LYS A 1 720 ? -50.300 21.411 12.349 1.00 81.16 719 LYS A O 1
ATOM 10855 N N . VAL A 1 721 ? -51.391 21.162 14.318 1.00 88.12 720 VAL A N 1
ATOM 10856 C CA . VAL A 1 721 ? -50.333 21.695 15.169 1.00 87.44 720 VAL A CA 1
ATOM 10857 C C . VAL A 1 721 ? -49.977 20.642 16.206 1.00 86.32 720 VAL A C 1
ATOM 10858 O O . VAL A 1 721 ? -50.865 20.019 16.798 1.00 85.88 720 VAL A O 1
ATOM 10871 N N . ALA A 1 722 ? -48.679 20.454 16.435 1.00 80.37 721 ALA A N 1
ATOM 10872 C CA . ALA A 1 722 ? -48.178 19.508 17.429 1.00 82.31 721 ALA A CA 1
ATOM 10873 C C . ALA A 1 722 ? -47.415 20.288 18.489 1.00 84.31 721 ALA A C 1
ATOM 10874 O O . ALA A 1 722 ? -46.348 20.846 18.209 1.00 85.68 721 ALA A O 1
ATOM 10881 N N . ILE A 1 723 ? -47.956 20.323 19.703 1.00 91.52 722 ILE A N 1
ATOM 10882 C CA . ILE A 1 723 ? -47.352 21.042 20.818 1.00 92.41 722 ILE A CA 1
ATOM 10883 C C . ILE A 1 723 ? -46.685 20.023 21.730 1.00 95.78 722 ILE A C 1
ATOM 10884 O O . ILE A 1 723 ? -47.336 19.086 22.209 1.00 97.18 722 ILE A O 1
ATOM 10900 N N . THR A 1 724 ? -45.387 20.202 21.968 1.00 94.06 723 THR A N 1
ATOM 10901 C CA . THR A 1 724 ? -44.608 19.300 22.812 1.00 98.46 723 THR A CA 1
ATOM 10902 C C . THR A 1 724 ? -43.841 20.136 23.827 1.00 99.27 723 THR A C 1
ATOM 10903 O O . THR A 1 724 ? -42.849 20.783 23.478 1.00 97.83 723 THR A O 1
ATOM 10914 N N . PHE A 1 725 ? -44.298 20.127 25.076 1.00 88.88 724 PHE A N 1
ATOM 10915 C CA . PHE A 1 725 ? -43.577 20.821 26.133 1.00 92.09 724 PHE A CA 1
ATOM 10916 C C . PHE A 1 725 ? -42.317 20.049 26.507 1.00 95.28 724 PHE A C 1
ATOM 10917 O O . PHE A 1 725 ? -42.281 18.816 26.466 1.00 92.51 724 PHE A O 1
ATOM 10934 N N . ASP A 1 726 ? -41.275 20.790 26.878 1.00 125.11 725 ASP A N 1
ATOM 10935 C CA . ASP A 1 726 ? -39.966 20.190 27.099 1.00 127.64 725 ASP A CA 1
ATOM 10936 C C . ASP A 1 726 ? -39.611 19.310 25.905 1.00 125.04 725 ASP A C 1
ATOM 10937 O O . ASP A 1 726 ? -39.358 19.819 24.809 1.00 122.97 725 ASP A O 1
ATOM 10946 N N . SER A 1 727 ? -39.603 17.993 26.100 1.00 120.43 726 SER A N 1
ATOM 10947 C CA . SER A 1 727 ? -39.389 17.057 25.005 1.00 118.82 726 SER A CA 1
ATOM 10948 C C . SER A 1 727 ? -40.069 15.747 25.365 1.00 120.23 726 SER A C 1
ATOM 10949 O O . SER A 1 727 ? -39.886 15.239 26.475 1.00 122.54 726 SER A O 1
ATOM 10957 N N . SER A 1 728 ? -40.855 15.214 24.433 1.00 111.44 727 SER A N 1
ATOM 10958 C CA . SER A 1 728 ? -41.621 13.981 24.563 1.00 113.44 727 SER A CA 1
ATOM 10959 C C . SER A 1 728 ? -42.914 14.189 25.353 1.00 115.52 727 SER A C 1
ATOM 10960 O O . SER A 1 728 ? -43.724 13.263 25.425 1.00 114.86 727 SER A O 1
ATOM 10968 N N . VAL A 1 729 ? -43.139 15.358 25.945 1.00 103.00 728 VAL A N 1
ATOM 10969 C CA . VAL A 1 729 ? -44.342 15.634 26.722 1.00 102.39 728 VAL A CA 1
ATOM 10970 C C . VAL A 1 729 ? -45.337 16.327 25.802 1.00 91.59 728 VAL A C 1
ATOM 10971 O O . VAL A 1 729 ? -45.181 17.510 25.479 1.00 82.62 728 VAL A O 1
ATOM 10984 N N . SER A 1 730 ? -46.367 15.597 25.386 1.00 113.40 729 SER A N 1
ATOM 10985 C CA . SER A 1 730 ? -47.383 16.155 24.508 1.00 113.43 729 SER A CA 1
ATOM 10986 C C . SER A 1 730 ? -48.363 17.013 25.299 1.00 111.35 729 SER A C 1
ATOM 10987 O O . SER A 1 730 ? -48.671 16.733 26.461 1.00 112.84 729 SER A O 1
ATOM 10995 N N . TRP A 1 731 ? -48.849 18.073 24.652 1.00 91.52 730 TRP A N 1
ATOM 10996 C CA . TRP A 1 731 ? -49.831 18.968 25.238 1.00 88.52 730 TRP A CA 1
ATOM 10997 C C . TRP A 1 731 ? -51.068 19.031 24.349 1.00 85.97 730 TRP A C 1
ATOM 10998 O O . TRP A 1 731 ? -50.936 19.110 23.123 1.00 85.09 730 TRP A O 1
ATOM 11019 N N . PRO A 1 732 ? -52.285 18.992 24.923 1.00 90.51 731 PRO A N 1
ATOM 11020 C CA . PRO A 1 732 ? -52.597 18.877 26.351 1.00 91.57 731 PRO A CA 1
ATOM 11021 C C . PRO A 1 732 ? -52.492 17.445 26.868 1.00 92.35 731 PRO A C 1
ATOM 11022 O O . PRO A 1 732 ? -52.619 17.223 28.072 1.00 92.61 731 PRO A O 1
ATOM 11033 N N . GLY A 1 733 ? -52.262 16.494 25.966 1.00 100.40 732 GLY A N 1
ATOM 11034 C CA . GLY A 1 733 ? -52.200 15.100 26.367 1.00 101.20 732 GLY A CA 1
ATOM 11035 C C . GLY A 1 733 ? -53.448 14.688 27.114 1.00 101.20 732 GLY A C 1
ATOM 11036 O O . GLY A 1 733 ? -54.563 15.115 26.794 1.00 101.51 732 GLY A O 1
ATOM 11040 N N . ASN A 1 734 ? -53.266 13.842 28.126 1.00 99.02 733 ASN A N 1
ATOM 11041 C CA . ASN A 1 734 ? -54.352 13.390 28.993 1.00 99.62 733 ASN A CA 1
ATOM 11042 C C . ASN A 1 734 ? -55.489 12.732 28.214 1.00 98.79 733 ASN A C 1
ATOM 11043 O O . ASN A 1 734 ? -56.592 12.566 28.745 1.00 99.01 733 ASN A O 1
ATOM 11054 N N . ASP A 1 735 ? -55.249 12.343 26.961 1.00 99.31 734 ASP A N 1
ATOM 11055 C CA . ASP A 1 735 ? -56.252 11.647 26.158 1.00 100.55 734 ASP A CA 1
ATOM 11056 C C . ASP A 1 735 ? -57.491 12.511 25.933 1.00 98.88 734 ASP A C 1
ATOM 11057 O O . ASP A 1 735 ? -58.593 11.995 25.730 1.00 99.78 734 ASP A O 1
ATOM 11066 N N . ARG A 1 736 ? -57.318 13.834 25.959 1.00 85.37 735 ARG A N 1
ATOM 11067 C CA . ARG A 1 736 ? -58.458 14.743 25.875 1.00 82.57 735 ARG A CA 1
ATOM 11068 C C . ARG A 1 736 ? -59.137 14.657 24.513 1.00 76.83 735 ARG A C 1
ATOM 11069 O O . ARG A 1 736 ? -60.343 14.403 24.418 1.00 71.90 735 ARG A O 1
ATOM 11090 N N . LEU A 1 737 ? -58.376 14.870 23.445 1.00 93.73 736 LEU A N 1
ATOM 11091 C CA . LEU A 1 737 ? -58.954 15.009 22.119 1.00 94.15 736 LEU A CA 1
ATOM 11092 C C . LEU A 1 737 ? -59.177 13.645 21.470 1.00 97.15 736 LEU A C 1
ATOM 11093 O O . LEU A 1 737 ? -58.651 12.619 21.911 1.00 99.72 736 LEU A O 1
ATOM 11109 N N . LEU A 1 738 ? -59.982 13.650 20.402 1.00 94.22 737 LEU A N 1
ATOM 11110 C CA . LEU A 1 738 ? -60.193 12.434 19.621 1.00 95.04 737 LEU A CA 1
ATOM 11111 C C . LEU A 1 738 ? -58.875 11.904 19.071 1.00 97.69 737 LEU A C 1
ATOM 11112 O O . LEU A 1 738 ? -58.639 10.690 19.061 1.00 97.83 737 LEU A O 1
ATOM 11128 N N . THR A 1 739 ? -58.009 12.801 18.598 1.00 91.94 738 THR A N 1
ATOM 11129 C CA . THR A 1 739 ? -56.626 12.484 18.255 1.00 93.71 738 THR A CA 1
ATOM 11130 C C . THR A 1 739 ? -55.742 13.204 19.268 1.00 93.09 738 THR A C 1
ATOM 11131 O O . THR A 1 739 ? -55.375 14.370 19.064 1.00 92.17 738 THR A O 1
ATOM 11142 N N . PRO A 1 740 ? -55.371 12.556 20.376 1.00 95.75 739 PRO A N 1
ATOM 11143 C CA . PRO A 1 740 ? -54.859 13.311 21.534 1.00 96.66 739 PRO A CA 1
ATOM 11144 C C . PRO A 1 740 ? -53.480 13.921 21.341 1.00 96.27 739 PRO A C 1
ATOM 11145 O O . PRO A 1 740 ? -53.158 14.892 22.037 1.00 95.09 739 PRO A O 1
ATOM 11156 N N . ASN A 1 741 ? -52.654 13.395 20.435 1.00 96.52 740 ASN A N 1
ATOM 11157 C CA . ASN A 1 741 ? -51.267 13.846 20.366 1.00 97.18 740 ASN A CA 1
ATOM 11158 C C . ASN A 1 741 ? -51.139 15.239 19.761 1.00 93.75 740 ASN A C 1
ATOM 11159 O O . ASN A 1 741 ? -50.232 15.990 20.138 1.00 92.18 740 ASN A O 1
ATOM 11170 N N . GLU A 1 742 ? -52.025 15.607 18.836 1.00 97.78 741 GLU A N 1
ATOM 11171 C CA . GLU A 1 742 ? -51.864 16.834 18.069 1.00 95.08 741 GLU A CA 1
ATOM 11172 C C . GLU A 1 742 ? -53.216 17.495 17.847 1.00 87.83 741 GLU A C 1
ATOM 11173 O O . GLU A 1 742 ? -54.266 16.853 17.912 1.00 86.92 741 GLU A O 1
ATOM 11185 N N . PHE A 1 743 ? -53.172 18.800 17.583 1.00 74.73 742 PHE A N 1
ATOM 11186 C CA . PHE A 1 743 ? -54.364 19.568 17.237 1.00 76.35 742 PHE A CA 1
ATOM 11187 C C . PHE A 1 743 ? -54.627 19.419 15.744 1.00 75.00 742 PHE A C 1
ATOM 11188 O O . PHE A 1 743 ? -53.916 20.005 14.922 1.00 70.59 742 PHE A O 1
ATOM 11205 N N . GLU A 1 744 ? -55.650 18.645 15.390 1.00 91.37 743 GLU A N 1
ATOM 11206 C CA . GLU A 1 744 ? -55.995 18.403 13.993 1.00 92.76 743 GLU A CA 1
ATOM 11207 C C . GLU A 1 744 ? -57.013 19.450 13.555 1.00 90.22 743 GLU A C 1
ATOM 11208 O O . GLU A 1 744 ? -58.153 19.458 14.032 1.00 90.20 743 GLU A O 1
ATOM 11220 N N . ILE A 1 745 ? -56.602 20.330 12.643 1.00 74.19 744 ILE A N 1
ATOM 11221 C CA . ILE A 1 745 ? -57.457 21.438 12.223 1.00 72.66 744 ILE A CA 1
ATOM 11222 C C . ILE A 1 745 ? -58.431 20.985 11.144 1.00 69.19 744 ILE A C 1
ATOM 11223 O O . ILE A 1 745 ? -59.649 21.150 11.271 1.00 66.46 744 ILE A O 1
ATOM 11239 N N . LYS A 1 746 ? -57.903 20.421 10.062 1.00 68.19 745 LYS A N 1
ATOM 11240 C CA . LYS A 1 746 ? -58.715 19.900 8.973 1.00 68.37 745 LYS A CA 1
ATOM 11241 C C . LYS A 1 746 ? -58.133 18.570 8.520 1.00 66.30 745 LYS A C 1
ATOM 11242 O O . LYS A 1 746 ? -56.927 18.335 8.631 1.00 63.66 745 LYS A O 1
ATOM 11261 N N . ARG A 1 747 ? -59.001 17.701 8.007 1.00 64.22 746 ARG A N 1
ATOM 11262 C CA A ARG A 1 747 ? -58.597 16.376 7.564 0.52 68.26 746 ARG A CA 1
ATOM 11263 C CA B ARG A 1 747 ? -58.615 16.365 7.573 0.48 68.28 746 ARG A CA 1
ATOM 11264 C C . ARG A 1 747 ? -59.214 16.071 6.208 1.00 70.76 746 ARG A C 1
ATOM 11265 O O . ARG A 1 747 ? -60.399 16.328 5.977 1.00 63.91 746 ARG A O 1
ATOM 11306 N N . SER A 1 748 ? -58.395 15.515 5.318 1.00 107.68 747 SER A N 1
ATOM 11307 C CA . SER A 1 748 ? -58.819 15.147 3.972 1.00 117.63 747 SER A CA 1
ATOM 11308 C C . SER A 1 748 ? -59.325 13.709 3.994 1.00 124.55 747 SER A C 1
ATOM 11309 O O . SER A 1 748 ? -58.545 12.771 4.190 1.00 123.12 747 SER A O 1
ATOM 11317 N N . VAL A 1 749 ? -60.630 13.538 3.784 1.00 128.73 748 VAL A N 1
ATOM 11318 C CA . VAL A 1 749 ? -61.262 12.223 3.819 1.00 131.82 748 VAL A CA 1
ATOM 11319 C C . VAL A 1 749 ? -60.922 11.535 5.134 1.00 135.32 748 VAL A C 1
ATOM 11320 O O . VAL A 1 749 ? -59.924 10.811 5.235 1.00 132.42 748 VAL A O 1
ATOM 11333 N N . ASP A 1 750 ? -61.755 11.755 6.147 1.00 112.69 749 ASP A N 1
ATOM 11334 C CA . ASP A 1 750 ? -61.575 11.138 7.456 1.00 113.95 749 ASP A CA 1
ATOM 11335 C C . ASP A 1 750 ? -62.258 9.774 7.450 1.00 111.41 749 ASP A C 1
ATOM 11336 O O . ASP A 1 750 ? -63.490 9.688 7.401 1.00 108.89 749 ASP A O 1
ATOM 11345 N N . GLY A 1 751 ? -61.459 8.707 7.489 1.00 117.14 750 GLY A N 1
ATOM 11346 C CA . GLY A 1 751 ? -62.031 7.377 7.611 1.00 121.18 750 GLY A CA 1
ATOM 11347 C C . GLY A 1 751 ? -62.844 7.207 8.879 1.00 119.31 750 GLY A C 1
ATOM 11348 O O . GLY A 1 751 ? -63.815 6.446 8.902 1.00 116.62 750 GLY A O 1
ATOM 11352 N N . GLU A 1 752 ? -62.464 7.913 9.948 1.00 144.56 751 GLU A N 1
ATOM 11353 C CA . GLU A 1 752 ? -63.217 7.849 11.196 1.00 146.97 751 GLU A CA 1
ATOM 11354 C C . GLU A 1 752 ? -64.527 8.620 11.103 1.00 139.52 751 GLU A C 1
ATOM 11355 O O . GLU A 1 752 ? -65.507 8.256 11.764 1.00 140.05 751 GLU A O 1
ATOM 11367 N N . GLY A 1 753 ? -64.565 9.680 10.298 1.00 113.97 752 GLY A N 1
ATOM 11368 C CA . GLY A 1 753 ? -65.728 10.542 10.227 1.00 102.40 752 GLY A CA 1
ATOM 11369 C C . GLY A 1 753 ? -65.692 11.617 11.293 1.00 89.46 752 GLY A C 1
ATOM 11370 O O . GLY A 1 753 ? -66.696 11.873 11.963 1.00 84.69 752 GLY A O 1
ATOM 11374 N N . TYR A 1 754 ? -64.532 12.252 11.457 1.00 89.12 753 TYR A N 1
ATOM 11375 C CA . TYR A 1 754 ? -64.324 13.256 12.491 1.00 86.49 753 TYR A CA 1
ATOM 11376 C C . TYR A 1 754 ? -64.511 14.684 11.989 1.00 79.94 753 TYR A C 1
ATOM 11377 O O . TYR A 1 754 ? -64.205 15.628 12.725 1.00 81.40 753 TYR A O 1
ATOM 11395 N N . ASN A 1 755 ? -64.998 14.871 10.767 1.00 70.52 754 ASN A N 1
ATOM 11396 C CA . ASN A 1 755 ? -65.258 16.216 10.281 1.00 65.67 754 ASN A CA 1
ATOM 11397 C C . ASN A 1 755 ? -66.604 16.717 10.808 1.00 60.52 754 ASN A C 1
ATOM 11398 O O . ASN A 1 755 ? -67.410 15.959 11.353 1.00 56.18 754 ASN A O 1
ATOM 11409 N N . VAL A 1 756 ? -66.842 18.020 10.647 1.00 75.83 755 VAL A N 1
ATOM 11410 C CA . VAL A 1 756 ? -67.978 18.683 11.275 1.00 77.89 755 VAL A CA 1
ATOM 11411 C C . VAL A 1 756 ? -68.529 19.769 10.366 1.00 76.76 755 VAL A C 1
ATOM 11412 O O . VAL A 1 756 ? -67.819 20.330 9.527 1.00 78.49 755 VAL A O 1
ATOM 11425 N N . ALA A 1 757 ? -69.816 20.062 10.547 1.00 74.23 756 ALA A N 1
ATOM 11426 C CA . ALA A 1 757 ? -70.443 21.245 9.968 1.00 73.56 756 ALA A CA 1
ATOM 11427 C C . ALA A 1 757 ? -70.418 21.211 8.444 1.00 74.28 756 ALA A C 1
ATOM 11428 O O . ALA A 1 757 ? -70.426 22.256 7.789 1.00 73.93 756 ALA A O 1
ATOM 11435 N N . GLN A 1 758 ? -70.387 20.011 7.870 1.00 74.69 757 GLN A N 1
ATOM 11436 C CA . GLN A 1 758 ? -70.446 19.848 6.422 1.00 73.46 757 GLN A CA 1
ATOM 11437 C C . GLN A 1 758 ? -69.276 20.556 5.743 1.00 72.59 757 GLN A C 1
ATOM 11438 O O . GLN A 1 758 ? -69.438 21.237 4.729 1.00 72.87 757 GLN A O 1
ATOM 11452 N N . CYS A 1 759 ? -68.090 20.405 6.322 1.00 68.18 758 CYS A N 1
ATOM 11453 C CA . CYS A 1 759 ? -66.853 20.831 5.684 1.00 68.16 758 CYS A CA 1
ATOM 11454 C C . CYS A 1 759 ? -65.748 19.886 6.143 1.00 68.82 758 CYS A C 1
ATOM 11455 O O . CYS A 1 759 ? -66.017 18.827 6.718 1.00 70.38 758 CYS A O 1
ATOM 11463 N N . ASN A 1 760 ? -64.496 20.270 5.891 1.00 68.17 759 ASN A N 1
ATOM 11464 C CA . ASN A 1 760 ? -63.352 19.430 6.213 1.00 67.85 759 ASN A CA 1
ATOM 11465 C C . ASN A 1 760 ? -62.678 19.832 7.523 1.00 67.01 759 ASN A C 1
ATOM 11466 O O . ASN A 1 760 ? -61.495 19.534 7.718 1.00 66.67 759 ASN A O 1
ATOM 11477 N N . MET A 1 761 ? -63.403 20.490 8.423 1.00 67.83 760 MET A N 1
ATOM 11478 C CA . MET A 1 761 ? -62.872 20.838 9.733 1.00 71.87 760 MET A CA 1
ATOM 11479 C C . MET A 1 761 ? -63.207 19.748 10.744 1.00 74.09 760 MET A C 1
ATOM 11480 O O . MET A 1 761 ? -64.248 19.092 10.659 1.00 74.97 760 MET A O 1
ATOM 11494 N N . THR A 1 762 ? -62.319 19.572 11.715 1.00 65.92 761 THR A N 1
ATOM 11495 C CA . THR A 1 762 ? -62.412 18.463 12.651 1.00 67.75 761 THR A CA 1
ATOM 11496 C C . THR A 1 762 ? -63.308 18.808 13.838 1.00 66.76 761 THR A C 1
ATOM 11497 O O . THR A 1 762 ? -63.540 19.975 14.162 1.00 64.71 761 THR A O 1
ATOM 11508 N N . LYS A 1 763 ? -63.804 17.757 14.496 1.00 77.59 762 LYS A N 1
ATOM 11509 C CA . LYS A 1 763 ? -64.582 17.934 15.718 1.00 81.16 762 LYS A CA 1
ATOM 11510 C C . LYS A 1 763 ? -63.747 18.594 16.804 1.00 85.66 762 LYS A C 1
ATOM 11511 O O . LYS A 1 763 ? -64.196 19.543 17.459 1.00 86.03 762 LYS A O 1
ATOM 11530 N N . ASP A 1 764 ? -62.526 18.101 17.012 1.00 88.23 763 ASP A N 1
ATOM 11531 C CA . ASP A 1 764 ? -61.662 18.676 18.033 1.00 89.20 763 ASP A CA 1
ATOM 11532 C C . ASP A 1 764 ? -61.466 20.169 17.804 1.00 84.44 763 ASP A C 1
ATOM 11533 O O . ASP A 1 764 ? -61.708 20.984 18.702 1.00 84.95 763 ASP A O 1
ATOM 11542 N N . TRP A 1 765 ? -61.037 20.548 16.599 1.00 69.76 764 TRP A N 1
ATOM 11543 C CA . TRP A 1 765 ? -60.702 21.944 16.343 1.00 63.02 764 TRP A CA 1
ATOM 11544 C C . TRP A 1 765 ? -61.921 22.843 16.499 1.00 59.57 764 TRP A C 1
ATOM 11545 O O . TRP A 1 765 ? -61.839 23.905 17.126 1.00 60.32 764 TRP A O 1
ATOM 11566 N N . PHE A 1 766 ? -63.062 22.437 15.942 1.00 60.85 765 PHE A N 1
ATOM 11567 C CA . PHE A 1 766 ? -64.268 23.248 16.077 1.00 61.62 765 PHE A CA 1
ATOM 11568 C C . PHE A 1 766 ? -64.620 23.449 17.546 1.00 62.46 765 PHE A C 1
ATOM 11569 O O . PHE A 1 766 ? -64.922 24.566 17.980 1.00 60.28 765 PHE A O 1
ATOM 11586 N N . LEU A 1 767 ? -64.575 22.371 18.330 1.00 67.44 766 LEU A N 1
ATOM 11587 C CA . LEU A 1 767 ? -64.822 22.475 19.764 1.00 67.86 766 LEU A CA 1
ATOM 11588 C C . LEU A 1 767 ? -63.871 23.473 20.411 1.00 69.43 766 LEU A C 1
ATOM 11589 O O . LEU A 1 767 ? -64.299 24.366 21.153 1.00 69.72 766 LEU A O 1
ATOM 11605 N N . VAL A 1 768 ? -62.572 23.337 20.139 1.00 77.07 767 VAL A N 1
ATOM 11606 C CA . VAL A 1 768 ? -61.581 24.224 20.744 1.00 77.80 767 VAL A CA 1
ATOM 11607 C C . VAL A 1 768 ? -61.897 25.680 20.418 1.00 77.03 767 VAL A C 1
ATOM 11608 O O . VAL A 1 768 ? -61.906 26.546 21.301 1.00 76.26 767 VAL A O 1
ATOM 11621 N N . GLN A 1 769 ? -62.158 25.971 19.142 1.00 77.50 768 GLN A N 1
ATOM 11622 C CA . GLN A 1 769 ? -62.378 27.355 18.732 1.00 77.61 768 GLN A CA 1
ATOM 11623 C C . GLN A 1 769 ? -63.652 27.921 19.346 1.00 76.13 768 GLN A C 1
ATOM 11624 O O . GLN A 1 769 ? -63.667 29.067 19.809 1.00 75.34 768 GLN A O 1
ATOM 11638 N N . MET A 1 770 ? -64.732 27.138 19.357 1.00 69.87 769 MET A N 1
ATOM 11639 C CA . MET A 1 770 ? -65.973 27.613 19.958 1.00 69.28 769 MET A CA 1
ATOM 11640 C C . MET A 1 770 ? -65.788 27.898 21.443 1.00 71.38 769 MET A C 1
ATOM 11641 O O . MET A 1 770 ? -66.335 28.876 21.968 1.00 70.29 769 MET A O 1
ATOM 11655 N N . LEU A 1 771 ? -65.020 27.057 22.138 1.00 75.09 770 LEU A N 1
ATOM 11656 C CA . LEU A 1 771 ? -64.753 27.297 23.553 1.00 74.72 770 LEU A CA 1
ATOM 11657 C C . LEU A 1 771 ? -63.885 28.535 23.745 1.00 71.80 770 LEU A C 1
ATOM 11658 O O . LEU A 1 771 ? -64.178 29.386 24.593 1.00 71.07 770 LEU A O 1
ATOM 11674 N N . ALA A 1 772 ? -62.810 28.652 22.962 1.00 69.51 771 ALA A N 1
ATOM 11675 C CA . ALA A 1 772 ? -61.920 29.802 23.091 1.00 68.38 771 ALA A CA 1
ATOM 11676 C C . ALA A 1 772 ? -62.667 31.113 22.876 1.00 68.49 771 ALA A C 1
ATOM 11677 O O . ALA A 1 772 ? -62.453 32.086 23.610 1.00 66.62 771 ALA A O 1
ATOM 11684 N N . ASN A 1 773 ? -63.550 31.160 21.878 1.00 72.88 772 ASN A N 1
ATOM 11685 C CA . ASN A 1 773 ? -64.214 32.412 21.530 1.00 73.28 772 ASN A CA 1
ATOM 11686 C C . ASN A 1 773 ? -65.436 32.693 22.397 1.00 74.00 772 ASN A C 1
ATOM 11687 O O . ASN A 1 773 ? -65.720 33.861 22.684 1.00 74.93 772 ASN A O 1
ATOM 11698 N N . TYR A 1 774 ? -66.175 31.659 22.816 1.00 66.95 773 TYR A N 1
ATOM 11699 C CA . TYR A 1 774 ? -67.466 31.882 23.461 1.00 70.13 773 TYR A CA 1
ATOM 11700 C C . TYR A 1 774 ? -67.784 30.956 24.628 1.00 74.49 773 TYR A C 1
ATOM 11701 O O . TYR A 1 774 ? -68.802 31.183 25.288 1.00 72.42 773 TYR A O 1
ATOM 11719 N N . ASN A 1 775 ? -66.982 29.928 24.910 1.00 86.46 774 ASN A N 1
ATOM 11720 C CA . ASN A 1 775 ? -67.273 28.986 25.993 1.00 89.30 774 ASN A CA 1
ATOM 11721 C C . ASN A 1 775 ? -68.621 28.294 25.765 1.00 92.82 774 ASN A C 1
ATOM 11722 O O . ASN A 1 775 ? -69.549 28.401 26.571 1.00 95.33 774 ASN A O 1
ATOM 11733 N N . ILE A 1 776 ? -68.712 27.563 24.649 1.00 94.21 775 ILE A N 1
ATOM 11734 C CA . ILE A 1 776 ? -69.960 26.958 24.199 1.00 93.21 775 ILE A CA 1
ATOM 11735 C C . ILE A 1 776 ? -69.880 25.434 24.199 1.00 94.30 775 ILE A C 1
ATOM 11736 O O . ILE A 1 776 ? -70.793 24.753 24.677 1.00 95.34 775 ILE A O 1
ATOM 11752 N N . GLY A 1 777 ? -68.797 24.885 23.661 1.00 84.08 776 GLY A N 1
ATOM 11753 C CA . GLY A 1 777 ? -68.629 23.460 23.434 1.00 84.81 776 GLY A CA 1
ATOM 11754 C C . GLY A 1 777 ? -69.401 22.459 24.278 1.00 84.22 776 GLY A C 1
ATOM 11755 O O . GLY A 1 777 ? -70.104 21.604 23.728 1.00 83.62 776 GLY A O 1
ATOM 11759 N N . TYR A 1 778 ? -69.281 22.531 25.607 1.00 83.19 777 TYR A N 1
ATOM 11760 C CA . TYR A 1 778 ? -69.639 21.390 26.448 1.00 84.99 777 TYR A CA 1
ATOM 11761 C C . TYR A 1 778 ? -71.136 21.223 26.664 1.00 87.68 777 TYR A C 1
ATOM 11762 O O . TYR A 1 778 ? -71.576 20.109 26.967 1.00 87.93 777 TYR A O 1
ATOM 11780 N N . GLN A 1 779 ? -71.928 22.281 26.531 1.00 92.58 778 GLN A N 1
ATOM 11781 C CA . GLN A 1 779 ? -73.367 22.199 26.756 1.00 93.41 778 GLN A CA 1
ATOM 11782 C C . GLN A 1 779 ? -74.133 22.496 25.473 1.00 91.50 778 GLN A C 1
ATOM 11783 O O . GLN A 1 779 ? -75.115 23.240 25.467 1.00 88.41 778 GLN A O 1
ATOM 11797 N N . GLY A 1 780 ? -73.688 21.905 24.376 1.00 103.26 779 GLY A N 1
ATOM 11798 C CA . GLY A 1 780 ? -74.353 22.044 23.098 1.00 105.18 779 GLY A CA 1
ATOM 11799 C C . GLY A 1 780 ? -73.701 23.100 22.226 1.00 101.89 779 GLY A C 1
ATOM 11800 O O . GLY A 1 780 ? -73.081 24.054 22.709 1.00 101.96 779 GLY A O 1
ATOM 11804 N N . PHE A 1 781 ? -73.836 22.924 20.915 1.00 84.64 780 PHE A N 1
ATOM 11805 C CA . PHE A 1 781 ? -73.365 23.896 19.939 1.00 81.26 780 PHE A CA 1
ATOM 11806 C C . PHE A 1 781 ? -74.539 24.741 19.464 1.00 77.21 780 PHE A C 1
ATOM 11807 O O . PHE A 1 781 ? -75.587 24.205 19.090 1.00 76.09 780 PHE A O 1
ATOM 11824 N N . TYR A 1 782 ? -74.358 26.058 19.482 1.00 69.74 781 TYR A N 1
ATOM 11825 C CA . TYR A 1 782 ? -75.375 26.989 19.018 1.00 68.67 781 TYR A CA 1
ATOM 11826 C C . TYR A 1 782 ? -74.684 28.266 18.560 1.00 69.32 781 TYR A C 1
ATOM 11827 O O . TYR A 1 782 ? -73.461 28.401 18.649 1.00 67.30 781 TYR A O 1
ATOM 11845 N N . ILE A 1 783 ? -75.479 29.208 18.062 1.00 88.19 782 ILE A N 1
ATOM 11846 C CA . ILE A 1 783 ? -74.941 30.455 17.525 1.00 88.29 782 ILE A CA 1
ATOM 11847 C C . ILE A 1 783 ? -74.683 31.417 18.681 1.00 89.50 782 ILE A C 1
ATOM 11848 O O . ILE A 1 783 ? -75.612 31.720 19.445 1.00 89.98 782 ILE A O 1
ATOM 11864 N N . PRO A 1 784 ? -73.461 31.922 18.854 1.00 75.35 783 PRO A N 1
ATOM 11865 C CA . PRO A 1 784 ? -73.202 32.849 19.962 1.00 77.48 783 PRO A CA 1
ATOM 11866 C C . PRO A 1 784 ? -74.002 34.136 19.821 1.00 79.33 783 PRO A C 1
ATOM 11867 O O . PRO A 1 784 ? -74.531 34.461 18.755 1.00 79.10 783 PRO A O 1
ATOM 11878 N N . GLU A 1 785 ? -74.088 34.873 20.926 1.00 85.15 784 GLU A N 1
ATOM 11879 C CA . GLU A 1 785 ? -74.740 36.174 20.899 1.00 86.61 784 GLU A CA 1
ATOM 11880 C C . GLU A 1 785 ? -73.970 37.116 19.982 1.00 83.45 784 GLU A C 1
ATOM 11881 O O . GLU A 1 785 ? -72.746 37.026 19.848 1.00 80.63 784 GLU A O 1
ATOM 11893 N N . SER A 1 786 ? -74.702 38.030 19.343 1.00 99.21 785 SER A N 1
ATOM 11894 C CA . SER A 1 786 ? -74.077 38.928 18.378 1.00 101.06 785 SER A CA 1
ATOM 11895 C C . SER A 1 786 ? -72.960 39.743 19.019 1.00 100.46 785 SER A C 1
ATOM 11896 O O . SER A 1 786 ? -71.881 39.895 18.434 1.00 100.66 785 SER A O 1
ATOM 11904 N N . TYR A 1 787 ? -73.191 40.271 20.225 1.00 89.66 786 TYR A N 1
ATOM 11905 C CA . TYR A 1 787 ? -72.182 41.116 20.859 1.00 88.37 786 TYR A CA 1
ATOM 11906 C C . TYR A 1 787 ? -70.917 40.332 21.188 1.00 86.17 786 TYR A C 1
ATOM 11907 O O . TYR A 1 787 ? -69.821 40.903 21.191 1.00 85.72 786 TYR A O 1
ATOM 11925 N N . LYS A 1 788 ? -71.043 39.031 21.466 1.00 90.58 787 LYS A N 1
ATOM 11926 C CA . LYS A 1 788 ? -69.869 38.191 21.679 1.00 89.69 787 LYS A CA 1
ATOM 11927 C C . LYS A 1 788 ? -69.182 37.833 20.368 1.00 85.41 787 LYS A C 1
ATOM 11928 O O . LYS A 1 788 ? -67.956 37.676 20.338 1.00 83.78 787 LYS A O 1
ATOM 11947 N N . ASP A 1 789 ? -69.947 37.701 19.287 1.00 83.05 788 ASP A N 1
ATOM 11948 C CA . ASP A 1 789 ? -69.420 37.334 17.975 1.00 81.25 788 ASP A CA 1
ATOM 11949 C C . ASP A 1 789 ? -69.193 38.624 17.193 1.00 81.71 788 ASP A C 1
ATOM 11950 O O . ASP A 1 789 ? -70.117 39.154 16.570 1.00 84.07 788 ASP A O 1
ATOM 11959 N N . ARG A 1 790 ? -67.964 39.130 17.225 1.00 70.29 789 ARG A N 1
ATOM 11960 C CA . ARG A 1 790 ? -67.644 40.413 16.623 1.00 66.92 789 ARG A CA 1
ATOM 11961 C C . ARG A 1 790 ? -66.936 40.209 15.283 1.00 59.46 789 ARG A C 1
ATOM 11962 O O . ARG A 1 790 ? -66.916 39.107 14.725 1.00 55.27 789 ARG A O 1
ATOM 11983 N N . MET A 1 791 ? -66.349 41.286 14.754 1.00 67.12 790 MET A N 1
ATOM 11984 C CA . MET A 1 791 ? -65.855 41.267 13.379 1.00 67.57 790 MET A CA 1
ATOM 11985 C C . MET A 1 791 ? -64.689 40.300 13.209 1.00 66.87 790 MET A C 1
ATOM 11986 O O . MET A 1 791 ? -64.603 39.600 12.193 1.00 67.70 790 MET A O 1
ATOM 12000 N N . TYR A 1 792 ? -63.777 40.252 14.177 1.00 61.85 791 TYR A N 1
ATOM 12001 C CA . TYR A 1 792 ? -62.626 39.363 14.109 1.00 64.14 791 TYR A CA 1
ATOM 12002 C C . TYR A 1 792 ? -62.838 38.069 14.883 1.00 65.62 791 TYR A C 1
ATOM 12003 O O . TYR A 1 792 ? -61.872 37.339 15.126 1.00 65.31 791 TYR A O 1
ATOM 12021 N N . SER A 1 793 ? -64.073 37.771 15.279 1.00 73.22 792 SER A N 1
ATOM 12022 C CA . SER A 1 793 ? -64.358 36.522 15.963 1.00 75.99 792 SER A CA 1
ATOM 12023 C C . SER A 1 793 ? -64.356 35.362 14.968 1.00 76.43 792 SER A C 1
ATOM 12024 O O . SER A 1 793 ? -64.266 35.546 13.751 1.00 77.28 792 SER A O 1
ATOM 12032 N N . PHE A 1 794 ? -64.464 34.145 15.505 1.00 71.11 793 PHE A N 1
ATOM 12033 C CA . PHE A 1 794 ? -64.339 32.948 14.680 1.00 68.17 793 PHE A CA 1
ATOM 12034 C C . PHE A 1 794 ? -65.623 32.656 13.911 1.00 67.42 793 PHE A C 1
ATOM 12035 O O . PHE A 1 794 ? -65.618 32.594 12.678 1.00 69.26 793 PHE A O 1
ATOM 12052 N N . PHE A 1 795 ? -66.734 32.467 14.627 1.00 72.45 794 PHE A N 1
ATOM 12053 C CA . PHE A 1 795 ? -67.974 32.057 13.974 1.00 72.43 794 PHE A CA 1
ATOM 12054 C C . PHE A 1 795 ? -68.405 33.067 12.918 1.00 71.75 794 PHE A C 1
ATOM 12055 O O . PHE A 1 795 ? -68.878 32.686 11.839 1.00 70.36 794 PHE A O 1
ATOM 12072 N N . ARG A 1 796 ? -68.258 34.361 13.214 1.00 72.88 795 ARG A N 1
ATOM 12073 C CA . ARG A 1 796 ? -68.659 35.397 12.267 1.00 71.44 795 ARG A CA 1
ATOM 12074 C C . ARG A 1 796 ? -68.054 35.158 10.887 1.00 69.23 795 ARG A C 1
ATOM 12075 O O . ARG A 1 796 ? -68.687 35.446 9.864 1.00 68.64 795 ARG A O 1
ATOM 12096 N N . ASN A 1 797 ? -66.833 34.625 10.838 1.00 60.91 796 ASN A N 1
ATOM 12097 C CA . ASN A 1 797 ? -66.091 34.478 9.592 1.00 59.86 796 ASN A CA 1
ATOM 12098 C C . ASN A 1 797 ? -65.988 33.029 9.128 1.00 59.82 796 ASN A C 1
ATOM 12099 O O . ASN A 1 797 ? -65.280 32.751 8.154 1.00 60.04 796 ASN A O 1
ATOM 12110 N N . PHE A 1 798 ? -66.686 32.105 9.784 1.00 63.13 797 PHE A N 1
ATOM 12111 C CA . PHE A 1 798 ? -66.597 30.687 9.445 1.00 65.45 797 PHE A CA 1
ATOM 12112 C C . PHE A 1 798 ? -67.506 30.398 8.253 1.00 64.25 797 PHE A C 1
ATOM 12113 O O . PHE A 1 798 ? -68.732 30.505 8.357 1.00 62.49 797 PHE A O 1
ATOM 12130 N N . GLN A 1 799 ? -66.905 30.024 7.121 1.00 60.76 798 GLN A N 1
ATOM 12131 C CA . GLN A 1 799 ? -67.627 29.815 5.865 1.00 61.80 798 GLN A CA 1
ATOM 12132 C C . GLN A 1 799 ? -67.316 28.429 5.315 1.00 58.84 798 GLN A C 1
ATOM 12133 O O . GLN A 1 799 ? -66.360 28.256 4.548 1.00 54.82 798 GLN A O 1
ATOM 12147 N N . PRO A 1 800 ? -68.099 27.415 5.683 1.00 63.82 799 PRO A N 1
ATOM 12148 C CA . PRO A 1 800 ? -67.919 26.093 5.070 1.00 63.30 799 PRO A CA 1
ATOM 12149 C C . PRO A 1 800 ? -68.478 26.057 3.656 1.00 62.51 799 PRO A C 1
ATOM 12150 O O . PRO A 1 800 ? -69.424 26.773 3.318 1.00 60.99 799 PRO A O 1
ATOM 12161 N N . MET A 1 801 ? -67.878 25.207 2.822 1.00 63.02 800 MET A N 1
ATOM 12162 C CA . MET A 1 801 ? -68.236 25.143 1.411 1.00 63.63 800 MET A CA 1
ATOM 12163 C C . MET A 1 801 ? -68.083 23.718 0.896 1.00 65.11 800 MET A C 1
ATOM 12164 O O . MET A 1 801 ? -67.254 22.947 1.390 1.00 64.84 800 MET A O 1
ATOM 12178 N N . SER A 1 802 ? -68.889 23.380 -0.109 1.00 67.26 801 SER A N 1
ATOM 12179 C CA . SER A 1 802 ? -68.792 22.088 -0.772 1.00 70.81 801 SER A CA 1
ATOM 12180 C C . SER A 1 802 ? -69.188 22.260 -2.232 1.00 68.75 801 SER A C 1
ATOM 12181 O O . SER A 1 802 ? -69.893 23.204 -2.597 1.00 66.97 801 SER A O 1
ATOM 12189 N N . ARG A 1 803 ? -68.720 21.336 -3.068 1.00 63.17 802 ARG A N 1
ATOM 12190 C CA . ARG A 1 803 ? -69.080 21.330 -4.480 1.00 61.13 802 ARG A CA 1
ATOM 12191 C C . ARG A 1 803 ? -68.857 19.931 -5.037 1.00 61.77 802 ARG A C 1
ATOM 12192 O O . ARG A 1 803 ? -68.207 19.087 -4.415 1.00 62.19 802 ARG A O 1
ATOM 12213 N N . GLN A 1 804 ? -69.399 19.702 -6.233 1.00 49.57 803 GLN A N 1
ATOM 12214 C CA . GLN A 1 804 ? -69.186 18.465 -6.967 1.00 50.88 803 GLN A CA 1
ATOM 12215 C C . GLN A 1 804 ? -68.426 18.756 -8.254 1.00 50.64 803 GLN A C 1
ATOM 12216 O O . GLN A 1 804 ? -68.605 19.804 -8.880 1.00 46.26 803 GLN A O 1
ATOM 12230 N N . VAL A 1 805 ? -67.571 17.810 -8.639 1.00 70.33 804 VAL A N 1
ATOM 12231 C CA . VAL A 1 805 ? -66.729 17.937 -9.820 1.00 72.22 804 VAL A CA 1
ATOM 12232 C C . VAL A 1 805 ? -66.695 16.588 -10.523 1.00 70.92 804 VAL A C 1
ATOM 12233 O O . VAL A 1 805 ? -66.839 15.536 -9.893 1.00 71.49 804 VAL A O 1
ATOM 12246 N N . VAL A 1 806 ? -66.504 16.624 -11.843 1.00 67.61 805 VAL A N 1
ATOM 12247 C CA . VAL A 1 806 ? -66.432 15.391 -12.616 1.00 68.46 805 VAL A CA 1
ATOM 12248 C C . VAL A 1 806 ? -65.349 14.488 -12.043 1.00 71.53 805 VAL A C 1
ATOM 12249 O O . VAL A 1 806 ? -64.293 14.953 -11.594 1.00 74.41 805 VAL A O 1
ATOM 12262 N N . ASP A 1 807 ? -65.611 13.184 -12.059 1.00 62.35 806 ASP A N 1
ATOM 12263 C CA . ASP A 1 807 ? -64.657 12.186 -11.578 1.00 64.76 806 ASP A CA 1
ATOM 12264 C C . ASP A 1 807 ? -63.836 11.720 -12.773 1.00 64.58 806 ASP A C 1
ATOM 12265 O O . ASP A 1 807 ? -64.303 10.922 -13.590 1.00 62.08 806 ASP A O 1
ATOM 12274 N N . ASP A 1 808 ? -62.603 12.221 -12.879 1.00 85.50 807 ASP A N 1
ATOM 12275 C CA . ASP A 1 808 ? -61.772 11.922 -14.041 1.00 88.42 807 ASP A CA 1
ATOM 12276 C C . ASP A 1 808 ? -61.413 10.444 -14.137 1.00 90.61 807 ASP A C 1
ATOM 12277 O O . ASP A 1 808 ? -61.032 9.981 -15.218 1.00 90.85 807 ASP A O 1
ATOM 12286 N N . THR A 1 809 ? -61.523 9.696 -13.040 1.00 91.01 808 THR A N 1
ATOM 12287 C CA . THR A 1 809 ? -61.208 8.273 -13.061 1.00 92.19 808 THR A CA 1
ATOM 12288 C C . THR A 1 809 ? -62.426 7.409 -13.366 1.00 91.50 808 THR A C 1
ATOM 12289 O O . THR A 1 809 ? -62.306 6.409 -14.083 1.00 92.61 808 THR A O 1
ATOM 12300 N N . LYS A 1 810 ? -63.599 7.775 -12.848 1.00 82.96 809 LYS A N 1
ATOM 12301 C CA . LYS A 1 810 ? -64.776 6.923 -12.958 1.00 82.90 809 LYS A CA 1
ATOM 12302 C C . LYS A 1 810 ? -65.709 7.307 -14.098 1.00 80.21 809 LYS A C 1
ATOM 12303 O O . LYS A 1 810 ? -66.499 6.462 -14.532 1.00 81.12 809 LYS A O 1
ATOM 12322 N N . TYR A 1 811 ? -65.650 8.541 -14.594 1.00 71.27 810 TYR A N 1
ATOM 12323 C CA . TYR A 1 811 ? -66.425 8.909 -15.774 1.00 67.62 810 TYR A CA 1
ATOM 12324 C C . TYR A 1 811 ? -65.725 8.331 -16.998 1.00 68.41 810 TYR A C 1
ATOM 12325 O O . TYR A 1 811 ? -64.624 8.763 -17.356 1.00 67.12 810 TYR A O 1
ATOM 12343 N N . LYS A 1 812 ? -66.361 7.346 -17.638 1.00 76.41 811 LYS A N 1
ATOM 12344 C CA . LYS A 1 812 ? -65.697 6.605 -18.707 1.00 80.06 811 LYS A CA 1
ATOM 12345 C C . LYS A 1 812 ? -65.401 7.481 -19.918 1.00 80.24 811 LYS A C 1
ATOM 12346 O O . LYS A 1 812 ? -64.443 7.213 -20.652 1.00 79.59 811 LYS A O 1
ATOM 12365 N N . ASP A 1 813 ? -66.199 8.523 -20.148 1.00 84.83 812 ASP A N 1
ATOM 12366 C CA . ASP A 1 813 ? -66.039 9.385 -21.311 1.00 85.07 812 ASP A CA 1
ATOM 12367 C C . ASP A 1 813 ? -65.287 10.673 -20.987 1.00 83.09 812 ASP A C 1
ATOM 12368 O O . ASP A 1 813 ? -65.365 11.639 -21.754 1.00 84.18 812 ASP A O 1
ATOM 12377 N N . TYR A 1 814 ? -64.558 10.706 -19.875 1.00 69.07 813 TYR A N 1
ATOM 12378 C CA . TYR A 1 814 ? -63.853 11.917 -19.484 1.00 64.46 813 TYR A CA 1
ATOM 12379 C C . TYR A 1 814 ? -62.835 12.317 -20.546 1.00 63.57 813 TYR A C 1
ATOM 12380 O O . TYR A 1 814 ? -62.264 11.476 -21.244 1.00 66.52 813 TYR A O 1
ATOM 12398 N N . GLN A 1 815 ? -62.609 13.624 -20.654 1.00 61.14 814 GLN A N 1
ATOM 12399 C CA . GLN A 1 815 ? -61.646 14.192 -21.588 1.00 60.24 814 GLN A CA 1
ATOM 12400 C C . GLN A 1 815 ? -61.142 15.500 -20.998 1.00 61.49 814 GLN A C 1
ATOM 12401 O O . GLN A 1 815 ? -61.946 16.370 -20.651 1.00 60.49 814 GLN A O 1
ATOM 12415 N N . GLN A 1 816 ? -59.824 15.638 -20.881 1.00 78.18 815 GLN A N 1
ATOM 12416 C CA . GLN A 1 816 ? -59.233 16.850 -20.319 1.00 77.92 815 GLN A CA 1
ATOM 12417 C C . GLN A 1 816 ? -59.121 17.910 -21.409 1.00 74.12 815 GLN A C 1
ATOM 12418 O O . GLN A 1 816 ? -58.261 17.817 -22.292 1.00 75.51 815 GLN A O 1
ATOM 12432 N N . VAL A 1 817 ? -59.982 18.923 -21.341 1.00 51.63 816 VAL A N 1
ATOM 12433 C CA . VAL A 1 817 ? -60.025 20.002 -22.324 1.00 49.56 816 VAL A CA 1
ATOM 12434 C C . VAL A 1 817 ? -59.682 21.289 -21.585 1.00 51.38 816 VAL A C 1
ATOM 12435 O O . VAL A 1 817 ? -60.535 21.865 -20.894 1.00 53.78 816 VAL A O 1
ATOM 12448 N N . GLY A 1 818 ? -58.442 21.744 -21.730 1.00 56.00 817 GLY A N 1
ATOM 12449 C CA . GLY A 1 818 ? -58.034 22.992 -21.131 1.00 56.78 817 GLY A CA 1
ATOM 12450 C C . GLY A 1 818 ? -58.766 24.173 -21.723 1.00 59.93 817 GLY A C 1
ATOM 12451 O O . GLY A 1 818 ? -59.549 24.067 -22.670 1.00 64.63 817 GLY A O 1
ATOM 12455 N N . ILE A 1 819 ? -58.485 25.342 -21.141 1.00 62.88 818 ILE A N 1
ATOM 12456 C CA . ILE A 1 819 ? -59.157 26.561 -21.577 1.00 61.27 818 ILE A CA 1
ATOM 12457 C C . ILE A 1 819 ? -58.915 26.812 -23.060 1.00 60.48 818 ILE A C 1
ATOM 12458 O O . ILE A 1 819 ? -59.752 27.420 -23.741 1.00 60.31 818 ILE A O 1
ATOM 12474 N N . LEU A 1 820 ? -57.774 26.360 -23.585 1.00 56.57 819 LEU A N 1
ATOM 12475 C CA . LEU A 1 820 ? -57.439 26.621 -24.982 1.00 56.84 819 LEU A CA 1
ATOM 12476 C C . LEU A 1 820 ? -58.441 26.013 -25.953 1.00 55.65 819 LEU A C 1
ATOM 12477 O O . LEU A 1 820 ? -58.558 26.496 -27.084 1.00 54.13 819 LEU A O 1
ATOM 12493 N N . HIS A 1 821 ? -59.159 24.963 -25.547 1.00 59.09 820 HIS A N 1
ATOM 12494 C CA . HIS A 1 821 ? -60.059 24.257 -26.450 1.00 60.34 820 HIS A CA 1
ATOM 12495 C C . HIS A 1 821 ? -61.472 24.122 -25.895 1.00 61.79 820 HIS A C 1
ATOM 12496 O O . HIS A 1 821 ? -62.289 23.404 -26.484 1.00 66.71 820 HIS A O 1
ATOM 12510 N N . GLN A 1 822 ? -61.782 24.780 -24.783 1.00 54.56 821 GLN A N 1
ATOM 12511 C CA . GLN A 1 822 ? -63.169 24.926 -24.373 1.00 52.81 821 GLN A CA 1
ATOM 12512 C C . GLN A 1 822 ? -63.857 25.926 -25.289 1.00 53.90 821 GLN A C 1
ATOM 12513 O O . GLN A 1 822 ? -63.267 26.939 -25.678 1.00 57.77 821 GLN A O 1
ATOM 12527 N N . HIS A 1 823 ? -65.109 25.640 -25.644 1.00 51.37 822 HIS A N 1
ATOM 12528 C CA . HIS A 1 823 ? -65.903 26.591 -26.419 1.00 51.37 822 HIS A CA 1
ATOM 12529 C C . HIS A 1 823 ? -67.342 26.550 -25.918 1.00 55.85 822 HIS A C 1
ATOM 12530 O O . HIS A 1 823 ? -68.132 25.688 -26.314 1.00 61.12 822 HIS A O 1
ATOM 12544 N N . ASN A 1 824 ? -67.661 27.485 -25.031 1.00 55.90 823 ASN A N 1
ATOM 12545 C CA . ASN A 1 824 ? -69.021 27.780 -24.613 1.00 52.59 823 ASN A CA 1
ATOM 12546 C C . ASN A 1 824 ? -69.342 29.198 -25.061 1.00 50.91 823 ASN A C 1
ATOM 12547 O O . ASN A 1 824 ? -68.491 30.087 -24.971 1.00 51.17 823 ASN A O 1
ATOM 12558 N N . ASN A 1 825 ? -70.557 29.407 -25.567 1.00 50.59 824 ASN A N 1
ATOM 12559 C CA . ASN A 1 825 ? -70.943 30.699 -26.137 1.00 51.61 824 ASN A CA 1
ATOM 12560 C C . ASN A 1 825 ? -70.054 31.075 -27.320 1.00 49.17 824 ASN A C 1
ATOM 12561 O O . ASN A 1 825 ? -69.843 32.257 -27.600 1.00 47.72 824 ASN A O 1
ATOM 12572 N N . SER A 1 826 ? -69.524 30.074 -28.021 1.00 49.32 825 SER A N 1
ATOM 12573 C CA . SER A 1 826 ? -68.710 30.339 -29.198 1.00 47.26 825 SER A CA 1
ATOM 12574 C C . SER A 1 826 ? -69.503 31.147 -30.218 1.00 47.75 825 SER A C 1
ATOM 12575 O O . SER A 1 826 ? -70.709 30.949 -30.392 1.00 48.61 825 SER A O 1
ATOM 12583 N N . GLY A 1 827 ? -68.816 32.060 -30.903 1.00 47.22 826 GLY A N 1
ATOM 12584 C CA . GLY A 1 827 ? -69.464 32.955 -31.836 1.00 46.00 826 GLY A CA 1
ATOM 12585 C C . GLY A 1 827 ? -70.084 34.184 -31.210 1.00 46.56 826 GLY A C 1
ATOM 12586 O O . GLY A 1 827 ? -70.492 35.092 -31.946 1.00 48.17 826 GLY A O 1
ATOM 12590 N N . PHE A 1 828 ? -70.165 34.248 -29.878 1.00 40.71 827 PHE A N 1
ATOM 12591 C CA . PHE A 1 828 ? -70.751 35.380 -29.178 1.00 43.24 827 PHE A CA 1
ATOM 12592 C C . PHE A 1 828 ? -69.810 35.986 -28.145 1.00 46.99 827 PHE A C 1
ATOM 12593 O O . PHE A 1 828 ? -70.205 36.932 -27.451 1.00 42.95 827 PHE A O 1
ATOM 12610 N N . VAL A 1 829 ? -68.587 35.470 -28.021 1.00 52.00 828 VAL A N 1
ATOM 12611 C CA . VAL A 1 829 ? -67.599 35.976 -27.077 1.00 51.90 828 VAL A CA 1
ATOM 12612 C C . VAL A 1 829 ? -66.242 35.984 -27.768 1.00 52.21 828 VAL A C 1
ATOM 12613 O O . VAL A 1 829 ? -66.066 35.430 -28.854 1.00 54.86 828 VAL A O 1
ATOM 12626 N N . GLY A 1 830 ? -65.274 36.616 -27.115 1.00 47.69 829 GLY A N 1
ATOM 12627 C CA . GLY A 1 830 ? -63.927 36.623 -27.633 1.00 44.76 829 GLY A CA 1
ATOM 12628 C C . GLY A 1 830 ? -63.167 35.370 -27.258 1.00 43.92 829 GLY A C 1
ATOM 12629 O O . GLY A 1 830 ? -63.466 34.701 -26.269 1.00 46.32 829 GLY A O 1
ATOM 12633 N N . TYR A 1 831 ? -62.165 35.051 -28.071 1.00 48.79 830 TYR A N 1
ATOM 12634 C CA . TYR A 1 831 ? -61.346 33.859 -27.869 1.00 50.25 830 TYR A CA 1
ATOM 12635 C C . TYR A 1 831 ? -60.168 34.204 -26.963 1.00 51.53 830 TYR A C 1
ATOM 12636 O O . TYR A 1 831 ? -59.237 34.902 -27.378 1.00 49.85 830 TYR A O 1
ATOM 12654 N N . LEU A 1 832 ? -60.214 33.711 -25.725 1.00 53.83 831 LEU A N 1
ATOM 12655 C CA . LEU A 1 832 ? -59.121 33.837 -24.762 1.00 53.98 831 LEU A CA 1
ATOM 12656 C C . LEU A 1 832 ? -58.818 35.283 -24.391 1.00 50.59 831 LEU A C 1
ATOM 12657 O O . LEU A 1 832 ? -57.729 35.578 -23.887 1.00 50.46 831 LEU A O 1
ATOM 12673 N N . ALA A 1 833 ? -59.749 36.202 -24.617 1.00 43.37 832 ALA A N 1
ATOM 12674 C CA . ALA A 1 833 ? -59.494 37.604 -24.330 1.00 46.03 832 ALA A CA 1
ATOM 12675 C C . ALA A 1 833 ? -60.818 38.301 -24.071 1.00 45.59 832 ALA A C 1
ATOM 12676 O O . ALA A 1 833 ? -61.879 37.785 -24.440 1.00 45.36 832 ALA A O 1
ATOM 12683 N N . PRO A 1 834 ? -60.792 39.476 -23.435 1.00 48.41 833 PRO A N 1
ATOM 12684 C CA . PRO A 1 834 ? -62.017 40.274 -23.305 1.00 49.34 833 PRO A CA 1
ATOM 12685 C C . PRO A 1 834 ? -62.274 41.095 -24.555 1.00 51.43 833 PRO A C 1
ATOM 12686 O O . PRO A 1 834 ? -62.800 42.210 -24.482 1.00 51.00 833 PRO A O 1
ATOM 12697 N N . THR A 1 835 ? -61.892 40.551 -25.705 1.00 57.18 834 THR A N 1
ATOM 12698 C CA . THR A 1 835 ? -62.012 41.250 -26.975 1.00 57.48 834 THR A CA 1
ATOM 12699 C C . THR A 1 835 ? -63.365 40.905 -27.601 1.00 56.56 834 THR A C 1
ATOM 12700 O O . THR A 1 835 ? -64.264 40.392 -26.926 1.00 56.48 834 THR A O 1
ATOM 12711 N N . MET A 1 836 ? -63.523 41.164 -28.894 1.00 51.64 835 MET A N 1
ATOM 12712 C CA . MET A 1 836 ? -64.857 41.200 -29.466 1.00 50.90 835 MET A CA 1
ATOM 12713 C C . MET A 1 836 ? -65.358 39.804 -29.818 1.00 49.26 835 MET A C 1
ATOM 12714 O O . MET A 1 836 ? -64.596 38.839 -29.920 1.00 46.72 835 MET A O 1
ATOM 12728 N N . ARG A 1 837 ? -66.675 39.723 -30.002 1.00 56.54 836 ARG A N 1
ATOM 12729 C CA . ARG A 1 837 ? -67.352 38.567 -30.574 1.00 55.35 836 ARG A CA 1
ATOM 12730 C C . ARG A 1 837 ? -66.476 37.874 -31.608 1.00 53.73 836 ARG A C 1
ATOM 12731 O O . ARG A 1 837 ? -65.779 38.538 -32.381 1.00 53.50 836 ARG A O 1
ATOM 12752 N N . GLU A 1 838 ? -66.511 36.544 -31.639 1.00 53.25 837 GLU A N 1
ATOM 12753 C CA . GLU A 1 838 ? -65.607 35.791 -32.493 1.00 53.57 837 GLU A CA 1
ATOM 12754 C C . GLU A 1 838 ? -66.134 34.373 -32.659 1.00 54.85 837 GLU A C 1
ATOM 12755 O O . GLU A 1 838 ? -66.651 33.785 -31.706 1.00 56.66 837 GLU A O 1
ATOM 12767 N N . GLY A 1 839 ? -66.000 33.830 -33.868 1.00 48.92 838 GLY A N 1
ATOM 12768 C CA . GLY A 1 839 ? -66.294 32.427 -34.098 1.00 44.35 838 GLY A CA 1
ATOM 12769 C C . GLY A 1 839 ? -67.666 32.154 -34.679 1.00 43.26 838 GLY A C 1
ATOM 12770 O O . GLY A 1 839 ? -68.176 32.940 -35.484 1.00 40.02 838 GLY A O 1
ATOM 12774 N N . GLN A 1 840 ? -68.268 31.034 -34.284 1.00 46.63 839 GLN A N 1
ATOM 12775 C CA . GLN A 1 840 ? -69.570 30.631 -34.792 1.00 48.55 839 GLN A CA 1
ATOM 12776 C C . GLN A 1 840 ? -70.354 29.951 -33.681 1.00 47.44 839 GLN A C 1
ATOM 12777 O O . GLN A 1 840 ? -69.791 29.480 -32.689 1.00 46.37 839 GLN A O 1
ATOM 12791 N N . ALA A 1 841 ? -71.669 29.896 -33.868 1.00 50.33 840 ALA A N 1
ATOM 12792 C CA . ALA A 1 841 ? -72.524 29.177 -32.938 1.00 50.08 840 ALA A CA 1
ATOM 12793 C C . ALA A 1 841 ? -72.274 27.681 -33.060 1.00 51.95 840 ALA A C 1
ATOM 12794 O O . ALA A 1 841 ? -72.110 27.153 -34.163 1.00 56.51 840 ALA A O 1
ATOM 12801 N N . TYR A 1 842 ? -72.234 26.998 -31.918 1.00 44.47 841 TYR A N 1
ATOM 12802 C CA . TYR A 1 842 ? -71.973 25.564 -31.924 1.00 44.83 841 TYR A CA 1
ATOM 12803 C C . TYR A 1 842 ? -72.276 24.966 -30.555 1.00 45.73 841 TYR A C 1
ATOM 12804 O O . TYR A 1 842 ? -72.087 25.640 -29.534 1.00 46.31 841 TYR A O 1
ATOM 12822 N N . PRO A 1 843 ? -72.751 23.721 -30.484 1.00 50.61 842 PRO A N 1
ATOM 12823 C CA . PRO A 1 843 ? -72.993 23.101 -29.176 1.00 51.71 842 PRO A CA 1
ATOM 12824 C C . PRO A 1 843 ? -71.756 23.164 -28.292 1.00 53.35 842 PRO A C 1
ATOM 12825 O O . PRO A 1 843 ? -70.636 22.909 -28.739 1.00 54.95 842 PRO A O 1
ATOM 12836 N N . ALA A 1 844 ? -71.969 23.508 -27.024 1.00 52.56 843 ALA A N 1
ATOM 12837 C CA . ALA A 1 844 ? -70.870 23.626 -26.078 1.00 51.53 843 ALA A CA 1
ATOM 12838 C C . ALA A 1 844 ? -70.245 22.263 -25.791 1.00 52.36 843 ALA A C 1
ATOM 12839 O O . ALA A 1 844 ? -70.909 21.222 -25.839 1.00 54.60 843 ALA A O 1
ATOM 12846 N N . ASN A 1 845 ? -68.944 22.278 -25.496 1.00 46.01 844 ASN A N 1
ATOM 12847 C CA . ASN A 1 845 ? -68.217 21.086 -25.080 1.00 47.37 844 ASN A CA 1
ATOM 12848 C C . ASN A 1 845 ? -67.774 21.169 -23.627 1.00 47.73 844 ASN A C 1
ATOM 12849 O O . ASN A 1 845 ? -66.996 20.322 -23.176 1.00 49.19 844 ASN A O 1
ATOM 12860 N N . PHE A 1 846 ? -68.248 22.167 -22.891 1.00 47.22 845 PHE A N 1
ATOM 12861 C CA . PHE A 1 846 ? -67.788 22.446 -21.538 1.00 49.61 845 PHE A CA 1
ATOM 12862 C C . PHE A 1 846 ? -68.783 23.388 -20.870 1.00 53.44 845 PHE A C 1
ATOM 12863 O O . PHE A 1 846 ? -69.321 24.281 -21.538 1.00 56.11 845 PHE A O 1
ATOM 12880 N N . PRO A 1 847 ? -69.065 23.233 -19.564 1.00 55.73 846 PRO A N 1
ATOM 12881 C CA . PRO A 1 847 ? -68.544 22.252 -18.610 1.00 55.53 846 PRO A CA 1
ATOM 12882 C C . PRO A 1 847 ? -69.358 20.972 -18.584 1.00 56.06 846 PRO A C 1
ATOM 12883 O O . PRO A 1 847 ? -70.449 20.924 -19.152 1.00 56.01 846 PRO A O 1
ATOM 12894 N N . TYR A 1 848 ? -68.832 19.951 -17.921 1.00 57.09 847 TYR A N 1
ATOM 12895 C CA . TYR A 1 848 ? -69.570 18.710 -17.784 1.00 55.83 847 TYR A CA 1
ATOM 12896 C C . TYR A 1 848 ? -70.824 18.942 -16.943 1.00 56.96 847 TYR A C 1
ATOM 12897 O O . TYR A 1 848 ? -70.766 19.625 -15.916 1.00 62.01 847 TYR A O 1
ATOM 12915 N N . PRO A 1 849 ? -71.970 18.394 -17.347 1.00 49.11 848 PRO A N 1
ATOM 12916 C CA . PRO A 1 849 ? -73.188 18.576 -16.547 1.00 47.94 848 PRO A CA 1
ATOM 12917 C C . PRO A 1 849 ? -73.153 17.708 -15.298 1.00 49.28 848 PRO A C 1
ATOM 12918 O O . PRO A 1 849 ? -72.915 16.499 -15.367 1.00 48.77 848 PRO A O 1
ATOM 12929 N N . LEU A 1 850 ? -73.385 18.340 -14.149 1.00 49.34 849 LEU A N 1
ATOM 12930 C CA . LEU A 1 850 ? -73.451 17.643 -12.873 1.00 51.86 849 LEU A CA 1
ATOM 12931 C C . LEU A 1 850 ? -74.881 17.373 -12.433 1.00 52.80 849 LEU A C 1
ATOM 12932 O O . LEU A 1 850 ? -75.087 16.796 -11.362 1.00 53.25 849 LEU A O 1
ATOM 12948 N N . ILE A 1 851 ? -75.868 17.775 -13.235 1.00 51.65 850 ILE A N 1
ATOM 12949 C CA . ILE A 1 851 ? -77.275 17.585 -12.917 1.00 50.14 850 ILE A CA 1
ATOM 12950 C C . ILE A 1 851 ? -77.964 16.960 -14.122 1.00 52.84 850 ILE A C 1
ATOM 12951 O O . ILE A 1 851 ? -77.461 16.996 -15.246 1.00 53.49 850 ILE A O 1
ATOM 12967 N N . GLY A 1 852 ? -79.136 16.388 -13.871 1.00 53.15 851 GLY A N 1
ATOM 12968 C CA . GLY A 1 852 ? -79.966 15.873 -14.940 1.00 52.53 851 GLY A CA 1
ATOM 12969 C C . GLY A 1 852 ? -79.677 14.431 -15.289 1.00 54.91 851 GLY A C 1
ATOM 12970 O O . GLY A 1 852 ? -78.770 13.779 -14.764 1.00 52.23 851 GLY A O 1
ATOM 12974 N N . LYS A 1 853 ? -80.490 13.930 -16.220 1.00 66.98 852 LYS A N 1
ATOM 12975 C CA . LYS A 1 853 ? -80.433 12.524 -16.605 1.00 73.80 852 LYS A CA 1
ATOM 12976 C C . LYS A 1 853 ? -79.031 12.101 -17.027 1.00 74.32 852 LYS A C 1
ATOM 12977 O O . LYS A 1 853 ? -78.627 10.959 -16.781 1.00 75.45 852 LYS A O 1
ATOM 12996 N N . THR A 1 854 ? -78.271 13.000 -17.653 1.00 70.51 853 THR A N 1
ATOM 12997 C CA . THR A 1 854 ? -76.957 12.679 -18.198 1.00 70.84 853 THR A CA 1
ATOM 12998 C C . THR A 1 854 ? -75.820 13.157 -17.302 1.00 72.01 853 THR A C 1
ATOM 12999 O O . THR A 1 854 ? -74.709 13.399 -17.788 1.00 69.84 853 THR A O 1
ATOM 13010 N N . ALA A 1 855 ? -76.074 13.301 -16.004 1.00 79.78 854 ALA A N 1
ATOM 13011 C CA . ALA A 1 855 ? -75.048 13.794 -15.096 1.00 78.07 854 ALA A CA 1
ATOM 13012 C C . ALA A 1 855 ? -73.854 12.848 -15.080 1.00 77.37 854 ALA A C 1
ATOM 13013 O O . ALA A 1 855 ? -74.004 11.626 -15.170 1.00 78.83 854 ALA A O 1
ATOM 13020 N N . VAL A 1 856 ? -72.663 13.425 -14.968 1.00 62.25 855 VAL A N 1
ATOM 13021 C CA . VAL A 1 856 ? -71.428 12.650 -14.973 1.00 61.72 855 VAL A CA 1
ATOM 13022 C C . VAL A 1 856 ? -71.128 12.150 -13.567 1.00 60.17 855 VAL A C 1
ATOM 13023 O O . VAL A 1 856 ? -71.504 12.770 -12.566 1.00 60.31 855 VAL A O 1
ATOM 13036 N N . ASP A 1 857 ? -70.439 11.013 -13.492 1.00 66.61 856 ASP A N 1
ATOM 13037 C CA . ASP A 1 857 ? -69.913 10.543 -12.219 1.00 67.44 856 ASP A CA 1
ATOM 13038 C C . ASP A 1 857 ? -69.086 11.648 -11.580 1.00 68.76 856 ASP A C 1
ATOM 13039 O O . ASP A 1 857 ? -68.222 12.245 -12.227 1.00 71.55 856 ASP A O 1
ATOM 13048 N N . SER A 1 858 ? -69.362 11.929 -10.308 1.00 68.21 857 SER A N 1
ATOM 13049 C CA . SER A 1 858 ? -68.825 13.113 -9.656 1.00 67.57 857 SER A CA 1
ATOM 13050 C C . SER A 1 858 ? -68.244 12.774 -8.291 1.00 68.75 857 SER A C 1
ATOM 13051 O O . SER A 1 858 ? -68.660 11.816 -7.633 1.00 69.92 857 SER A O 1
ATOM 13059 N N . ILE A 1 859 ? -67.270 13.583 -7.883 1.00 76.47 858 ILE A N 1
ATOM 13060 C CA . ILE A 1 859 ? -66.696 13.540 -6.546 1.00 77.34 858 ILE A CA 1
ATOM 13061 C C . ILE A 1 859 ? -67.106 14.814 -5.820 1.00 75.98 858 ILE A C 1
ATOM 13062 O O . ILE A 1 859 ? -67.558 15.789 -6.427 1.00 76.89 858 ILE A O 1
ATOM 13078 N N . THR A 1 860 ? -66.935 14.806 -4.501 1.00 65.21 859 THR A N 1
ATOM 13079 C CA . THR A 1 860 ? -67.334 15.923 -3.655 1.00 63.57 859 THR A CA 1
ATOM 13080 C C . THR A 1 860 ? -66.107 16.498 -2.965 1.00 64.07 859 THR A C 1
ATOM 13081 O O . THR A 1 860 ? -65.308 15.754 -2.388 1.00 67.25 859 THR A O 1
ATOM 13092 N N . GLN A 1 861 ? -65.968 17.820 -3.022 1.00 56.58 860 GLN A N 1
ATOM 13093 C CA . GLN A 1 861 ? -64.875 18.531 -2.374 1.00 56.97 860 GLN A CA 1
ATOM 13094 C C . GLN A 1 861 ? -65.447 19.452 -1.308 1.00 60.62 860 GLN A C 1
ATOM 13095 O O . GLN A 1 861 ? -66.309 20.285 -1.603 1.00 58.95 860 GLN A O 1
ATOM 13109 N N . LYS A 1 862 ? -64.969 19.299 -0.076 1.00 75.20 861 LYS A N 1
ATOM 13110 C CA . LYS A 1 862 ? -65.355 20.164 1.026 1.00 74.31 861 LYS A CA 1
ATOM 13111 C C . LYS A 1 862 ? -64.162 20.997 1.473 1.00 72.05 861 LYS A C 1
ATOM 13112 O O . LYS A 1 862 ? -63.014 20.549 1.418 1.00 71.96 861 LYS A O 1
ATOM 13131 N N . LYS A 1 863 ? -64.446 22.214 1.920 1.00 63.81 862 LYS A N 1
ATOM 13132 C CA . LYS A 1 863 ? -63.420 23.113 2.432 1.00 60.99 862 LYS A CA 1
ATOM 13133 C C . LYS A 1 863 ? -64.113 24.218 3.218 1.00 61.10 862 LYS A C 1
ATOM 13134 O O . LYS A 1 863 ? -65.333 24.190 3.417 1.00 61.23 862 LYS A O 1
ATOM 13153 N N . PHE A 1 864 ? -63.336 25.201 3.662 1.00 61.61 863 PHE A N 1
ATOM 13154 C CA . PHE A 1 864 ? -63.892 26.313 4.416 1.00 64.57 863 PHE A CA 1
ATOM 13155 C C . PHE A 1 864 ? -62.941 27.496 4.322 1.00 66.65 863 PHE A C 1
ATOM 13156 O O . PHE A 1 864 ? -61.763 27.347 3.987 1.00 65.83 863 PHE A O 1
ATOM 13173 N N . LEU A 1 865 ? -63.479 28.675 4.617 1.00 70.25 864 LEU A N 1
ATOM 13174 C CA . LEU A 1 865 ? -62.703 29.898 4.727 1.00 72.22 864 LEU A CA 1
ATOM 13175 C C . LEU A 1 865 ? -62.943 30.524 6.092 1.00 76.60 864 LEU A C 1
ATOM 13176 O O . LEU A 1 865 ? -64.019 30.378 6.680 1.00 77.48 864 LEU A O 1
ATOM 13192 N N . CYS A 1 866 ? -61.926 31.225 6.592 1.00 81.34 865 CYS A N 1
ATOM 13193 C CA . CYS A 1 866 ? -61.999 31.845 7.915 1.00 81.62 865 CYS A CA 1
ATOM 13194 C C . CYS A 1 866 ? -61.065 33.057 7.896 1.00 79.57 865 CYS A C 1
ATOM 13195 O O . CYS A 1 866 ? -59.895 32.964 8.272 1.00 81.16 865 CYS A O 1
ATOM 13203 N N . ASP A 1 867 ? -61.598 34.186 7.441 1.00 71.97 866 ASP A N 1
ATOM 13204 C CA . ASP A 1 867 ? -60.822 35.407 7.303 1.00 69.64 866 ASP A CA 1
ATOM 13205 C C . ASP A 1 867 ? -60.950 36.276 8.551 1.00 67.56 866 ASP A C 1
ATOM 13206 O O . ASP A 1 867 ? -61.870 36.121 9.357 1.00 67.75 866 ASP A O 1
ATOM 13215 N N . ARG A 1 868 ? -59.986 37.183 8.711 1.00 70.77 867 ARG A N 1
ATOM 13216 C CA . ARG A 1 868 ? -60.009 38.206 9.755 1.00 71.93 867 ARG A CA 1
ATOM 13217 C C . ARG A 1 868 ? -59.717 37.647 11.145 1.00 75.28 867 ARG A C 1
ATOM 13218 O O . ARG A 1 868 ? -59.137 38.346 11.981 1.00 79.42 867 ARG A O 1
ATOM 13239 N N . THR A 1 869 ? -60.103 36.403 11.411 1.00 73.60 868 THR A N 1
ATOM 13240 C CA . THR A 1 869 ? -59.926 35.845 12.740 1.00 75.28 868 THR A CA 1
ATOM 13241 C C . THR A 1 869 ? -58.524 35.253 12.894 1.00 76.64 868 THR A C 1
ATOM 13242 O O . THR A 1 869 ? -57.755 35.136 11.935 1.00 78.99 868 THR A O 1
ATOM 13253 N N . LEU A 1 870 ? -58.195 34.883 14.130 1.00 68.95 869 LEU A N 1
ATOM 13254 C CA . LEU A 1 870 ? -56.971 34.165 14.452 1.00 69.54 869 LEU A CA 1
ATOM 13255 C C . LEU A 1 870 ? -57.315 32.812 15.059 1.00 67.56 869 LEU A C 1
ATOM 13256 O O . LEU A 1 870 ? -58.347 32.654 15.718 1.00 69.94 869 LEU A O 1
ATOM 13272 N N . TRP A 1 871 ? -56.443 31.833 14.832 1.00 61.56 870 TRP A N 1
ATOM 13273 C CA . TRP A 1 871 ? -56.585 30.542 15.487 1.00 61.51 870 TRP A CA 1
ATOM 13274 C C . TRP A 1 871 ? -56.153 30.658 16.940 1.00 61.96 870 TRP A C 1
ATOM 13275 O O . TRP A 1 871 ? -55.144 31.292 17.250 1.00 62.74 870 TRP A O 1
ATOM 13296 N N . ARG A 1 872 ? -56.922 30.041 17.833 1.00 67.83 871 ARG A N 1
ATOM 13297 C CA . ARG A 1 872 ? -56.731 30.212 19.265 1.00 69.64 871 ARG A CA 1
ATOM 13298 C C . ARG A 1 872 ? -56.599 28.859 19.944 1.00 71.83 871 ARG A C 1
ATOM 13299 O O . ARG A 1 872 ? -57.444 27.978 19.760 1.00 71.54 871 ARG A O 1
ATOM 13320 N N . ILE A 1 873 ? -55.533 28.704 20.722 1.00 73.25 872 ILE A N 1
ATOM 13321 C CA . ILE A 1 873 ? -55.356 27.559 21.609 1.00 73.30 872 ILE A CA 1
ATOM 13322 C C . ILE A 1 873 ? -55.128 28.116 23.009 1.00 72.87 872 ILE A C 1
ATOM 13323 O O . ILE A 1 873 ? -53.976 28.366 23.393 1.00 70.82 872 ILE A O 1
ATOM 13339 N N . PRO A 1 874 ? -56.178 28.349 23.795 1.00 81.56 873 PRO A N 1
ATOM 13340 C CA . PRO A 1 874 ? -55.979 28.941 25.124 1.00 83.74 873 PRO A CA 1
ATOM 13341 C C . PRO A 1 874 ? -55.292 27.974 26.078 1.00 85.90 873 PRO A C 1
ATOM 13342 O O . PRO A 1 874 ? -55.532 26.764 26.049 1.00 85.55 873 PRO A O 1
ATOM 13353 N N . PHE A 1 875 ? -54.426 28.528 26.929 1.00 86.32 874 PHE A N 1
ATOM 13354 C CA . PHE A 1 875 ? -53.686 27.746 27.919 1.00 87.68 874 PHE A CA 1
ATOM 13355 C C . PHE A 1 875 ? -54.546 27.532 29.168 1.00 90.89 874 PHE A C 1
ATOM 13356 O O . PHE A 1 875 ? -54.182 27.885 30.289 1.00 91.65 874 PHE A O 1
ATOM 13373 N N . SER A 1 876 ? -55.716 26.938 28.946 1.00 93.72 875 SER A N 1
ATOM 13374 C CA . SER A 1 876 ? -56.683 26.675 30.000 1.00 94.31 875 SER A CA 1
ATOM 13375 C C . SER A 1 876 ? -56.952 25.179 30.088 1.00 95.77 875 SER A C 1
ATOM 13376 O O . SER A 1 876 ? -56.852 24.453 29.094 1.00 95.26 875 SER A O 1
ATOM 13384 N N . SER A 1 877 ? -57.297 24.728 31.295 1.00 86.17 876 SER A N 1
ATOM 13385 C CA . SER A 1 877 ? -57.544 23.307 31.518 1.00 87.86 876 SER A CA 1
ATOM 13386 C C . SER A 1 877 ? -58.646 22.793 30.602 1.00 86.00 876 SER A C 1
ATOM 13387 O O . SER A 1 877 ? -58.489 21.762 29.937 1.00 84.61 876 SER A O 1
ATOM 13395 N N . ASN A 1 878 ? -59.771 23.507 30.547 1.00 96.28 877 ASN A N 1
ATOM 13396 C CA . ASN A 1 878 ? -60.927 23.104 29.757 1.00 94.79 877 ASN A CA 1
ATOM 13397 C C . ASN A 1 878 ? -61.092 23.948 28.498 1.00 94.74 877 ASN A C 1
ATOM 13398 O O . ASN A 1 878 ? -62.177 23.970 27.908 1.00 95.99 877 ASN A O 1
ATOM 13409 N N . PHE A 1 879 ? -60.040 24.649 28.079 1.00 80.28 878 PHE A N 1
ATOM 13410 C CA . PHE A 1 879 ? -60.032 25.530 26.914 1.00 77.10 878 PHE A CA 1
ATOM 13411 C C . PHE A 1 879 ? -60.935 26.747 27.082 1.00 75.16 878 PHE A C 1
ATOM 13412 O O . PHE A 1 879 ? -60.978 27.592 26.180 1.00 71.21 878 PHE A O 1
ATOM 13429 N N . MET A 1 880 ? -61.643 26.879 28.200 1.00 88.46 879 MET A N 1
ATOM 13430 C CA . MET A 1 880 ? -62.558 27.992 28.383 1.00 89.35 879 MET A CA 1
ATOM 13431 C C . MET A 1 880 ? -61.802 29.239 28.834 1.00 89.59 879 MET A C 1
ATOM 13432 O O . MET A 1 880 ? -60.591 29.222 29.073 1.00 89.84 879 MET A O 1
ATOM 13446 N N . SER A 1 881 ? -62.540 30.337 28.954 1.00 90.51 880 SER A N 1
ATOM 13447 C CA . SER A 1 881 ? -62.034 31.592 29.502 1.00 91.67 880 SER A CA 1
ATOM 13448 C C . SER A 1 881 ? -62.778 31.858 30.809 1.00 93.93 880 SER A C 1
ATOM 13449 O O . SER A 1 881 ? -63.865 32.438 30.814 1.00 94.57 880 SER A O 1
ATOM 13457 N N . MET A 1 882 ? -62.186 31.419 31.920 1.00 87.25 881 MET A N 1
ATOM 13458 C CA . MET A 1 882 ? -62.714 31.692 33.249 1.00 88.25 881 MET A CA 1
ATOM 13459 C C . MET A 1 882 ? -62.011 32.858 33.927 1.00 88.30 881 MET A C 1
ATOM 13460 O O . MET A 1 882 ? -62.462 33.306 34.988 1.00 87.99 881 MET A O 1
ATOM 13474 N N . GLY A 1 883 ? -60.923 33.350 33.345 1.00 84.29 882 GLY A N 1
ATOM 13475 C CA . GLY A 1 883 ? -60.170 34.453 33.904 1.00 83.19 882 GLY A CA 1
ATOM 13476 C C . GLY A 1 883 ? -58.908 34.690 33.105 1.00 80.13 882 GLY A C 1
ATOM 13477 O O . GLY A 1 883 ? -58.237 33.733 32.708 1.00 77.90 882 GLY A O 1
ATOM 13481 N N . ALA A 1 884 ? -58.591 35.960 32.841 1.00 79.98 883 ALA A N 1
ATOM 13482 C CA . ALA A 1 884 ? -57.385 36.301 32.093 1.00 79.37 883 ALA A CA 1
ATOM 13483 C C . ALA A 1 884 ? -56.197 35.466 32.550 1.00 81.20 883 ALA A C 1
ATOM 13484 O O . ALA A 1 884 ? -55.509 34.843 31.735 1.00 81.70 883 ALA A O 1
ATOM 13491 N N . LEU A 1 885 ? -55.948 35.433 33.856 1.00 81.05 884 LEU A N 1
ATOM 13492 C CA . LEU A 1 885 ? -54.878 34.609 34.413 1.00 82.32 884 LEU A CA 1
ATOM 13493 C C . LEU A 1 885 ? -55.385 33.172 34.447 1.00 79.62 884 LEU A C 1
ATOM 13494 O O . LEU A 1 885 ? -56.063 32.746 35.382 1.00 77.61 884 LEU A O 1
ATOM 13510 N N . THR A 1 886 ? -55.057 32.422 33.397 1.00 90.41 885 THR A N 1
ATOM 13511 C CA . THR A 1 886 ? -55.550 31.059 33.257 1.00 90.36 885 THR A CA 1
ATOM 13512 C C . THR A 1 886 ? -55.145 30.216 34.459 1.00 92.88 885 THR A C 1
ATOM 13513 O O . THR A 1 886 ? -54.115 30.452 35.096 1.00 92.78 885 THR A O 1
ATOM 13524 N N . ASP A 1 887 ? -55.974 29.216 34.768 1.00 98.99 886 ASP A N 1
ATOM 13525 C CA . ASP A 1 887 ? -55.667 28.322 35.878 1.00 101.10 886 ASP A CA 1
ATOM 13526 C C . ASP A 1 887 ? -54.346 27.596 35.659 1.00 102.96 886 ASP A C 1
ATOM 13527 O O . ASP A 1 887 ? -53.610 27.346 36.620 1.00 108.36 886 ASP A O 1
ATOM 13536 N N . LEU A 1 888 ? -54.022 27.258 34.408 1.00 86.73 887 LEU A N 1
ATOM 13537 C CA . LEU A 1 888 ? -52.737 26.623 34.132 1.00 89.57 887 LEU A CA 1
ATOM 13538 C C . LEU A 1 888 ? -51.586 27.608 34.271 1.00 88.65 887 LEU A C 1
ATOM 13539 O O . LEU A 1 888 ? -50.479 27.213 34.652 1.00 87.69 887 LEU A O 1
ATOM 13555 N N . GLY A 1 889 ? -51.823 28.886 33.973 1.00 96.39 888 GLY A N 1
ATOM 13556 C CA . GLY A 1 889 ? -50.797 29.892 34.172 1.00 98.87 888 GLY A CA 1
ATOM 13557 C C . GLY A 1 889 ? -50.360 30.030 35.615 1.00 101.21 888 GLY A C 1
ATOM 13558 O O . GLY A 1 889 ? -49.309 30.623 35.882 1.00 99.15 888 GLY A O 1
ATOM 13562 N N . GLN A 1 890 ? -51.145 29.492 36.555 1.00 76.18 889 GLN A N 1
ATOM 13563 C CA . GLN A 1 890 ? -50.830 29.558 37.975 1.00 82.83 889 GLN A CA 1
ATOM 13564 C C . GLN A 1 890 ? -50.399 28.226 38.572 1.00 83.69 889 GLN A C 1
ATOM 13565 O O . GLN A 1 890 ? -49.768 28.225 39.634 1.00 79.56 889 GLN A O 1
ATOM 13579 N N . ASN A 1 891 ? -50.721 27.105 37.927 1.00 132.64 890 ASN A N 1
ATOM 13580 C CA . ASN A 1 891 ? -50.431 25.793 38.489 1.00 137.96 890 ASN A CA 1
ATOM 13581 C C . ASN A 1 891 ? -48.943 25.646 38.796 1.00 137.52 890 ASN A C 1
ATOM 13582 O O . ASN A 1 891 ? -48.092 26.344 38.238 1.00 137.43 890 ASN A O 1
ATOM 13593 N N . LEU A 1 892 ? -48.638 24.713 39.703 1.00 128.98 891 LEU A N 1
ATOM 13594 C CA . LEU A 1 892 ? -47.272 24.566 40.196 1.00 127.49 891 LEU A CA 1
ATOM 13595 C C . LEU A 1 892 ? -46.299 24.227 39.075 1.00 126.50 891 LEU A C 1
ATOM 13596 O O . LEU A 1 892 ? -45.198 24.786 39.010 1.00 126.19 891 LEU A O 1
ATOM 13612 N N . LEU A 1 893 ? -46.682 23.305 38.190 1.00 108.89 892 LEU A N 1
ATOM 13613 C CA . LEU A 1 893 ? -45.754 22.792 37.186 1.00 109.18 892 LEU A CA 1
ATOM 13614 C C . LEU A 1 893 ? -45.100 23.923 36.399 1.00 107.25 892 LEU A C 1
ATOM 13615 O O . LEU A 1 893 ? -43.869 24.028 36.340 1.00 107.10 892 LEU A O 1
ATOM 13631 N N . TYR A 1 894 ? -45.912 24.782 35.784 1.00 117.52 893 TYR A N 1
ATOM 13632 C CA . TYR A 1 894 ? -45.389 25.859 34.953 1.00 116.37 893 TYR A CA 1
ATOM 13633 C C . TYR A 1 894 ? -44.982 27.089 35.754 1.00 119.82 893 TYR A C 1
ATOM 13634 O O . TYR A 1 894 ? -44.319 27.974 35.201 1.00 118.02 893 TYR A O 1
ATOM 13652 N N . ALA A 1 895 ? -45.349 27.164 37.033 1.00 133.30 894 ALA A N 1
ATOM 13653 C CA . ALA A 1 895 ? -45.051 28.336 37.847 1.00 135.24 894 ALA A CA 1
ATOM 13654 C C . ALA A 1 895 ? -43.736 28.217 38.605 1.00 136.18 894 ALA A C 1
ATOM 13655 O O . ALA A 1 895 ? -43.106 29.242 38.895 1.00 137.22 894 ALA A O 1
ATOM 13662 N N . ASN A 1 896 ? -43.302 26.998 38.931 1.00 133.21 895 ASN A N 1
ATOM 13663 C CA . ASN A 1 896 ? -42.114 26.776 39.749 1.00 135.47 895 ASN A CA 1
ATOM 13664 C C . ASN A 1 896 ? -41.082 25.912 39.030 1.00 133.67 895 ASN A C 1
ATOM 13665 O O . ASN A 1 896 ? -40.343 25.161 39.669 1.00 133.54 895 ASN A O 1
ATOM 13676 N N . SER A 1 897 ? -41.015 26.009 37.705 1.00 136.74 896 SER A N 1
ATOM 13677 C CA . SER A 1 897 ? -40.043 25.241 36.939 1.00 134.73 896 SER A CA 1
ATOM 13678 C C . SER A 1 897 ? -39.876 25.882 35.569 1.00 130.92 896 SER A C 1
ATOM 13679 O O . SER A 1 897 ? -40.660 26.741 35.160 1.00 129.86 896 SER A O 1
ATOM 13687 N N . ALA A 1 898 ? -38.836 25.445 34.864 1.00 101.59 897 ALA A N 1
ATOM 13688 C CA . ALA A 1 898 ? -38.535 25.914 33.521 1.00 101.02 897 ALA A CA 1
ATOM 13689 C C . ALA A 1 898 ? -38.854 24.821 32.511 1.00 100.46 897 ALA A C 1
ATOM 13690 O O . ALA A 1 898 ? -38.700 23.629 32.792 1.00 102.73 897 ALA A O 1
ATOM 13697 N N . HIS A 1 899 ? -39.302 25.238 31.328 1.00 116.74 898 HIS A N 1
ATOM 13698 C CA . HIS A 1 899 ? -39.724 24.296 30.302 1.00 108.65 898 HIS A CA 1
ATOM 13699 C C . HIS A 1 899 ? -39.399 24.853 28.925 1.00 103.26 898 HIS A C 1
ATOM 13700 O O . HIS A 1 899 ? -39.601 26.041 28.665 1.00 95.47 898 HIS A O 1
ATOM 13715 N N . ALA A 1 900 ? -38.887 23.986 28.056 1.00 77.08 899 ALA A N 1
ATOM 13716 C CA . ALA A 1 900 ? -38.686 24.299 26.650 1.00 84.27 899 ALA A CA 1
ATOM 13717 C C . ALA A 1 900 ? -39.881 23.799 25.849 1.00 89.97 899 ALA A C 1
ATOM 13718 O O . ALA A 1 900 ? -40.570 22.860 26.254 1.00 93.89 899 ALA A O 1
ATOM 13725 N N . LEU A 1 901 ? -40.127 24.437 24.709 1.00 95.77 900 LEU A N 1
ATOM 13726 C CA . LEU A 1 901 ? -41.312 24.153 23.915 1.00 93.41 900 LEU A CA 1
ATOM 13727 C C . LEU A 1 901 ? -40.919 23.833 22.481 1.00 90.07 900 LEU A C 1
ATOM 13728 O O . LEU A 1 901 ? -39.969 24.401 21.937 1.00 87.73 900 LEU A O 1
ATOM 13744 N N . ASP A 1 902 ? -41.674 22.917 21.876 1.00 118.42 901 ASP A N 1
ATOM 13745 C CA . ASP A 1 902 ? -41.448 22.486 20.498 1.00 118.34 901 ASP A CA 1
ATOM 13746 C C . ASP A 1 902 ? -42.802 22.395 19.810 1.00 116.06 901 ASP A C 1
ATOM 13747 O O . ASP A 1 902 ? -43.569 21.462 20.069 1.00 117.51 901 ASP A O 1
ATOM 13756 N N . MET A 1 903 ? -43.096 23.358 18.942 1.00 98.19 902 MET A N 1
ATOM 13757 C CA . MET A 1 903 ? -44.322 23.366 18.157 1.00 93.70 902 MET A CA 1
ATOM 13758 C C . MET A 1 903 ? -43.998 23.007 16.714 1.00 90.98 902 MET A C 1
ATOM 13759 O O . MET A 1 903 ? -42.968 23.428 16.177 1.00 91.51 902 MET A O 1
ATOM 13773 N N . THR A 1 904 ? -44.880 22.228 16.091 1.00 86.15 903 THR A N 1
ATOM 13774 C CA . THR A 1 904 ? -44.728 21.821 14.697 1.00 85.02 903 THR A CA 1
ATOM 13775 C C . THR A 1 904 ? -46.056 22.040 13.986 1.00 84.75 903 THR A C 1
ATOM 13776 O O . THR A 1 904 ? -47.035 21.339 14.262 1.00 86.24 903 THR A O 1
ATOM 13787 N N . PHE A 1 905 ? -46.090 23.010 13.076 1.00 82.86 904 PHE A N 1
ATOM 13788 C CA . PHE A 1 905 ? -47.274 23.309 12.282 1.00 80.91 904 PHE A CA 1
ATOM 13789 C C . PHE A 1 905 ? -47.153 22.635 10.923 1.00 82.65 904 PHE A C 1
ATOM 13790 O O . PHE A 1 905 ? -46.114 22.744 10.264 1.00 80.79 904 PHE A O 1
ATOM 13807 N N . GLU A 1 906 ? -48.209 21.943 10.508 1.00 97.04 905 GLU A N 1
ATOM 13808 C CA . GLU A 1 906 ? -48.300 21.386 9.166 1.00 97.99 905 GLU A CA 1
ATOM 13809 C C . GLU A 1 906 ? -49.319 22.210 8.392 1.00 94.14 905 GLU A C 1
ATOM 13810 O O . GLU A 1 906 ? -50.471 22.336 8.820 1.00 94.97 905 GLU A O 1
ATOM 13822 N N . VAL A 1 907 ? -48.892 22.785 7.269 1.00 75.03 906 VAL A N 1
ATOM 13823 C CA . VAL A 1 907 ? -49.714 23.719 6.512 1.00 73.18 906 VAL A CA 1
ATOM 13824 C C . VAL A 1 907 ? -49.788 23.262 5.060 1.00 70.73 906 VAL A C 1
ATOM 13825 O O . VAL A 1 907 ? -49.083 22.347 4.632 1.00 70.06 906 VAL A O 1
ATOM 13838 N N . ASP A 1 908 ? -50.671 23.915 4.302 1.00 75.42 907 ASP A N 1
ATOM 13839 C CA . ASP A 1 908 ? -50.757 23.643 2.876 1.00 72.68 907 ASP A CA 1
ATOM 13840 C C . ASP A 1 908 ? -49.605 24.335 2.149 1.00 69.37 907 ASP A C 1
ATOM 13841 O O . ASP A 1 908 ? -49.254 25.470 2.483 1.00 66.68 907 ASP A O 1
ATOM 13850 N N . PRO A 1 909 ? -49.000 23.685 1.158 1.00 78.19 908 PRO A N 1
ATOM 13851 C CA . PRO A 1 909 ? -47.907 24.330 0.424 1.00 79.69 908 PRO A CA 1
ATOM 13852 C C . PRO A 1 909 ? -48.405 25.501 -0.407 1.00 80.83 908 PRO A C 1
ATOM 13853 O O . PRO A 1 909 ? -49.531 25.506 -0.910 1.00 84.24 908 PRO A O 1
ATOM 13864 N N . MET A 1 910 ? -47.543 26.507 -0.540 1.00 70.15 909 MET A N 1
ATOM 13865 C CA . MET A 1 910 ? -47.829 27.687 -1.344 1.00 68.15 909 MET A CA 1
ATOM 13866 C C . MET A 1 910 ? -46.586 28.057 -2.139 1.00 69.54 909 MET A C 1
ATOM 13867 O O . MET A 1 910 ? -45.467 27.989 -1.623 1.00 67.54 909 MET A O 1
ATOM 13881 N N . ASP A 1 911 ? -46.789 28.456 -3.391 1.00 87.74 910 ASP A N 1
ATOM 13882 C CA . ASP A 1 911 ? -45.686 28.708 -4.319 1.00 90.81 910 ASP A CA 1
ATOM 13883 C C . ASP A 1 911 ? -44.854 29.951 -3.971 1.00 88.85 910 ASP A C 1
ATOM 13884 O O . ASP A 1 911 ? -43.994 30.288 -4.796 1.00 88.81 910 ASP A O 1
ATOM 13893 N N . GLU A 1 912 ? -45.027 30.637 -2.850 1.00 82.50 911 GLU A N 1
ATOM 13894 C CA . GLU A 1 912 ? -44.214 31.796 -2.514 1.00 83.08 911 GLU A CA 1
ATOM 13895 C C . GLU A 1 912 ? -43.886 31.762 -1.028 1.00 79.57 911 GLU A C 1
ATOM 13896 O O . GLU A 1 912 ? -44.587 31.111 -0.248 1.00 77.12 911 GLU A O 1
ATOM 13908 N N . PRO A 1 913 ? -42.824 32.455 -0.611 1.00 69.00 912 PRO A N 1
ATOM 13909 C CA . PRO A 1 913 ? -42.469 32.457 0.814 1.00 65.57 912 PRO A CA 1
ATOM 13910 C C . PRO A 1 913 ? -43.599 33.010 1.668 1.00 60.87 912 PRO A C 1
ATOM 13911 O O . PRO A 1 913 ? -44.294 33.953 1.283 1.00 57.76 912 PRO A O 1
ATOM 13922 N N . THR A 1 914 ? -43.776 32.410 2.842 1.00 71.11 913 THR A N 1
ATOM 13923 C CA . THR A 1 914 ? -44.804 32.821 3.785 1.00 69.81 913 THR A CA 1
ATOM 13924 C C . THR A 1 914 ? -44.188 32.945 5.174 1.00 69.08 913 THR A C 1
ATOM 13925 O O . THR A 1 914 ? -42.993 32.703 5.378 1.00 68.29 913 THR A O 1
ATOM 13936 N N . LEU A 1 915 ? -45.020 33.338 6.135 1.00 68.40 914 LEU A N 1
ATOM 13937 C CA . LEU A 1 915 ? -44.608 33.508 7.518 1.00 68.65 914 LEU A CA 1
ATOM 13938 C C . LEU A 1 915 ? -45.621 32.841 8.432 1.00 67.60 914 LEU A C 1
ATOM 13939 O O . LEU A 1 915 ? -46.830 32.919 8.195 1.00 66.66 914 LEU A O 1
ATOM 13955 N N . LEU A 1 916 ? -45.122 32.186 9.474 1.00 64.77 915 LEU A N 1
ATOM 13956 C CA . LEU A 1 916 ? -45.966 31.690 10.553 1.00 66.38 915 LEU A CA 1
ATOM 13957 C C . LEU A 1 916 ? -46.024 32.769 11.625 1.00 69.47 915 LEU A C 1
ATOM 13958 O O . LEU A 1 916 ? -45.020 33.051 12.287 1.00 72.96 915 LEU A O 1
ATOM 13974 N N . TYR A 1 917 ? -47.194 33.372 11.796 1.00 68.73 916 TYR A N 1
ATOM 13975 C CA . TYR A 1 917 ? -47.399 34.420 12.788 1.00 68.83 916 TYR A CA 1
ATOM 13976 C C . TYR A 1 917 ? -47.959 33.768 14.046 1.00 69.93 916 TYR A C 1
ATOM 13977 O O . TYR A 1 917 ? -49.109 33.320 14.056 1.00 69.91 916 TYR A O 1
ATOM 13995 N N . VAL A 1 918 ? -47.147 33.709 15.100 1.00 65.07 917 VAL A N 1
ATOM 13996 C CA . VAL A 1 918 ? -47.543 33.115 16.373 1.00 67.34 917 VAL A CA 1
ATOM 13997 C C . VAL A 1 918 ? -47.527 34.207 17.431 1.00 70.29 917 VAL A C 1
ATOM 13998 O O . VAL A 1 918 ? -46.495 34.854 17.650 1.00 72.15 917 VAL A O 1
ATOM 14011 N N . LEU A 1 919 ? -48.667 34.411 18.083 1.00 75.29 918 LEU A N 1
ATOM 14012 C CA . LEU A 1 919 ? -48.785 35.345 19.194 1.00 77.56 918 LEU A CA 1
ATOM 14013 C C . LEU A 1 919 ? -48.803 34.548 20.491 1.00 81.82 918 LEU A C 1
ATOM 14014 O O . LEU A 1 919 ? -49.736 33.776 20.736 1.00 82.66 918 LEU A O 1
ATOM 14030 N N . PHE A 1 920 ? -47.775 34.729 21.315 1.00 84.95 919 PHE A N 1
ATOM 14031 C CA . PHE A 1 920 ? -47.729 34.086 22.624 1.00 85.28 919 PHE A CA 1
ATOM 14032 C C . PHE A 1 920 ? -48.518 34.950 23.597 1.00 85.03 919 PHE A C 1
ATOM 14033 O O . PHE A 1 920 ? -48.039 35.989 24.057 1.00 83.11 919 PHE A O 1
ATOM 14050 N N . GLU A 1 921 ? -49.741 34.522 23.900 1.00 93.30 920 GLU A N 1
ATOM 14051 C CA . GLU A 1 921 ? -50.650 35.307 24.727 1.00 95.93 920 GLU A CA 1
ATOM 14052 C C . GLU A 1 921 ? -50.106 35.380 26.150 1.00 94.43 920 GLU A C 1
ATOM 14053 O O . GLU A 1 921 ? -49.979 34.357 26.829 1.00 95.15 920 GLU A O 1
ATOM 14065 N N . VAL A 1 922 ? -49.767 36.590 26.595 1.00 80.42 921 VAL A N 1
ATOM 14066 C CA . VAL A 1 922 ? -49.176 36.798 27.912 1.00 82.04 921 VAL A CA 1
ATOM 14067 C C . VAL A 1 922 ? -49.818 38.022 28.552 1.00 80.59 921 VAL A C 1
ATOM 14068 O O . VAL A 1 922 ? -50.875 38.485 28.110 1.00 77.94 921 VAL A O 1
ATOM 14081 N N . PHE A 1 923 ? -49.187 38.550 29.597 1.00 90.32 922 PHE A N 1
ATOM 14082 C CA . PHE A 1 923 ? -49.594 39.802 30.220 1.00 87.15 922 PHE A CA 1
ATOM 14083 C C . PHE A 1 923 ? -48.577 40.874 29.861 1.00 86.75 922 PHE A C 1
ATOM 14084 O O . PHE A 1 923 ? -47.368 40.647 29.972 1.00 87.60 922 PHE A O 1
ATOM 14101 N N . ASP A 1 924 ? -49.067 42.039 29.428 1.00 77.39 923 ASP A N 1
ATOM 14102 C CA . ASP A 1 924 ? -48.214 43.144 28.980 1.00 78.51 923 ASP A CA 1
ATOM 14103 C C . ASP A 1 924 ? -48.689 44.411 29.695 1.00 77.98 923 ASP A C 1
ATOM 14104 O O . ASP A 1 924 ? -49.445 45.206 29.134 1.00 73.52 923 ASP A O 1
ATOM 14113 N N . VAL A 1 925 ? -48.225 44.601 30.929 1.00 88.75 924 VAL A N 1
ATOM 14114 C CA . VAL A 1 925 ? -48.763 45.618 31.824 1.00 88.76 924 VAL A CA 1
ATOM 14115 C C . VAL A 1 925 ? -47.732 46.721 32.035 1.00 89.07 924 VAL A C 1
ATOM 14116 O O . VAL A 1 925 ? -46.525 46.530 31.857 1.00 89.02 924 VAL A O 1
ATOM 14129 N N . VAL A 1 926 ? -48.228 47.898 32.415 1.00 85.57 925 VAL A N 1
ATOM 14130 C CA . VAL A 1 926 ? -47.393 49.046 32.755 1.00 87.52 925 VAL A CA 1
ATOM 14131 C C . VAL A 1 926 ? -48.024 49.773 33.934 1.00 87.48 925 VAL A C 1
ATOM 14132 O O . VAL A 1 926 ? -49.234 50.019 33.942 1.00 85.36 925 VAL A O 1
ATOM 14145 N N . ARG A 1 927 ? -47.209 50.121 34.927 1.00 99.62 926 ARG A N 1
ATOM 14146 C CA . ARG A 1 927 ? -47.632 50.969 36.033 1.00 100.80 926 ARG A CA 1
ATOM 14147 C C . ARG A 1 927 ? -46.976 52.336 35.882 1.00 101.26 926 ARG A C 1
ATOM 14148 O O . ARG A 1 927 ? -45.782 52.429 35.577 1.00 101.79 926 ARG A O 1
ATOM 14169 N N . VAL A 1 928 ? -47.755 53.395 36.091 1.00 97.52 927 VAL A N 1
ATOM 14170 C CA . VAL A 1 928 ? -47.310 54.756 35.815 1.00 98.31 927 VAL A CA 1
ATOM 14171 C C . VAL A 1 928 ? -47.445 55.583 37.086 1.00 100.63 927 VAL A C 1
ATOM 14172 O O . VAL A 1 928 ? -48.519 55.625 37.695 1.00 100.71 927 VAL A O 1
ATOM 14185 N N . HIS A 1 929 ? -46.358 56.249 37.473 1.00 95.62 928 HIS A N 1
ATOM 14186 C CA . HIS A 1 929 ? -46.261 56.953 38.745 1.00 98.75 928 HIS A CA 1
ATOM 14187 C C . HIS A 1 929 ? -45.824 58.389 38.491 1.00 97.99 928 HIS A C 1
ATOM 14188 O O . HIS A 1 929 ? -44.821 58.622 37.808 1.00 97.74 928 HIS A O 1
ATOM 14202 N N . ARG A 1 930 ? -46.578 59.347 39.037 1.00 102.58 929 ARG A N 1
ATOM 14203 C CA . ARG A 1 930 ? -46.280 60.774 38.909 1.00 106.07 929 ARG A CA 1
ATOM 14204 C C . ARG A 1 930 ? -46.109 61.365 40.303 1.00 110.92 929 ARG A C 1
ATOM 14205 O O . ARG A 1 930 ? -47.074 61.871 40.897 1.00 112.26 929 ARG A O 1
ATOM 14226 N N . PRO A 1 931 ? -44.894 61.336 40.862 1.00 109.70 930 PRO A N 1
ATOM 14227 C CA . PRO A 1 931 ? -44.711 61.759 42.257 1.00 114.49 930 PRO A CA 1
ATOM 14228 C C . PRO A 1 931 ? -44.755 63.267 42.451 1.00 116.72 930 PRO A C 1
ATOM 14229 O O . PRO A 1 931 ? -45.289 63.751 43.454 1.00 117.64 930 PRO A O 1
ATOM 14240 N N . HIS A 1 932 ? -44.186 64.016 41.509 1.00 116.51 931 HIS A N 1
ATOM 14241 C CA . HIS A 1 932 ? -44.090 65.463 41.631 1.00 118.08 931 HIS A CA 1
ATOM 14242 C C . HIS A 1 932 ? -44.414 66.109 40.292 1.00 116.71 931 HIS A C 1
ATOM 14243 O O . HIS A 1 932 ? -44.483 65.446 39.253 1.00 114.35 931 HIS A O 1
ATOM 14257 N N . ARG A 1 933 ? -44.618 67.425 40.330 1.00 131.04 932 ARG A N 1
ATOM 14258 C CA . ARG A 1 933 ? -44.943 68.171 39.121 1.00 131.47 932 ARG A CA 1
ATOM 14259 C C . ARG A 1 933 ? -43.821 68.052 38.099 1.00 129.72 932 ARG A C 1
ATOM 14260 O O . ARG A 1 933 ? -42.655 68.318 38.402 1.00 130.19 932 ARG A O 1
ATOM 14281 N N . GLY A 1 934 ? -44.180 67.654 36.882 1.00 129.42 933 GLY A N 1
ATOM 14282 C CA . GLY A 1 934 ? -43.222 67.563 35.802 1.00 126.99 933 GLY A CA 1
ATOM 14283 C C . GLY A 1 934 ? -42.349 66.330 35.819 1.00 125.09 933 GLY A C 1
ATOM 14284 O O . GLY A 1 934 ? -41.372 66.275 35.063 1.00 125.48 933 GLY A O 1
ATOM 14288 N N . VAL A 1 935 ? -42.661 65.344 36.656 1.00 109.12 934 VAL A N 1
ATOM 14289 C CA . VAL A 1 935 ? -41.918 64.093 36.718 1.00 109.56 934 VAL A CA 1
ATOM 14290 C C . VAL A 1 935 ? -42.872 62.961 36.373 1.00 104.91 934 VAL A C 1
ATOM 14291 O O . VAL A 1 935 ? -44.048 62.992 36.752 1.00 102.98 934 VAL A O 1
ATOM 14304 N N . ILE A 1 936 ? -42.364 61.961 35.657 1.00 104.00 935 ILE A N 1
ATOM 14305 C CA . ILE A 1 936 ? -43.173 60.810 35.276 1.00 101.62 935 ILE A CA 1
ATOM 14306 C C . ILE A 1 936 ? -42.286 59.574 35.201 1.00 99.93 935 ILE A C 1
ATOM 14307 O O . ILE A 1 936 ? -41.323 59.527 34.426 1.00 99.60 935 ILE A O 1
ATOM 14323 N N . GLU A 1 937 ? -42.601 58.570 36.017 1.00 105.65 936 GLU A N 1
ATOM 14324 C CA . GLU A 1 937 ? -41.857 57.321 36.067 1.00 105.88 936 GLU A CA 1
ATOM 14325 C C . GLU A 1 937 ? -42.774 56.170 35.678 1.00 104.21 936 GLU A C 1
ATOM 14326 O O . GLU A 1 937 ? -43.981 56.205 35.934 1.00 103.93 936 GLU A O 1
ATOM 14338 N N . THR A 1 938 ? -42.189 55.145 35.060 1.00 112.14 937 THR A N 1
ATOM 14339 C CA . THR A 1 938 ? -42.947 54.003 34.571 1.00 109.81 937 THR A CA 1
ATOM 14340 C C . THR A 1 938 ? -42.209 52.717 34.904 1.00 109.98 937 THR A C 1
ATOM 14341 O O . THR A 1 938 ? -40.977 52.662 34.839 1.00 111.23 937 THR A O 1
ATOM 14352 N N . VAL A 1 939 ? -42.971 51.688 35.263 1.00 107.06 938 VAL A N 1
ATOM 14353 C CA . VAL A 1 939 ? -42.443 50.347 35.487 1.00 108.39 938 VAL A CA 1
ATOM 14354 C C . VAL A 1 939 ? -43.144 49.411 34.514 1.00 106.85 938 VAL A C 1
ATOM 14355 O O . VAL A 1 939 ? -44.359 49.201 34.612 1.00 106.38 938 VAL A O 1
ATOM 14368 N N . TYR A 1 940 ? -42.381 48.851 33.582 1.00 93.35 939 TYR A N 1
ATOM 14369 C CA . TYR A 1 940 ? -42.915 47.950 32.570 1.00 90.36 939 TYR A CA 1
ATOM 14370 C C . TYR A 1 940 ? -42.694 46.507 32.999 1.00 90.69 939 TYR A C 1
ATOM 14371 O O . TYR A 1 940 ? -41.595 46.143 33.430 1.00 91.80 939 TYR A O 1
ATOM 14389 N N . LEU A 1 941 ? -43.740 45.693 32.881 1.00 91.84 940 LEU A N 1
ATOM 14390 C CA . LEU A 1 941 ? -43.630 44.256 33.091 1.00 91.85 940 LEU A CA 1
ATOM 14391 C C . LEU A 1 941 ? -44.407 43.537 32.004 1.00 92.24 940 LEU A C 1
ATOM 14392 O O . LEU A 1 941 ? -45.541 43.913 31.691 1.00 91.55 940 LEU A O 1
ATOM 14408 N N . ARG A 1 942 ? -43.791 42.505 31.433 1.00 99.83 941 ARG A N 1
ATOM 14409 C CA . ARG A 1 942 ? -44.472 41.597 30.521 1.00 97.87 941 ARG A CA 1
ATOM 14410 C C . ARG A 1 942 ? -44.064 40.179 30.882 1.00 98.93 941 ARG A C 1
ATOM 14411 O O . ARG A 1 942 ? -42.884 39.830 30.785 1.00 100.61 941 ARG A O 1
ATOM 14432 N N . THR A 1 943 ? -45.031 39.368 31.309 1.00 95.98 942 THR A N 1
ATOM 14433 C CA . THR A 1 943 ? -44.746 38.006 31.729 1.00 98.01 942 THR A CA 1
ATOM 14434 C C . THR A 1 943 ? -45.860 37.084 31.252 1.00 98.27 942 THR A C 1
ATOM 14435 O O . THR A 1 943 ? -47.043 37.432 31.379 1.00 98.97 942 THR A O 1
ATOM 14446 N N . PRO A 1 944 ? -45.525 35.903 30.701 1.00 92.89 943 PRO A N 1
ATOM 14447 C CA . PRO A 1 944 ? -44.173 35.427 30.378 1.00 94.22 943 PRO A CA 1
ATOM 14448 C C . PRO A 1 944 ? -43.501 36.244 29.279 1.00 95.17 943 PRO A C 1
ATOM 14449 O O . PRO A 1 944 ? -44.087 37.203 28.782 1.00 93.76 943 PRO A O 1
ATOM 14460 N N . PHE A 1 945 ? -42.280 35.857 28.909 1.00 98.95 944 PHE A N 1
ATOM 14461 C CA . PHE A 1 945 ? -41.499 36.555 27.888 1.00 100.23 944 PHE A CA 1
ATOM 14462 C C . PHE A 1 945 ? -41.216 37.997 28.322 1.00 104.05 944 PHE A C 1
ATOM 14463 O O . PHE A 1 945 ? -41.798 38.965 27.829 1.00 102.66 944 PHE A O 1
ATOM 14480 N N . SER A 1 946 ? -40.290 38.106 29.271 1.00 115.14 945 SER A N 1
ATOM 14481 C CA . SER A 1 946 ? -39.908 39.394 29.822 1.00 119.55 945 SER A CA 1
ATOM 14482 C C . SER A 1 946 ? -38.902 40.090 28.908 1.00 123.85 945 SER A C 1
ATOM 14483 O O . SER A 1 946 ? -38.414 39.526 27.925 1.00 120.46 945 SER A O 1
ATOM 14491 N N . ALA A 1 947 ? -38.598 41.340 29.243 1.00 138.13 946 ALA A N 1
ATOM 14492 C CA . ALA A 1 947 ? -37.643 42.129 28.474 1.00 143.51 946 ALA A CA 1
ATOM 14493 C C . ALA A 1 947 ? -36.231 41.579 28.643 1.00 147.03 946 ALA A C 1
ATOM 14494 O O . ALA A 1 947 ? -35.299 42.320 28.957 1.00 148.92 946 ALA A O 1
ATOM 14501 N N . ASP B 2 1 ? -114.398 69.274 -60.979 1.00 148.99 -7 ASP B N 1
ATOM 14502 C CA . ASP B 2 1 ? -115.506 69.100 -61.962 1.00 150.22 -7 ASP B CA 1
ATOM 14503 C C . ASP B 2 1 ? -115.635 67.645 -62.399 1.00 149.40 -7 ASP B C 1
ATOM 14504 O O . ASP B 2 1 ? -116.544 66.935 -61.967 1.00 149.36 -7 ASP B O 1
ATOM 14515 N N . TYR B 2 2 ? -114.715 67.205 -63.254 1.00 155.08 -6 TYR B N 1
ATOM 14516 C CA . TYR B 2 2 ? -114.782 65.881 -63.864 1.00 153.73 -6 TYR B CA 1
ATOM 14517 C C . TYR B 2 2 ? -114.134 64.856 -62.937 1.00 149.84 -6 TYR B C 1
ATOM 14518 O O . TYR B 2 2 ? -112.906 64.794 -62.827 1.00 150.72 -6 TYR B O 1
ATOM 14536 N N . LYS B 2 3 ? -114.962 64.051 -62.276 1.00 131.74 -5 LYS B N 1
ATOM 14537 C CA . LYS B 2 3 ? -114.486 62.897 -61.524 1.00 130.18 -5 LYS B CA 1
ATOM 14538 C C . LYS B 2 3 ? -115.562 61.824 -61.571 1.00 131.76 -5 LYS B C 1
ATOM 14539 O O . LYS B 2 3 ? -116.711 62.086 -61.204 1.00 132.63 -5 LYS B O 1
ATOM 14558 N N . ASP B 2 4 ? -115.191 60.627 -62.025 1.00 109.13 -4 ASP B N 1
ATOM 14559 C CA . ASP B 2 4 ? -116.135 59.517 -62.079 1.00 110.55 -4 ASP B CA 1
ATOM 14560 C C . ASP B 2 4 ? -116.715 59.242 -60.698 1.00 110.75 -4 ASP B C 1
ATOM 14561 O O . ASP B 2 4 ? -116.001 58.802 -59.792 1.00 110.56 -4 ASP B O 1
ATOM 14570 N N . ASP B 2 5 ? -118.009 59.499 -60.532 1.00 122.10 -3 ASP B N 1
ATOM 14571 C CA . ASP B 2 5 ? -118.680 59.312 -59.251 1.00 120.51 -3 ASP B CA 1
ATOM 14572 C C . ASP B 2 5 ? -118.953 57.828 -59.041 1.00 120.50 -3 ASP B C 1
ATOM 14573 O O . ASP B 2 5 ? -119.861 57.263 -59.660 1.00 121.86 -3 ASP B O 1
ATOM 14582 N N . ASP B 2 6 ? -118.170 57.194 -58.174 1.00 121.43 -2 ASP B N 1
ATOM 14583 C CA . ASP B 2 6 ? -118.447 55.827 -57.770 1.00 124.76 -2 ASP B CA 1
ATOM 14584 C C . ASP B 2 6 ? -119.541 55.814 -56.703 1.00 120.86 -2 ASP B C 1
ATOM 14585 O O . ASP B 2 6 ? -119.997 56.857 -56.230 1.00 114.17 -2 ASP B O 1
ATOM 14594 N N . ASP B 2 7 ? -119.970 54.611 -56.324 1.00 150.74 -1 ASP B N 1
ATOM 14595 C CA . ASP B 2 7 ? -121.078 54.447 -55.385 1.00 145.43 -1 ASP B CA 1
ATOM 14596 C C . ASP B 2 7 ? -122.368 55.045 -55.942 1.00 139.16 -1 ASP B C 1
ATOM 14597 O O . ASP B 2 7 ? -123.240 55.485 -55.188 1.00 142.80 -1 ASP B O 1
ATOM 14606 N N . LYS B 2 8 ? -122.490 55.070 -57.268 1.00 117.35 0 LYS B N 1
ATOM 14607 C CA . LYS B 2 8 ? -123.686 55.559 -57.939 1.00 109.20 0 LYS B CA 1
ATOM 14608 C C . LYS B 2 8 ? -123.933 54.694 -59.164 1.00 104.09 0 LYS B C 1
ATOM 14609 O O . LYS B 2 8 ? -123.008 54.439 -59.941 1.00 105.35 0 LYS B O 1
ATOM 14628 N N . ASP B 2 9 ? -125.180 54.251 -59.330 1.00 94.67 1 ASP B N 1
ATOM 14629 C CA . ASP B 2 9 ? -125.516 53.285 -60.369 1.00 89.63 1 ASP B CA 1
ATOM 14630 C C . ASP B 2 9 ? -124.902 53.677 -61.706 1.00 84.68 1 ASP B C 1
ATOM 14631 O O . ASP B 2 9 ? -124.872 54.853 -62.077 1.00 84.86 1 ASP B O 1
ATOM 14640 N N . ILE B 2 10 ? -124.404 52.675 -62.424 1.00 76.32 2 ILE B N 1
ATOM 14641 C CA . ILE B 2 10 ? -123.846 52.858 -63.757 1.00 73.14 2 ILE B CA 1
ATOM 14642 C C . ILE B 2 10 ? -124.901 52.418 -64.761 1.00 71.70 2 ILE B C 1
ATOM 14643 O O . ILE B 2 10 ? -125.278 51.241 -64.803 1.00 70.88 2 ILE B O 1
ATOM 14659 N N . VAL B 2 11 ? -125.381 53.363 -65.562 1.00 72.48 3 VAL B N 1
ATOM 14660 C CA . VAL B 2 11 ? -126.450 53.110 -66.517 1.00 73.14 3 VAL B CA 1
ATOM 14661 C C . VAL B 2 11 ? -125.833 52.735 -67.856 1.00 73.63 3 VAL B C 1
ATOM 14662 O O . VAL B 2 11 ? -124.991 53.467 -68.389 1.00 73.35 3 VAL B O 1
ATOM 14675 N N . MET B 2 12 ? -126.252 51.596 -68.401 1.00 89.17 4 MET B N 1
ATOM 14676 C CA . MET B 2 12 ? -125.839 51.161 -69.730 1.00 91.60 4 MET B CA 1
ATOM 14677 C C . MET B 2 12 ? -126.936 51.561 -70.709 1.00 96.14 4 MET B C 1
ATOM 14678 O O . MET B 2 12 ? -128.051 51.032 -70.653 1.00 98.18 4 MET B O 1
ATOM 14692 N N . THR B 2 13 ? -126.622 52.503 -71.594 1.00 90.04 5 THR B N 1
ATOM 14693 C CA . THR B 2 13 ? -127.581 53.037 -72.555 1.00 91.00 5 THR B CA 1
ATOM 14694 C C . THR B 2 13 ? -127.313 52.385 -73.907 1.00 89.82 5 THR B C 1
ATOM 14695 O O . THR B 2 13 ? -126.255 52.597 -74.507 1.00 88.83 5 THR B O 1
ATOM 14706 N N . GLN B 2 14 ? -128.273 51.600 -74.384 1.00 95.60 6 GLN B N 1
ATOM 14707 C CA . GLN B 2 14 ? -128.108 50.776 -75.574 1.00 99.57 6 GLN B CA 1
ATOM 14708 C C . GLN B 2 14 ? -128.871 51.390 -76.739 1.00 103.23 6 GLN B C 1
ATOM 14709 O O . GLN B 2 14 ? -130.064 51.688 -76.618 1.00 103.24 6 GLN B O 1
ATOM 14723 N N . SER B 2 15 ? -128.183 51.572 -77.866 1.00 114.23 7 SER B N 1
ATOM 14724 C CA . SER B 2 15 ? -128.802 52.111 -79.065 1.00 116.31 7 SER B CA 1
ATOM 14725 C C . S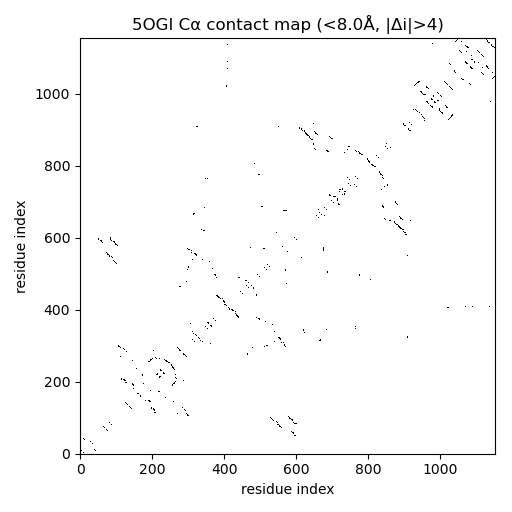ER B 2 15 ? -128.409 51.262 -80.267 1.00 116.72 7 SER B C 1
ATOM 14726 O O . SER B 2 15 ? -127.281 50.757 -80.324 1.00 117.04 7 SER B O 1
ATOM 14734 N N . PRO B 2 16 ? -129.311 51.075 -81.245 1.00 120.66 8 PRO B N 1
ATOM 14735 C CA . PRO B 2 16 ? -130.689 51.580 -81.265 1.00 123.82 8 PRO B CA 1
ATOM 14736 C C . PRO B 2 16 ? -131.586 50.791 -80.319 1.00 126.21 8 PRO B C 1
ATOM 14737 O O . PRO B 2 16 ? -131.071 50.029 -79.504 1.00 123.86 8 PRO B O 1
ATOM 14748 N N . SER B 2 17 ? -132.902 50.978 -80.415 1.00 109.32 9 SER B N 1
ATOM 14749 C CA . SER B 2 17 ? -133.827 50.190 -79.600 1.00 111.64 9 SER B CA 1
ATOM 14750 C C . SER B 2 17 ? -134.130 48.855 -80.277 1.00 111.44 9 SER B C 1
ATOM 14751 O O . SER B 2 17 ? -133.779 47.790 -79.762 1.00 108.93 9 SER B O 1
ATOM 14759 N N . SER B 2 18 ? -134.779 48.901 -81.436 1.00 120.52 10 SER B N 1
ATOM 14760 C CA . SER B 2 18 ? -135.103 47.720 -82.223 1.00 119.19 10 SER B CA 1
ATOM 14761 C C . SER B 2 18 ? -134.402 47.803 -83.572 1.00 116.19 10 SER B C 1
ATOM 14762 O O . SER B 2 18 ? -133.919 48.859 -83.986 1.00 114.10 10 SER B O 1
ATOM 14770 N N . LEU B 2 19 ? -134.342 46.664 -84.258 1.00 125.20 11 LEU B N 1
ATOM 14771 C CA . LEU B 2 19 ? -133.765 46.605 -85.591 1.00 130.16 11 LEU B CA 1
ATOM 14772 C C . LEU B 2 19 ? -134.478 45.540 -86.406 1.00 135.88 11 LEU B C 1
ATOM 14773 O O . LEU B 2 19 ? -134.966 44.544 -85.867 1.00 136.71 11 LEU B O 1
ATOM 14789 N N . SER B 2 20 ? -134.528 45.765 -87.715 1.00 137.27 12 SER B N 1
ATOM 14790 C CA . SER B 2 20 ? -134.992 44.774 -88.674 1.00 139.20 12 SER B CA 1
ATOM 14791 C C . SER B 2 20 ? -133.827 44.421 -89.586 1.00 139.11 12 SER B C 1
ATOM 14792 O O . SER B 2 20 ? -133.158 45.314 -90.117 1.00 137.02 12 SER B O 1
ATOM 14800 N N . ALA B 2 21 ? -133.579 43.125 -89.761 1.00 146.07 13 ALA B N 1
ATOM 14801 C CA . ALA B 2 21 ? -132.416 42.663 -90.502 1.00 149.59 13 ALA B CA 1
ATOM 14802 C C . ALA B 2 21 ? -132.784 41.445 -91.335 1.00 154.45 13 ALA B C 1
ATOM 14803 O O . ALA B 2 21 ? -133.806 40.792 -91.109 1.00 154.93 13 ALA B O 1
ATOM 14810 N N . SER B 2 22 ? -131.927 41.151 -92.307 1.00 150.14 14 SER B N 1
ATOM 14811 C CA . SER B 2 22 ? -132.049 39.973 -93.147 1.00 153.13 14 SER B CA 1
ATOM 14812 C C . SER B 2 22 ? -130.784 39.135 -93.014 1.00 150.06 14 SER B C 1
ATOM 14813 O O . SER B 2 22 ? -129.717 39.640 -92.653 1.00 145.97 14 SER B O 1
ATOM 14821 N N . VAL B 2 23 ? -130.915 37.839 -93.303 1.00 162.53 15 VAL B N 1
ATOM 14822 C CA . VAL B 2 23 ? -129.764 36.949 -93.231 1.00 163.00 15 VAL B CA 1
ATOM 14823 C C . VAL B 2 23 ? -128.665 37.466 -94.147 1.00 163.52 15 VAL B C 1
ATOM 14824 O O . VAL B 2 23 ? -128.912 37.843 -95.301 1.00 167.54 15 VAL B O 1
ATOM 14837 N N . GLY B 2 24 ? -127.437 37.485 -93.630 1.00 123.45 16 GLY B N 1
ATOM 14838 C CA . GLY B 2 24 ? -126.293 38.000 -94.346 1.00 126.72 16 GLY B CA 1
ATOM 14839 C C . GLY B 2 24 ? -125.951 39.441 -94.027 1.00 123.98 16 GLY B C 1
ATOM 14840 O O . GLY B 2 24 ? -124.819 39.865 -94.284 1.00 123.61 16 GLY B O 1
ATOM 14844 N N . ASP B 2 25 ? -126.895 40.199 -93.475 1.00 143.59 17 ASP B N 1
ATOM 14845 C CA . ASP B 2 25 ? -126.642 41.589 -93.132 1.00 143.91 17 ASP B CA 1
ATOM 14846 C C . ASP B 2 25 ? -125.619 41.690 -92.004 1.00 138.71 17 ASP B C 1
ATOM 14847 O O . ASP B 2 25 ? -125.375 40.739 -91.255 1.00 135.61 17 ASP B O 1
ATOM 14856 N N . ARG B 2 26 ? -125.018 42.870 -91.893 1.00 150.19 18 ARG B N 1
ATOM 14857 C CA . ARG B 2 26 ? -124.131 43.203 -90.788 1.00 143.11 18 ARG B CA 1
ATOM 14858 C C . ARG B 2 26 ? -124.891 44.077 -89.799 1.00 140.70 18 ARG B C 1
ATOM 14859 O O . ARG B 2 26 ? -125.515 45.068 -90.192 1.00 140.63 18 ARG B O 1
ATOM 14880 N N . VAL B 2 27 ? -124.844 43.702 -88.523 1.00 137.75 19 VAL B N 1
ATOM 14881 C CA . VAL B 2 27 ? -125.567 44.397 -87.466 1.00 135.85 19 VAL B CA 1
ATOM 14882 C C . VAL B 2 27 ? -124.557 45.042 -86.530 1.00 133.28 19 VAL B C 1
ATOM 14883 O O . VAL B 2 27 ? -123.492 44.473 -86.260 1.00 132.30 19 VAL B O 1
ATOM 14896 N N . THR B 2 28 ? -124.894 46.231 -86.036 1.00 119.71 20 THR B N 1
ATOM 14897 C CA . THR B 2 28 ? -124.042 46.965 -85.110 1.00 116.07 20 THR B CA 1
ATOM 14898 C C . THR B 2 28 ? -124.903 47.546 -84.001 1.00 113.35 20 THR B C 1
ATOM 14899 O O . THR B 2 28 ? -125.913 48.203 -84.273 1.00 114.55 20 THR B O 1
ATOM 14910 N N . ILE B 2 29 ? -124.498 47.304 -82.757 1.00 108.78 21 ILE B N 1
ATOM 14911 C CA . ILE B 2 29 ? -125.171 47.838 -81.582 1.00 105.48 21 ILE B CA 1
ATOM 14912 C C . ILE B 2 29 ? -124.134 48.561 -80.736 1.00 103.49 21 ILE B C 1
ATOM 14913 O O . ILE B 2 29 ? -122.955 48.194 -80.718 1.00 103.80 21 ILE B O 1
ATOM 14929 N N . THR B 2 30 ? -124.580 49.595 -80.028 1.00 102.16 22 THR B N 1
ATOM 14930 C CA . THR B 2 30 ? -123.688 50.447 -79.258 1.00 99.56 22 THR B CA 1
ATOM 14931 C C . THR B 2 30 ? -124.211 50.592 -77.836 1.00 95.42 22 THR B C 1
ATOM 14932 O O . THR B 2 30 ? -125.413 50.478 -77.583 1.00 94.02 22 THR B O 1
ATOM 14943 N N . CYS B 2 31 ? -123.288 50.840 -76.909 1.00 87.73 23 CYS B N 1
ATOM 14944 C CA . CYS B 2 31 ? -123.622 50.988 -75.500 1.00 89.84 23 CYS B CA 1
ATOM 14945 C C . CYS B 2 31 ? -122.832 52.152 -74.925 1.00 90.39 23 CYS B C 1
ATOM 14946 O O . CYS B 2 31 ? -121.618 52.242 -75.130 1.00 90.01 23 CYS B O 1
ATOM 14953 N N . LYS B 2 32 ? -123.521 53.043 -74.215 1.00 101.62 24 LYS B N 1
ATOM 14954 C CA . LYS B 2 32 ? -122.902 54.201 -73.582 1.00 102.34 24 LYS B CA 1
ATOM 14955 C C . LYS B 2 32 ? -123.152 54.124 -72.084 1.00 99.56 24 LYS B C 1
ATOM 14956 O O . LYS B 2 32 ? -124.307 54.111 -71.645 1.00 101.80 24 LYS B O 1
ATOM 14975 N N . ALA B 2 33 ? -122.077 54.072 -71.307 1.00 88.76 25 ALA B N 1
ATOM 14976 C CA . ALA B 2 33 ? -122.183 54.001 -69.859 1.00 86.47 25 ALA B CA 1
ATOM 14977 C C . ALA B 2 33 ? -122.118 55.397 -69.251 1.00 81.64 25 ALA B C 1
ATOM 14978 O O . ALA B 2 33 ? -121.425 56.284 -69.756 1.00 78.82 25 ALA B O 1
ATOM 14985 N N . SER B 2 34 ? -122.856 55.585 -68.154 1.00 86.43 26 SER B N 1
ATOM 14986 C CA . SER B 2 34 ? -122.846 56.868 -67.459 1.00 87.39 26 SER B CA 1
ATOM 14987 C C . SER B 2 34 ? -121.454 57.246 -66.974 1.00 84.73 26 SER B C 1
ATOM 14988 O O . SER B 2 34 ? -121.200 58.426 -66.705 1.00 85.66 26 SER B O 1
ATOM 14996 N N . GLN B 2 35 ? -120.555 56.274 -66.849 1.00 87.16 27 GLN B N 1
ATOM 14997 C CA . GLN B 2 35 ? -119.200 56.521 -66.380 1.00 86.56 27 GLN B CA 1
ATOM 14998 C C . GLN B 2 35 ? -118.305 55.389 -66.860 1.00 84.48 27 GLN B C 1
ATOM 14999 O O . GLN B 2 35 ? -118.774 54.287 -67.162 1.00 83.13 27 GLN B O 1
ATOM 15013 N N . SER B 2 36 ? -117.006 55.676 -66.926 1.00 81.56 28 SER B N 1
ATOM 15014 C CA . SER B 2 36 ? -116.048 54.689 -67.409 1.00 81.77 28 SER B CA 1
ATOM 15015 C C . SER B 2 36 ? -116.153 53.402 -66.602 1.00 81.97 28 SER B C 1
ATOM 15016 O O . SER B 2 36 ? -116.321 53.423 -65.379 1.00 80.01 28 SER B O 1
ATOM 15024 N N . VAL B 2 37 ? -116.072 52.276 -67.307 1.00 75.47 29 VAL B N 1
ATOM 15025 C CA . VAL B 2 37 ? -116.015 50.958 -66.690 1.00 76.57 29 VAL B CA 1
ATOM 15026 C C . VAL B 2 37 ? -114.737 50.286 -67.176 1.00 75.36 29 VAL B C 1
ATOM 15027 O O . VAL B 2 37 ? -114.679 49.059 -67.324 1.00 72.75 29 VAL B O 1
ATOM 15040 N N . THR B 2 38 ? -113.699 51.095 -67.414 1.00 95.99 30 THR B N 1
ATOM 15041 C CA . THR B 2 38 ? -112.435 50.612 -67.960 1.00 98.78 30 THR B CA 1
ATOM 15042 C C . THR B 2 38 ? -112.704 49.761 -69.200 1.00 101.40 30 THR B C 1
ATOM 15043 O O . THR B 2 38 ? -112.958 50.306 -70.281 1.00 101.30 30 THR B O 1
ATOM 15054 N N . ASN B 2 39 ? -112.662 48.429 -69.054 1.00 91.68 31 ASN B N 1
ATOM 15055 C CA . ASN B 2 39 ? -113.011 47.517 -70.140 1.00 91.19 31 ASN B CA 1
ATOM 15056 C C . ASN B 2 39 ? -113.918 46.389 -69.655 1.00 87.75 31 ASN B C 1
ATOM 15057 O O . ASN B 2 39 ? -113.875 45.280 -70.194 1.00 89.59 31 ASN B O 1
ATOM 15068 N N . ASP B 2 40 ? -114.760 46.657 -68.663 1.00 75.51 32 ASP B N 1
ATOM 15069 C CA . ASP B 2 40 ? -115.617 45.634 -68.066 1.00 75.04 32 ASP B CA 1
ATOM 15070 C C . ASP B 2 40 ? -117.018 45.708 -68.675 1.00 71.17 32 ASP B C 1
ATOM 15071 O O . ASP B 2 40 ? -118.029 45.883 -67.991 1.00 68.01 32 ASP B O 1
ATOM 15080 N N . ALA B 2 41 ? -117.061 45.588 -70.002 1.00 75.36 33 ALA B N 1
ATOM 15081 C CA . ALA B 2 41 ? -118.307 45.545 -70.757 1.00 77.01 33 ALA B CA 1
ATOM 15082 C C . ALA B 2 41 ? -118.482 44.148 -71.336 1.00 77.43 33 ALA B C 1
ATOM 15083 O O . ALA B 2 41 ? -117.526 43.557 -71.846 1.00 80.16 33 ALA B O 1
ATOM 15090 N N . ALA B 2 42 ? -119.697 43.614 -71.234 1.00 70.30 34 ALA B N 1
ATOM 15091 C CA . ALA B 2 42 ? -120.002 42.292 -71.757 1.00 70.12 34 ALA B CA 1
ATOM 15092 C C . ALA B 2 42 ? -121.315 42.353 -72.519 1.00 71.80 34 ALA B C 1
ATOM 15093 O O . ALA B 2 42 ? -122.198 43.155 -72.203 1.00 72.05 34 ALA B O 1
ATOM 15100 N N . TRP B 2 43 ? -121.432 41.504 -73.535 1.00 83.10 35 TRP B N 1
ATOM 15101 C CA . TRP B 2 43 ? -122.636 41.411 -74.347 1.00 86.17 35 TRP B CA 1
ATOM 15102 C C . TRP B 2 43 ? -123.225 40.016 -74.199 1.00 88.74 35 TRP B C 1
ATOM 15103 O O . TRP B 2 43 ? -122.497 39.021 -74.271 1.00 88.56 35 TRP B O 1
ATOM 15124 N N . TYR B 2 44 ? -124.535 39.949 -73.977 1.00 85.72 36 TYR B N 1
ATOM 15125 C CA . TYR B 2 44 ? -125.249 38.687 -73.863 1.00 87.21 36 TYR B CA 1
ATOM 15126 C C . TYR B 2 44 ? -126.293 38.581 -74.966 1.00 91.03 36 TYR B C 1
ATOM 15127 O O . TYR B 2 44 ? -126.787 39.590 -75.477 1.00 92.45 36 TYR B O 1
ATOM 15145 N N . GLN B 2 45 ? -126.624 37.343 -75.327 1.00 105.67 37 GLN B N 1
ATOM 15146 C CA . GLN B 2 45 ? -127.722 37.046 -76.238 1.00 110.88 37 GLN B CA 1
ATOM 15147 C C . GLN B 2 45 ? -128.785 36.272 -75.477 1.00 114.04 37 GLN B C 1
ATOM 15148 O O . GLN B 2 45 ? -128.472 35.285 -74.804 1.00 113.03 37 GLN B O 1
ATOM 15162 N N . LYS B 2 46 ? -130.035 36.716 -75.580 1.00 104.36 38 LYS B N 1
ATOM 15163 C CA . LYS B 2 46 ? -131.139 36.042 -74.912 1.00 109.32 38 LYS B CA 1
ATOM 15164 C C . LYS B 2 46 ? -132.265 35.792 -75.899 1.00 117.40 38 LYS B C 1
ATOM 15165 O O . LYS B 2 46 ? -132.681 36.705 -76.619 1.00 120.40 38 LYS B O 1
ATOM 15184 N N . LYS B 2 47 ? -132.750 34.560 -75.926 1.00 112.20 39 LYS B N 1
ATOM 15185 C CA . LYS B 2 47 ? -133.948 34.191 -76.655 1.00 113.54 39 LYS B CA 1
ATOM 15186 C C . LYS B 2 47 ? -135.091 33.958 -75.675 1.00 112.12 39 LYS B C 1
ATOM 15187 O O . LYS B 2 47 ? -134.859 33.714 -74.486 1.00 108.14 39 LYS B O 1
ATOM 15206 N N . PRO B 2 48 ? -136.344 34.037 -76.134 1.00 134.75 40 PRO B N 1
ATOM 15207 C CA . PRO B 2 48 ? -137.468 34.043 -75.177 1.00 138.11 40 PRO B CA 1
ATOM 15208 C C . PRO B 2 48 ? -137.460 32.881 -74.195 1.00 141.98 40 PRO B C 1
ATOM 15209 O O . PRO B 2 48 ? -137.591 33.096 -72.983 1.00 142.55 40 PRO B O 1
ATOM 15220 N N . GLY B 2 49 ? -137.309 31.654 -74.683 1.00 113.74 41 GLY B N 1
ATOM 15221 C CA . GLY B 2 49 ? -137.358 30.492 -73.819 1.00 117.64 41 GLY B CA 1
ATOM 15222 C C . GLY B 2 49 ? -136.091 30.269 -73.018 1.00 113.59 41 GLY B C 1
ATOM 15223 O O . GLY B 2 49 ? -136.139 30.134 -71.792 1.00 112.56 41 GLY B O 1
ATOM 15227 N N . LYS B 2 50 ? -134.949 30.233 -73.700 1.00 137.35 42 LYS B N 1
ATOM 15228 C CA . LYS B 2 50 ? -133.693 29.908 -73.046 1.00 130.36 42 LYS B CA 1
ATOM 15229 C C . LYS B 2 50 ? -133.252 31.051 -72.131 1.00 120.56 42 LYS B C 1
ATOM 15230 O O . LYS B 2 50 ? -133.861 32.125 -72.087 1.00 120.94 42 LYS B O 1
ATOM 15249 N N . ALA B 2 51 ? -132.179 30.804 -71.392 1.00 97.63 43 ALA B N 1
ATOM 15250 C CA . ALA B 2 51 ? -131.587 31.794 -70.503 1.00 103.62 43 ALA B CA 1
ATOM 15251 C C . ALA B 2 51 ? -130.491 32.557 -71.229 1.00 111.43 43 ALA B C 1
ATOM 15252 O O . ALA B 2 51 ? -130.052 32.167 -72.313 1.00 117.38 43 ALA B O 1
ATOM 15259 N N . PRO B 2 52 ? -130.024 33.670 -70.659 1.00 98.86 44 PRO B N 1
ATOM 15260 C CA . PRO B 2 52 ? -128.980 34.451 -71.333 1.00 90.95 44 PRO B CA 1
ATOM 15261 C C . PRO B 2 52 ? -127.727 33.628 -71.595 1.00 80.89 44 PRO B C 1
ATOM 15262 O O . PRO B 2 52 ? -127.363 32.741 -70.821 1.00 73.26 44 PRO B O 1
ATOM 15273 N N . LYS B 2 53 ? -127.068 33.938 -72.710 1.00 128.26 45 LYS B N 1
ATOM 15274 C CA . LYS B 2 53 ? -125.801 33.326 -73.086 1.00 126.78 45 LYS B CA 1
ATOM 15275 C C . LYS B 2 53 ? -124.742 34.412 -73.193 1.00 122.32 45 LYS B C 1
ATOM 15276 O O . LYS B 2 53 ? -124.943 35.412 -73.891 1.00 122.90 45 LYS B O 1
ATOM 15295 N N . LEU B 2 54 ? -123.617 34.216 -72.509 1.00 95.02 46 LEU B N 1
ATOM 15296 C CA . LEU B 2 54 ? -122.521 35.170 -72.602 1.00 90.65 46 LEU B CA 1
ATOM 15297 C C . LEU B 2 54 ? -121.888 35.102 -73.986 1.00 88.92 46 LEU B C 1
ATOM 15298 O O . LEU B 2 54 ? -121.487 34.029 -74.446 1.00 88.44 46 LEU B O 1
ATOM 15314 N N . LEU B 2 55 ? -121.797 36.255 -74.649 1.00 89.75 47 LEU B N 1
ATOM 15315 C CA . LEU B 2 55 ? -121.151 36.359 -75.953 1.00 88.16 47 LEU B CA 1
ATOM 15316 C C . LEU B 2 55 ? -119.746 36.938 -75.839 1.00 85.43 47 LEU B C 1
ATOM 15317 O O . LEU B 2 55 ? -118.761 36.264 -76.157 1.00 84.85 47 LEU B O 1
ATOM 15333 N N . ILE B 2 56 ? -119.641 38.182 -75.379 1.00 85.61 48 ILE B N 1
ATOM 15334 C CA . ILE B 2 56 ? -118.378 38.900 -75.295 1.00 82.79 48 ILE B CA 1
ATOM 15335 C C . ILE B 2 56 ? -118.189 39.383 -73.867 1.00 81.70 48 ILE B C 1
ATOM 15336 O O . ILE B 2 56 ? -119.150 39.724 -73.171 1.00 80.52 48 ILE B O 1
ATOM 15352 N N . TYR B 2 57 ? -116.933 39.412 -73.430 1.00 92.86 49 TYR B N 1
ATOM 15353 C CA . TYR B 2 57 ? -116.587 39.955 -72.126 1.00 93.52 49 TYR B CA 1
ATOM 15354 C C . TYR B 2 57 ? -115.257 40.685 -72.233 1.00 94.34 49 TYR B C 1
ATOM 15355 O O . TYR B 2 57 ? -114.500 40.509 -73.192 1.00 95.30 49 TYR B O 1
ATOM 15373 N N . GLN B 2 58 ? -114.981 41.511 -71.226 1.00 94.73 50 GLN B N 1
ATOM 15374 C CA . GLN B 2 58 ? -113.829 42.407 -71.250 1.00 96.38 50 GLN B CA 1
ATOM 15375 C C . GLN B 2 58 ? -113.746 43.136 -72.589 1.00 96.12 50 GLN B C 1
ATOM 15376 O O . GLN B 2 58 ? -112.672 43.289 -73.175 1.00 96.19 50 GLN B O 1
ATOM 15390 N N . ALA B 2 59 ? -114.911 43.565 -73.083 1.00 75.22 51 ALA B N 1
ATOM 15391 C CA . ALA B 2 59 ? -115.030 44.396 -74.278 1.00 77.11 51 ALA B CA 1
ATOM 15392 C C . ALA B 2 59 ? -114.796 43.622 -75.571 1.00 77.14 51 ALA B C 1
ATOM 15393 O O . ALA B 2 59 ? -115.684 43.571 -76.428 1.00 79.11 51 ALA B O 1
ATOM 15400 N N . SER B 2 60 ? -113.618 43.020 -75.728 1.00 99.03 52 SER B N 1
ATOM 15401 C CA . SER B 2 60 ? -113.200 42.480 -77.016 1.00 100.97 52 SER B CA 1
ATOM 15402 C C . SER B 2 60 ? -112.945 40.978 -77.016 1.00 100.98 52 SER B C 1
ATOM 15403 O O . SER B 2 60 ? -112.631 40.425 -78.077 1.00 100.70 52 SER B O 1
ATOM 15411 N N . THR B 2 61 ? -113.072 40.300 -75.880 1.00 91.80 53 THR B N 1
ATOM 15412 C CA . THR B 2 61 ? -112.744 38.882 -75.792 1.00 91.97 53 THR B CA 1
ATOM 15413 C C . THR B 2 61 ? -113.973 38.037 -76.103 1.00 92.46 53 THR B C 1
ATOM 15414 O O . THR B 2 61 ? -115.054 38.273 -75.553 1.00 91.57 53 THR B O 1
ATOM 15425 N N . ARG B 2 62 ? -113.801 37.049 -76.979 1.00 100.01 54 ARG B N 1
ATOM 15426 C CA . ARG B 2 62 ? -114.879 36.128 -77.323 1.00 104.29 54 ARG B CA 1
ATOM 15427 C C . ARG B 2 62 ? -114.943 35.006 -76.295 1.00 104.21 54 ARG B C 1
ATOM 15428 O O . ARG B 2 62 ? -113.956 34.292 -76.085 1.00 103.79 54 ARG B O 1
ATOM 15449 N N . TYR B 2 63 ? -116.101 34.850 -75.660 1.00 107.09 55 TYR B N 1
ATOM 15450 C CA . TYR B 2 63 ? -116.299 33.750 -74.730 1.00 106.68 55 TYR B CA 1
ATOM 15451 C C . TYR B 2 63 ? -116.129 32.417 -75.458 1.00 108.56 55 TYR B C 1
ATOM 15452 O O . TYR B 2 63 ? -116.173 32.341 -76.688 1.00 109.83 55 TYR B O 1
ATOM 15470 N N . THR B 2 64 ? -115.913 31.358 -74.681 1.00 112.25 56 THR B N 1
ATOM 15471 C CA . THR B 2 64 ? -115.665 30.050 -75.269 1.00 112.31 56 THR B CA 1
ATOM 15472 C C . THR B 2 64 ? -116.845 29.615 -76.130 1.00 112.61 56 THR B C 1
ATOM 15473 O O . THR B 2 64 ? -118.008 29.844 -75.785 1.00 111.31 56 THR B O 1
ATOM 15484 N N . GLY B 2 65 ? -116.535 28.983 -77.259 1.00 107.20 57 GLY B N 1
ATOM 15485 C CA . GLY B 2 65 ? -117.555 28.458 -78.146 1.00 110.71 57 GLY B CA 1
ATOM 15486 C C . GLY B 2 65 ? -118.493 29.514 -78.688 1.00 110.99 57 GLY B C 1
ATOM 15487 O O . GLY B 2 65 ? -119.713 29.323 -78.692 1.00 110.89 57 GLY B O 1
ATOM 15491 N N . VAL B 2 66 ? -117.941 30.630 -79.153 1.00 110.01 58 VAL B N 1
ATOM 15492 C CA . VAL B 2 66 ? -118.709 31.712 -79.748 1.00 110.68 58 VAL B CA 1
ATOM 15493 C C . VAL B 2 66 ? -118.256 31.851 -81.202 1.00 110.81 58 VAL B C 1
ATOM 15494 O O . VAL B 2 66 ? -117.053 31.939 -81.448 1.00 108.57 58 VAL B O 1
ATOM 15507 N N . PRO B 2 67 ? -119.164 31.869 -82.174 1.00 121.28 59 PRO B N 1
ATOM 15508 C CA . PRO B 2 67 ? -118.738 31.931 -83.580 1.00 122.49 59 PRO B CA 1
ATOM 15509 C C . PRO B 2 67 ? -117.852 33.137 -83.860 1.00 122.30 59 PRO B C 1
ATOM 15510 O O . PRO B 2 67 ? -117.741 34.075 -83.069 1.00 120.69 59 PRO B O 1
ATOM 15521 N N . SER B 2 68 ? -117.208 33.096 -85.031 1.00 122.53 60 SER B N 1
ATOM 15522 C CA . SER B 2 68 ? -116.282 34.150 -85.429 1.00 122.82 60 SER B CA 1
ATOM 15523 C C . SER B 2 68 ? -116.992 35.436 -85.830 1.00 124.98 60 SER B C 1
ATOM 15524 O O . SER B 2 68 ? -116.381 36.508 -85.778 1.00 123.67 60 SER B O 1
ATOM 15532 N N . ARG B 2 69 ? -118.262 35.355 -86.231 1.00 123.29 61 ARG B N 1
ATOM 15533 C CA . ARG B 2 69 ? -118.973 36.531 -86.719 1.00 123.53 61 ARG B CA 1
ATOM 15534 C C . ARG B 2 69 ? -119.236 37.560 -85.625 1.00 121.83 61 ARG B C 1
ATOM 15535 O O . ARG B 2 69 ? -119.441 38.737 -85.941 1.00 122.03 61 ARG B O 1
ATOM 15556 N N . PHE B 2 70 ? -119.236 37.154 -84.356 1.00 125.24 62 PHE B N 1
ATOM 15557 C CA . PHE B 2 70 ? -119.414 38.099 -83.262 1.00 123.91 62 PHE B CA 1
ATOM 15558 C C . PHE B 2 70 ? -118.095 38.789 -82.935 1.00 123.48 62 PHE B C 1
ATOM 15559 O O . PHE B 2 70 ? -117.028 38.169 -82.970 1.00 123.58 62 PHE B O 1
ATOM 15576 N N . SER B 2 71 ? -118.173 40.078 -82.613 1.00 112.36 63 SER B N 1
ATOM 15577 C CA . SER B 2 71 ? -116.992 40.830 -82.215 1.00 110.79 63 SER B CA 1
ATOM 15578 C C . SER B 2 71 ? -117.423 42.013 -81.362 1.00 110.63 63 SER B C 1
ATOM 15579 O O . SER B 2 71 ? -118.495 42.588 -81.569 1.00 112.02 63 SER B O 1
ATOM 15587 N N . GLY B 2 72 ? -116.574 42.365 -80.401 1.00 108.10 64 GLY B N 1
ATOM 15588 C CA . GLY B 2 72 ? -116.823 43.500 -79.535 1.00 103.44 64 GLY B CA 1
ATOM 15589 C C . GLY B 2 72 ? -115.700 44.514 -79.588 1.00 99.02 64 GLY B C 1
ATOM 15590 O O . GLY B 2 72 ? -114.589 44.197 -80.022 1.00 95.86 64 GLY B O 1
ATOM 15594 N N . SER B 2 73 ? -115.975 45.737 -79.145 1.00 111.25 65 SER B N 1
ATOM 15595 C CA . SER B 2 73 ? -114.987 46.805 -79.198 1.00 109.80 65 SER B CA 1
ATOM 15596 C C . SER B 2 73 ? -115.385 47.887 -78.204 1.00 109.84 65 SER B C 1
ATOM 15597 O O . SER B 2 73 ? -116.514 47.924 -77.711 1.00 110.04 65 SER B O 1
ATOM 15605 N N . GLY B 2 74 ? -114.436 48.764 -77.915 1.00 86.53 66 GLY B N 1
ATOM 15606 C CA . GLY B 2 74 ? -114.662 49.923 -77.079 1.00 85.75 66 GLY B CA 1
ATOM 15607 C C . GLY B 2 74 ? -113.863 49.864 -75.791 1.00 81.75 66 GLY B C 1
ATOM 15608 O O . GLY B 2 74 ? -113.179 48.887 -75.488 1.00 78.75 66 GLY B O 1
ATOM 15612 N N . TYR B 2 75 ? -113.968 50.952 -75.030 1.00 93.89 67 TYR B N 1
ATOM 15613 C CA . TYR B 2 75 ? -113.276 51.080 -73.757 1.00 90.79 67 TYR B CA 1
ATOM 15614 C C . TYR B 2 75 ? -113.816 52.299 -73.026 1.00 90.16 67 TYR B C 1
ATOM 15615 O O . TYR B 2 75 ? -114.139 53.308 -73.655 1.00 92.31 67 TYR B O 1
ATOM 15633 N N . GLY B 2 76 ? -113.905 52.201 -71.703 1.00 92.89 68 GLY B N 1
ATOM 15634 C CA . GLY B 2 76 ? -114.409 53.299 -70.901 1.00 92.78 68 GLY B CA 1
ATOM 15635 C C . GLY B 2 76 ? -115.918 53.424 -70.962 1.00 92.65 68 GLY B C 1
ATOM 15636 O O . GLY B 2 76 ? -116.640 52.612 -70.376 1.00 90.78 68 GLY B O 1
ATOM 15640 N N . THR B 2 77 ? -116.405 54.435 -71.679 1.00 84.94 69 THR B N 1
ATOM 15641 C CA . THR B 2 77 ? -117.830 54.735 -71.744 1.00 85.99 69 THR B CA 1
ATOM 15642 C C . THR B 2 77 ? -118.523 54.120 -72.952 1.00 83.78 69 THR B C 1
ATOM 15643 O O . THR B 2 77 ? -119.677 53.697 -72.844 1.00 79.83 69 THR B O 1
ATOM 15654 N N . ASP B 2 78 ? -117.851 54.057 -74.099 1.00 98.32 70 ASP B N 1
ATOM 15655 C CA . ASP B 2 78 ? -118.458 53.621 -75.349 1.00 99.41 70 ASP B CA 1
ATOM 15656 C C . ASP B 2 78 ? -118.000 52.214 -75.710 1.00 98.59 70 ASP B C 1
ATOM 15657 O O . ASP B 2 78 ? -116.809 51.898 -75.633 1.00 98.33 70 ASP B O 1
ATOM 15666 N N . PHE B 2 79 ? -118.955 51.377 -76.113 1.00 90.72 71 PHE B N 1
ATOM 15667 C CA . PHE B 2 79 ? -118.673 50.021 -76.557 1.00 89.39 71 PHE B CA 1
ATOM 15668 C C . PHE B 2 79 ? -119.580 49.690 -77.733 1.00 90.25 71 PHE B C 1
ATOM 15669 O O . PHE B 2 79 ? -120.662 50.261 -77.888 1.00 89.95 71 PHE B O 1
ATOM 15686 N N . THR B 2 80 ? -119.127 48.753 -78.565 1.00 107.47 72 THR B N 1
ATOM 15687 C CA . THR B 2 80 ? -119.866 48.371 -79.759 1.00 109.49 72 THR B CA 1
ATOM 15688 C C . THR B 2 80 ? -119.813 46.862 -79.939 1.00 109.80 72 THR B C 1
ATOM 15689 O O . THR B 2 80 ? -118.769 46.237 -79.730 1.00 109.50 72 THR B O 1
ATOM 15700 N N . LEU B 2 81 ? -120.946 46.286 -80.334 1.00 93.32 73 LEU B N 1
ATOM 15701 C CA . LEU B 2 81 ? -121.054 44.873 -80.672 1.00 96.61 73 LEU B CA 1
ATOM 15702 C C . LEU B 2 81 ? -121.493 44.756 -82.123 1.00 97.02 73 LEU B C 1
ATOM 15703 O O . LEU B 2 81 ? -122.516 45.331 -82.512 1.00 98.41 73 LEU B O 1
ATOM 15719 N N . THR B 2 82 ? -120.726 44.014 -82.921 1.00 111.85 74 THR B N 1
ATOM 15720 C CA . THR B 2 82 ? -120.985 43.894 -84.350 1.00 114.13 74 THR B CA 1
ATOM 15721 C C . THR B 2 82 ? -121.063 42.428 -84.743 1.00 118.79 74 THR B C 1
ATOM 15722 O O . THR B 2 82 ? -120.219 41.624 -84.335 1.00 117.80 74 THR B O 1
ATOM 15733 N N . ILE B 2 83 ? -122.077 42.088 -85.534 1.00 107.99 75 ILE B N 1
ATOM 15734 C CA . ILE B 2 83 ? -122.186 40.786 -86.182 1.00 117.24 75 ILE B CA 1
ATOM 15735 C C . ILE B 2 83 ? -121.882 40.997 -87.659 1.00 131.06 75 ILE B C 1
ATOM 15736 O O . ILE B 2 83 ? -122.610 41.718 -88.352 1.00 135.26 75 ILE B O 1
ATOM 15752 N N . SER B 2 84 ? -120.805 40.374 -88.140 1.00 115.21 76 SER B N 1
ATOM 15753 C CA . SER B 2 84 ? -120.357 40.632 -89.505 1.00 119.26 76 SER B CA 1
ATOM 15754 C C . SER B 2 84 ? -121.370 40.132 -90.527 1.00 110.13 76 SER B C 1
ATOM 15755 O O . SER B 2 84 ? -121.643 40.815 -91.522 1.00 101.29 76 SER B O 1
ATOM 15763 N N . SER B 2 85 ? -121.937 38.949 -90.304 1.00 158.88 77 SER B N 1
ATOM 15764 C CA . SER B 2 85 ? -122.897 38.370 -91.241 1.00 159.82 77 SER B CA 1
ATOM 15765 C C . SER B 2 85 ? -123.943 37.606 -90.444 1.00 159.01 77 SER B C 1
ATOM 15766 O O . SER B 2 85 ? -123.634 36.575 -89.838 1.00 157.78 77 SER B O 1
ATOM 15774 N N . LEU B 2 86 ? -125.175 38.107 -90.452 1.00 129.19 78 LEU B N 1
ATOM 15775 C CA . LEU B 2 86 ? -126.245 37.499 -89.680 1.00 132.39 78 LEU B CA 1
ATOM 15776 C C . LEU B 2 86 ? -126.546 36.090 -90.198 1.00 131.47 78 LEU B C 1
ATOM 15777 O O . LEU B 2 86 ? -126.134 35.690 -91.289 1.00 130.61 78 LEU B O 1
ATOM 15793 N N . GLN B 2 87 ? -127.284 35.331 -89.380 1.00 151.35 79 GLN B N 1
ATOM 15794 C CA . GLN B 2 87 ? -127.627 33.944 -89.662 1.00 153.39 79 GLN B CA 1
ATOM 15795 C C . GLN B 2 87 ? -128.890 33.636 -88.875 1.00 157.35 79 GLN B C 1
ATOM 15796 O O . GLN B 2 87 ? -129.005 34.100 -87.733 1.00 158.72 79 GLN B O 1
ATOM 15810 N N . PRO B 2 88 ? -129.851 32.885 -89.429 1.00 145.63 80 PRO B N 1
ATOM 15811 C CA . PRO B 2 88 ? -131.167 32.793 -88.768 1.00 142.55 80 PRO B CA 1
ATOM 15812 C C . PRO B 2 88 ? -131.107 32.424 -87.297 1.00 134.33 80 PRO B C 1
ATOM 15813 O O . PRO B 2 88 ? -132.025 32.776 -86.545 1.00 129.90 80 PRO B O 1
ATOM 15824 N N . GLU B 2 89 ? -130.059 31.727 -86.859 1.00 153.15 81 GLU B N 1
ATOM 15825 C CA . GLU B 2 89 ? -129.952 31.334 -85.461 1.00 155.97 81 GLU B CA 1
ATOM 15826 C C . GLU B 2 89 ? -129.642 32.507 -84.539 1.00 154.80 81 GLU B C 1
ATOM 15827 O O . GLU B 2 89 ? -129.701 32.342 -83.316 1.00 155.65 81 GLU B O 1
ATOM 15839 N N . ASP B 2 90 ? -129.325 33.679 -85.088 1.00 129.94 82 ASP B N 1
ATOM 15840 C CA . ASP B 2 90 ? -128.922 34.831 -84.294 1.00 127.93 82 ASP B CA 1
ATOM 15841 C C . ASP B 2 90 ? -130.062 35.803 -84.019 1.00 122.52 82 ASP B C 1
ATOM 15842 O O . ASP B 2 90 ? -129.849 36.798 -83.321 1.00 119.17 82 ASP B O 1
ATOM 15851 N N . PHE B 2 91 ? -131.257 35.551 -84.546 1.00 142.03 83 PHE B N 1
ATOM 15852 C CA . PHE B 2 91 ? -132.390 36.436 -84.296 1.00 143.03 83 PHE B CA 1
ATOM 15853 C C . PHE B 2 91 ? -132.824 36.295 -82.843 1.00 136.44 83 PHE B C 1
ATOM 15854 O O . PHE B 2 91 ? -133.419 35.284 -82.456 1.00 134.42 83 PHE B O 1
ATOM 15871 N N . ALA B 2 92 ? -132.525 37.308 -82.039 1.00 138.09 84 ALA B N 1
ATOM 15872 C CA . ALA B 2 92 ? -132.793 37.281 -80.607 1.00 134.31 84 ALA B CA 1
ATOM 15873 C C . ALA B 2 92 ? -132.747 38.716 -80.095 1.00 131.65 84 ALA B C 1
ATOM 15874 O O . ALA B 2 92 ? -132.786 39.672 -80.876 1.00 132.91 84 ALA B O 1
ATOM 15881 N N . THR B 2 93 ? -132.664 38.868 -78.775 1.00 124.52 85 THR B N 1
ATOM 15882 C CA . THR B 2 93 ? -132.529 40.171 -78.135 1.00 121.10 85 THR B CA 1
ATOM 15883 C C . THR B 2 93 ? -131.217 40.189 -77.361 1.00 115.76 85 THR B C 1
ATOM 15884 O O . THR B 2 93 ? -130.977 39.318 -76.518 1.00 113.37 85 THR B O 1
ATOM 15895 N N . TYR B 2 94 ? -130.373 41.175 -77.653 1.00 104.34 86 TYR B N 1
ATOM 15896 C CA . TYR B 2 94 ? -129.026 41.257 -77.109 1.00 103.11 86 TYR B CA 1
ATOM 15897 C C . TYR B 2 94 ? -128.951 42.343 -76.043 1.00 103.06 86 TYR B C 1
ATOM 15898 O O . TYR B 2 94 ? -129.614 43.379 -76.143 1.00 104.26 86 TYR B O 1
ATOM 15916 N N . PHE B 2 95 ? -128.126 42.101 -75.024 1.00 92.06 87 PHE B N 1
ATOM 15917 C CA . PHE B 2 95 ? -128.079 42.953 -73.842 1.00 88.91 87 PHE B CA 1
ATOM 15918 C C . PHE B 2 95 ? -126.657 43.417 -73.564 1.00 86.68 87 PHE B C 1
ATOM 15919 O O . PHE B 2 95 ? -125.721 42.610 -73.561 1.00 83.21 87 PHE B O 1
ATOM 15936 N N . CYS B 2 96 ? -126.509 44.717 -73.332 1.00 112.97 88 CYS B N 1
ATOM 15937 C CA . CYS B 2 96 ? -125.286 45.276 -72.782 1.00 113.84 88 CYS B CA 1
ATOM 15938 C C . CYS B 2 96 ? -125.192 44.923 -71.298 1.00 110.08 88 CYS B C 1
ATOM 15939 O O . CYS B 2 96 ? -126.193 44.617 -70.645 1.00 110.34 88 CYS B O 1
ATOM 15946 N N . HIS B 2 97 ? -123.972 44.949 -70.763 1.00 83.52 89 HIS B N 1
ATOM 15947 C CA . HIS B 2 97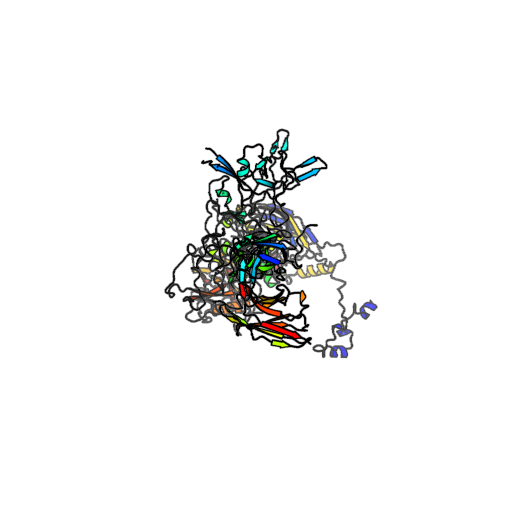 ? -123.771 44.562 -69.372 1.00 80.83 89 HIS B CA 1
ATOM 15948 C C . HIS B 2 97 ? -122.448 45.115 -68.862 1.00 75.99 89 HIS B C 1
ATOM 15949 O O . HIS B 2 97 ? -121.465 45.197 -69.604 1.00 71.89 89 HIS B O 1
ATOM 15963 N N . GLN B 2 98 ? -122.438 45.483 -67.581 1.00 71.72 90 GLN B N 1
ATOM 15964 C CA . GLN B 2 98 ? -121.233 45.922 -66.894 1.00 69.21 90 GLN B CA 1
ATOM 15965 C C . GLN B 2 98 ? -121.208 45.309 -65.502 1.00 65.69 90 GLN B C 1
ATOM 15966 O O . GLN B 2 98 ? -122.229 45.287 -64.809 1.00 61.99 90 GLN B O 1
ATOM 15980 N N . ASP B 2 99 ? -120.039 44.808 -65.102 1.00 85.18 91 ASP B N 1
ATOM 15981 C CA . ASP B 2 99 ? -119.818 44.328 -63.743 1.00 83.76 91 ASP B CA 1
ATOM 15982 C C . ASP B 2 99 ? -118.658 45.048 -63.067 1.00 80.01 91 ASP B C 1
ATOM 15983 O O . ASP B 2 99 ? -118.182 44.590 -62.020 1.00 77.78 91 ASP B O 1
ATOM 15992 N N . TYR B 2 100 ? -118.188 46.159 -63.640 1.00 71.04 92 TYR B N 1
ATOM 15993 C CA . TYR B 2 100 ? -117.130 46.936 -63.004 1.00 68.39 92 TYR B CA 1
ATOM 15994 C C . TYR B 2 100 ? -117.534 47.365 -61.600 1.00 67.00 92 TYR B C 1
ATOM 15995 O O . TYR B 2 100 ? -116.721 47.321 -60.670 1.00 65.52 92 TYR B O 1
ATOM 16013 N N . SER B 2 101 ? -118.786 47.780 -61.429 1.00 79.56 93 SER B N 1
ATOM 16014 C CA . SER B 2 101 ? -119.282 48.281 -60.158 1.00 81.75 93 SER B CA 1
ATOM 16015 C C . SER B 2 101 ? -120.589 47.585 -59.807 1.00 85.43 93 SER B C 1
ATOM 16016 O O . SER B 2 101 ? -121.274 47.026 -60.667 1.00 88.22 93 SER B O 1
ATOM 16024 N N . SER B 2 102 ? -120.921 47.625 -58.521 1.00 82.42 94 SER B N 1
ATOM 16025 C CA . SER B 2 102 ? -122.182 47.107 -58.016 1.00 84.93 94 SER B CA 1
ATOM 16026 C C . SER B 2 102 ? -123.146 48.253 -57.735 1.00 85.75 94 SER B C 1
ATOM 16027 O O . SER B 2 102 ? -122.734 49.288 -57.201 1.00 83.34 94 SER B O 1
ATOM 16035 N N . PRO B 2 103 ? -124.443 48.133 -58.064 1.00 96.71 95 PRO B N 1
ATOM 16036 C CA . PRO B 2 103 ? -125.143 46.996 -58.679 1.00 95.08 95 PRO B CA 1
ATOM 16037 C C . PRO B 2 103 ? -124.755 46.727 -60.131 1.00 91.97 95 PRO B C 1
ATOM 16038 O O . PRO B 2 103 ? -124.460 47.659 -60.878 1.00 92.41 95 PRO B O 1
ATOM 16049 N N . LEU B 2 104 ? -124.761 45.453 -60.516 1.00 71.23 96 LEU B N 1
ATOM 16050 C CA . LEU B 2 104 ? -124.597 45.094 -61.916 1.00 71.24 96 LEU B CA 1
ATOM 16051 C C . LEU B 2 104 ? -125.779 45.613 -62.721 1.00 71.06 96 LEU B C 1
ATOM 16052 O O . LEU B 2 104 ? -126.932 45.523 -62.291 1.00 72.14 96 LEU B O 1
ATOM 16068 N N . THR B 2 105 ? -125.491 46.162 -63.896 1.00 73.12 97 THR B N 1
ATOM 16069 C CA . THR B 2 105 ? -126.516 46.755 -64.739 1.00 75.58 97 THR B CA 1
ATOM 16070 C C . THR B 2 105 ? -126.372 46.245 -66.163 1.00 82.30 97 THR B C 1
ATOM 16071 O O . THR B 2 105 ? -125.263 45.999 -66.645 1.00 82.64 97 THR B O 1
ATOM 16082 N N . PHE B 2 106 ? -127.510 46.085 -66.825 1.00 92.02 98 PHE B N 1
ATOM 16083 C CA . PHE B 2 106 ? -127.566 45.736 -68.234 1.00 97.13 98 PHE B CA 1
ATOM 16084 C C . PHE B 2 106 ? -128.132 46.904 -69.028 1.00 108.88 98 PHE B C 1
ATOM 16085 O O . PHE B 2 106 ? -128.645 47.878 -68.473 1.00 114.74 98 PHE B O 1
ATOM 16102 N N . GLY B 2 107 ? -128.032 46.793 -70.347 1.00 84.78 99 GLY B N 1
ATOM 16103 C CA . GLY B 2 107 ? -128.706 47.729 -71.216 1.00 83.34 99 GLY B CA 1
ATOM 16104 C C . GLY B 2 107 ? -130.189 47.433 -71.305 1.00 81.29 99 GLY B C 1
ATOM 16105 O O . GLY B 2 107 ? -130.682 46.415 -70.821 1.00 79.75 99 GLY B O 1
ATOM 16109 N N . GLN B 2 108 ? -130.916 48.355 -71.939 1.00 123.22 100 GLN B N 1
ATOM 16110 C CA . GLN B 2 108 ? -132.342 48.143 -72.150 1.00 129.02 100 GLN B CA 1
ATOM 16111 C C . GLN B 2 108 ? -132.606 46.926 -73.023 1.00 128.58 100 GLN B C 1
ATOM 16112 O O . GLN B 2 108 ? -133.723 46.397 -73.012 1.00 129.36 100 GLN B O 1
ATOM 16126 N N . GLY B 2 109 ? -131.607 46.475 -73.777 1.00 81.13 101 GLY B N 1
ATOM 16127 C CA . GLY B 2 109 ? -131.764 45.332 -74.650 1.00 92.19 101 GLY B CA 1
ATOM 16128 C C . GLY B 2 109 ? -132.286 45.722 -76.015 1.00 98.43 101 GLY B C 1
ATOM 16129 O O . GLY B 2 109 ? -133.337 46.360 -76.125 1.00 102.62 101 GLY B O 1
ATOM 16133 N N . THR B 2 110 ? -131.560 45.349 -77.063 1.00 120.23 102 THR B N 1
ATOM 16134 C CA . THR B 2 110 ? -131.990 45.607 -78.427 1.00 124.07 102 THR B CA 1
ATOM 16135 C C . THR B 2 110 ? -132.753 44.406 -78.972 1.00 124.00 102 THR B C 1
ATOM 16136 O O . THR B 2 110 ? -132.580 43.272 -78.520 1.00 122.07 102 THR B O 1
ATOM 16147 N N . LYS B 2 111 ? -133.607 44.670 -79.958 1.00 165.13 103 LYS B N 1
ATOM 16148 C CA . LYS B 2 111 ? -134.505 43.665 -80.516 1.00 165.81 103 LYS B CA 1
ATOM 16149 C C . LYS B 2 111 ? -134.149 43.444 -81.980 1.00 168.79 103 LYS B C 1
ATOM 16150 O O . LYS B 2 111 ? -134.434 44.295 -82.830 1.00 174.53 103 LYS B O 1
ATOM 16169 N N . VAL B 2 112 ? -133.522 42.308 -82.270 1.00 117.17 104 VAL B N 1
ATOM 16170 C CA . VAL B 2 112 ? -133.228 41.901 -83.639 1.00 127.63 104 VAL B CA 1
ATOM 16171 C C . VAL B 2 112 ? -134.406 41.066 -84.129 1.00 128.83 104 VAL B C 1
ATOM 16172 O O . VAL B 2 112 ? -134.658 39.970 -83.620 1.00 126.41 104 VAL B O 1
ATOM 16185 N N . GLU B 2 113 ? -135.130 41.585 -85.117 1.00 173.64 105 GLU B N 1
ATOM 16186 C CA . GLU B 2 113 ? -136.296 40.915 -85.672 1.00 168.80 105 GLU B CA 1
ATOM 16187 C C . GLU B 2 113 ? -136.164 40.856 -87.188 1.00 164.95 105 GLU B C 1
ATOM 16188 O O . GLU B 2 113 ? -135.393 41.604 -87.795 1.00 170.88 105 GLU B O 1
ATOM 16200 N N . ILE B 2 114 ? -136.931 39.955 -87.797 1.00 171.12 106 ILE B N 1
ATOM 16201 C CA . ILE B 2 114 ? -136.796 39.679 -89.223 1.00 177.42 106 ILE B CA 1
ATOM 16202 C C . ILE B 2 114 ? -137.557 40.732 -90.018 1.00 177.79 106 ILE B C 1
ATOM 16203 O O . ILE B 2 114 ? -138.552 41.299 -89.552 1.00 177.50 106 ILE B O 1
ATOM 16219 N N . LYS B 2 115 ? -137.084 40.994 -91.234 1.00 148.74 107 LYS B N 1
ATOM 16220 C CA . LYS B 2 115 ? -137.721 41.929 -92.149 1.00 147.72 107 LYS B CA 1
ATOM 16221 C C . LYS B 2 115 ? -138.370 41.155 -93.288 1.00 144.57 107 LYS B C 1
ATOM 16222 O O . LYS B 2 115 ? -137.800 40.181 -93.790 1.00 142.07 107 LYS B O 1
ATOM 16241 N N . ARG B 2 116 ? -139.561 41.589 -93.689 1.00 174.05 108 ARG B N 1
ATOM 16242 C CA . ARG B 2 116 ? -140.287 40.934 -94.774 1.00 177.17 108 ARG B CA 1
ATOM 16243 C C . ARG B 2 116 ? -140.410 41.856 -95.982 1.00 178.07 108 ARG B C 1
ATOM 16244 O O . ARG B 2 116 ? -140.514 41.393 -97.118 1.00 179.57 108 ARG B O 1
ATOM 16265 N N . GLN B 2 132 ? -119.363 19.091 -65.059 1.00 133.21 124 GLN B N 1
ATOM 16266 C CA . GLN B 2 132 ? -119.661 20.402 -65.622 1.00 135.45 124 GLN B CA 1
ATOM 16267 C C . GLN B 2 132 ? -120.517 21.207 -64.644 1.00 136.12 124 GLN B C 1
ATOM 16268 O O . GLN B 2 132 ? -121.098 20.651 -63.712 1.00 134.47 124 GLN B O 1
ATOM 16281 N N . VAL B 2 133 ? -120.588 22.515 -64.864 1.00 117.01 125 VAL B N 1
ATOM 16282 C CA . VAL B 2 133 ? -121.300 23.412 -63.961 1.00 115.85 125 VAL B CA 1
ATOM 16283 C C . VAL B 2 133 ? -122.793 23.335 -64.254 1.00 108.07 125 VAL B C 1
ATOM 16284 O O . VAL B 2 133 ? -123.212 23.373 -65.417 1.00 103.46 125 VAL B O 1
ATOM 16297 N N . GLN B 2 134 ? -123.599 23.241 -63.198 1.00 133.85 126 GLN B N 1
ATOM 16298 C CA . GLN B 2 134 ? -125.044 23.128 -63.341 1.00 133.67 126 GLN B CA 1
ATOM 16299 C C . GLN B 2 134 ? -125.731 23.855 -62.194 1.00 129.15 126 GLN B C 1
ATOM 16300 O O . GLN B 2 134 ? -125.304 23.756 -61.041 1.00 128.05 126 GLN B O 1
ATOM 16314 N N . LEU B 2 135 ? -126.792 24.588 -62.528 1.00 97.87 127 LEU B N 1
ATOM 16315 C CA . LEU B 2 135 ? -12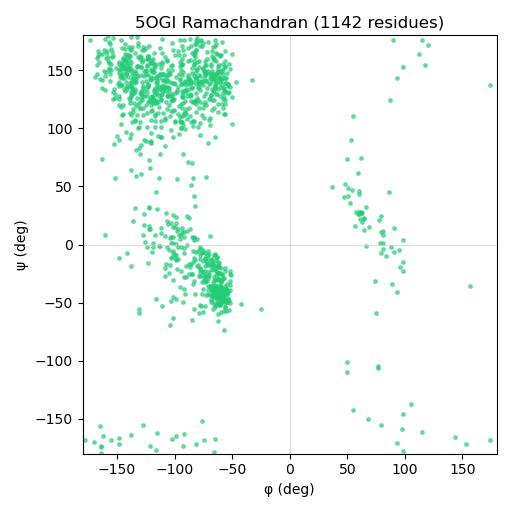7.648 25.245 -61.547 1.00 100.41 127 LEU B CA 1
ATOM 16316 C C . LEU B 2 135 ? -129.092 24.960 -61.925 1.00 97.97 127 LEU B C 1
ATOM 16317 O O . LEU B 2 135 ? -129.531 25.331 -63.018 1.00 99.92 127 LEU B O 1
ATOM 16333 N N . VAL B 2 136 ? -129.826 24.300 -61.033 1.00 117.05 128 VAL B N 1
ATOM 16334 C CA . VAL B 2 136 ? -131.219 23.939 -61.271 1.00 115.24 128 VAL B CA 1
ATOM 16335 C C . VAL B 2 136 ? -132.073 24.577 -60.185 1.00 113.85 128 VAL B C 1
ATOM 16336 O O . VAL B 2 136 ? -131.804 24.404 -58.990 1.00 108.62 128 VAL B O 1
ATOM 16349 N N . GLN B 2 137 ? -133.096 25.319 -60.602 1.00 97.75 129 GLN B N 1
ATOM 16350 C CA . GLN B 2 137 ? -133.933 26.065 -59.678 1.00 102.79 129 GLN B CA 1
ATOM 16351 C C . GLN B 2 137 ? -135.177 25.257 -59.317 1.00 111.37 129 GLN B C 1
ATOM 16352 O O . GLN B 2 137 ? -135.422 24.168 -59.841 1.00 113.09 129 GLN B O 1
ATOM 16366 N N . SER B 2 138 ? -135.975 25.803 -58.405 1.00 115.66 130 SER B N 1
ATOM 16367 C CA . SER B 2 138 ? -137.238 25.193 -58.032 1.00 119.29 130 SER B CA 1
ATOM 16368 C C . SER B 2 138 ? -138.289 25.479 -59.102 1.00 118.81 130 SER B C 1
ATOM 16369 O O . SER B 2 138 ? -138.052 26.205 -60.071 1.00 114.23 130 SER B O 1
ATOM 16377 N N . GLY B 2 139 ? -139.472 24.896 -58.926 1.00 148.17 131 GLY B N 1
ATOM 16378 C CA . GLY B 2 139 ? -140.540 25.097 -59.880 1.00 149.76 131 GLY B CA 1
ATOM 16379 C C . GLY B 2 139 ? -141.128 26.493 -59.806 1.00 148.02 131 GLY B C 1
ATOM 16380 O O . GLY B 2 139 ? -140.995 27.212 -58.814 1.00 147.95 131 GLY B O 1
ATOM 16384 N N . ALA B 2 140 ? -141.792 26.880 -60.892 1.00 133.43 132 ALA B N 1
ATOM 16385 C CA . ALA B 2 140 ? -142.456 28.171 -60.941 1.00 131.05 132 ALA B CA 1
ATOM 16386 C C . ALA B 2 140 ? -143.581 28.219 -59.909 1.00 130.73 132 ALA B C 1
ATOM 16387 O O . ALA B 2 140 ? -143.919 27.222 -59.266 1.00 131.59 132 ALA B O 1
ATOM 16394 N N . GLU B 2 141 ? -144.163 29.401 -59.751 1.00 120.51 133 GLU B N 1
ATOM 16395 C CA . GLU B 2 141 ? -145.237 29.599 -58.784 1.00 122.78 133 GLU B CA 1
ATOM 16396 C C . GLU B 2 141 ? -145.794 31.007 -58.965 1.00 123.82 133 GLU B C 1
ATOM 16397 O O . GLU B 2 141 ? -145.292 31.799 -59.769 1.00 123.92 133 GLU B O 1
ATOM 16409 N N . ASP B 2 142 ? -146.846 31.308 -58.207 1.00 120.65 134 ASP B N 1
ATOM 16410 C CA . ASP B 2 142 ? -147.535 32.587 -58.292 1.00 120.09 134 ASP B CA 1
ATOM 16411 C C . ASP B 2 142 ? -148.236 32.848 -56.967 1.00 114.94 134 ASP B C 1
ATOM 16412 O O . ASP B 2 142 ? -148.559 31.915 -56.228 1.00 110.26 134 ASP B O 1
ATOM 16421 N N . LYS B 2 143 ? -148.466 34.126 -56.674 1.00 141.45 135 LYS B N 1
ATOM 16422 C CA . LYS B 2 143 ? -149.019 34.519 -55.385 1.00 141.02 135 LYS B CA 1
ATOM 16423 C C . LYS B 2 143 ? -149.681 35.881 -55.536 1.00 140.66 135 LYS B C 1
ATOM 16424 O O . LYS B 2 143 ? -149.600 36.520 -56.586 1.00 138.59 135 LYS B O 1
ATOM 16443 N N . LYS B 2 144 ? -150.345 36.317 -54.465 1.00 125.63 136 LYS B N 1
ATOM 16444 C CA . LYS B 2 144 ? -151.081 37.569 -54.494 1.00 126.12 136 LYS B CA 1
ATOM 16445 C C . LYS B 2 144 ? -150.229 38.707 -53.952 1.00 126.92 136 LYS B C 1
ATOM 16446 O O . LYS B 2 144 ? -149.271 38.484 -53.204 1.00 124.83 136 LYS B O 1
ATOM 16465 N N . PRO B 2 145 ? -150.550 39.946 -54.322 1.00 127.58 137 PRO B N 1
ATOM 16466 C CA . PRO B 2 145 ? -149.759 41.081 -53.843 1.00 124.94 137 PRO B CA 1
ATOM 16467 C C . PRO B 2 145 ? -149.630 41.077 -52.329 1.00 119.49 137 PRO B C 1
ATOM 16468 O O . PRO B 2 145 ? -150.450 40.499 -51.611 1.00 117.63 137 PRO B O 1
ATOM 16479 N N . GLY B 2 146 ? -148.563 41.720 -51.864 1.00 100.17 138 GLY B N 1
ATOM 16480 C CA . GLY B 2 146 ? -148.293 41.863 -50.457 1.00 102.19 138 GLY B CA 1
ATOM 16481 C C . GLY B 2 146 ? -147.648 40.665 -49.793 1.00 99.16 138 GLY B C 1
ATOM 16482 O O . GLY B 2 146 ? -147.312 40.748 -48.605 1.00 91.72 138 GLY B O 1
ATOM 16486 N N . ALA B 2 147 ? -147.456 39.561 -50.507 1.00 132.24 139 ALA B N 1
ATOM 16487 C CA . ALA B 2 147 ? -146.898 38.343 -49.943 1.00 130.76 139 ALA B CA 1
ATOM 16488 C C . ALA B 2 147 ? -145.409 38.246 -50.279 1.00 129.89 139 ALA B C 1
ATOM 16489 O O . ALA B 2 147 ? -144.774 39.225 -50.685 1.00 126.35 139 ALA B O 1
ATOM 16496 N N . SER B 2 148 ? -144.837 37.055 -50.104 1.00 103.94 140 SER B N 1
ATOM 16497 C CA . SER B 2 148 ? -143.412 36.846 -50.317 1.00 103.22 140 SER B CA 1
ATOM 16498 C C . SER B 2 148 ? -143.184 35.520 -51.031 1.00 101.58 140 SER B C 1
ATOM 16499 O O . SER B 2 148 ? -144.054 34.646 -51.062 1.00 103.82 140 SER B O 1
ATOM 16507 N N . VAL B 2 149 ? -141.990 35.386 -51.606 1.00 104.31 141 VAL B N 1
ATOM 16508 C CA . VAL B 2 149 ? -141.571 34.182 -52.311 1.00 101.11 141 VAL B CA 1
ATOM 16509 C C . VAL B 2 149 ? -140.216 33.754 -51.770 1.00 96.16 141 VAL B C 1
ATOM 16510 O O . VAL B 2 149 ? -139.437 34.576 -51.278 1.00 93.15 141 VAL B O 1
ATOM 16523 N N . LYS B 2 150 ? -139.940 32.453 -51.850 1.00 110.62 142 LYS B N 1
ATOM 16524 C CA . LYS B 2 150 ? -138.600 31.921 -51.633 1.00 109.88 142 LYS B CA 1
ATOM 16525 C C . LYS B 2 150 ? -138.283 30.962 -52.769 1.00 114.23 142 LYS B C 1
ATOM 16526 O O . LYS B 2 150 ? -138.998 29.975 -52.969 1.00 111.85 142 LYS B O 1
ATOM 16545 N N . VAL B 2 151 ? -137.221 31.255 -53.512 1.00 87.93 143 VAL B N 1
ATOM 16546 C CA . VAL B 2 151 ? -136.798 30.435 -54.639 1.00 92.25 143 VAL B CA 1
ATOM 16547 C C . VAL B 2 151 ? -135.499 29.734 -54.268 1.00 91.21 143 VAL B C 1
ATOM 16548 O O . VAL B 2 151 ? -134.665 30.273 -53.533 1.00 91.00 143 VAL B O 1
ATOM 16561 N N . SER B 2 152 ? -135.332 28.521 -54.783 1.00 109.79 144 SER B N 1
ATOM 16562 C CA . SER B 2 152 ? -134.156 27.709 -54.512 1.00 107.97 144 SER B CA 1
ATOM 16563 C C . SER B 2 152 ? -133.272 27.628 -55.749 1.00 106.72 144 SER B C 1
ATOM 16564 O O . SER B 2 152 ? -133.709 27.885 -56.874 1.00 104.46 144 SER B O 1
ATOM 16572 N N . CYS B 2 153 ? -132.011 27.260 -55.525 1.00 115.22 145 CYS B N 1
ATOM 16573 C CA . CYS B 2 153 ? -131.052 27.110 -56.622 1.00 116.83 145 CYS B CA 1
ATOM 16574 C C . CYS B 2 153 ? -130.045 26.035 -56.209 1.00 113.38 145 CYS B C 1
ATOM 16575 O O . CYS B 2 153 ? -129.045 26.323 -55.546 1.00 111.63 145 CYS B O 1
ATOM 16582 N N . LYS B 2 154 ? -130.326 24.801 -56.616 1.00 105.97 146 LYS B N 1
ATOM 16583 C CA . LYS B 2 154 ? -129.405 23.704 -56.369 1.00 105.77 146 LYS B CA 1
ATOM 16584 C C . LYS B 2 154 ? -128.186 23.843 -57.269 1.00 102.86 146 LYS B C 1
ATOM 16585 O O . LYS B 2 154 ? -128.304 24.113 -58.467 1.00 102.80 146 LYS B O 1
ATOM 16604 N N . VAL B 2 155 ? -127.009 23.649 -56.681 1.00 98.05 147 VAL B N 1
ATOM 16605 C CA . VAL B 2 155 ? -125.738 23.872 -57.352 1.00 97.17 147 VAL B CA 1
ATOM 16606 C C . VAL B 2 155 ? -124.997 22.549 -57.476 1.00 97.63 147 VAL B C 1
ATOM 16607 O O . VAL B 2 155 ? -125.076 21.693 -56.587 1.00 98.92 147 VAL B O 1
ATOM 16620 N N . SER B 2 156 ? -124.274 22.388 -58.581 1.00 99.40 148 SER B N 1
ATOM 16621 C CA . SER B 2 156 ? -123.415 21.232 -58.782 1.00 99.18 148 SER B CA 1
ATOM 16622 C C . SER B 2 156 ? -122.312 21.613 -59.757 1.00 99.15 148 SER B C 1
ATOM 16623 O O . SER B 2 156 ? -122.502 22.465 -60.629 1.00 99.32 148 SER B O 1
ATOM 16631 N N . GLY B 2 157 ? -121.154 20.975 -59.600 1.00 89.58 149 GLY B N 1
ATOM 16632 C CA . GLY B 2 157 ? -120.003 21.245 -60.432 1.00 88.45 149 GLY B CA 1
ATOM 16633 C C . GLY B 2 157 ? -118.987 22.185 -59.820 1.00 86.67 149 GLY B C 1
ATOM 16634 O O . GLY B 2 157 ? -117.860 22.263 -60.324 1.00 86.22 149 GLY B O 1
ATOM 16638 N N . PHE B 2 158 ? -119.349 22.898 -58.757 1.00 97.73 150 PHE B N 1
ATOM 16639 C CA . PHE B 2 158 ? -118.422 23.794 -58.082 1.00 94.76 150 PHE B CA 1
ATOM 16640 C C . PHE B 2 158 ? -118.866 23.957 -56.637 1.00 94.24 150 PHE B C 1
ATOM 16641 O O . PHE B 2 158 ? -119.990 23.608 -56.265 1.00 94.95 150 PHE B O 1
ATOM 16658 N N . SER B 2 159 ? -117.967 24.500 -55.823 1.00 95.25 151 SER B N 1
ATOM 16659 C CA . SER B 2 159 ? -118.220 24.716 -54.407 1.00 93.23 151 SER B CA 1
ATOM 16660 C C . SER B 2 159 ? -118.712 26.139 -54.179 1.00 91.27 151 SER B C 1
ATOM 16661 O O . SER B 2 159 ? -118.250 27.079 -54.834 1.00 91.47 151 SER B O 1
ATOM 16669 N N . LEU B 2 160 ? -119.654 26.293 -53.247 1.00 81.35 152 LEU B N 1
ATOM 16670 C CA . LEU B 2 160 ? -120.124 27.625 -52.885 1.00 79.39 152 LEU B CA 1
ATOM 16671 C C . LEU B 2 160 ? -119.105 28.400 -52.060 1.00 79.76 152 LEU B C 1
ATOM 16672 O O . LEU B 2 160 ? -119.285 29.606 -51.859 1.00 80.02 152 LEU B O 1
ATOM 16688 N N . GLY B 2 161 ? -118.052 27.743 -51.576 1.00 81.95 153 GLY B N 1
ATOM 16689 C CA . GLY B 2 161 ? -116.947 28.443 -50.953 1.00 80.78 153 GLY B CA 1
ATOM 16690 C C . GLY B 2 161 ? -115.958 29.040 -51.927 1.00 80.83 153 GLY B C 1
ATOM 16691 O O . GLY B 2 161 ? -115.072 29.792 -51.510 1.00 82.59 153 GLY B O 1
ATOM 16695 N N A ARG B 2 162 ? -116.083 28.715 -53.213 0.51 75.82 154 ARG B N 1
ATOM 16696 N N B ARG B 2 162 ? -116.088 28.719 -53.213 0.49 75.82 154 ARG B N 1
ATOM 16697 C CA A ARG B 2 162 ? -115.221 29.274 -54.247 0.51 76.29 154 ARG B CA 1
ATOM 16698 C CA B ARG B 2 162 ? -115.224 29.267 -54.251 0.49 76.79 154 ARG B CA 1
ATOM 16699 C C A ARG B 2 162 ? -115.885 30.389 -55.039 0.51 71.92 154 ARG B C 1
ATOM 16700 C C B ARG B 2 162 ? -115.885 30.380 -55.049 0.49 71.92 154 ARG B C 1
ATOM 16701 O O A ARG B 2 162 ? -115.184 31.253 -55.576 0.51 76.06 154 ARG B O 1
ATOM 16702 O O B ARG B 2 162 ? -115.181 31.235 -55.596 0.49 76.06 154 ARG B O 1
ATOM 16743 N N . TYR B 2 163 ? -117.215 30.393 -55.124 1.00 78.54 155 TYR B N 1
ATOM 16744 C CA . TYR B 2 163 ? -117.939 31.358 -55.937 1.00 74.72 155 TYR B CA 1
ATOM 16745 C C . TYR B 2 163 ? -119.160 31.869 -55.191 1.00 71.60 155 TYR B C 1
ATOM 16746 O O . TYR B 2 163 ? -119.762 31.157 -54.382 1.00 70.39 155 TYR B O 1
ATOM 16765 N N . GLY B 2 164 ? -119.522 33.116 -55.483 1.00 70.81 156 GLY B N 1
ATOM 16766 C CA . GLY B 2 164 ? -120.804 33.639 -55.078 1.00 71.48 156 GLY B CA 1
ATOM 16767 C C . GLY B 2 164 ? -121.844 33.476 -56.173 1.00 70.87 156 GLY B C 1
ATOM 16768 O O . GLY B 2 164 ? -121.519 33.393 -57.356 1.00 70.01 156 GLY B O 1
ATOM 16772 N N . VAL B 2 165 ? -123.109 33.426 -55.764 1.00 69.95 157 VAL B N 1
ATOM 16773 C CA . VAL B 2 165 ? -124.225 33.197 -56.675 1.00 71.00 157 VAL B CA 1
ATOM 16774 C C . VAL B 2 165 ? -125.072 34.458 -56.734 1.00 73.35 157 VAL B C 1
ATOM 16775 O O . VAL B 2 165 ? -125.490 34.985 -55.696 1.00 74.43 157 VAL B O 1
ATOM 16788 N N . HIS B 2 166 ? -125.332 34.932 -57.947 1.00 67.08 158 HIS B N 1
ATOM 16789 C CA . HIS B 2 166 ? -126.137 36.121 -58.175 1.00 69.78 158 HIS B CA 1
ATOM 16790 C C . HIS B 2 166 ? -127.576 35.730 -58.482 1.00 74.44 158 HIS B C 1
ATOM 16791 O O . HIS B 2 166 ? -127.877 34.585 -58.827 1.00 76.42 158 HIS B O 1
ATOM 16805 N N . TRP B 2 167 ? -128.470 36.707 -58.356 1.00 76.09 159 TRP B N 1
ATOM 16806 C CA . TRP B 2 167 ? -129.870 36.535 -58.716 1.00 79.23 159 TRP B CA 1
ATOM 16807 C C . TRP B 2 167 ? -130.282 37.691 -59.612 1.00 80.64 159 TRP B C 1
ATOM 16808 O O . TRP B 2 167 ? -130.136 38.857 -59.234 1.00 77.85 159 TRP B O 1
ATOM 16829 N N . VAL B 2 168 ? -130.770 37.360 -60.805 1.00 99.54 160 VAL B N 1
ATOM 16830 C CA . VAL B 2 168 ? -131.215 38.337 -61.784 1.00 100.55 160 VAL B CA 1
ATOM 16831 C C . VAL B 2 168 ? -132.661 38.016 -62.133 1.00 99.84 160 VAL B C 1
ATOM 16832 O O . VAL B 2 168 ? -133.155 36.914 -61.884 1.00 100.66 160 VAL B O 1
ATOM 16845 N N . ARG B 2 169 ? -133.346 38.998 -62.711 1.00 85.44 161 ARG B N 1
ATOM 16846 C CA . ARG B 2 169 ? -134.723 38.792 -63.130 1.00 87.62 161 ARG B CA 1
ATOM 16847 C C . ARG B 2 169 ? -134.975 39.544 -64.425 1.00 87.83 161 ARG B C 1
ATOM 16848 O O . ARG B 2 169 ? -134.344 40.568 -64.700 1.00 86.21 161 ARG B O 1
ATOM 16869 N N . GLN B 2 170 ? -135.908 39.021 -65.216 1.00 95.84 162 GLN B N 1
ATOM 16870 C CA . GLN B 2 170 ? -136.372 39.675 -66.435 1.00 101.59 162 GLN B CA 1
ATOM 16871 C C . GLN B 2 170 ? -137.880 39.847 -66.338 1.00 106.52 162 GLN B C 1
ATOM 16872 O O . GLN B 2 170 ? -138.625 38.862 -66.355 1.00 106.92 162 GLN B O 1
ATOM 16886 N N . ALA B 2 171 ? -138.327 41.094 -66.243 1.00 96.28 163 ALA B N 1
ATOM 16887 C CA . ALA B 2 171 ? -139.758 41.363 -66.253 1.00 104.72 163 ALA B CA 1
ATOM 16888 C C . ALA B 2 171 ? -140.241 41.547 -67.691 1.00 116.34 163 ALA B C 1
ATOM 16889 O O . ALA B 2 171 ? -139.512 42.096 -68.522 1.00 117.91 163 ALA B O 1
ATOM 16896 N N . PRO B 2 172 ? -141.449 41.096 -68.031 1.00 122.49 164 PRO B N 1
ATOM 16897 C CA . PRO B 2 172 ? -141.927 41.256 -69.410 1.00 121.41 164 PRO B CA 1
ATOM 16898 C C . PRO B 2 172 ? -141.839 42.704 -69.871 1.00 112.52 164 PRO B C 1
ATOM 16899 O O . PRO B 2 172 ? -142.159 43.635 -69.128 1.00 102.74 164 PRO B O 1
ATOM 16910 N N . GLY B 2 173 ? -141.391 42.889 -71.111 1.00 140.92 165 GLY B N 1
ATOM 16911 C CA . GLY B 2 173 ? -141.247 44.224 -71.661 1.00 142.39 165 GLY B CA 1
ATOM 16912 C C . GLY B 2 173 ? -140.221 45.081 -70.958 1.00 140.63 165 GLY B C 1
ATOM 16913 O O . GLY B 2 173 ? -140.298 46.310 -71.029 1.00 139.70 165 GLY B O 1
ATOM 16917 N N . GLN B 2 174 ? -139.256 44.465 -70.279 1.00 146.17 166 GLN B N 1
ATOM 16918 C CA . GLN B 2 174 ? -138.229 45.190 -69.547 1.00 146.03 166 GLN B CA 1
ATOM 16919 C C . GLN B 2 174 ? -136.882 44.530 -69.799 1.00 141.07 166 GLN B C 1
ATOM 16920 O O . GLN B 2 174 ? -136.794 43.441 -70.373 1.00 141.24 166 GLN B O 1
ATOM 16934 N N . GLY B 2 175 ? -135.824 45.207 -69.363 1.00 121.58 167 GLY B N 1
ATOM 16935 C CA . GLY B 2 175 ? -134.476 44.689 -69.483 1.00 118.24 167 GLY B CA 1
ATOM 16936 C C . GLY B 2 175 ? -134.189 43.615 -68.456 1.00 112.33 167 GLY B C 1
ATOM 16937 O O . GLY B 2 175 ? -135.087 42.899 -67.998 1.00 111.73 167 GLY B O 1
ATOM 16941 N N . LEU B 2 176 ? -132.918 43.501 -68.088 1.00 99.77 168 LEU B N 1
ATOM 16942 C CA . LEU B 2 176 ? -132.466 42.543 -67.088 1.00 94.05 168 LEU B CA 1
ATOM 16943 C C . LEU B 2 176 ? -132.118 43.287 -65.808 1.00 85.92 168 LEU B C 1
ATOM 16944 O O . LEU B 2 176 ? -131.348 44.253 -65.833 1.00 82.74 168 LEU B O 1
ATOM 16960 N N . GLU B 2 177 ? -132.688 42.833 -64.696 1.00 101.28 169 GLU B N 1
ATOM 16961 C CA . GLU B 2 177 ? -132.557 43.494 -63.403 1.00 101.29 169 GLU B CA 1
ATOM 16962 C C . GLU B 2 177 ? -131.699 42.624 -62.493 1.00 95.99 169 GLU B C 1
ATOM 16963 O O . GLU B 2 177 ? -132.110 41.523 -62.111 1.00 96.74 169 GLU B O 1
ATOM 16975 N N . TRP B 2 178 ? -130.515 43.118 -62.144 1.00 78.45 170 TRP B N 1
ATOM 16976 C CA . TRP B 2 178 ? -129.686 42.441 -61.157 1.00 75.44 170 TRP B CA 1
ATOM 16977 C C . TRP B 2 178 ? -130.284 42.657 -59.772 1.00 74.49 170 TRP B C 1
ATOM 16978 O O . TRP B 2 178 ? -130.472 43.799 -59.342 1.00 71.84 170 TRP B O 1
ATOM 16999 N N . MET B 2 179 ? -130.594 41.562 -59.079 1.00 88.20 171 MET B N 1
ATOM 17000 C CA . MET B 2 179 ? -131.228 41.648 -57.769 1.00 87.10 171 MET B CA 1
ATOM 17001 C C . MET B 2 179 ? -130.207 41.638 -56.637 1.00 83.40 171 MET B C 1
ATOM 17002 O O . MET B 2 179 ? -130.267 42.483 -55.739 1.00 83.66 171 MET B O 1
ATOM 17016 N N . GLY B 2 180 ? -129.276 40.693 -56.656 1.00 75.71 172 GLY B N 1
ATOM 17017 C CA . GLY B 2 180 ? -128.293 40.623 -55.595 1.00 73.36 172 GLY B CA 1
ATOM 17018 C C . GLY B 2 180 ? -127.294 39.516 -55.839 1.00 72.26 172 GLY B C 1
ATOM 17019 O O . GLY B 2 180 ? -127.222 38.937 -56.925 1.00 73.70 172 GLY B O 1
ATOM 17023 N N . VAL B 2 181 ? -126.517 39.232 -54.795 1.00 66.05 173 VAL B N 1
ATOM 17024 C CA . VAL B 2 181 ? -125.494 38.196 -54.841 1.00 66.77 173 VAL B CA 1
ATOM 17025 C C . VAL B 2 181 ? -125.153 37.824 -53.409 1.00 64.99 173 VAL B C 1
ATOM 17026 O O . VAL B 2 181 ? -125.239 38.654 -52.500 1.00 62.96 173 VAL B O 1
ATOM 17039 N N . ILE B 2 182 ? -124.765 36.569 -53.211 1.00 71.93 174 ILE B N 1
ATOM 17040 C CA . ILE B 2 182 ? -124.160 36.117 -51.965 1.00 70.26 174 ILE B CA 1
ATOM 17041 C C . ILE B 2 182 ? -122.769 35.605 -52.307 1.00 69.86 174 ILE B C 1
ATOM 17042 O O . ILE B 2 182 ? -122.624 34.634 -53.061 1.00 71.13 174 ILE B O 1
ATOM 17058 N N . TRP B 2 183 ? -121.749 36.268 -51.774 1.00 70.82 175 TRP B N 1
ATOM 17059 C CA . TRP B 2 183 ? -120.378 35.953 -52.136 1.00 70.27 175 TRP B CA 1
ATOM 17060 C C . TRP B 2 183 ? -119.908 34.688 -51.420 1.00 70.92 175 TRP B C 1
ATOM 17061 O O . TRP B 2 183 ? -120.576 34.153 -50.532 1.00 71.50 175 TRP B O 1
ATOM 17082 N N . ARG B 2 184 ? -118.729 34.209 -51.828 1.00 69.86 176 ARG B N 1
ATOM 17083 C CA . ARG B 2 184 ? -118.234 32.930 -51.330 1.00 71.95 176 ARG B CA 1
ATOM 17084 C C . ARG B 2 184 ? -118.175 32.910 -49.807 1.00 70.68 176 ARG B C 1
ATOM 17085 O O . ARG B 2 184 ? -118.459 31.882 -49.181 1.00 70.44 176 ARG B O 1
ATOM 17106 N N . GLY B 2 185 ? -117.814 34.033 -49.194 1.00 63.62 177 GLY B N 1
ATOM 17107 C CA . GLY B 2 185 ? -117.728 34.119 -47.753 1.00 62.79 177 GLY B CA 1
ATOM 17108 C C . GLY B 2 185 ? -119.032 34.387 -47.041 1.00 62.31 177 GLY B C 1
ATOM 17109 O O . GLY B 2 185 ? -119.029 34.596 -45.826 1.00 61.32 177 GLY B O 1
ATOM 17113 N N . GLY B 2 186 ? -120.156 34.387 -47.757 1.00 64.99 178 GLY B N 1
ATOM 17114 C CA . GLY B 2 186 ? -121.447 34.648 -47.161 1.00 67.15 178 GLY B CA 1
ATOM 17115 C C . GLY B 2 186 ? -121.864 36.102 -47.153 1.00 67.29 178 GLY B C 1
ATOM 17116 O O . GLY B 2 186 ? -123.005 36.399 -46.775 1.00 66.40 178 GLY B O 1
ATOM 17120 N N . THR B 2 187 ? -120.983 37.015 -47.554 1.00 71.51 179 THR B N 1
ATOM 17121 C CA . THR B 2 187 ? -121.337 38.426 -47.602 1.00 70.74 179 THR B CA 1
ATOM 17122 C C . THR B 2 187 ? -122.338 38.674 -48.723 1.00 71.63 179 THR B C 1
ATOM 17123 O O . THR B 2 187 ? -122.087 38.331 -49.882 1.00 71.20 179 THR B O 1
ATOM 17134 N N . THR B 2 188 ? -123.470 39.274 -48.375 1.00 77.74 180 THR B N 1
ATOM 17135 C CA . THR B 2 188 ? -124.513 39.571 -49.342 1.00 77.66 180 THR B CA 1
ATOM 17136 C C . THR B 2 188 ? -124.371 40.995 -49.865 1.00 76.04 180 THR B C 1
ATOM 17137 O O . THR B 2 188 ? -123.882 41.891 -49.170 1.00 74.71 180 THR B O 1
ATOM 17148 N N . ASP B 2 189 ? -124.799 41.191 -51.110 1.00 73.43 181 ASP B N 1
ATOM 17149 C CA . ASP B 2 189 ? -124.859 42.514 -51.724 1.00 73.42 181 ASP B CA 1
ATOM 17150 C C . ASP B 2 189 ? -126.155 42.599 -52.513 1.00 73.58 181 ASP B C 1
ATOM 17151 O O . ASP B 2 189 ? -126.407 41.760 -53.382 1.00 74.44 181 ASP B O 1
ATOM 17160 N N . TYR B 2 190 ? -126.973 43.604 -52.210 1.00 72.35 182 TYR B N 1
ATOM 17161 C CA . TYR B 2 190 ? -128.311 43.719 -52.770 1.00 73.91 182 TYR B CA 1
ATOM 17162 C C . TYR B 2 190 ? -128.430 44.981 -53.611 1.00 74.79 182 TYR B C 1
ATOM 17163 O O . TYR B 2 190 ? -127.696 45.955 -53.414 1.00 74.87 182 TYR B O 1
ATOM 17181 N N . ASN B 2 191 ? -129.366 44.948 -54.556 1.00 68.22 183 ASN B N 1
ATOM 17182 C CA . ASN B 2 191 ? -129.685 46.112 -55.370 1.00 68.85 183 ASN B CA 1
ATOM 17183 C C . ASN B 2 191 ? -130.578 47.042 -54.559 1.00 68.22 183 ASN B C 1
ATOM 17184 O O . ASN B 2 191 ? -131.690 46.664 -54.171 1.00 65.89 183 ASN B O 1
ATOM 17195 N N . ALA B 2 192 ? -130.088 48.255 -54.294 1.00 72.86 184 ALA B N 1
ATOM 17196 C CA . ALA B 2 192 ? -130.848 49.219 -53.507 1.00 76.45 184 ALA B CA 1
ATOM 17197 C C . ALA B 2 192 ? -132.223 49.499 -54.099 1.00 83.18 184 ALA B C 1
ATOM 17198 O O . ALA B 2 192 ? -133.109 49.973 -53.379 1.00 83.54 184 ALA B O 1
ATOM 17205 N N . LYS B 2 193 ? -132.422 49.217 -55.389 1.00 98.71 185 LYS B N 1
ATOM 17206 C CA . LYS B 2 193 ? -133.706 49.491 -56.025 1.00 102.74 185 LYS B CA 1
ATOM 17207 C C . LYS B 2 193 ? -134.848 48.750 -55.343 1.00 104.85 185 LYS B C 1
ATOM 17208 O O . LYS B 2 193 ? -136.002 49.187 -55.419 1.00 106.29 185 LYS B O 1
ATOM 17227 N N . PHE B 2 194 ? -134.554 47.637 -54.677 1.00 93.16 186 PHE B N 1
ATOM 17228 C CA . PHE B 2 194 ? -135.580 46.788 -54.088 1.00 98.58 186 PHE B CA 1
ATOM 17229 C C . PHE B 2 194 ? -135.885 47.14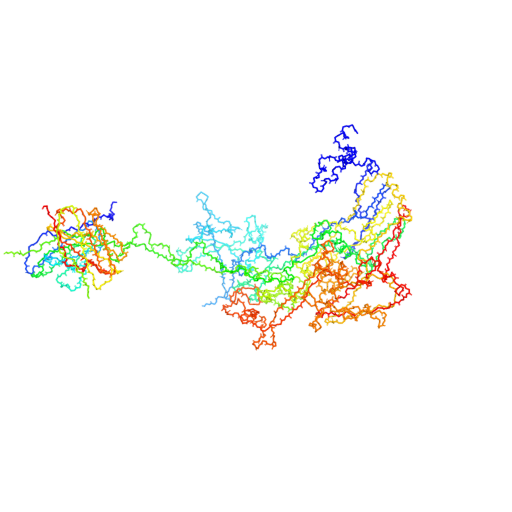0 -52.635 1.00 100.97 186 PHE B C 1
ATOM 17230 O O . PHE B 2 194 ? -136.643 46.415 -51.985 1.00 99.10 186 PHE B O 1
ATOM 17247 N N . GLN B 2 195 ? -135.313 48.225 -52.114 1.00 124.70 187 GLN B N 1
ATOM 17248 C CA . GLN B 2 195 ? -135.659 48.730 -50.784 1.00 124.43 187 GLN B CA 1
ATOM 17249 C C . GLN B 2 195 ? -135.603 47.625 -49.731 1.00 122.59 187 GLN B C 1
ATOM 17250 O O . GLN B 2 195 ? -136.468 47.521 -48.859 1.00 124.07 187 GLN B O 1
ATOM 17264 N N . GLY B 2 196 ? -134.573 46.786 -49.813 1.00 113.60 188 GLY B N 1
ATOM 17265 C CA . GLY B 2 196 ? -134.362 45.759 -48.812 1.00 111.35 188 GLY B CA 1
ATOM 17266 C C . GLY B 2 196 ? -135.378 44.639 -48.803 1.00 109.40 188 GLY B C 1
ATOM 17267 O O . GLY B 2 196 ? -135.445 43.895 -47.820 1.00 109.06 188 GLY B O 1
ATOM 17271 N N . ARG B 2 197 ? -136.177 44.494 -49.861 1.00 99.39 189 ARG B N 1
ATOM 17272 C CA . ARG B 2 197 ? -137.125 43.386 -49.923 1.00 99.50 189 ARG B CA 1
ATOM 17273 C C . ARG B 2 197 ? -136.422 42.059 -50.183 1.00 97.23 189 ARG B C 1
ATOM 17274 O O . ARG B 2 197 ? -136.938 41.002 -49.803 1.00 98.63 189 ARG B O 1
ATOM 17295 N N . VAL B 2 198 ? -135.251 42.091 -50.818 1.00 104.82 190 VAL B N 1
ATOM 17296 C CA . VAL B 2 198 ? -134.530 40.881 -51.195 1.00 101.65 190 VAL B CA 1
ATOM 17297 C C . VAL B 2 198 ? -133.666 40.432 -50.027 1.00 101.54 190 VAL B C 1
ATOM 17298 O O . VAL B 2 198 ? -133.074 41.253 -49.316 1.00 102.38 190 VAL B O 1
ATOM 17311 N N . THR B 2 199 ? -133.593 39.117 -49.831 1.00 100.19 191 THR B N 1
ATOM 17312 C CA . THR B 2 199 ? -132.702 38.513 -48.846 1.00 98.67 191 THR B CA 1
ATOM 17313 C C . THR B 2 199 ? -132.205 37.194 -49.414 1.00 100.27 191 THR B C 1
ATOM 17314 O O . THR B 2 199 ? -133.007 36.299 -49.699 1.00 102.71 191 THR B O 1
ATOM 17325 N N . ILE B 2 200 ? -130.890 37.074 -49.576 1.00 76.91 192 ILE B N 1
ATOM 17326 C CA . ILE B 2 200 ? -130.267 35.909 -50.194 1.00 74.63 192 ILE B CA 1
ATOM 17327 C C . ILE B 2 200 ? -129.521 35.132 -49.119 1.00 68.48 192 ILE B C 1
ATOM 17328 O O . ILE B 2 200 ? -128.758 35.712 -48.337 1.00 61.43 192 ILE B O 1
ATOM 17344 N N . THR B 2 201 ? -129.741 33.820 -49.088 1.00 91.39 193 THR B N 1
ATOM 17345 C CA . THR B 2 201 ? -129.098 32.924 -48.140 1.00 95.46 193 THR B CA 1
ATOM 17346 C C . THR B 2 201 ? -128.550 31.725 -48.902 1.00 99.57 193 THR B C 1
ATOM 17347 O O . THR B 2 201 ? -128.791 31.564 -50.101 1.00 100.87 193 THR B O 1
ATOM 17358 N N . LYS B 2 202 ? -127.807 30.873 -48.200 1.00 76.11 194 LYS B N 1
ATOM 17359 C CA . LYS B 2 202 ? -127.282 29.671 -48.831 1.00 81.98 194 LYS B CA 1
ATOM 17360 C C . LYS B 2 202 ? -126.916 28.653 -47.764 1.00 82.44 194 LYS B C 1
ATOM 17361 O O . LYS B 2 202 ? -126.515 29.011 -46.653 1.00 76.00 194 LYS B O 1
ATOM 17380 N N . ASP B 2 203 ? -127.064 27.380 -48.120 1.00 124.18 195 ASP B N 1
ATOM 17381 C CA . ASP B 2 203 ? -126.643 26.260 -47.285 1.00 129.69 195 ASP B CA 1
ATOM 17382 C C . ASP B 2 203 ? -125.512 25.543 -48.011 1.00 132.64 195 ASP B C 1
ATOM 17383 O O . ASP B 2 203 ? -125.729 24.946 -49.070 1.00 133.09 195 ASP B O 1
ATOM 17392 N N . ASP B 2 204 ? -124.307 25.604 -47.443 1.00 133.31 196 ASP B N 1
ATOM 17393 C CA . ASP B 2 204 ? -123.161 24.968 -48.085 1.00 133.98 196 ASP B CA 1
ATOM 17394 C C . ASP B 2 204 ? -123.295 23.452 -48.071 1.00 135.19 196 ASP B C 1
ATOM 17395 O O . ASP B 2 204 ? -122.944 22.782 -49.049 1.00 132.67 196 ASP B O 1
ATOM 17404 N N . SER B 2 205 ? -123.798 22.894 -46.969 1.00 135.37 197 SER B N 1
ATOM 17405 C CA . SER B 2 205 ? -124.018 21.456 -46.890 1.00 134.54 197 SER B CA 1
ATOM 17406 C C . SER B 2 205 ? -124.901 20.979 -48.038 1.00 134.63 197 SER B C 1
ATOM 17407 O O . SER B 2 205 ? -124.514 20.101 -48.818 1.00 136.18 197 SER B O 1
ATOM 17415 N N . LYS B 2 206 ? -126.097 21.555 -48.157 1.00 117.66 198 LYS B N 1
ATOM 17416 C CA . LYS B 2 206 ? -127.018 21.205 -49.231 1.00 114.66 198 LYS B CA 1
ATOM 17417 C C . LYS B 2 206 ? -126.649 21.847 -50.563 1.00 109.22 198 LYS B C 1
ATOM 17418 O O . LYS B 2 206 ? -127.312 21.569 -51.568 1.00 108.45 198 LYS B O 1
ATOM 17437 N N . SER B 2 207 ? -125.616 22.689 -50.597 1.00 110.85 199 SER B N 1
ATOM 17438 C CA . SER B 2 207 ? -125.148 23.321 -51.831 1.00 105.92 199 SER B CA 1
ATOM 17439 C C . SER B 2 207 ? -126.304 23.968 -52.592 1.00 103.59 199 SER B C 1
ATOM 17440 O O . SER B 2 207 ? -126.471 23.785 -53.799 1.00 103.23 199 SER B O 1
ATOM 17448 N N . THR B 2 208 ? -127.107 24.745 -51.867 1.00 97.26 200 THR B N 1
ATOM 17449 C CA . THR B 2 208 ? -128.284 25.396 -52.425 1.00 98.01 200 THR B CA 1
ATOM 17450 C C . THR B 2 208 ? -128.324 26.848 -51.977 1.00 96.74 200 THR B C 1
ATOM 17451 O O . THR B 2 208 ? -127.970 27.169 -50.839 1.00 96.08 200 THR B O 1
ATOM 17462 N N . VAL B 2 209 ? -128.767 27.720 -52.878 1.00 82.59 201 VAL B N 1
ATOM 17463 C CA . VAL B 2 209 ? -128.898 29.146 -52.609 1.00 78.81 201 VAL B CA 1
ATOM 17464 C C . VAL B 2 209 ? -130.376 29.501 -52.634 1.00 72.13 201 VAL B C 1
ATOM 17465 O O . VAL B 2 209 ? -131.115 29.064 -53.525 1.00 67.71 201 VAL B O 1
ATOM 17478 N N . TYR B 2 210 ? -130.807 30.290 -51.652 1.00 95.45 202 TYR B N 1
ATOM 17479 C CA . TYR B 2 210 ? -132.197 30.705 -51.529 1.00 99.78 202 TYR B CA 1
ATOM 17480 C C . TYR B 2 210 ? -132.307 32.213 -51.703 1.00 99.27 202 TYR B C 1
ATOM 17481 O O . TYR B 2 210 ? -131.498 32.972 -51.158 1.00 96.38 202 TYR B O 1
ATOM 17499 N N . MET B 2 211 ? -133.317 32.638 -52.461 1.00 88.05 203 MET B N 1
ATOM 17500 C CA . MET B 2 211 ? -133.593 34.051 -52.697 1.00 89.27 203 MET B CA 1
ATOM 17501 C C . MET B 2 211 ? -135.035 34.322 -52.302 1.00 89.06 203 MET B C 1
ATOM 17502 O O . MET B 2 211 ? -135.958 33.726 -52.867 1.00 89.00 203 MET B O 1
ATOM 17516 N N . GLU B 2 212 ? -135.226 35.216 -51.336 1.00 104.27 204 GLU B N 1
ATOM 17517 C CA . GLU B 2 212 ? -136.542 35.500 -50.783 1.00 107.45 204 GLU B CA 1
ATOM 17518 C C . GLU B 2 212 ? -136.896 36.960 -51.023 1.00 107.82 204 GLU B C 1
ATOM 17519 O O . GLU B 2 212 ? -136.136 37.858 -50.646 1.00 107.54 204 GLU B O 1
ATOM 17531 N N . LEU B 2 213 ? -138.048 37.188 -51.651 1.00 107.88 205 LEU B N 1
ATOM 17532 C CA . LEU B 2 213 ? -138.541 38.522 -51.956 1.00 108.33 205 LEU B CA 1
ATOM 17533 C C . LEU B 2 213 ? -139.841 38.757 -51.198 1.00 111.75 205 LEU B C 1
ATOM 17534 O O . LEU B 2 213 ? -140.681 37.858 -51.101 1.00 111.17 205 LEU B O 1
ATOM 17550 N N . SER B 2 214 ? -140.003 39.965 -50.664 1.00 91.34 206 SER B N 1
ATOM 17551 C CA . SER B 2 214 ? -141.129 40.300 -49.804 1.00 93.77 206 SER B CA 1
ATOM 17552 C C . SER B 2 214 ? -141.910 41.475 -50.380 1.00 92.03 206 SER B C 1
ATOM 17553 O O . SER B 2 214 ? -141.492 42.123 -51.344 1.00 91.27 206 SER B O 1
ATOM 17561 N N . SER B 2 215 ? -143.063 41.741 -49.764 1.00 113.65 207 SER B N 1
ATOM 17562 C CA . SER B 2 215 ? -143.931 42.857 -50.142 1.00 114.65 207 SER B CA 1
ATOM 17563 C C . SER B 2 215 ? -144.140 42.896 -51.653 1.00 114.73 207 SER B C 1
ATOM 17564 O O . SER B 2 215 ? -143.948 43.921 -52.311 1.00 115.25 207 SER B O 1
ATOM 17572 N N . LEU B 2 216 ? -144.542 41.754 -52.203 1.00 90.95 208 LEU B N 1
ATOM 17573 C CA . LEU B 2 216 ? -144.721 41.635 -53.642 1.00 98.09 208 LEU B CA 1
ATOM 17574 C C . LEU B 2 216 ? -145.692 42.684 -54.166 1.00 100.08 208 LEU B C 1
ATOM 17575 O O . LEU B 2 216 ? -146.675 43.035 -53.508 1.00 101.20 208 LEU B O 1
ATOM 17591 N N . ARG B 2 217 ? -145.403 43.183 -55.362 1.00 102.64 209 ARG B N 1
ATOM 17592 C CA . ARG B 2 217 ? -146.312 44.032 -56.112 1.00 100.31 209 ARG B CA 1
ATOM 17593 C C . ARG B 2 217 ? -146.559 43.402 -57.474 1.00 107.22 209 ARG B C 1
ATOM 17594 O O . ARG B 2 217 ? -145.730 42.642 -57.981 1.00 106.21 209 ARG B O 1
ATOM 17615 N N . SER B 2 218 ? -147.712 43.724 -58.064 1.00 134.26 210 SER B N 1
ATOM 17616 C CA . SER B 2 218 ? -148.054 43.178 -59.372 1.00 138.14 210 SER B CA 1
ATOM 17617 C C . SER B 2 218 ? -146.945 43.394 -60.394 1.00 140.51 210 SER B C 1
ATOM 17618 O O . SER B 2 218 ? -146.870 42.653 -61.381 1.00 140.32 210 SER B O 1
ATOM 17626 N N . GLU B 2 219 ? -146.079 44.385 -60.179 1.00 145.80 211 GLU B N 1
ATOM 17627 C CA . GLU B 2 219 ? -144.984 44.666 -61.099 1.00 140.79 211 GLU B CA 1
ATOM 17628 C C . GLU B 2 219 ? -143.821 43.693 -60.961 1.00 130.68 211 GLU B C 1
ATOM 17629 O O . GLU B 2 219 ? -142.890 43.751 -61.772 1.00 129.85 211 GLU B O 1
ATOM 17641 N N . ASP B 2 220 ? -143.842 42.809 -59.966 1.00 110.08 212 ASP B N 1
ATOM 17642 C CA . ASP B 2 220 ? -142.789 41.820 -59.782 1.00 108.04 212 ASP B CA 1
ATOM 17643 C C . ASP B 2 220 ? -143.028 40.550 -60.590 1.00 105.44 212 ASP B C 1
ATOM 17644 O O . ASP B 2 220 ? -142.366 39.537 -60.343 1.00 105.06 212 ASP B O 1
ATOM 17653 N N . THR B 2 221 ? -143.957 40.584 -61.541 1.00 114.80 213 THR B N 1
ATOM 17654 C CA . THR B 2 221 ? -144.200 39.456 -62.433 1.00 113.52 213 THR B CA 1
ATOM 17655 C C . THR B 2 221 ? -143.009 39.308 -63.371 1.00 113.93 213 THR B C 1
ATOM 17656 O O . THR B 2 221 ? -142.809 40.141 -64.261 1.00 117.81 213 THR B O 1
ATOM 17667 N N . ALA B 2 222 ? -142.207 38.263 -63.182 1.0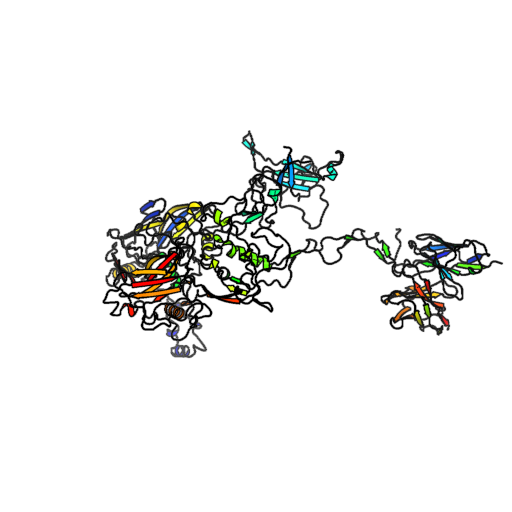0 107.32 214 ALA B N 1
ATOM 17668 C CA . ALA B 2 222 ? -140.961 38.159 -63.931 1.00 102.24 214 ALA B CA 1
ATOM 17669 C C . ALA B 2 222 ? -140.390 36.753 -63.805 1.00 97.26 214 ALA B C 1
ATOM 17670 O O . ALA B 2 222 ? -140.815 35.954 -62.966 1.00 96.01 214 ALA B O 1
ATOM 17677 N N . VAL B 2 223 ? -139.408 36.469 -64.663 1.00 112.22 215 VAL B N 1
ATOM 17678 C CA . VAL B 2 223 ? -138.591 35.264 -64.586 1.00 112.13 215 VAL B CA 1
ATOM 17679 C C . VAL B 2 223 ? -137.379 35.576 -63.722 1.00 108.01 215 VAL B C 1
ATOM 17680 O O . VAL B 2 223 ? -136.774 36.646 -63.849 1.00 107.91 215 VAL B O 1
ATOM 17693 N N . TYR B 2 224 ? -137.016 34.645 -62.843 1.00 93.75 216 TYR B N 1
ATOM 17694 C CA . TYR B 2 224 ? -135.930 34.850 -61.891 1.00 90.99 216 TYR B CA 1
ATOM 17695 C C . TYR B 2 224 ? -134.839 33.822 -62.151 1.00 90.07 216 TYR B C 1
ATOM 17696 O O . TYR B 2 224 ? -135.094 32.614 -62.092 1.00 89.37 216 TYR B O 1
ATOM 17714 N N . TYR B 2 225 ? -133.630 34.302 -62.431 1.00 83.20 217 TYR B N 1
ATOM 17715 C CA . TYR B 2 225 ? -132.524 33.460 -62.866 1.00 82.19 217 TYR B CA 1
ATOM 17716 C C . TYR B 2 225 ? -131.443 33.395 -61.798 1.00 79.08 217 TYR B C 1
ATOM 17717 O O . TYR B 2 225 ? -130.988 34.430 -61.299 1.00 73.29 217 TYR B O 1
ATOM 17735 N N . CYS B 2 226 ? -131.042 32.176 -61.456 1.00 101.10 218 CYS B N 1
ATOM 17736 C CA . CYS B 2 226 ? -129.846 31.945 -60.662 1.00 104.73 218 CYS B CA 1
ATOM 17737 C C . CYS B 2 226 ? -128.624 31.998 -61.573 1.00 101.59 218 CYS B C 1
ATOM 17738 O O . CYS B 2 226 ? -128.650 31.475 -62.690 1.00 103.93 218 CYS B O 1
ATOM 17745 N N . ALA B 2 227 ? -127.552 32.638 -61.105 1.00 84.75 219 ALA B N 1
ATOM 17746 C CA . ALA B 2 227 ? -126.416 32.902 -61.980 1.00 82.44 219 ALA B CA 1
ATOM 17747 C C . ALA B 2 227 ? -125.106 32.798 -61.211 1.00 78.73 219 ALA B C 1
ATOM 17748 O O . ALA B 2 227 ? -125.067 32.922 -59.984 1.00 79.67 219 ALA B O 1
ATOM 17755 N N . ARG B 2 228 ? -124.026 32.578 -61.961 1.00 71.38 220 ARG B N 1
ATOM 17756 C CA . ARG B 2 228 ? -122.686 32.472 -61.399 1.00 69.97 220 ARG B CA 1
ATOM 17757 C C . ARG B 2 228 ? -121.680 32.989 -62.417 1.00 68.45 220 ARG B C 1
ATOM 17758 O O . ARG B 2 228 ? -121.810 32.724 -63.615 1.00 68.99 220 ARG B O 1
ATOM 17779 N N . GLN B 2 229 ? -120.677 33.718 -61.936 1.00 80.96 221 GLN B N 1
ATOM 17780 C CA . GLN B 2 229 ? -119.641 34.256 -62.802 1.00 82.22 221 GLN B CA 1
ATOM 17781 C C . GLN B 2 229 ? -118.463 33.290 -62.894 1.00 83.94 221 GLN B C 1
ATOM 17782 O O . GLN B 2 229 ? -118.415 32.251 -62.232 1.00 86.19 221 GLN B O 1
ATOM 17796 N N . GLY B 2 230 ? -117.493 33.647 -63.735 1.00 75.57 222 GLY B N 1
ATOM 17797 C CA . GLY B 2 230 ? -116.220 32.965 -63.751 1.00 75.09 222 GLY B CA 1
ATOM 17798 C C . GLY B 2 230 ? -115.210 33.654 -62.858 1.00 75.58 222 GLY B C 1
ATOM 17799 O O . GLY B 2 230 ? -115.436 34.751 -62.353 1.00 77.35 222 GLY B O 1
ATOM 17803 N N . SER B 2 231 ? -114.075 32.984 -62.663 1.00 89.85 223 SER B N 1
ATOM 17804 C CA . SER B 2 231 ? -113.010 33.572 -61.859 1.00 91.13 223 SER B CA 1
ATOM 17805 C C . SER B 2 231 ? -112.573 34.915 -62.430 1.00 90.53 223 SER B C 1
ATOM 17806 O O . SER B 2 231 ? -112.316 35.863 -61.679 1.00 91.65 223 SER B O 1
ATOM 17814 N N . ASN B 2 232 ? -112.493 35.021 -63.763 1.00 86.99 224 ASN B N 1
ATOM 17815 C CA . ASN B 2 232 ? -112.051 36.257 -64.396 1.00 87.87 224 ASN B CA 1
ATOM 17816 C C . ASN B 2 232 ? -112.910 36.642 -65.598 1.00 85.87 224 ASN B C 1
ATOM 17817 O O . ASN B 2 232 ? -112.459 37.428 -66.441 1.00 84.89 224 ASN B O 1
ATOM 17828 N N . PHE B 2 233 ? -114.126 36.122 -65.706 1.00 81.01 225 PHE B N 1
ATOM 17829 C CA . PHE B 2 233 ? -115.059 36.560 -66.731 1.00 81.76 225 PHE B CA 1
ATOM 17830 C C . PHE B 2 233 ? -116.442 36.702 -66.117 1.00 81.79 225 PHE B C 1
ATOM 17831 O O . PHE B 2 233 ? -116.742 36.080 -65.091 1.00 79.61 225 PHE B O 1
ATOM 17848 N N . PRO B 2 234 ? -117.315 37.522 -66.724 1.00 90.24 226 PRO B N 1
ATOM 17849 C CA . PRO B 2 234 ? -118.599 37.854 -66.088 1.00 91.19 226 PRO B CA 1
ATOM 17850 C C . PRO B 2 234 ? -119.537 36.670 -65.922 1.00 90.32 226 PRO B C 1
ATOM 17851 O O . PRO B 2 234 ? -119.139 35.513 -66.083 1.00 91.74 226 PRO B O 1
ATOM 17862 N N . LEU B 2 235 ? -120.795 36.968 -65.597 1.00 78.87 227 LEU B N 1
ATOM 17863 C CA . LEU B 2 235 ? -121.814 35.935 -65.465 1.00 80.40 227 LEU B CA 1
ATOM 17864 C C . LEU B 2 235 ? -121.813 35.039 -66.694 1.00 79.32 227 LEU B C 1
ATOM 17865 O O . LEU B 2 235 ? -121.900 35.520 -67.826 1.00 78.89 227 LEU B O 1
ATOM 17881 N N . ALA B 2 236 ? -121.706 33.730 -66.466 1.00 81.55 228 ALA B N 1
ATOM 17882 C CA . ALA B 2 236 ? -121.638 32.775 -67.569 1.00 83.46 228 ALA B CA 1
ATOM 17883 C C . ALA B 2 236 ? -122.460 31.512 -67.363 1.00 85.88 228 ALA B C 1
ATOM 17884 O O . ALA B 2 236 ? -122.745 30.827 -68.351 1.00 88.19 228 ALA B O 1
ATOM 17891 N N . TYR B 2 237 ? -122.859 31.174 -66.139 1.00 83.92 229 TYR B N 1
ATOM 17892 C CA . TYR B 2 237 ? -123.597 29.950 -65.853 1.00 87.68 229 TYR B CA 1
ATOM 17893 C C . TYR B 2 237 ? -124.915 30.321 -65.192 1.00 91.37 229 TYR B C 1
ATOM 17894 O O . TYR B 2 237 ? -124.925 30.985 -64.150 1.00 89.81 229 TYR B O 1
ATOM 17912 N N . TRP B 2 238 ? -126.018 29.887 -65.794 1.00 97.88 230 TRP B N 1
ATOM 17913 C CA . TRP B 2 238 ? -127.350 30.314 -65.398 1.00 101.11 230 TRP B CA 1
ATOM 17914 C C . TRP B 2 238 ? -128.221 29.114 -65.060 1.00 109.41 230 TRP B C 1
ATOM 17915 O O . TRP B 2 238 ? -128.005 28.005 -65.558 1.00 111.06 230 TRP B O 1
ATOM 17936 N N . GLY B 2 239 ? -129.213 29.352 -64.205 1.00 110.00 231 GLY B N 1
ATOM 17937 C CA . GLY B 2 239 ? -130.232 28.366 -63.933 1.00 113.51 231 GLY B CA 1
ATOM 17938 C C . GLY B 2 239 ? -131.294 28.343 -65.014 1.00 119.00 231 GLY B C 1
ATOM 17939 O O . GLY B 2 239 ? -131.282 29.123 -65.967 1.00 119.18 231 GLY B O 1
ATOM 17943 N N . GLN B 2 240 ? -132.240 27.416 -64.856 1.00 140.83 232 GLN B N 1
ATOM 17944 C CA . GLN B 2 240 ? -133.300 27.266 -65.845 1.00 144.41 232 GLN B CA 1
ATOM 17945 C C . GLN B 2 240 ? -134.287 28.425 -65.818 1.00 142.60 232 GLN B C 1
ATOM 17946 O O . GLN B 2 240 ? -135.025 28.616 -66.790 1.00 143.04 232 GLN B O 1
ATOM 17960 N N . GLY B 2 241 ? -134.314 29.201 -64.738 1.00 110.65 233 GLY B N 1
ATOM 17961 C CA . GLY B 2 241 ? -135.278 30.274 -64.601 1.00 109.57 233 GLY B CA 1
ATOM 17962 C C . GLY B 2 241 ? -136.525 29.821 -63.872 1.00 106.14 233 GLY B C 1
ATOM 17963 O O . GLY B 2 241 ? -136.974 28.685 -64.045 1.00 107.84 233 GLY B O 1
ATOM 17967 N N . THR B 2 242 ? -137.091 30.701 -63.048 1.00 105.36 234 THR B N 1
ATOM 17968 C CA . THR B 2 242 ? -138.296 30.401 -62.285 1.00 100.25 234 THR B CA 1
ATOM 17969 C C . THR B 2 242 ? -139.289 31.532 -62.494 1.00 97.35 234 THR B C 1
ATOM 17970 O O . THR B 2 242 ? -139.009 32.680 -62.134 1.00 96.64 234 THR B O 1
ATOM 17981 N N . LEU B 2 243 ? -140.440 31.207 -63.075 1.00 108.09 235 LEU B N 1
ATOM 17982 C CA . LEU B 2 243 ? -141.461 32.208 -63.355 1.00 108.57 235 LEU B CA 1
ATOM 17983 C C . LEU B 2 243 ? -142.293 32.454 -62.103 1.00 108.91 235 LEU B C 1
ATOM 17984 O O . LEU B 2 243 ? -142.889 31.524 -61.548 1.00 107.58 235 LEU B O 1
ATOM 18000 N N . VAL B 2 244 ? -142.326 33.707 -61.659 1.00 95.88 236 VAL B N 1
ATOM 18001 C CA . VAL B 2 244 ? -143.137 34.138 -60.528 1.00 98.45 236 VAL B CA 1
ATOM 18002 C C . VAL B 2 244 ? -144.168 35.123 -61.053 1.00 101.23 236 VAL B C 1
ATOM 18003 O O . VAL B 2 244 ? -143.807 36.162 -61.623 1.00 100.94 236 VAL B O 1
ATOM 18016 N N . THR B 2 245 ? -145.443 34.802 -60.854 1.00 118.74 237 THR B N 1
ATOM 18017 C CA . THR B 2 245 ? -146.546 35.654 -61.266 1.00 124.07 237 THR B CA 1
ATOM 18018 C C . THR B 2 245 ? -147.256 36.196 -60.033 1.00 131.55 237 THR B C 1
ATOM 18019 O O . THR B 2 245 ? -147.351 35.522 -59.004 1.00 134.39 237 THR B O 1
ATOM 18030 N N . VAL B 2 246 ? -147.766 37.419 -60.156 1.00 138.09 238 VAL B N 1
ATOM 18031 C CA . VAL B 2 246 ? -148.432 38.117 -59.063 1.00 141.62 238 VAL B CA 1
ATOM 18032 C C . VAL B 2 246 ? -149.541 38.968 -59.658 1.00 146.51 238 VAL B C 1
ATOM 18033 O O . VAL B 2 246 ? -149.275 39.868 -60.462 1.00 141.40 238 VAL B O 1
ATOM 18046 N N . SER B 2 247 ? -150.781 38.680 -59.270 1.00 174.85 239 SER B N 1
ATOM 18047 C CA . SER B 2 247 ? -151.948 39.395 -59.760 1.00 181.27 239 SER B CA 1
ATOM 18048 C C . SER B 2 247 ? -152.989 39.455 -58.651 1.00 177.68 239 SER B C 1
ATOM 18049 O O . SER B 2 247 ? -153.034 38.585 -57.778 1.00 178.35 239 SER B O 1
ATOM 18057 N N . SER B 2 248 ? -153.830 40.485 -58.703 1.00 128.44 240 SER B N 1
ATOM 18058 C CA . SER B 2 248 ? -154.895 40.674 -57.720 1.00 138.41 240 SER B CA 1
ATOM 18059 C C . SER B 2 248 ? -156.169 39.958 -58.159 1.00 141.94 240 SER B C 1
ATOM 18060 O O . SER B 2 248 ? -156.119 38.939 -58.848 1.00 141.42 240 SER B O 1
#